Protein AF-0000000081162792 (afdb_homodimer)

Structure (mmCIF, N/CA/C/O backbone):
data_AF-0000000081162792-model_v1
#
loop_
_entity.id
_entity.type
_entity.pdbx_description
1 polymer 'Uncharacterized protein'
#
loop_
_atom_site.group_PDB
_atom_site.id
_atom_site.type_symbol
_atom_site.label_atom_id
_atom_site.label_alt_id
_atom_site.label_comp_id
_atom_site.label_asym_id
_atom_site.label_entity_id
_atom_site.label_seq_id
_atom_site.pdbx_PDB_ins_code
_atom_site.Cartn_x
_atom_site.Cartn_y
_atom_site.Cartn_z
_atom_site.occupancy
_atom_site.B_iso_or_equiv
_atom_site.auth_seq_id
_atom_site.auth_comp_id
_atom_site.auth_asym_id
_atom_site.auth_atom_id
_atom_site.pdbx_PDB_model_num
ATOM 1 N N . M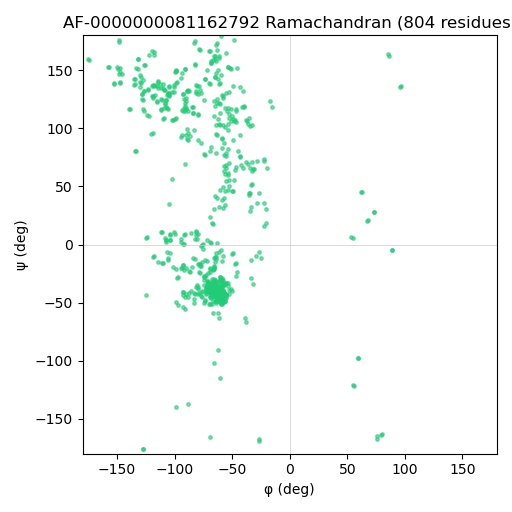ET A 1 1 ? 46.031 16.016 28.375 1 17.11 1 MET A N 1
ATOM 2 C CA . MET A 1 1 ? 46.5 17.344 28.75 1 17.11 1 MET A CA 1
ATOM 3 C C . MET A 1 1 ? 45.969 18.406 27.797 1 17.11 1 MET A C 1
ATOM 5 O O . MET A 1 1 ? 46.375 19.562 27.859 1 17.11 1 MET A O 1
ATOM 9 N N . ALA A 1 2 ? 45.531 17.859 26.625 1 20.59 2 ALA A N 1
ATOM 10 C CA . ALA A 1 2 ? 45.406 18.781 25.5 1 20.59 2 ALA A CA 1
ATOM 11 C C . ALA A 1 2 ? 44.406 19.891 25.812 1 20.59 2 ALA A C 1
ATOM 13 O O . ALA A 1 2 ? 43.281 19.625 26.203 1 20.59 2 ALA A O 1
ATOM 14 N N . GLY A 1 3 ? 44.906 21.172 25.922 1 18.19 3 GLY A N 1
ATOM 15 C CA . GLY A 1 3 ? 44.562 22.469 26.5 1 18.19 3 GLY A CA 1
ATOM 16 C C . GLY A 1 3 ? 43.438 23.172 25.766 1 18.19 3 GLY A C 1
ATOM 17 O O . GLY A 1 3 ? 43.125 22.828 24.625 1 18.19 3 GLY A O 1
ATOM 18 N N . PRO A 1 4 ? 42.562 24.031 26.359 1 22.17 4 PRO A N 1
ATOM 19 C CA . PRO A 1 4 ? 41.25 24.688 26.391 1 22.17 4 PRO A CA 1
ATOM 20 C C . PRO A 1 4 ? 41.188 25.891 25.453 1 22.17 4 PRO A C 1
ATOM 22 O O . PRO A 1 4 ? 40.188 26.625 25.453 1 22.17 4 PRO A O 1
ATOM 25 N N . GLU A 1 5 ? 42.312 26 24.531 1 18.75 5 GLU A N 1
ATOM 26 C CA . GLU A 1 5 ? 42.531 27.422 24.234 1 18.75 5 GLU A CA 1
ATOM 27 C C . GLU A 1 5 ? 41.219 28.062 23.703 1 18.75 5 GLU A C 1
ATOM 29 O O . GLU A 1 5 ? 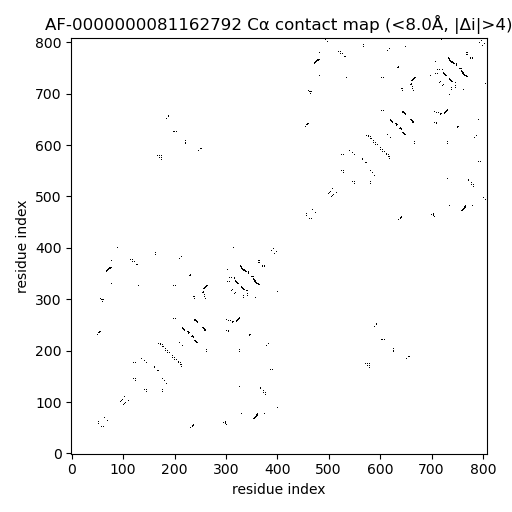40.344 27.359 23.203 1 18.75 5 GLU A O 1
ATOM 34 N N . ASP A 1 6 ? 41.156 29.469 23.688 1 16.95 6 ASP A N 1
ATOM 35 C CA . ASP A 1 6 ? 40.531 30.781 23.844 1 16.95 6 ASP A CA 1
ATOM 36 C C . ASP A 1 6 ? 39.906 31.25 22.531 1 16.95 6 ASP A C 1
ATOM 38 O O . ASP A 1 6 ? 40.594 31.5 21.562 1 16.95 6 ASP A O 1
ATOM 42 N N . ARG A 1 7 ? 38.812 30.594 22.094 1 18.23 7 ARG A N 1
ATOM 43 C CA . ARG A 1 7 ? 38.094 30.891 20.875 1 18.23 7 ARG A CA 1
ATOM 44 C C . ARG A 1 7 ? 37.781 32.375 20.766 1 18.23 7 ARG A C 1
ATOM 46 O O . ARG A 1 7 ? 37.031 32.938 21.578 1 18.23 7 ARG A O 1
ATOM 53 N N . ASP A 1 8 ? 38.719 33.188 20.125 1 16.52 8 ASP A N 1
ATOM 54 C CA . ASP A 1 8 ? 38.938 34.594 19.875 1 16.52 8 ASP A CA 1
ATOM 55 C C . ASP A 1 8 ? 37.688 35.281 19.344 1 16.52 8 ASP A C 1
ATOM 57 O O . ASP A 1 8 ? 36.781 34.625 18.859 1 16.52 8 ASP A O 1
ATOM 61 N N . SER A 1 9 ? 37.75 36.688 19.141 1 17.22 9 SER A N 1
ATOM 62 C CA . SER A 1 9 ? 37.375 38.094 19.25 1 17.22 9 SER A CA 1
ATOM 63 C C . SER A 1 9 ? 36.719 38.594 17.969 1 17.22 9 SER A C 1
ATOM 65 O O . SER A 1 9 ? 37.438 38.969 17.016 1 17.22 9 SER A O 1
ATOM 67 N N . LEU A 1 10 ? 35.906 37.781 17.203 1 17.75 10 LEU A N 1
ATOM 68 C CA . LEU A 1 10 ? 35.5 38.188 15.867 1 17.75 10 LEU A CA 1
ATOM 69 C C . LEU A 1 10 ? 34.781 39.531 15.906 1 17.75 10 LEU A C 1
ATOM 71 O O . LEU A 1 10 ? 33.656 39.656 16.391 1 17.75 10 LEU A O 1
ATOM 75 N N . SER A 1 11 ? 35.5 40.656 16.047 1 16.36 11 SER A N 1
ATOM 76 C CA . SER A 1 11 ? 35.25 42.062 16.172 1 16.36 11 SER A CA 1
ATOM 77 C C . SER A 1 11 ? 34.594 42.625 14.914 1 16.36 11 SER A C 1
ATOM 79 O O . SER A 1 11 ? 34.469 43.844 14.773 1 16.36 11 SER A O 1
ATOM 81 N N . LYS A 1 12 ? 34.5 41.75 13.852 1 18.12 12 LYS A N 1
ATOM 82 C CA . LYS A 1 12 ? 34.531 42.531 12.617 1 18.12 12 LYS A CA 1
ATOM 83 C C . LYS A 1 12 ? 33.531 43.688 12.695 1 18.12 12 LYS A C 1
ATOM 85 O O . LYS A 1 12 ? 32.438 43.562 13.25 1 18.12 12 LYS A O 1
ATOM 90 N N . GLN A 1 13 ? 33.969 44.938 12.219 1 16.03 13 GLN A N 1
ATOM 91 C CA . GLN A 1 13 ? 33.781 46.375 12.086 1 16.03 13 GLN A CA 1
ATOM 92 C C . GLN A 1 13 ? 32.562 46.719 11.25 1 16.03 13 GLN A C 1
ATOM 94 O O . GLN A 1 13 ? 32.344 46.156 10.18 1 16.03 13 GLN A O 1
ATOM 99 N N . LYS A 1 14 ? 31.469 47.281 11.883 1 18.72 14 LYS A N 1
ATOM 100 C CA . LYS A 1 14 ? 30.156 47.844 11.57 1 18.72 14 LYS A CA 1
ATOM 101 C C . LYS A 1 14 ? 30.266 48.938 10.531 1 18.72 14 LYS A C 1
ATOM 103 O O . LYS A 1 14 ? 30.688 50.062 10.852 1 18.72 14 LYS A O 1
ATOM 108 N N . ARG A 1 15 ? 31.078 48.625 9.375 1 18.09 15 ARG A N 1
ATOM 109 C CA . ARG A 1 15 ? 31.266 49.75 8.461 1 18.09 15 ARG A CA 1
ATOM 110 C C . ARG A 1 15 ? 29.938 50.406 8.117 1 18.09 15 ARG A C 1
ATOM 112 O O . ARG A 1 15 ? 28.953 49.719 7.797 1 18.09 15 ARG A O 1
ATOM 119 N N . GLY A 1 16 ? 29.734 51.594 8.602 1 17.89 16 GLY A N 1
ATOM 120 C CA . GLY A 1 16 ? 28.75 52.656 8.703 1 17.89 16 GLY A CA 1
ATOM 121 C C . GLY A 1 16 ? 28.344 53.219 7.352 1 17.89 16 GLY A C 1
ATOM 122 O O . GLY A 1 16 ? 27.719 54.281 7.273 1 17.89 16 GLY A O 1
ATOM 123 N N . PHE A 1 17 ? 28.312 52.375 6.211 1 18.47 17 PHE A N 1
ATOM 124 C CA . PHE A 1 17 ? 28.234 53.125 4.953 1 18.47 17 PHE A CA 1
ATOM 125 C C . PHE A 1 17 ? 27.016 54.031 4.926 1 18.47 17 PHE A C 1
ATOM 127 O O . PHE A 1 17 ? 25.891 53.562 5.066 1 18.47 17 PHE A O 1
ATOM 134 N N . LYS A 1 18 ? 27.141 55.219 5.426 1 18.19 18 LYS A N 1
ATOM 135 C CA . LYS A 1 18 ? 26.234 56.344 5.512 1 18.19 18 LYS A CA 1
ATOM 136 C C . LYS A 1 18 ? 25.766 56.812 4.125 1 18.19 18 LYS A C 1
ATOM 138 O O . LYS A 1 18 ? 26.516 57.469 3.4 1 18.19 18 LYS A O 1
ATOM 143 N N . ARG A 1 19 ? 25.531 55.844 3.203 1 18.44 19 ARG A N 1
ATOM 144 C CA . ARG A 1 19 ? 25.312 56.469 1.91 1 18.44 19 ARG A CA 1
ATOM 145 C C . ARG A 1 19 ? 24.219 57.531 1.996 1 18.44 19 ARG A C 1
ATOM 147 O O . ARG A 1 19 ? 23.125 57.25 2.502 1 18.44 19 ARG A O 1
ATOM 154 N N . LYS A 1 20 ? 24.625 58.75 2.115 1 19.27 20 LYS A N 1
ATOM 155 C CA . LYS A 1 20 ? 23.922 60 2.135 1 19.27 20 LYS A CA 1
ATOM 156 C C . LYS A 1 20 ? 23.031 60.156 0.906 1 19.27 20 LYS A C 1
ATOM 158 O O . LYS A 1 20 ? 23.516 60.312 -0.214 1 19.27 20 LYS A O 1
ATOM 163 N N . LEU A 1 21 ? 22.078 59.281 0.762 1 19.91 21 LEU A N 1
ATOM 164 C CA . LEU A 1 21 ? 21.219 59.438 -0.402 1 19.91 21 LEU A CA 1
ATOM 165 C C . LEU A 1 21 ? 20.594 60.844 -0.421 1 19.91 21 LEU A C 1
ATOM 167 O O . LEU A 1 21 ? 19.922 61.25 0.532 1 19.91 21 LEU A O 1
ATOM 171 N N . SER A 1 22 ? 21.375 61.812 -0.84 1 19.95 22 SER A N 1
ATOM 172 C CA . SER A 1 22 ? 20.922 63.188 -0.993 1 19.95 22 SER A CA 1
ATOM 173 C C . SER A 1 22 ? 19.703 63.281 -1.912 1 19.95 22 SER A C 1
ATOM 175 O O . SER A 1 22 ? 19.797 62.969 -3.102 1 19.95 22 SER A O 1
ATOM 177 N N . CYS A 1 23 ? 18.594 62.781 -1.473 1 21.23 23 CYS A N 1
ATOM 178 C CA . CYS A 1 23 ? 17.328 62.812 -2.211 1 21.23 23 CYS A CA 1
ATOM 179 C C . CYS A 1 23 ? 16.969 64.25 -2.582 1 21.23 23 CYS A C 1
ATOM 181 O O . CYS A 1 23 ? 16.75 65.062 -1.704 1 21.23 23 CYS A O 1
ATOM 183 N N . ASP A 1 24 ? 17.75 64.875 -3.424 1 20.47 24 ASP A N 1
ATOM 184 C CA . ASP A 1 24 ? 17.438 66.188 -3.875 1 20.47 24 ASP A CA 1
ATOM 185 C C . ASP A 1 24 ? 15.977 66.312 -4.301 1 20.47 24 ASP A C 1
ATOM 187 O O . ASP A 1 24 ? 15.453 65.438 -4.977 1 20.47 24 ASP A O 1
ATOM 191 N N . SER A 1 25 ? 15.203 67.125 -3.59 1 21.33 25 SER A N 1
ATOM 192 C CA . SER A 1 25 ? 13.797 67.5 -3.453 1 21.33 25 SER A CA 1
ATOM 193 C C . SER A 1 25 ? 13.289 68.188 -4.707 1 21.33 25 SER A C 1
ATOM 195 O O . SER A 1 25 ? 12.156 68.688 -4.73 1 21.33 25 SER A O 1
ATOM 197 N N . GLU A 1 26 ? 13.797 67.875 -5.906 1 20.91 26 GLU A N 1
ATOM 198 C CA . GLU A 1 26 ? 13.367 68.938 -6.816 1 20.91 26 GLU A CA 1
ATOM 199 C C . GLU A 1 26 ? 11.852 69.062 -6.852 1 20.91 26 GLU A C 1
ATOM 201 O O . GLU A 1 26 ? 11.141 68.062 -6.797 1 20.91 26 GLU A O 1
ATOM 206 N N . SER A 1 27 ? 11.383 70.312 -6.598 1 21.97 27 SER A N 1
ATOM 207 C CA . SER A 1 27 ? 10.117 71 -6.34 1 21.97 27 SER A CA 1
ATOM 208 C C . SER A 1 27 ? 9.219 71 -7.574 1 21.97 27 SER A C 1
ATOM 210 O O . SER A 1 27 ? 8.148 71.625 -7.578 1 21.97 27 SER A O 1
ATOM 212 N N . GLY A 1 28 ? 9.469 70.125 -8.547 1 19.92 28 GLY A N 1
ATOM 213 C CA . GLY A 1 28 ? 8.789 70.625 -9.734 1 19.92 28 GLY A CA 1
ATOM 214 C C . GLY A 1 28 ? 7.285 70.688 -9.562 1 19.92 28 GLY A C 1
ATOM 215 O O . GLY A 1 28 ? 6.656 69.812 -9.055 1 19.92 28 GLY A O 1
ATOM 216 N N . SER A 1 29 ? 6.711 71.938 -9.438 1 20.78 29 SER A N 1
ATOM 217 C CA . SER A 1 29 ? 5.371 72.438 -9.172 1 20.78 29 SER A CA 1
ATOM 218 C C . SER A 1 29 ? 4.395 72 -10.266 1 20.78 29 SER A C 1
ATOM 220 O O . SER A 1 29 ? 3.186 72.25 -10.148 1 20.78 29 SER A O 1
ATOM 222 N N . SER A 1 30 ? 4.801 71.375 -11.336 1 22.98 30 SER A N 1
ATOM 223 C CA . SER A 1 30 ? 3.971 71.812 -12.453 1 22.98 30 SER A CA 1
ATOM 224 C C . SER A 1 30 ? 2.506 71.438 -12.234 1 22.98 30 SER A C 1
ATOM 226 O O . SER A 1 3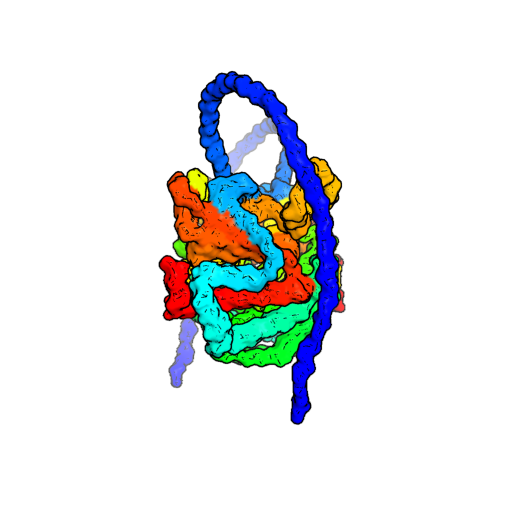0 ? 2.203 70.438 -11.555 1 22.98 30 SER A O 1
ATOM 228 N N . SER A 1 31 ? 1.609 72.375 -12.664 1 23.75 31 SER A N 1
ATOM 229 C CA . SER A 1 31 ? 0.193 72.75 -12.703 1 23.75 31 SER A CA 1
ATOM 230 C C . SER A 1 31 ? -0.622 71.625 -13.406 1 23.75 31 SER A C 1
ATOM 232 O O . SER A 1 31 ? -0.39 71.375 -14.578 1 23.75 31 SER A O 1
ATOM 234 N N . ILE A 1 32 ? -0.986 70.625 -12.734 1 22.12 32 ILE A N 1
ATOM 235 C CA . ILE A 1 32 ? -1.763 69.5 -13.242 1 22.12 32 ILE A CA 1
ATOM 236 C C . ILE A 1 32 ? -3.146 70 -13.672 1 22.12 32 ILE A C 1
ATOM 238 O O . ILE A 1 32 ? -3.91 70.5 -12.852 1 22.12 32 ILE A O 1
ATOM 242 N N . SER A 1 33 ? -3.172 70.625 -14.883 1 24.11 33 SER A N 1
ATOM 243 C CA . SER A 1 33 ? -4.457 71 -15.461 1 24.11 33 SER A CA 1
ATOM 244 C C . SER A 1 33 ? -5.465 69.875 -15.383 1 24.11 33 SER A C 1
ATOM 246 O O . SER A 1 33 ? -5.129 68.688 -15.664 1 24.11 33 SER A O 1
ATOM 248 N N . SER A 1 34 ? -6.523 70.125 -14.633 1 23.44 34 SER A N 1
ATOM 249 C CA . SER A 1 34 ? -7.668 69.312 -14.211 1 23.44 34 SER A CA 1
ATOM 250 C C . SER A 1 34 ? -8.516 68.875 -15.406 1 23.44 34 SER A C 1
ATOM 252 O O . SER A 1 34 ? -9.305 69.688 -15.922 1 23.44 34 SER A O 1
ATOM 254 N N . SER A 1 35 ? -7.887 68.5 -16.562 1 24.45 35 SER A N 1
ATOM 255 C CA . SER A 1 35 ? -8.898 68.188 -17.578 1 24.45 35 SER A CA 1
ATOM 256 C C . SER A 1 35 ? -9.922 67.188 -17.062 1 24.45 35 SER A C 1
ATOM 258 O O . SER A 1 35 ? -9.555 66.125 -16.516 1 24.45 35 SER A O 1
ATOM 260 N N . VAL A 1 36 ? -11.141 67.75 -16.844 1 26.88 36 VAL A N 1
ATOM 261 C CA . VAL A 1 36 ? -12.383 67.062 -16.453 1 26.88 36 VAL A CA 1
ATOM 262 C C . VAL A 1 36 ? -12.672 65.938 -17.406 1 26.88 36 VAL A C 1
ATOM 264 O O . VAL A 1 36 ? -12.977 66.125 -18.578 1 26.88 36 VAL A O 1
ATOM 267 N N . ASN A 1 37 ? -11.758 64.938 -17.531 1 23.95 37 ASN A N 1
ATOM 268 C CA . ASN A 1 37 ? -12.18 63.844 -18.422 1 23.95 37 ASN A CA 1
ATOM 269 C C . ASN A 1 37 ? -13.531 63.281 -18.016 1 23.95 37 ASN A C 1
ATOM 271 O O . ASN A 1 37 ? -13.758 63 -16.828 1 23.95 37 ASN A O 1
ATOM 275 N N . SER A 1 38 ? -14.539 63.656 -18.766 1 28.97 38 SER A N 1
ATOM 276 C CA . SER A 1 38 ? -15.867 63.062 -18.75 1 28.97 38 SER A CA 1
ATOM 277 C C . SER A 1 38 ? -15.766 61.531 -18.734 1 28.97 38 SER A C 1
ATOM 279 O O . SER A 1 38 ? -15.211 60.938 -19.656 1 28.97 38 SER A O 1
ATOM 281 N N . THR A 1 39 ? -15.516 61.031 -17.547 1 26.75 39 THR A N 1
ATOM 282 C CA . THR A 1 39 ? -15.477 59.562 -17.406 1 26.75 39 THR A CA 1
ATOM 283 C C . THR A 1 39 ? -16.766 58.938 -17.938 1 26.75 39 THR A C 1
ATOM 285 O O . THR A 1 39 ? -17.859 59.25 -17.453 1 26.75 39 THR A O 1
ATOM 288 N N . ASP A 1 40 ? -16.828 58.75 -19.297 1 27.73 40 ASP A N 1
ATOM 289 C CA . ASP A 1 40 ? -17.781 57.781 -19.812 1 27.73 40 ASP A CA 1
ATOM 290 C C . ASP A 1 40 ? -17.891 56.562 -18.859 1 27.73 40 ASP A C 1
ATOM 292 O O . ASP A 1 40 ? -16.891 56 -18.438 1 27.73 40 ASP A O 1
ATOM 296 N N . ASN A 1 41 ? -18.969 56.594 -18.156 1 28.12 41 ASN A N 1
ATOM 297 C CA . ASN A 1 41 ? -19.406 55.5 -17.281 1 28.12 41 ASN A CA 1
ATOM 298 C C . ASN A 1 41 ? -19.359 54.156 -17.984 1 28.12 41 ASN A C 1
ATOM 300 O O . ASN A 1 41 ? -20.234 53.875 -18.812 1 28.12 41 ASN A O 1
ATOM 304 N N . ALA A 1 42 ? -18.188 53.75 -18.547 1 28.53 42 ALA A N 1
ATOM 305 C CA . ALA A 1 42 ? -18.141 52.344 -18.922 1 28.53 42 ALA A CA 1
ATOM 306 C C . ALA A 1 42 ? -18.75 51.469 -17.828 1 28.53 42 ALA A C 1
ATOM 308 O O . ALA A 1 42 ? -18.234 51.406 -16.703 1 28.53 42 ALA A O 1
ATOM 309 N N . SER A 1 43 ? -20 51.5 -17.797 1 29.59 43 SER A N 1
ATOM 310 C CA . SER A 1 43 ? -20.641 50.406 -17.078 1 29.59 43 SER A CA 1
ATOM 311 C C . SER A 1 43 ? -19.891 49.094 -17.281 1 29.59 43 SER A C 1
ATOM 313 O O . SER A 1 43 ? -19.906 48.531 -18.375 1 29.59 43 SER A O 1
ATOM 315 N N . SER A 1 44 ? -18.719 49.031 -16.719 1 29.45 44 SER A N 1
ATOM 316 C CA . SER A 1 44 ? -18.125 47.688 -16.609 1 29.45 44 SER A CA 1
ATOM 317 C C . SER A 1 44 ? -19.156 46.656 -16.172 1 29.45 44 SER A C 1
ATOM 319 O O . SER A 1 44 ? -19.672 46.75 -15.047 1 29.45 44 SER A O 1
ATOM 321 N N . SER A 1 45 ? -20.078 46.375 -17.016 1 31.3 45 SER A N 1
ATOM 322 C CA . SER A 1 45 ? -20.703 45.062 -16.766 1 31.3 45 SER A CA 1
ATOM 323 C C . SER A 1 45 ? -19.703 44.094 -16.141 1 31.3 45 SER A C 1
ATOM 325 O O . SER A 1 45 ? -18.812 43.594 -16.812 1 31.3 45 SER A O 1
ATOM 327 N N . CYS A 1 46 ? -19.297 44.438 -14.961 1 32.09 46 CYS A N 1
ATOM 328 C CA . CYS A 1 46 ? -18.734 43.312 -14.203 1 32.09 46 CYS A CA 1
ATOM 329 C C . CYS A 1 46 ? -19.453 42.031 -14.547 1 32.09 46 CYS A C 1
ATOM 331 O O . CYS A 1 46 ? -20.594 41.812 -14.133 1 32.09 46 CYS A O 1
ATOM 333 N N . SER A 1 47 ? -19.578 41.719 -15.797 1 34.81 47 SER A N 1
ATOM 334 C CA . SER A 1 47 ? -19.812 40.281 -16 1 34.81 47 SER A CA 1
ATOM 335 C C . SER A 1 47 ? -19.312 39.469 -14.82 1 34.81 47 SER A C 1
ATOM 337 O O . SER A 1 47 ? -18.109 39.5 -14.5 1 34.81 47 SER A O 1
ATOM 339 N N . ASP A 1 48 ? -19.984 39.5 -13.742 1 35.75 48 ASP A N 1
ATOM 340 C CA . ASP A 1 48 ? -19.828 38.438 -12.742 1 35.75 48 ASP A CA 1
ATOM 341 C C . ASP A 1 48 ? -19.234 37.188 -13.359 1 35.75 48 ASP A C 1
ATOM 343 O O . ASP A 1 48 ? -19.984 36.312 -13.828 1 35.75 48 ASP A O 1
ATOM 347 N N . HIS A 1 49 ? -18.453 37.188 -14.32 1 40.22 49 HIS A N 1
ATOM 348 C CA . HIS A 1 49 ? -17.656 36.031 -14.672 1 40.22 49 HIS A CA 1
ATOM 349 C C . HIS A 1 49 ? -17.234 35.25 -13.43 1 40.22 49 HIS A C 1
ATOM 351 O O . HIS A 1 49 ? -16.109 35.438 -12.938 1 40.22 49 HIS A O 1
ATOM 357 N N . SER A 1 50 ? -17.984 35.281 -12.406 1 47.53 50 SER A N 1
ATOM 358 C CA . SER A 1 50 ? -17.703 34.344 -11.305 1 47.53 50 SER A CA 1
ATOM 359 C C . SER A 1 50 ? -17.047 33.062 -11.812 1 47.53 50 SER A C 1
ATOM 361 O O . SER A 1 50 ? -17.672 32.281 -12.516 1 47.53 50 SER A O 1
ATOM 363 N N . GLU A 1 51 ? -15.914 33.156 -12.172 1 57.75 51 GLU A N 1
ATOM 364 C CA . GLU A 1 51 ? -15.102 32.031 -12.648 1 57.75 51 GLU A CA 1
ATOM 365 C C . GLU A 1 51 ? -15.438 30.75 -11.906 1 57.75 51 GLU A C 1
ATOM 367 O O . GLU A 1 51 ? -15.398 30.703 -10.672 1 57.75 51 GLU A O 1
ATOM 372 N N . LYS A 1 52 ? -16.156 29.891 -12.43 1 76.19 52 LYS A N 1
ATOM 373 C CA . LYS A 1 52 ? -16.547 28.578 -11.938 1 76.19 52 LYS A CA 1
ATOM 374 C C . LYS A 1 52 ? -15.312 27.75 -11.555 1 76.19 52 LYS A C 1
ATOM 376 O O . LYS A 1 52 ? -14.344 27.688 -12.312 1 76.19 52 LYS A O 1
ATOM 381 N N . LEU A 1 53 ? -15.312 27.469 -10.297 1 89.62 53 LEU A N 1
ATOM 382 C CA . LEU A 1 53 ? -14.25 26.594 -9.812 1 89.62 53 LEU A CA 1
ATOM 383 C C . LEU A 1 53 ? -14.195 25.312 -10.625 1 89.62 53 LEU A C 1
ATOM 385 O O . LEU A 1 53 ? -15.234 24.719 -10.922 1 89.62 53 LEU A O 1
ATOM 389 N N . PRO A 1 54 ? -13.016 24.969 -11.055 1 92.94 54 PRO A N 1
ATOM 390 C CA . PRO A 1 54 ? -12.906 23.656 -11.68 1 92.94 54 PRO A CA 1
ATOM 391 C C . PRO A 1 54 ? -13.492 22.547 -10.805 1 92.94 54 PRO A C 1
ATOM 393 O O . PRO A 1 54 ? -13.398 22.609 -9.578 1 92.94 54 PRO A O 1
ATOM 396 N N . ILE A 1 55 ? -13.938 21.562 -11.422 1 92.94 55 ILE A N 1
ATOM 397 C CA . ILE A 1 55 ? -14.664 20.484 -10.758 1 92.94 55 ILE A CA 1
ATOM 398 C C . ILE A 1 55 ? -13.68 19.609 -9.977 1 92.94 55 ILE A C 1
ATOM 400 O O . ILE A 1 55 ? -14.055 19 -8.969 1 92.94 55 ILE A O 1
ATOM 404 N N . ARG A 1 56 ? -12.508 19.578 -10.438 1 94.62 56 ARG A N 1
ATOM 405 C CA . ARG A 1 56 ? -11.5 18.766 -9.766 1 94.62 56 ARG A CA 1
ATOM 406 C C . ARG A 1 56 ? -10.406 19.656 -9.164 1 94.62 56 ARG A C 1
ATOM 408 O O . ARG A 1 56 ? -9.914 20.578 -9.82 1 94.62 56 ARG A O 1
ATOM 415 N N . THR A 1 57 ? -9.992 19.281 -7.98 1 95.31 57 THR A N 1
ATOM 416 C CA . THR A 1 57 ? -8.969 20.062 -7.309 1 95.31 57 THR A CA 1
ATOM 417 C C . THR A 1 57 ? -7.648 20 -8.07 1 95.31 57 THR A C 1
ATOM 419 O O . THR A 1 57 ? -6.863 20.953 -8.039 1 95.31 57 THR A O 1
ATOM 422 N N . CYS A 1 58 ? -7.41 18.844 -8.781 1 92.75 58 CYS A N 1
ATOM 423 C CA . CYS A 1 58 ? -6.164 18.688 -9.523 1 92.75 58 CYS A CA 1
ATOM 424 C C . CYS A 1 58 ? -6.07 19.719 -10.648 1 92.75 58 CYS A C 1
ATOM 426 O O . CYS A 1 58 ? -5.004 19.906 -11.234 1 92.75 58 CYS A O 1
ATOM 428 N N . ASP A 1 59 ? -7.145 20.453 -10.969 1 93.31 59 ASP A N 1
ATOM 429 C CA . ASP A 1 59 ? -7.176 21.469 -12.023 1 93.31 59 ASP A CA 1
ATOM 430 C C . ASP A 1 59 ? -7.137 22.875 -11.438 1 93.31 59 ASP A C 1
ATOM 432 O O . ASP A 1 59 ? -7.25 23.859 -12.172 1 93.31 59 ASP A O 1
ATOM 436 N N . TRP A 1 60 ? -7.004 22.984 -10.141 1 95.19 60 TRP A N 1
ATOM 437 C CA . TRP A 1 60 ? -7.055 24.297 -9.5 1 95.19 60 TRP A CA 1
ATOM 438 C C . TRP A 1 60 ? -5.773 25.078 -9.766 1 95.19 60 TRP A C 1
ATOM 440 O O . TRP A 1 60 ? -4.68 24.516 -9.766 1 95.19 60 TRP A O 1
ATOM 450 N N . LYS A 1 61 ? -5.957 26.297 -9.938 1 93.31 61 LYS A N 1
ATOM 451 C CA . LYS A 1 61 ? -4.902 27.297 -10.117 1 93.31 61 LYS A CA 1
ATOM 452 C C . LYS A 1 61 ? -5.062 28.453 -9.141 1 93.31 61 LYS A C 1
ATOM 454 O O . LYS A 1 61 ? -5.914 28.406 -8.25 1 93.31 61 LYS A O 1
ATOM 459 N N . GLN A 1 62 ? -4.234 29.406 -9.273 1 92.44 62 GLN A N 1
ATOM 460 C CA . GLN A 1 62 ? -4.277 30.547 -8.359 1 92.44 62 GLN A CA 1
ATOM 461 C C . GLN A 1 62 ? -5.645 31.219 -8.383 1 92.44 62 GLN A C 1
ATOM 463 O O . GLN A 1 62 ? -6.145 31.656 -7.348 1 92.44 62 GLN A O 1
ATOM 468 N N . THR A 1 63 ? -6.23 31.219 -9.461 1 92.5 63 THR A N 1
ATOM 469 C CA . THR A 1 63 ? -7.539 31.859 -9.602 1 92.5 63 THR A CA 1
ATOM 470 C C . THR A 1 63 ? -8.57 31.156 -8.727 1 92.5 63 THR A C 1
ATOM 472 O O . THR A 1 63 ? -9.477 31.797 -8.188 1 92.5 63 THR A O 1
ATOM 475 N N . SER A 1 64 ? -8.438 29.844 -8.609 1 93.06 64 SER A N 1
ATOM 476 C CA . SER A 1 64 ? -9.352 29.078 -7.77 1 93.06 64 SER A CA 1
ATOM 477 C C . SER A 1 64 ? -9.219 29.484 -6.305 1 93.06 64 SER A C 1
ATOM 479 O O . SER A 1 64 ? -10.219 29.625 -5.602 1 93.06 64 SER A O 1
ATOM 481 N N . LEU A 1 65 ? -7.992 29.656 -5.836 1 93.88 65 LEU A N 1
ATOM 482 C CA . LEU A 1 65 ? -7.762 30.062 -4.449 1 93.88 65 LEU A CA 1
ATOM 483 C C . LEU A 1 65 ? -8.273 31.469 -4.195 1 93.88 65 LEU A C 1
ATOM 485 O O . LEU A 1 65 ? -8.82 31.75 -3.125 1 93.88 65 LEU A O 1
ATOM 489 N N . ASP A 1 66 ? -8.117 32.312 -5.145 1 90.19 66 ASP A N 1
ATOM 490 C CA . ASP A 1 66 ? -8.555 33.688 -5.02 1 90.19 66 ASP A CA 1
ATOM 491 C C . ASP A 1 66 ? -10.07 33.781 -4.82 1 90.19 66 ASP A C 1
ATOM 493 O O . ASP A 1 66 ? -10.547 34.562 -4.008 1 90.19 66 ASP A O 1
ATOM 497 N N . VAL A 1 67 ? -10.703 32.938 -5.52 1 88.75 67 VAL A N 1
ATOM 498 C CA . VAL A 1 67 ? -12.156 32.938 -5.484 1 88.75 67 VAL A CA 1
ATOM 499 C C . VAL A 1 67 ? -12.641 32.625 -4.07 1 88.75 67 VAL A C 1
ATOM 501 O O . VAL A 1 67 ? -13.672 33.125 -3.631 1 88.75 67 VAL A O 1
ATOM 504 N N . ILE A 1 68 ? -11.867 31.844 -3.406 1 91.88 68 ILE A N 1
ATOM 505 C CA . ILE A 1 68 ? -12.312 31.422 -2.082 1 91.88 68 ILE A CA 1
ATOM 506 C C . ILE A 1 68 ? -11.477 32.125 -1.012 1 91.88 68 ILE A C 1
ATOM 508 O O . ILE A 1 68 ? -11.555 31.781 0.169 1 91.88 68 ILE A O 1
ATOM 512 N N . ARG A 1 69 ? -10.609 33 -1.391 1 91.44 69 ARG A N 1
ATOM 513 C CA . ARG A 1 69 ? -9.797 33.844 -0.504 1 91.44 69 ARG A CA 1
ATOM 514 C C . ARG A 1 69 ? -8.883 32.969 0.36 1 91.44 69 ARG A C 1
ATOM 516 O O . ARG A 1 69 ? -8.828 33.156 1.58 1 91.44 69 ARG A O 1
ATOM 523 N N . MET A 1 70 ? -8.266 32.031 -0.208 1 93.81 70 MET A N 1
ATOM 524 C CA . MET A 1 70 ? -7.223 31.219 0.399 1 93.81 70 MET A CA 1
ATOM 525 C C . MET A 1 70 ? -5.844 31.609 -0.119 1 93.81 70 MET A C 1
ATOM 527 O O . MET A 1 70 ? -5.613 31.625 -1.33 1 93.81 70 MET A O 1
ATOM 531 N N . TYR A 1 71 ? -4.914 31.875 0.823 1 93 71 TYR A N 1
ATOM 532 C CA . TYR A 1 71 ? -3.641 32.438 0.402 1 93 71 TYR A CA 1
ATOM 533 C C . TYR A 1 71 ? -2.469 31.641 0.943 1 93 71 TYR A C 1
ATOM 535 O O . TYR A 1 71 ? -2.346 31.438 2.154 1 93 71 TYR A O 1
ATOM 543 N N . PRO A 1 72 ? -1.64 31.203 0.043 1 93.19 72 PRO A N 1
ATOM 544 C CA . PRO A 1 72 ? -0.422 30.547 0.519 1 93.19 72 PRO A CA 1
ATOM 545 C C . PRO A 1 72 ? 0.548 31.5 1.194 1 93.19 72 PRO A C 1
ATOM 547 O O . PRO A 1 72 ? 0.698 32.656 0.75 1 93.19 72 PRO A O 1
ATOM 550 N N . GLU A 1 73 ? 1.154 31.125 2.285 1 91.12 73 GLU A N 1
ATOM 551 C CA . GLU A 1 73 ? 2.184 31.859 3.006 1 91.12 73 GLU A CA 1
ATOM 552 C C . GLU A 1 73 ? 3.422 31 3.24 1 91.12 73 GLU A C 1
ATOM 554 O O . GLU A 1 73 ? 3.383 30.047 4.016 1 91.12 73 GLU A O 1
ATOM 559 N N . PHE A 1 74 ? 4.457 31.391 2.645 1 88.25 74 PHE A N 1
ATOM 560 C CA . PHE A 1 74 ? 5.707 30.672 2.812 1 88.25 74 PHE A CA 1
ATOM 561 C C . PHE A 1 74 ? 6.492 31.203 4.004 1 88.25 74 PHE A C 1
ATOM 563 O O . PHE A 1 74 ? 6.812 32.375 4.059 1 88.25 74 PHE A O 1
ATOM 570 N N . SER A 1 75 ? 6.727 30.484 5.051 1 79.19 75 SER A N 1
ATOM 571 C CA . SER A 1 75 ? 7.457 30.922 6.238 1 79.19 75 SER A CA 1
ATOM 572 C C . SER A 1 75 ? 8.852 30.312 6.281 1 79.19 75 SER A C 1
ATOM 574 O O . SER A 1 75 ? 9.734 30.812 6.984 1 79.19 75 SER A O 1
ATOM 576 N N . HIS A 1 76 ? 9.297 29.375 5.562 1 78.94 76 HIS A N 1
ATOM 577 C CA . HIS A 1 76 ? 10.547 28.609 5.602 1 78.94 76 HIS A CA 1
ATOM 578 C C . HIS A 1 76 ? 10.781 28 6.98 1 78.94 76 HIS A C 1
ATOM 580 O O . HIS A 1 76 ? 11.906 27.641 7.324 1 78.94 76 HIS A O 1
ATOM 586 N N . ASP A 1 77 ? 9.867 28.109 7.805 1 89.5 77 ASP A N 1
ATOM 587 C CA . ASP A 1 77 ? 9.93 27.453 9.109 1 89.5 77 ASP A CA 1
ATOM 588 C C . ASP A 1 77 ? 10.188 25.969 8.953 1 89.5 77 ASP A C 1
ATOM 590 O O . ASP A 1 77 ? 9.914 25.391 7.902 1 89.5 77 ASP A O 1
ATOM 594 N N . SER A 1 78 ? 10.805 25.469 10.016 1 95.25 78 SER A N 1
ATOM 595 C CA . SER A 1 78 ? 10.891 24 10.07 1 95.25 78 SER A CA 1
ATOM 596 C C . SER A 1 78 ? 9.516 23.375 10.281 1 95.25 78 SER A C 1
ATOM 598 O O . SER A 1 78 ? 8.602 24.031 10.773 1 95.25 78 SER A O 1
ATOM 600 N N . PRO A 1 79 ? 9.383 22.156 9.875 1 95.81 79 PRO A N 1
ATOM 601 C CA . PRO A 1 79 ? 8.125 21.453 10.117 1 95.81 79 PRO A CA 1
ATOM 602 C C . PRO A 1 79 ? 7.676 21.531 11.578 1 95.81 79 PRO A C 1
ATOM 604 O O . PRO A 1 79 ? 6.496 21.766 11.852 1 95.81 79 PRO A O 1
ATOM 607 N N . CYS A 1 80 ? 8.594 21.453 12.5 1 94.75 80 CYS A N 1
ATOM 608 C CA . CYS A 1 80 ? 8.273 21.5 13.922 1 94.75 80 CYS A CA 1
ATOM 609 C C . CYS A 1 80 ? 7.773 22.875 14.32 1 94.75 80 CYS A C 1
ATOM 611 O O . CYS A 1 80 ? 6.887 23 15.164 1 94.75 80 CYS A O 1
ATOM 613 N N . GLU A 1 81 ? 8.336 23.875 13.742 1 95.25 81 GLU A N 1
ATOM 614 C CA . GLU A 1 81 ? 7.898 25.234 14.031 1 95.25 81 GLU A CA 1
ATOM 615 C C . GLU A 1 81 ? 6.504 25.5 13.477 1 95.25 81 GLU A C 1
ATOM 617 O O . GLU A 1 81 ? 5.691 26.172 14.109 1 95.25 81 GLU A O 1
ATOM 622 N N . ILE A 1 82 ? 6.242 24.953 12.273 1 95.5 82 ILE A N 1
ATOM 623 C CA . ILE A 1 82 ? 4.898 25.062 11.719 1 95.5 82 ILE A CA 1
ATOM 624 C C . ILE A 1 82 ? 3.895 24.422 12.672 1 95.5 82 ILE A C 1
ATOM 626 O O . ILE A 1 82 ? 2.836 24.984 12.945 1 95.5 82 ILE A O 1
ATOM 630 N N . LEU A 1 83 ? 4.242 23.266 13.164 1 96 83 LEU A N 1
ATOM 631 C CA . LEU A 1 83 ? 3.369 22.547 14.094 1 96 83 LEU A CA 1
ATOM 632 C C . LEU A 1 83 ? 3.119 23.375 15.344 1 96 83 LEU A C 1
ATOM 634 O O . LEU A 1 83 ? 1.969 23.594 15.734 1 96 83 LEU A O 1
ATOM 638 N N . LYS A 1 84 ? 4.141 23.875 15.914 1 93.69 84 LYS A N 1
ATOM 639 C CA . LYS A 1 84 ? 4.059 24.656 17.141 1 93.69 84 LYS A CA 1
ATOM 640 C C . LYS A 1 84 ? 3.166 25.875 16.953 1 93.69 84 LYS A C 1
ATOM 642 O O . LYS A 1 84 ? 2.264 26.125 17.75 1 93.69 84 LYS A O 1
ATOM 647 N N . ARG A 1 85 ? 3.449 26.578 15.953 1 94.62 85 ARG A N 1
ATOM 648 C CA . ARG A 1 85 ? 2.678 27.781 15.664 1 94.62 85 ARG A CA 1
ATOM 649 C C . ARG A 1 85 ? 1.21 27.453 15.422 1 94.62 85 ARG A C 1
ATOM 651 O O . ARG A 1 85 ? 0.318 28.172 15.867 1 94.62 85 ARG A O 1
ATOM 658 N N . SER A 1 86 ? 0.987 26.406 14.68 1 94.25 86 SER A N 1
ATOM 659 C CA . SER A 1 86 ? -0.374 26 14.352 1 94.25 86 SER A CA 1
ATOM 660 C C . SER A 1 86 ? -1.141 25.578 15.609 1 94.25 86 SER A C 1
ATOM 662 O O . SER A 1 86 ? -2.289 25.984 15.797 1 94.25 86 SER A O 1
ATOM 664 N N . LEU A 1 87 ? -0.512 24.828 16.453 1 92.81 87 LEU A N 1
ATOM 665 C CA . LEU A 1 87 ? -1.172 24.406 17.672 1 92.81 87 LEU A CA 1
ATOM 666 C C . LEU A 1 87 ? -1.469 25.594 18.578 1 92.81 87 LEU A C 1
ATOM 668 O O . LEU A 1 87 ? -2.533 25.656 19.203 1 92.81 87 LEU A O 1
ATOM 672 N N . LYS A 1 88 ? -0.561 26.5 18.641 1 93 88 LYS A N 1
ATOM 673 C CA . LYS A 1 88 ? -0.783 27.719 19.406 1 93 88 LYS A CA 1
ATOM 674 C C . LYS A 1 88 ? -1.992 28.484 18.891 1 93 88 LYS A C 1
ATOM 676 O O . LYS A 1 88 ? -2.783 29.016 19.672 1 93 88 LYS A O 1
ATOM 681 N N . ARG A 1 89 ? -2.02 28.531 17.641 1 91.94 89 ARG A N 1
ATOM 682 C CA . ARG A 1 89 ? -3.133 29.234 17 1 91.94 89 ARG A CA 1
ATOM 683 C C . ARG A 1 89 ? -4.453 28.531 17.266 1 91.94 89 ARG A C 1
ATOM 685 O O . ARG A 1 89 ? -5.469 29.172 17.547 1 91.94 89 ARG A O 1
ATOM 692 N N . LEU A 1 90 ? -4.457 27.25 17.188 1 90.62 90 LEU A N 1
ATOM 693 C CA . LEU A 1 90 ? -5.664 26.438 17.312 1 90.62 90 LEU A CA 1
ATOM 694 C C . LEU A 1 90 ? -6.156 26.406 18.75 1 90.62 90 LEU A C 1
ATOM 696 O O . LEU A 1 90 ? -7.359 26.516 19 1 90.62 90 LEU A O 1
ATOM 700 N N . TRP A 1 91 ? -5.219 26.344 19.719 1 88.31 91 TRP A N 1
ATOM 701 C CA . TRP A 1 91 ? -5.59 26.047 21.094 1 88.31 91 TRP A CA 1
ATOM 702 C C . TRP A 1 91 ? -5.406 27.266 21.984 1 88.31 91 TRP A C 1
ATOM 704 O O . TRP A 1 91 ? -5.949 27.328 23.094 1 88.31 91 TRP A O 1
ATOM 714 N N . GLY A 1 92 ? -4.73 28.172 21.531 1 89.56 92 GLY A N 1
ATOM 715 C CA . GLY A 1 92 ? -4.32 29.281 22.375 1 89.56 92 GLY A CA 1
ATOM 716 C C . GLY A 1 92 ? -3.049 29 23.156 1 89.56 92 GLY A C 1
ATOM 717 O O . GLY A 1 92 ? -2.641 27.859 23.297 1 89.56 92 GLY A O 1
ATOM 718 N N . GLU A 1 93 ? -2.477 30.031 23.656 1 90 93 GLU A N 1
ATOM 719 C CA . GLU A 1 93 ? -1.173 29.969 24.312 1 90 93 GLU A CA 1
ATOM 720 C C . GLU A 1 93 ? -1.24 29.141 25.578 1 90 93 GLU A C 1
ATOM 722 O O . GLU A 1 93 ? -0.376 28.297 25.828 1 90 93 GLU A O 1
ATOM 727 N N . GLU A 1 94 ? -2.203 29.266 26.375 1 87.62 94 GLU A N 1
ATOM 728 C CA . GLU A 1 94 ? -2.312 28.594 27.672 1 87.62 94 GLU A CA 1
ATOM 729 C C . GLU A 1 94 ? -2.463 27.078 27.484 1 87.62 94 GLU A C 1
ATOM 731 O O . GLU A 1 94 ? -1.715 26.312 28.078 1 87.62 94 GLU A O 1
ATOM 736 N N . MET A 1 95 ? -3.371 26.719 26.609 1 85.75 95 MET A N 1
ATOM 737 C CA . MET A 1 95 ? -3.598 25.297 26.375 1 85.75 95 MET A CA 1
ATOM 738 C C . MET A 1 95 ? -2.371 24.656 25.734 1 85.75 95 MET A C 1
ATOM 740 O O . MET A 1 95 ? -2.047 23.5 26.047 1 85.75 95 MET A O 1
ATOM 744 N N . TYR A 1 96 ? -1.743 25.328 24.891 1 89.12 96 TYR A N 1
ATOM 745 C CA . TYR A 1 96 ? -0.536 24.797 24.266 1 89.12 96 TYR A CA 1
ATOM 746 C C . TYR A 1 96 ? 0.559 24.562 25.297 1 89.12 96 TYR A C 1
ATOM 748 O O . TYR A 1 96 ? 1.285 23.562 25.234 1 89.12 96 TYR A O 1
ATOM 756 N N . GLN A 1 97 ? 0.684 25.531 26.25 1 86.81 97 GLN A N 1
ATOM 757 C CA . GLN A 1 97 ? 1.686 25.391 27.297 1 86.81 97 GLN A CA 1
ATOM 758 C C . GLN A 1 97 ? 1.394 24.156 28.172 1 86.81 97 GLN A C 1
ATOM 760 O O . GLN A 1 97 ? 2.311 23.438 28.547 1 86.81 97 GLN A O 1
ATOM 765 N N . HIS A 1 98 ? 0.164 23.938 28.422 1 83.56 98 HIS A N 1
ATOM 766 C CA . HIS A 1 98 ? -0.239 22.734 29.156 1 83.56 98 HIS A CA 1
ATOM 767 C C . HIS A 1 98 ? 0.129 21.469 28.406 1 83.56 98 HIS A C 1
ATOM 769 O O . HIS A 1 98 ? 0.69 20.531 28.984 1 83.56 98 HIS A O 1
ATOM 775 N N . TYR A 1 99 ? -0.193 21.453 27.109 1 82.94 99 TYR A N 1
ATOM 776 C CA . TYR A 1 99 ? 0.155 20.328 26.266 1 82.94 99 TYR A CA 1
ATOM 777 C C . TYR A 1 99 ? 1.663 20.109 26.234 1 82.94 99 TYR A C 1
ATOM 779 O O . TYR A 1 99 ? 2.137 18.984 26.406 1 82.94 99 TYR A O 1
ATOM 787 N N . SER A 1 100 ? 2.373 21.062 26.016 1 81.94 100 SER A N 1
ATOM 788 C CA . SER A 1 100 ? 3.816 20.969 25.812 1 81.94 100 SER A CA 1
ATOM 789 C C . SER A 1 100 ? 4.523 20.562 27.109 1 81.94 100 SER A C 1
ATOM 791 O O . SER A 1 100 ? 5.5 19.812 27.078 1 81.94 100 SER A O 1
ATOM 793 N N . LYS A 1 101 ? 4.062 21.016 28.25 1 75.94 101 LYS A N 1
ATOM 794 C CA . LYS A 1 101 ? 4.746 20.781 29.516 1 75.94 101 LYS A CA 1
ATOM 795 C C . LYS A 1 101 ? 4.141 19.594 30.25 1 75.94 101 LYS A C 1
ATOM 797 O O . LYS A 1 101 ? 4.855 18.672 30.641 1 75.94 101 LYS A O 1
ATOM 802 N N . GLU A 1 102 ? 2.873 19.531 30.453 1 69.69 102 GLU A N 1
ATOM 803 C CA . GLU A 1 102 ? 2.219 18.594 31.344 1 69.69 102 GLU A CA 1
ATOM 804 C C . GLU A 1 102 ? 1.886 17.281 30.625 1 69.69 102 GLU A C 1
ATOM 806 O O . GLU A 1 102 ? 2.135 16.203 31.156 1 69.69 102 GLU A O 1
ATOM 811 N N . ILE A 1 103 ? 1.366 17.406 29.469 1 69.06 103 ILE A N 1
ATOM 812 C CA . ILE A 1 103 ? 0.877 16.219 28.797 1 69.06 103 ILE A CA 1
ATOM 813 C C . ILE A 1 103 ? 2.035 15.508 28.094 1 69.06 103 ILE A C 1
ATOM 815 O O . ILE A 1 103 ? 2.236 14.305 28.281 1 69.06 103 ILE A O 1
ATOM 819 N N . LYS A 1 104 ? 2.732 16.25 27.453 1 69.31 104 LYS A N 1
ATOM 820 C CA . LYS A 1 104 ? 3.834 15.664 26.688 1 69.31 104 LYS A CA 1
ATOM 821 C C . LYS A 1 104 ? 4.977 15.242 27.609 1 69.31 104 LYS A C 1
ATOM 823 O O . LYS A 1 104 ? 5.625 14.219 27.375 1 69.31 104 LYS A O 1
ATOM 828 N N . SER A 1 105 ? 5.301 15.93 28.719 1 61.5 105 SER A N 1
ATOM 829 C CA . SER A 1 105 ? 6.445 15.703 29.594 1 61.5 105 SER A CA 1
ATOM 830 C C . SER A 1 105 ? 6.086 14.773 30.75 1 61.5 105 SER A C 1
ATOM 832 O O . SER A 1 105 ? 6.887 13.922 31.141 1 61.5 105 SER A O 1
ATOM 834 N N . SER A 1 106 ? 5.105 15.031 31.484 1 55.84 106 SER A N 1
ATOM 835 C CA . SER A 1 106 ? 4.891 14.258 32.719 1 55.84 106 SER A CA 1
ATOM 836 C C . SER A 1 106 ? 4.699 12.773 32.406 1 55.84 106 SER A C 1
ATOM 838 O O . SER A 1 106 ? 5.668 12.016 32.344 1 55.84 106 SER A O 1
ATOM 840 N N . ARG A 1 107 ? 3.463 12.117 32.656 1 50 107 ARG A N 1
ATOM 841 C CA . ARG A 1 107 ? 3.098 10.711 32.531 1 50 107 ARG A CA 1
ATOM 842 C C . ARG A 1 107 ? 3.207 10.273 31.062 1 50 107 ARG A C 1
ATOM 844 O O . ARG A 1 107 ? 3.805 9.234 30.766 1 50 107 ARG A O 1
ATOM 851 N N . GLY A 1 108 ? 2.707 10.883 30.141 1 54.22 108 GLY A N 1
ATOM 852 C CA . GLY A 1 108 ? 2.582 10.688 28.703 1 54.22 108 GLY A CA 1
ATOM 853 C C . GLY A 1 108 ? 3.893 10.875 27.969 1 54.22 108 GLY A C 1
ATOM 854 O O . GLY A 1 108 ? 4.105 10.266 26.906 1 54.22 108 GLY A O 1
ATOM 855 N N . ASN A 1 109 ? 4.848 11.711 28.641 1 57.09 109 ASN A N 1
ATOM 856 C CA . ASN A 1 109 ? 6.102 12.211 28.078 1 57.09 109 ASN A CA 1
ATOM 857 C C . ASN A 1 109 ? 7.152 11.109 27.984 1 57.09 109 ASN A C 1
ATOM 859 O O . ASN A 1 109 ? 7.816 10.961 26.953 1 57.09 109 ASN A O 1
ATOM 863 N N . LEU A 1 110 ? 7.207 10.445 29.188 1 59 110 LEU A N 1
ATOM 864 C CA . LEU A 1 110 ? 8.266 9.445 29.156 1 59 110 LEU A CA 1
ATOM 865 C C . LEU A 1 110 ? 8.07 8.492 27.984 1 59 110 LEU A C 1
ATOM 867 O O . LEU A 1 110 ? 9.016 8.211 27.25 1 59 110 LEU A O 1
ATOM 871 N N . TYR A 1 111 ? 6.754 8.359 27.812 1 69.31 111 TYR A N 1
ATOM 872 C CA . TYR A 1 111 ? 6.492 7.371 26.781 1 69.31 111 TYR A CA 1
ATOM 873 C C . TYR A 1 111 ? 6.668 7.984 25.391 1 69.31 111 TYR A C 1
ATOM 875 O O . TYR A 1 111 ? 7.258 7.367 24.5 1 69.31 111 TYR A O 1
ATOM 883 N N . PHE A 1 112 ? 6.242 9.258 25.359 1 78.12 112 PHE A N 1
ATOM 884 C CA . PHE A 1 112 ? 6.387 9.938 24.062 1 78.12 112 PHE A CA 1
ATOM 885 C C . PHE A 1 112 ? 7.859 10.133 23.719 1 78.12 112 PHE A C 1
ATOM 887 O O . PHE A 1 112 ? 8.281 9.844 22.609 1 78.12 112 PHE A O 1
ATOM 894 N N . GLN A 1 113 ? 8.609 10.562 24.734 1 79.62 113 GLN A N 1
ATOM 895 C CA . GLN A 1 113 ? 10.016 10.844 24.484 1 79.62 113 GLN A CA 1
ATOM 896 C C . GLN A 1 113 ? 10.781 9.555 24.172 1 79.62 113 GLN A C 1
ATOM 898 O O . GLN A 1 113 ? 11.656 9.547 23.297 1 79.62 113 GLN A O 1
ATOM 903 N N . GLU A 1 114 ? 10.461 8.539 24.844 1 78.56 114 GLU A N 1
ATOM 904 C CA . GLU A 1 114 ? 11.133 7.27 24.609 1 78.56 114 GLU A CA 1
ATOM 905 C C . GLU A 1 114 ? 10.82 6.734 23.219 1 78.56 114 GLU A C 1
ATOM 907 O O . GLU A 1 114 ? 11.727 6.312 22.484 1 78.56 114 GLU A O 1
ATOM 912 N N . ILE A 1 115 ? 9.617 6.816 22.891 1 80.81 115 ILE A N 1
ATOM 913 C CA . ILE A 1 115 ? 9.203 6.301 21.594 1 80.81 115 ILE A CA 1
ATOM 914 C C . ILE A 1 115 ? 9.766 7.188 20.484 1 80.81 115 ILE A C 1
ATOM 916 O O . ILE A 1 115 ? 10.297 6.688 19.484 1 80.81 115 ILE A O 1
ATOM 920 N N . LYS A 1 116 ? 9.641 8.469 20.688 1 85.62 116 LYS A N 1
ATOM 921 C CA . LYS A 1 116 ? 10.211 9.398 19.719 1 85.62 116 LYS A CA 1
ATOM 922 C C . LYS A 1 116 ? 11.711 9.164 19.547 1 85.62 116 LYS A C 1
ATOM 924 O O . LYS A 1 116 ? 12.227 9.188 18.422 1 85.62 116 LYS A O 1
ATOM 929 N N . SER A 1 117 ? 12.383 8.977 20.656 1 85.88 117 SER A N 1
ATOM 930 C CA . SER A 1 117 ? 13.812 8.695 20.594 1 85.88 117 SER A CA 1
ATOM 931 C C . SER A 1 117 ? 14.102 7.422 19.812 1 85.88 117 SER A C 1
ATOM 933 O O . SER A 1 117 ? 15.062 7.363 19.047 1 85.88 117 SER A O 1
ATOM 935 N N . PHE A 1 118 ? 13.289 6.5 20.031 1 86.56 118 PHE A N 1
ATOM 936 C CA . PHE A 1 118 ? 13.477 5.246 19.297 1 86.56 118 PHE A CA 1
ATOM 937 C C . PHE A 1 118 ? 13.234 5.441 17.812 1 86.56 118 PHE A C 1
ATOM 939 O O . PHE A 1 118 ? 13.984 4.922 16.984 1 86.56 118 PHE A O 1
ATOM 946 N N . ILE A 1 119 ? 12.195 6.145 17.5 1 90.44 119 ILE A N 1
ATOM 947 C CA . ILE A 1 119 ? 11.898 6.43 16.094 1 90.44 119 ILE A CA 1
ATOM 948 C C . ILE A 1 119 ? 13.078 7.168 15.461 1 90.44 119 ILE A C 1
ATOM 950 O O . ILE A 1 119 ? 13.461 6.875 14.328 1 90.44 119 ILE A O 1
ATOM 954 N N . LEU A 1 120 ? 13.633 8.062 16.219 1 92.12 120 LEU A N 1
ATOM 955 C CA . LEU A 1 120 ? 14.773 8.828 15.727 1 92.12 120 LEU A CA 1
ATOM 956 C C . LEU A 1 120 ? 15.984 7.922 15.508 1 92.12 120 LEU A C 1
ATOM 958 O O . LEU A 1 120 ? 16.672 8.031 14.492 1 92.12 120 LEU A O 1
ATOM 962 N N . GLU A 1 121 ? 16.203 7.051 16.406 1 90.94 121 GLU A N 1
ATOM 963 C CA . GLU A 1 121 ? 17.297 6.102 16.266 1 90.94 121 GLU A CA 1
ATOM 964 C C . GLU A 1 121 ? 17.109 5.215 15.039 1 90.94 121 GLU A C 1
ATOM 966 O O . GLU A 1 121 ? 18.047 4.965 14.289 1 90.94 121 GLU A O 1
ATOM 971 N N . LEU A 1 122 ? 15.891 4.703 14.906 1 92.69 122 LEU A N 1
ATOM 972 C CA . LEU A 1 122 ? 15.57 3.895 13.742 1 92.69 122 LEU A CA 1
ATOM 973 C C . LEU A 1 122 ? 15.789 4.684 12.453 1 92.69 122 LEU A C 1
ATOM 975 O O . LEU A 1 122 ? 16.359 4.168 11.492 1 92.69 122 LEU A O 1
ATOM 979 N N . SER A 1 123 ? 15.305 5.891 12.461 1 94.38 123 SER A N 1
ATOM 980 C CA . SER A 1 123 ? 15.461 6.766 11.305 1 94.38 123 SER A CA 1
ATOM 981 C C . SER A 1 123 ? 16.938 6.992 10.977 1 94.38 123 SER A C 1
ATOM 983 O O . SER A 1 123 ? 17.312 7.086 9.812 1 94.38 123 SER A O 1
ATOM 985 N N . ASP A 1 124 ? 17.734 7.031 11.977 1 93.81 124 ASP A N 1
ATOM 986 C CA . ASP A 1 124 ? 19.156 7.25 11.797 1 93.81 124 ASP A CA 1
ATOM 987 C C . ASP A 1 124 ? 19.812 6.043 11.133 1 93.81 124 ASP A C 1
ATOM 989 O O . ASP A 1 124 ? 20.906 6.156 10.57 1 93.81 124 ASP A O 1
ATOM 993 N N . CYS A 1 125 ? 19.172 4.895 11.219 1 94.12 125 CYS A N 1
ATOM 994 C CA . CYS A 1 125 ? 19.688 3.684 10.602 1 94.12 125 CYS A CA 1
ATOM 995 C C . CYS A 1 125 ? 19.406 3.676 9.102 1 94.12 125 CYS A C 1
ATOM 997 O O . CYS A 1 125 ? 19.984 2.885 8.359 1 94.12 125 CYS A O 1
ATOM 999 N N . LEU A 1 126 ? 18.5 4.512 8.641 1 95.62 126 LEU A N 1
ATOM 1000 C CA . LEU A 1 126 ? 18.203 4.562 7.211 1 95.62 126 LEU A CA 1
ATOM 1001 C C . LEU A 1 126 ? 19.375 5.176 6.441 1 95.62 126 LEU A C 1
ATOM 1003 O O . LEU A 1 126 ? 20.281 5.742 7.043 1 95.62 126 LEU A O 1
ATOM 1007 N N . LEU A 1 127 ? 19.375 5.043 5.18 1 94.75 127 LEU A N 1
ATOM 1008 C CA . LEU A 1 127 ? 20.438 5.598 4.348 1 94.75 127 LEU A CA 1
ATOM 1009 C C . LEU A 1 127 ? 20.453 7.117 4.43 1 94.75 127 LEU A C 1
ATOM 1011 O O . LEU A 1 127 ? 19.484 7.73 4.871 1 94.75 127 LEU A O 1
ATOM 1015 N N . ASN A 1 128 ? 21.625 7.719 4.105 1 96.25 128 ASN A N 1
ATOM 1016 C CA . ASN A 1 128 ? 21.828 9.164 4.035 1 96.25 128 ASN A CA 1
ATOM 1017 C C . ASN A 1 128 ? 22.234 9.609 2.635 1 96.25 128 ASN A C 1
ATOM 1019 O O . ASN A 1 128 ? 23.422 9.562 2.291 1 96.25 128 ASN A O 1
ATOM 1023 N N . ARG A 1 129 ? 21.203 10.031 1.905 1 94.81 129 ARG A N 1
ATOM 1024 C CA . ARG A 1 129 ? 21.422 10.438 0.521 1 94.81 129 ARG A CA 1
ATOM 1025 C C . ARG A 1 129 ? 20.719 11.766 0.228 1 94.81 129 ARG A C 1
ATOM 1027 O O . ARG A 1 129 ? 19.672 12.055 0.792 1 94.81 129 ARG A O 1
ATOM 1034 N N . SER A 1 130 ? 21.312 12.477 -0.724 1 91.44 130 SER A N 1
ATOM 1035 C CA . SER A 1 130 ? 20.75 13.766 -1.081 1 91.44 130 SER A CA 1
ATOM 1036 C C . SER A 1 130 ? 19.656 13.617 -2.131 1 91.44 130 SER A C 1
ATOM 1038 O O . SER A 1 130 ? 18.828 14.523 -2.303 1 91.44 130 SER A O 1
ATOM 1040 N N . HIS A 1 131 ? 19.75 12.516 -2.85 1 91.06 131 HIS A N 1
ATOM 1041 C CA . HIS A 1 131 ? 18.781 12.297 -3.916 1 91.06 131 HIS A CA 1
ATOM 1042 C C . HIS A 1 131 ? 18.531 10.812 -4.133 1 91.06 131 HIS A C 1
ATOM 1044 O O . HIS A 1 131 ? 19.406 9.984 -3.877 1 91.06 131 HIS A O 1
ATOM 1050 N N . ILE A 1 132 ? 17.359 10.508 -4.609 1 92.38 132 ILE A N 1
ATOM 1051 C CA . ILE A 1 132 ? 16.938 9.133 -4.836 1 92.38 132 ILE A CA 1
ATOM 1052 C C . ILE A 1 132 ? 17.891 8.461 -5.836 1 92.38 132 ILE A C 1
ATOM 1054 O O . ILE A 1 132 ? 18.141 7.262 -5.754 1 92.38 132 ILE A O 1
ATOM 1058 N N . ASP A 1 133 ? 18.453 9.227 -6.734 1 90.12 133 ASP A N 1
ATOM 1059 C CA . ASP A 1 133 ? 19.328 8.695 -7.777 1 90.12 133 ASP A CA 1
ATOM 1060 C C . ASP A 1 133 ? 20.672 8.258 -7.199 1 90.12 133 ASP A C 1
ATOM 1062 O O . ASP A 1 133 ? 21.438 7.547 -7.852 1 90.12 133 ASP A O 1
ATOM 1066 N N . ASN A 1 134 ? 20.938 8.688 -5.977 1 91.69 134 ASN A N 1
ATOM 1067 C CA . ASN A 1 134 ? 22.219 8.359 -5.336 1 91.69 134 ASN A CA 1
ATOM 1068 C C . ASN A 1 134 ? 22.094 7.105 -4.469 1 91.69 134 ASN A C 1
ATOM 1070 O O . ASN A 1 134 ? 23.047 6.711 -3.805 1 91.69 134 ASN A O 1
ATOM 1074 N N . VAL A 1 135 ? 20.969 6.52 -4.523 1 92.88 135 VAL A N 1
ATOM 1075 C CA . VAL A 1 135 ? 20.766 5.281 -3.775 1 92.88 135 VAL A CA 1
ATOM 1076 C C . VAL A 1 135 ? 21.375 4.109 -4.539 1 92.88 135 VAL A C 1
ATOM 1078 O O . VAL A 1 135 ? 21.172 3.969 -5.746 1 92.88 135 VAL A O 1
ATOM 1081 N N . THR A 1 136 ? 22.172 3.336 -3.836 1 91 136 THR A N 1
ATOM 1082 C CA . THR A 1 136 ? 22.797 2.156 -4.426 1 91 136 THR A CA 1
ATOM 1083 C C . THR A 1 136 ? 22.344 0.889 -3.703 1 91 136 THR A C 1
ATOM 1085 O O . THR A 1 136 ? 21.828 0.955 -2.588 1 91 136 THR A O 1
ATOM 1088 N N . ILE A 1 137 ? 22.594 -0.207 -4.297 1 88.25 137 ILE A N 1
ATOM 1089 C CA . ILE A 1 137 ? 22.25 -1.494 -3.703 1 88.25 137 ILE A CA 1
ATOM 1090 C C . ILE A 1 137 ? 23.016 -1.688 -2.4 1 88.25 137 ILE A C 1
ATOM 1092 O O . ILE A 1 137 ? 22.469 -2.186 -1.414 1 88.25 137 ILE A O 1
ATOM 1096 N N . THR A 1 138 ? 24.266 -1.266 -2.381 1 90.81 138 THR A N 1
ATOM 1097 C CA . THR A 1 138 ? 25.109 -1.413 -1.199 1 90.81 138 THR A CA 1
ATOM 1098 C C . THR A 1 138 ? 24.562 -0.579 -0.042 1 90.81 138 THR A C 1
ATOM 1100 O O . THR A 1 138 ? 24.531 -1.04 1.101 1 90.81 138 THR A O 1
ATOM 1103 N N . SER A 1 139 ? 24.109 0.626 -0.374 1 92.56 139 SER A N 1
ATOM 1104 C CA . SER A 1 139 ? 23.578 1.479 0.68 1 92.56 139 SER A CA 1
ATOM 1105 C C . SER A 1 139 ? 22.312 0.878 1.284 1 92.56 139 SER A C 1
ATOM 1107 O O . SER A 1 139 ? 22.047 1.046 2.477 1 92.56 139 SER A O 1
ATOM 1109 N N . ILE A 1 140 ? 21.531 0.185 0.449 1 91.44 140 ILE A N 1
ATOM 1110 C CA . ILE A 1 140 ? 20.312 -0.455 0.932 1 91.44 140 ILE A CA 1
ATOM 1111 C C . ILE A 1 140 ? 20.672 -1.633 1.835 1 91.44 140 ILE A C 1
ATOM 1113 O O . ILE A 1 140 ? 20.047 -1.827 2.887 1 91.44 140 ILE A O 1
ATOM 1117 N N . TYR A 1 141 ? 21.656 -2.361 1.484 1 88.81 141 TYR A N 1
ATOM 1118 C CA . TYR A 1 141 ? 22.094 -3.496 2.287 1 88.81 141 TYR A CA 1
ATOM 1119 C C . TYR A 1 141 ? 22.625 -3.033 3.639 1 88.81 141 TYR A C 1
ATOM 1121 O O . TYR A 1 141 ? 22.312 -3.629 4.672 1 88.81 141 TYR A O 1
ATOM 1129 N N . ASP A 1 142 ? 23.406 -1.985 3.617 1 92.31 142 ASP A N 1
ATOM 1130 C CA . ASP A 1 142 ? 23.938 -1.427 4.855 1 92.31 142 ASP A CA 1
ATOM 1131 C C . ASP A 1 142 ? 22.812 -0.936 5.766 1 92.31 142 ASP A C 1
ATOM 1133 O O . ASP A 1 142 ? 22.859 -1.128 6.984 1 92.31 142 ASP A O 1
ATOM 1137 N N . MET A 1 143 ? 21.859 -0.307 5.105 1 93.38 143 MET A N 1
ATOM 1138 C CA . MET A 1 143 ? 20.688 0.168 5.844 1 93.38 143 MET A CA 1
ATOM 1139 C C . MET A 1 143 ? 19.953 -0.992 6.516 1 93.38 143 MET A C 1
ATOM 1141 O O . MET A 1 143 ? 19.672 -0.939 7.715 1 93.38 143 MET A O 1
ATOM 1145 N N . LYS A 1 144 ? 19.719 -2.023 5.781 1 87.56 144 LYS A N 1
ATOM 1146 C CA . LYS A 1 144 ? 19 -3.184 6.312 1 87.56 144 LYS A CA 1
ATOM 1147 C C . LYS A 1 144 ? 19.781 -3.836 7.449 1 87.56 144 LYS A C 1
ATOM 1149 O O . LYS A 1 144 ? 19.203 -4.234 8.461 1 87.56 144 LYS A O 1
ATOM 1154 N N . ALA A 1 145 ? 21.094 -3.914 7.344 1 89.44 145 ALA A N 1
ATOM 1155 C CA . ALA A 1 145 ? 21.953 -4.461 8.391 1 89.44 145 ALA A CA 1
ATOM 1156 C C . ALA A 1 145 ? 21.906 -3.604 9.648 1 89.44 145 ALA A C 1
ATOM 1158 O O . ALA A 1 145 ? 21.812 -4.129 10.758 1 89.44 145 ALA A O 1
ATOM 1159 N N . SER A 1 146 ? 21.922 -2.289 9.453 1 91.88 146 SER A N 1
ATOM 1160 C CA . SER A 1 146 ? 21.891 -1.354 10.57 1 91.88 146 SER A CA 1
ATOM 1161 C C . SER A 1 146 ? 20.562 -1.462 11.328 1 91.88 146 SER A C 1
ATOM 1163 O O . SER A 1 146 ? 20.547 -1.422 12.562 1 91.88 146 SER A O 1
ATOM 1165 N N . ILE A 1 147 ? 19.5 -1.596 10.594 1 89.81 147 ILE A N 1
ATOM 1166 C CA . ILE A 1 147 ? 18.172 -1.734 11.195 1 89.81 147 ILE A CA 1
ATOM 1167 C C . ILE A 1 147 ? 18.125 -3.01 12.039 1 89.81 147 ILE A C 1
ATOM 1169 O O . ILE A 1 147 ? 17.641 -2.996 13.172 1 89.81 147 ILE A O 1
ATOM 1173 N N . ARG A 1 148 ? 18.641 -4.062 11.516 1 85.88 148 AR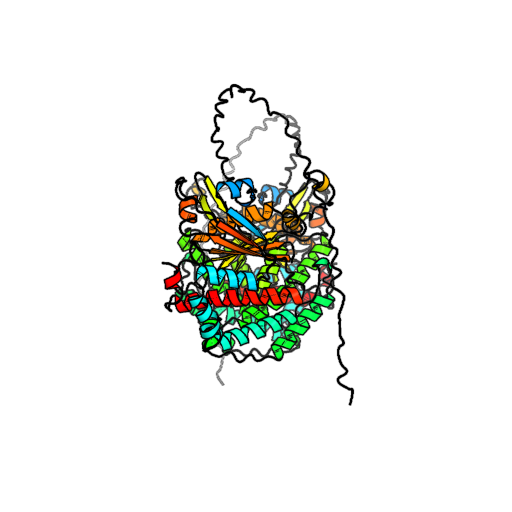G A N 1
ATOM 1174 C CA . ARG A 1 148 ? 18.641 -5.344 12.219 1 85.88 148 ARG A CA 1
ATOM 1175 C C . ARG A 1 148 ? 19.469 -5.262 13.5 1 85.88 148 ARG A C 1
ATOM 1177 O O . ARG A 1 148 ? 19.062 -5.805 14.531 1 85.88 148 ARG A O 1
ATOM 1184 N N . GLU A 1 149 ? 20.562 -4.613 13.445 1 88.5 149 GLU A N 1
ATOM 1185 C CA . GLU A 1 149 ? 21.422 -4.457 14.617 1 88.5 149 GLU A CA 1
ATOM 1186 C C . GLU A 1 149 ? 20.734 -3.645 15.703 1 88.5 149 GLU A C 1
ATOM 1188 O O . GLU A 1 149 ? 20.797 -3.992 16.891 1 88.5 149 GLU A O 1
ATOM 1193 N N . LEU A 1 150 ? 20.062 -2.615 15.281 1 88.25 150 LEU A N 1
ATOM 1194 C CA . LEU A 1 150 ? 19.328 -1.798 16.234 1 88.25 150 LEU A CA 1
ATOM 1195 C C . LEU A 1 150 ? 18.234 -2.613 16.922 1 88.25 150 LEU A C 1
ATOM 1197 O O . LEU A 1 150 ? 18.062 -2.514 18.141 1 88.25 150 LEU A O 1
ATOM 1201 N N . MET A 1 151 ? 17.531 -3.371 16.172 1 79.94 151 MET A N 1
ATOM 1202 C CA . MET A 1 151 ? 16.406 -4.141 16.688 1 79.94 151 MET A CA 1
ATOM 1203 C C . MET A 1 151 ? 16.875 -5.223 17.656 1 79.94 151 MET A C 1
ATOM 1205 O O . MET A 1 151 ? 16.141 -5.609 18.578 1 79.94 151 MET A O 1
ATOM 1209 N N . LYS A 1 152 ? 18.031 -5.738 17.438 1 77.19 152 LYS A N 1
ATOM 1210 C CA . LYS A 1 152 ? 18.609 -6.73 18.344 1 77.19 152 LYS A CA 1
ATOM 1211 C C . LYS A 1 152 ? 18.984 -6.105 19.688 1 77.19 152 LYS A C 1
ATOM 1213 O O . LYS A 1 152 ? 18.828 -6.73 20.734 1 77.19 152 LYS A O 1
ATOM 1218 N N . ARG A 1 153 ? 19.516 -4.941 19.656 1 75.44 153 ARG A N 1
ATOM 1219 C CA . ARG A 1 153 ? 20.078 -4.285 20.828 1 75.44 153 ARG A CA 1
ATOM 1220 C C . ARG A 1 153 ? 18.984 -3.715 21.719 1 75.44 153 ARG A C 1
ATOM 1222 O O . ARG A 1 153 ? 19.109 -3.697 22.953 1 75.44 153 ARG A O 1
ATOM 1229 N N . LYS A 1 154 ? 18.125 -3.145 21.109 1 64.31 154 LYS A N 1
ATOM 1230 C CA . LYS A 1 154 ? 17.266 -2.264 21.891 1 64.31 154 LYS A CA 1
ATOM 1231 C C . LYS A 1 154 ? 15.992 -2.979 22.328 1 64.31 154 LYS A C 1
ATOM 1233 O O . LYS A 1 154 ? 15.195 -3.385 21.484 1 64.31 154 LYS A O 1
ATOM 1238 N N . ASN A 1 155 ? 16.062 -3.531 23.469 1 61.75 155 ASN A N 1
ATOM 1239 C CA . ASN A 1 155 ? 14.836 -3.932 24.156 1 61.75 155 ASN A CA 1
ATOM 1240 C C . ASN A 1 155 ? 14.078 -2.725 24.719 1 61.75 155 ASN A C 1
ATOM 1242 O O . ASN A 1 155 ? 14.516 -2.115 25.703 1 61.75 155 ASN A O 1
ATOM 1246 N N . ILE A 1 156 ? 13.445 -2.086 23.891 1 57.62 156 ILE A N 1
ATOM 1247 C CA . ILE A 1 156 ? 12.68 -0.959 24.406 1 57.62 156 ILE A CA 1
ATOM 1248 C C . ILE A 1 156 ? 11.656 -1.458 25.422 1 57.62 156 ILE A C 1
ATOM 1250 O O . ILE A 1 156 ? 10.812 -2.303 25.109 1 57.62 156 ILE A O 1
ATOM 1254 N N . ASN A 1 157 ? 11.984 -1.248 26.625 1 60.25 157 ASN A N 1
ATOM 1255 C CA . ASN A 1 157 ? 10.969 -1.506 27.641 1 60.25 157 ASN A CA 1
ATOM 1256 C C . ASN A 1 157 ? 9.773 -0.572 27.484 1 60.25 157 ASN A C 1
ATOM 1258 O O . ASN A 1 157 ? 9.891 0.639 27.688 1 60.25 157 ASN A O 1
ATOM 1262 N N . ILE A 1 158 ? 8.844 -1.02 26.844 1 62.03 158 ILE A N 1
ATOM 1263 C CA . ILE A 1 158 ? 7.629 -0.224 26.688 1 62.03 158 ILE A CA 1
ATOM 1264 C C . ILE A 1 158 ? 6.621 -0.605 27.781 1 62.03 158 ILE A C 1
ATOM 1266 O O . ILE A 1 158 ? 6.258 -1.776 27.906 1 62.03 158 ILE A O 1
ATOM 1270 N N . THR A 1 159 ? 6.332 0.384 28.641 1 68.56 159 THR A N 1
ATOM 1271 C CA . THR A 1 159 ? 5.336 0.165 29.672 1 68.56 159 THR A CA 1
ATOM 1272 C C . THR A 1 159 ? 3.969 -0.134 29.062 1 68.56 159 THR A C 1
ATOM 1274 O O . THR A 1 159 ? 3.742 0.124 27.891 1 68.56 159 THR A O 1
ATOM 1277 N N . ALA A 1 160 ? 3.113 -0.697 29.875 1 66.56 160 ALA A N 1
ATOM 1278 C CA . ALA A 1 160 ? 1.746 -0.996 29.453 1 66.56 160 ALA A CA 1
ATOM 1279 C C . ALA A 1 160 ? 1.014 0.275 29.031 1 66.56 160 ALA A C 1
ATOM 1281 O O . ALA A 1 160 ? 0.266 0.27 28.047 1 66.56 160 ALA A O 1
ATOM 1282 N N . GLU A 1 161 ? 1.28 1.295 29.766 1 65.94 161 GLU A N 1
ATOM 1283 C CA . GLU A 1 161 ? 0.643 2.576 29.484 1 65.94 161 GLU A CA 1
ATOM 1284 C C . GLU A 1 161 ? 1.085 3.121 28.125 1 65.94 161 GLU A C 1
ATOM 1286 O O . GLU A 1 161 ? 0.265 3.625 27.359 1 65.94 161 GLU A O 1
ATOM 1291 N N . ALA A 1 162 ? 2.352 2.926 27.906 1 68 162 ALA A N 1
ATOM 1292 C CA . ALA A 1 162 ? 2.883 3.369 26.625 1 68 162 ALA A CA 1
ATOM 1293 C C . ALA A 1 162 ? 2.26 2.588 25.469 1 68 162 ALA A C 1
ATOM 1295 O O . ALA A 1 162 ? 1.944 3.158 24.422 1 68 162 ALA A O 1
ATOM 1296 N N . LEU A 1 163 ? 2.021 1.395 25.797 1 69.5 163 LEU A N 1
ATOM 1297 C CA . LEU A 1 163 ? 1.436 0.525 24.781 1 69.5 163 LEU A CA 1
ATOM 1298 C C . LEU A 1 163 ? -0.015 0.91 24.516 1 69.5 163 LEU A C 1
ATOM 1300 O O . LEU A 1 163 ? -0.479 0.827 23.375 1 69.5 163 LEU A O 1
ATOM 1304 N N . GLU A 1 164 ? -0.591 1.344 25.516 1 68.44 164 GLU A N 1
ATOM 1305 C CA . GLU A 1 164 ? -1.978 1.768 25.344 1 68.44 164 GLU A CA 1
ATOM 1306 C C . GLU A 1 164 ? -2.068 3.043 24.516 1 68.44 164 GLU A C 1
ATOM 1308 O O . GLU A 1 164 ? -2.949 3.174 23.656 1 68.44 164 GLU A O 1
ATOM 1313 N N . LEU A 1 165 ? -1.103 3.857 24.734 1 70.12 165 LEU A N 1
ATOM 1314 C CA . LEU A 1 165 ? -1.116 5.145 24.047 1 70.12 165 LEU A CA 1
ATOM 1315 C C . LEU A 1 165 ? -0.62 4.992 22.609 1 70.12 165 LEU A C 1
ATOM 1317 O O . LEU A 1 165 ? -1.207 5.559 21.688 1 70.12 165 LEU A O 1
ATOM 1321 N N . TRP A 1 166 ? 0.339 4.188 22.406 1 74.69 166 TRP A N 1
ATOM 1322 C CA . TRP A 1 166 ? 1.014 4.148 21.109 1 74.69 166 TRP A CA 1
ATOM 1323 C C . TRP A 1 166 ? 0.58 2.932 20.312 1 74.69 166 TRP A C 1
ATOM 1325 O O . TRP A 1 166 ? 0.806 2.867 19.094 1 74.69 166 TRP A O 1
ATOM 1335 N N . GLY A 1 167 ? -0.145 2.113 20.922 1 73.44 167 GLY A N 1
ATOM 1336 C CA . GLY A 1 167 ? -0.564 0.873 20.297 1 73.44 167 GLY A CA 1
ATOM 1337 C C . GLY A 1 167 ? 0.324 -0.306 20.641 1 73.44 167 GLY A C 1
ATOM 1338 O O . GLY A 1 167 ? 1.552 -0.191 20.625 1 73.44 167 GLY A O 1
ATOM 1339 N N . LYS A 1 168 ? -0.249 -1.359 20.922 1 73.94 168 LYS A N 1
ATOM 1340 C CA . LYS A 1 168 ? 0.442 -2.559 21.391 1 73.94 168 LYS A CA 1
ATOM 1341 C C . LYS A 1 168 ? 1.349 -3.129 20.297 1 73.94 168 LYS A C 1
ATOM 1343 O O . LYS A 1 168 ? 2.32 -3.826 20.594 1 73.94 168 LYS A O 1
ATOM 1348 N N . ASP A 1 169 ? 1.04 -2.707 19.125 1 79.25 169 ASP A N 1
ATOM 1349 C CA . ASP A 1 169 ? 1.751 -3.332 18.016 1 79.25 169 ASP A CA 1
ATOM 1350 C C . ASP A 1 169 ? 2.693 -2.338 17.328 1 79.25 169 ASP A C 1
ATOM 1352 O O . ASP A 1 169 ? 3.227 -2.615 16.266 1 79.25 169 ASP A O 1
ATOM 1356 N N . TRP A 1 170 ? 2.92 -1.229 17.875 1 82.19 170 TRP A N 1
ATOM 1357 C CA . TRP A 1 170 ? 3.648 -0.149 17.219 1 82.19 170 TRP A CA 1
ATOM 1358 C C . TRP A 1 170 ? 5.07 -0.581 16.875 1 82.19 170 TRP A C 1
ATOM 1360 O O . TRP A 1 170 ? 5.582 -0.263 15.797 1 82.19 170 TRP A O 1
ATOM 1370 N N . ARG A 1 171 ? 5.727 -1.342 17.75 1 81 171 ARG A N 1
ATOM 1371 C CA . ARG A 1 171 ? 7.109 -1.75 17.531 1 81 171 ARG A CA 1
ATOM 1372 C C . ARG A 1 171 ? 7.223 -2.643 16.297 1 81 171 ARG A C 1
ATOM 1374 O O . ARG A 1 171 ? 8.125 -2.463 15.469 1 81 171 ARG A O 1
ATOM 1381 N N . CYS A 1 172 ? 6.293 -3.539 16.266 1 83.12 172 CYS A N 1
ATOM 1382 C CA . CYS A 1 172 ? 6.297 -4.453 15.125 1 83.12 172 CYS A CA 1
ATOM 1383 C C . CYS A 1 172 ? 6 -3.709 13.828 1 83.12 172 CYS A C 1
ATOM 1385 O O . CYS A 1 172 ? 6.648 -3.949 12.805 1 83.12 172 CYS A O 1
ATOM 1387 N N . LEU A 1 173 ? 5.105 -2.814 13.891 1 88.31 173 LEU A N 1
ATOM 1388 C CA . LEU A 1 173 ? 4.719 -2.047 12.711 1 88.31 173 LEU A CA 1
ATOM 1389 C C . LEU A 1 173 ? 5.855 -1.143 12.25 1 88.31 173 LEU A C 1
ATOM 1391 O O . LEU A 1 173 ? 6.172 -1.086 11.062 1 88.31 173 LEU A O 1
ATOM 1395 N N . MET A 1 174 ? 6.48 -0.507 13.195 1 89.12 174 MET A N 1
ATOM 1396 C CA . MET A 1 174 ? 7.582 0.402 12.891 1 89.12 174 MET A CA 1
ATOM 1397 C C . MET A 1 174 ? 8.75 -0.352 12.266 1 89.12 174 MET A C 1
ATOM 1399 O O . MET A 1 174 ? 9.305 0.08 11.25 1 89.12 174 MET A O 1
ATOM 1403 N N . LYS A 1 175 ? 9.109 -1.456 12.789 1 86.19 175 LYS A N 1
ATOM 1404 C CA . LYS A 1 175 ? 10.211 -2.26 12.266 1 86.19 175 LYS A CA 1
ATOM 1405 C C . LYS A 1 175 ? 9.898 -2.764 10.859 1 86.19 175 LYS A C 1
ATOM 1407 O O . LYS A 1 175 ? 10.742 -2.689 9.969 1 86.19 175 LYS A O 1
ATOM 1412 N N . SER A 1 176 ? 8.758 -3.283 10.773 1 91.31 176 SER A N 1
ATOM 1413 C CA . SER A 1 176 ? 8.336 -3.775 9.469 1 91.31 176 SER A CA 1
ATOM 1414 C C . SER A 1 176 ? 8.367 -2.666 8.422 1 91.31 176 SER A C 1
ATOM 1416 O O . SER A 1 176 ? 8.758 -2.898 7.273 1 91.31 176 SER A O 1
ATOM 1418 N N . ALA A 1 177 ? 7.945 -1.492 8.836 1 94.69 177 ALA A N 1
ATOM 1419 C CA . ALA A 1 177 ? 7.941 -0.353 7.926 1 94.69 177 ALA A CA 1
ATOM 1420 C C . ALA A 1 177 ? 9.359 -0.031 7.449 1 94.69 177 ALA A C 1
ATOM 1422 O O . ALA A 1 177 ? 9.57 0.256 6.27 1 94.69 177 ALA A O 1
ATOM 1423 N N . ALA A 1 178 ? 10.289 -0.14 8.344 1 93.56 178 ALA A N 1
ATOM 1424 C CA . ALA A 1 178 ? 11.68 0.134 7.984 1 93.56 178 ALA A CA 1
ATOM 1425 C C . ALA A 1 178 ? 12.195 -0.898 6.988 1 93.56 178 ALA A C 1
ATOM 1427 O O . ALA A 1 178 ? 12.875 -0.548 6.02 1 93.56 178 ALA A O 1
ATOM 1428 N N . VAL A 1 179 ? 11.867 -2.131 7.188 1 90.62 179 VAL A N 1
ATOM 1429 C CA . VAL A 1 179 ? 12.273 -3.197 6.277 1 90.62 179 VAL A CA 1
ATOM 1430 C C . VAL A 1 179 ? 11.609 -2.99 4.914 1 90.62 179 VAL A C 1
ATOM 1432 O O . VAL A 1 179 ? 12.273 -3.078 3.877 1 90.62 179 VAL A O 1
ATOM 1435 N N . ARG A 1 180 ? 10.375 -2.668 4.926 1 93.44 180 ARG A N 1
ATOM 1436 C CA . ARG A 1 180 ? 9.617 -2.473 3.695 1 93.44 180 ARG A CA 1
ATOM 1437 C C . ARG A 1 180 ? 10.109 -1.241 2.939 1 93.44 180 ARG A C 1
ATOM 1439 O O . ARG A 1 180 ? 10.094 -1.215 1.707 1 93.44 180 ARG A O 1
ATOM 1446 N N . PHE A 1 181 ? 10.523 -0.269 3.705 1 95.81 181 PHE A N 1
ATOM 1447 C CA . PHE A 1 181 ? 11.156 0.895 3.098 1 95.81 181 PHE A CA 1
ATOM 1448 C C . PHE A 1 181 ? 12.344 0.477 2.23 1 95.81 181 PHE A C 1
ATOM 1450 O O . PHE A 1 181 ? 12.477 0.931 1.092 1 95.81 181 PHE A O 1
ATOM 1457 N N . GLY A 1 182 ? 13.156 -0.443 2.74 1 92.88 182 GLY A N 1
ATOM 1458 C CA . GLY A 1 182 ? 14.281 -0.972 1.983 1 92.88 182 GLY A CA 1
ATOM 1459 C C . GLY A 1 182 ? 13.859 -1.771 0.765 1 92.88 182 GLY A C 1
ATOM 1460 O O . GLY A 1 182 ? 14.43 -1.615 -0.316 1 92.88 182 GLY A O 1
ATOM 1461 N N . ILE A 1 183 ? 12.867 -2.592 0.943 1 90.56 183 ILE A N 1
ATOM 1462 C CA . ILE A 1 183 ? 12.352 -3.396 -0.161 1 90.56 183 ILE A CA 1
ATOM 1463 C C . ILE A 1 183 ? 11.828 -2.482 -1.266 1 90.56 183 ILE A C 1
ATOM 1465 O O . ILE A 1 183 ? 12.055 -2.736 -2.451 1 90.56 183 ILE A O 1
ATOM 1469 N N . GLN A 1 184 ? 11.156 -1.413 -0.912 1 94.5 184 GLN A N 1
ATOM 1470 C CA . GLN A 1 184 ? 10.625 -0.441 -1.865 1 94.5 184 GLN A CA 1
ATOM 1471 C C . GLN A 1 184 ? 11.758 0.253 -2.621 1 94.5 184 GLN A C 1
ATOM 1473 O O . GLN A 1 184 ? 11.664 0.462 -3.832 1 94.5 184 GLN A O 1
ATOM 1478 N N . LEU A 1 185 ? 12.789 0.58 -1.914 1 94.44 185 LEU A N 1
ATOM 1479 C CA . LEU A 1 185 ? 13.938 1.206 -2.564 1 94.44 185 LEU A CA 1
ATOM 1480 C C . LEU A 1 185 ? 14.57 0.256 -3.572 1 94.44 185 LEU A C 1
ATOM 1482 O O . LEU A 1 185 ? 14.969 0.676 -4.66 1 94.44 185 LEU A O 1
ATOM 1486 N N . GLU A 1 186 ? 14.672 -0.987 -3.205 1 90.81 186 GLU A N 1
ATOM 1487 C CA . GLU A 1 186 ? 15.203 -1.991 -4.125 1 90.81 186 GLU A CA 1
ATOM 1488 C C . GLU A 1 186 ? 14.359 -2.07 -5.395 1 90.81 186 GLU A C 1
ATOM 1490 O O . GLU A 1 186 ? 14.898 -2.102 -6.504 1 90.81 186 GLU A O 1
ATOM 1495 N N . HIS A 1 187 ? 13.102 -2.074 -5.18 1 90.88 187 HIS A N 1
ATOM 1496 C CA . HIS A 1 187 ? 12.18 -2.121 -6.309 1 90.88 187 HIS A CA 1
ATOM 1497 C C . HIS A 1 187 ? 12.328 -0.885 -7.191 1 90.88 187 HIS A C 1
ATOM 1499 O O . HIS A 1 187 ? 12.328 -0.99 -8.422 1 90.88 187 HIS A O 1
ATOM 1505 N N . MET A 1 188 ? 12.406 0.237 -6.602 1 91.38 188 MET A N 1
ATOM 1506 C CA . MET A 1 188 ? 12.562 1.49 -7.336 1 91.38 188 MET A CA 1
ATOM 1507 C C . MET A 1 188 ? 13.859 1.49 -8.141 1 91.38 188 MET A C 1
ATOM 1509 O O . MET A 1 188 ? 13.867 1.899 -9.305 1 91.38 188 MET A O 1
ATOM 1513 N N . LEU A 1 189 ? 14.914 1.024 -7.539 1 89.19 189 LEU A N 1
ATOM 1514 C CA . LEU A 1 189 ? 16.188 0.933 -8.242 1 89.19 189 LEU A CA 1
ATOM 1515 C C . LEU A 1 189 ? 16.094 -0.007 -9.438 1 89.19 189 LEU A C 1
ATOM 1517 O O . LEU A 1 189 ? 16.547 0.323 -10.531 1 89.19 189 LEU A O 1
ATOM 1521 N N . SER A 1 190 ? 15.484 -1.133 -9.156 1 86.19 190 SER A N 1
ATOM 1522 C CA . SER A 1 190 ? 15.305 -2.109 -10.227 1 86.19 190 SER A CA 1
ATOM 1523 C C . SER A 1 190 ? 14.477 -1.535 -11.367 1 86.19 190 SER A C 1
ATOM 1525 O O . SER A 1 190 ? 14.805 -1.713 -12.539 1 86.19 190 SER A O 1
ATOM 1527 N N . SER A 1 191 ? 13.422 -0.902 -11.039 1 84.75 191 SER A N 1
ATOM 1528 C CA . SER A 1 191 ? 12.547 -0.287 -12.031 1 84.75 191 SER A CA 1
ATOM 1529 C C . SER A 1 191 ? 13.289 0.782 -12.828 1 84.75 191 SER A C 1
ATOM 1531 O O . SER A 1 191 ? 13.156 0.862 -14.055 1 84.75 191 SER A O 1
ATOM 1533 N N . LYS A 1 192 ? 14.023 1.541 -12.164 1 86.06 192 LYS A N 1
ATOM 1534 C CA . LYS A 1 192 ? 14.789 2.6 -12.812 1 86.06 192 LYS A CA 1
ATOM 1535 C C . LYS A 1 192 ? 15.797 2.02 -13.805 1 86.06 192 LYS A C 1
ATOM 1537 O O . LYS A 1 192 ? 15.992 2.568 -14.891 1 86.06 192 LYS A O 1
ATOM 1542 N N . LEU A 1 193 ? 16.391 0.998 -13.461 1 83.81 193 LEU A N 1
ATOM 1543 C CA . LEU A 1 193 ? 17.359 0.347 -14.336 1 83.81 193 LEU A CA 1
ATOM 1544 C C . LEU A 1 193 ? 16.688 -0.191 -15.594 1 83.81 193 LEU A C 1
ATOM 1546 O O . LEU A 1 193 ? 17.281 -0.16 -16.672 1 83.81 193 LEU A O 1
ATOM 1550 N N . LYS A 1 194 ? 15.469 -0.564 -15.484 1 79.31 194 LYS A N 1
ATOM 1551 C CA . LYS A 1 194 ? 14.758 -1.179 -16.609 1 79.31 194 LYS A CA 1
ATOM 1552 C C . LYS A 1 194 ? 14.109 -0.121 -17.484 1 79.31 194 LYS A C 1
ATOM 1554 O O . LYS A 1 194 ? 14.094 -0.25 -18.719 1 79.31 194 LYS A O 1
ATOM 1559 N N . THR A 1 195 ? 13.531 0.857 -16.938 1 80.25 195 THR A N 1
ATOM 1560 C CA . THR A 1 195 ? 12.719 1.784 -17.703 1 80.25 195 THR A CA 1
ATOM 1561 C C . THR A 1 195 ? 13.297 3.193 -17.656 1 80.25 195 THR A C 1
ATOM 1563 O O . THR A 1 195 ? 12.812 4.098 -18.344 1 80.25 195 THR A O 1
ATOM 1566 N N . ASP A 1 196 ? 14.258 3.459 -16.844 1 80.44 196 ASP A N 1
ATOM 1567 C CA . ASP A 1 196 ? 14.953 4.734 -16.656 1 80.44 196 ASP A CA 1
ATOM 1568 C C . ASP A 1 196 ? 14.023 5.781 -16.047 1 80.44 196 ASP A C 1
ATOM 1570 O O . ASP A 1 196 ? 14.172 6.977 -16.312 1 80.44 196 ASP A O 1
ATOM 1574 N N . ARG A 1 197 ? 12.961 5.289 -15.43 1 83.94 197 ARG A N 1
ATOM 1575 C CA . ARG A 1 197 ? 12.047 6.242 -14.805 1 83.94 197 ARG A CA 1
ATOM 1576 C C . ARG A 1 197 ? 11.438 5.664 -13.539 1 83.94 197 ARG A C 1
ATOM 1578 O O . ARG A 1 197 ? 11.258 4.445 -13.422 1 83.94 197 ARG A O 1
ATOM 1585 N N . TYR A 1 198 ? 11.219 6.605 -12.602 1 89 198 TYR A N 1
ATOM 1586 C CA . TYR A 1 198 ? 10.398 6.266 -11.445 1 89 198 TYR A CA 1
ATOM 1587 C C . TYR A 1 198 ? 8.93 6.59 -11.703 1 89 198 TYR A C 1
ATOM 1589 O O . TYR A 1 198 ? 8.617 7.512 -12.461 1 89 198 TYR A O 1
ATOM 1597 N N . LYS A 1 199 ? 8.148 5.844 -11.07 1 88.69 199 LYS A N 1
ATOM 1598 C CA . LYS A 1 199 ? 6.723 6.148 -11.109 1 88.69 199 LYS A CA 1
ATOM 1599 C C . LYS A 1 199 ? 6.289 6.906 -9.859 1 88.69 199 LYS A C 1
ATOM 1601 O O . LYS A 1 199 ? 6.852 6.711 -8.781 1 88.69 199 LYS A O 1
ATOM 1606 N N . GLU A 1 200 ? 5.301 7.738 -10.039 1 91.25 200 GLU A N 1
ATOM 1607 C CA . GLU A 1 200 ? 4.77 8.516 -8.922 1 91.25 200 GLU A CA 1
ATOM 1608 C C . GLU A 1 200 ? 4.301 7.609 -7.789 1 91.25 200 GLU A C 1
ATOM 1610 O O . GLU A 1 200 ? 4.566 7.883 -6.617 1 91.25 200 GLU A O 1
ATOM 1615 N N . GLY A 1 201 ? 3.639 6.496 -8.172 1 92.19 201 GLY A N 1
ATOM 1616 C CA . GLY A 1 201 ? 3.139 5.555 -7.184 1 92.19 201 GLY A CA 1
ATOM 1617 C C . GLY A 1 201 ? 4.234 4.957 -6.324 1 92.19 201 GLY A C 1
ATOM 1618 O O . GLY A 1 201 ? 3.992 4.582 -5.176 1 92.19 201 GLY A O 1
ATOM 1619 N N . MET A 1 202 ? 5.441 4.855 -6.848 1 94.25 202 MET A N 1
ATOM 1620 C CA . MET A 1 202 ? 6.574 4.336 -6.086 1 94.25 202 MET A CA 1
ATOM 1621 C C . MET A 1 202 ? 6.941 5.281 -4.945 1 94.25 202 MET A C 1
ATOM 1623 O O . MET A 1 202 ? 7.246 4.836 -3.84 1 94.25 202 MET A O 1
ATOM 1627 N N . PHE A 1 203 ? 6.863 6.586 -5.219 1 95.5 203 PHE A N 1
ATOM 1628 C CA . PHE A 1 203 ? 7.168 7.578 -4.199 1 95.5 203 PHE A CA 1
ATOM 1629 C C . PHE A 1 203 ? 6.07 7.621 -3.143 1 95.5 203 PHE A C 1
ATOM 1631 O O . PHE A 1 203 ? 6.352 7.801 -1.955 1 95.5 203 PHE A O 1
ATOM 1638 N N . GLN A 1 204 ? 4.84 7.484 -3.572 1 95.81 204 GLN A N 1
ATOM 1639 C CA . GLN A 1 204 ? 3.734 7.41 -2.627 1 95.81 204 GLN A CA 1
ATOM 1640 C C . GLN A 1 204 ? 3.936 6.273 -1.629 1 95.81 204 GLN A C 1
ATOM 1642 O O . GLN A 1 204 ? 3.838 6.48 -0.417 1 95.81 204 GLN A O 1
ATOM 1647 N N . THR A 1 205 ? 4.266 5.109 -2.162 1 96.19 205 THR A N 1
ATOM 1648 C CA . THR A 1 205 ? 4.453 3.934 -1.32 1 96.19 205 THR A CA 1
ATOM 1649 C C . THR A 1 205 ? 5.652 4.121 -0.394 1 96.19 205 THR A C 1
ATOM 1651 O O . THR A 1 205 ? 5.586 3.777 0.789 1 96.19 205 THR A O 1
ATOM 1654 N N . LEU A 1 206 ? 6.738 4.672 -0.939 1 97.56 206 LEU A N 1
ATOM 1655 C CA . LEU A 1 206 ? 7.934 4.922 -0.139 1 97.56 206 LEU A CA 1
ATOM 1656 C C . LEU A 1 206 ? 7.625 5.859 1.021 1 97.56 206 LEU A C 1
ATOM 1658 O O . LEU A 1 206 ? 8.016 5.594 2.162 1 97.56 206 LEU A O 1
ATOM 1662 N N . PHE A 1 207 ? 6.926 6.926 0.779 1 98.06 207 PHE A N 1
ATOM 1663 C CA . PHE A 1 207 ? 6.59 7.902 1.809 1 98.06 207 PHE A CA 1
ATOM 1664 C C . PHE A 1 207 ? 5.633 7.301 2.834 1 98.06 207 PHE A C 1
ATOM 1666 O O . PHE A 1 207 ? 5.73 7.594 4.027 1 98.06 207 PHE A O 1
ATOM 1673 N N . MET A 1 208 ? 4.688 6.438 2.404 1 97.06 208 MET A N 1
ATOM 1674 C CA . MET A 1 208 ? 3.766 5.789 3.332 1 97.06 208 MET A CA 1
ATOM 1675 C C . MET A 1 208 ? 4.52 4.906 4.32 1 97.06 208 MET A C 1
ATOM 1677 O O . MET A 1 208 ? 4.168 4.848 5.5 1 97.06 208 MET A O 1
ATOM 1681 N N . TYR A 1 209 ? 5.551 4.199 3.852 1 97.06 209 TYR A N 1
ATOM 1682 C CA . TYR A 1 209 ? 6.363 3.422 4.781 1 97.06 209 TYR A CA 1
ATOM 1683 C C . TYR A 1 209 ? 7.09 4.332 5.766 1 97.06 209 TYR A C 1
ATOM 1685 O O . TYR A 1 209 ? 7.254 3.986 6.938 1 97.06 209 TYR A O 1
ATOM 1693 N N . PHE A 1 210 ? 7.555 5.516 5.297 1 98 210 PHE A N 1
ATOM 1694 C CA . PHE A 1 210 ? 8.188 6.484 6.18 1 98 210 PHE A CA 1
ATOM 1695 C C . PHE A 1 210 ? 7.211 6.977 7.242 1 98 210 PHE A C 1
ATOM 1697 O O . PHE A 1 210 ? 7.562 7.082 8.414 1 98 210 PHE A O 1
ATOM 1704 N N . LEU A 1 211 ? 5.973 7.254 6.848 1 97.19 211 LEU A N 1
ATOM 1705 C CA . LEU A 1 211 ? 4.93 7.656 7.785 1 97.19 211 LEU A CA 1
ATOM 1706 C C . LEU A 1 211 ? 4.664 6.555 8.805 1 97.19 211 LEU A C 1
ATOM 1708 O O . LEU A 1 211 ? 4.52 6.836 10 1 97.19 211 LEU A O 1
ATOM 1712 N N . ASP A 1 212 ? 4.645 5.324 8.32 1 94.56 212 ASP A N 1
ATOM 1713 C CA . ASP A 1 212 ? 4.398 4.172 9.18 1 94.56 212 ASP A CA 1
ATOM 1714 C C . ASP A 1 212 ? 5.484 4.051 10.25 1 94.56 212 ASP A C 1
ATOM 1716 O O . ASP A 1 212 ? 5.199 3.682 11.391 1 94.56 212 ASP A O 1
ATOM 1720 N N . MET A 1 213 ? 6.656 4.312 9.883 1 94.69 213 MET A N 1
ATOM 1721 C CA . MET A 1 213 ? 7.766 4.277 10.836 1 94.69 213 MET A CA 1
ATOM 1722 C C . MET A 1 213 ? 7.535 5.258 11.977 1 94.69 213 MET A C 1
ATOM 1724 O O . MET A 1 213 ? 8.008 5.039 13.094 1 94.69 213 MET A O 1
ATOM 1728 N N . CYS A 1 214 ? 6.855 6.305 11.641 1 94.19 214 CYS A N 1
ATOM 1729 C CA . CYS A 1 214 ? 6.59 7.348 12.633 1 94.19 214 CYS A CA 1
ATOM 1730 C C . CYS A 1 214 ? 5.27 7.09 13.352 1 94.19 214 CYS A C 1
ATOM 1732 O O . CYS A 1 214 ? 4.742 7.977 14.023 1 94.19 214 CYS A O 1
ATOM 1734 N N . ASN A 1 215 ? 4.695 5.922 13.109 1 90.31 215 ASN A N 1
ATOM 1735 C CA . ASN A 1 215 ? 3.496 5.445 13.789 1 90.31 215 ASN A CA 1
ATOM 1736 C C . ASN A 1 215 ? 2.248 6.184 13.312 1 90.31 215 ASN A C 1
ATOM 1738 O O . ASN A 1 215 ? 1.316 6.398 14.086 1 90.31 215 ASN A O 1
ATOM 1742 N N . LEU A 1 216 ? 2.291 6.637 12.102 1 93.12 216 LEU A N 1
ATOM 1743 C CA . LEU A 1 216 ? 1.114 7.234 11.484 1 93.12 216 LEU A CA 1
ATOM 1744 C C . LEU A 1 216 ? 0.426 6.242 10.555 1 93.12 216 LEU A C 1
ATOM 1746 O O . LEU A 1 216 ? 1.092 5.496 9.828 1 93.12 216 LEU A O 1
ATOM 1750 N N . THR A 1 217 ? -0.829 6.203 10.625 1 90 217 THR A N 1
ATOM 1751 C CA . THR A 1 217 ? -1.609 5.371 9.711 1 90 217 THR A CA 1
ATOM 1752 C C . THR A 1 217 ? -2.01 6.164 8.469 1 90 217 THR A C 1
ATOM 1754 O O . THR A 1 217 ? -2.648 7.211 8.578 1 90 217 THR A O 1
ATOM 1757 N N . ALA A 1 218 ? -1.609 5.652 7.379 1 93.75 218 ALA A N 1
ATOM 1758 C CA . ALA A 1 218 ? -1.85 6.355 6.117 1 93.75 218 ALA A CA 1
ATOM 1759 C C . ALA A 1 218 ? -2.492 5.43 5.09 1 93.75 218 ALA A C 1
ATOM 1761 O O . ALA A 1 218 ? -2.188 4.238 5.043 1 93.75 218 ALA A O 1
ATOM 1762 N N . PHE A 1 219 ? -3.336 5.945 4.312 1 93.62 219 PHE A N 1
ATOM 1763 C CA . PHE A 1 219 ? -3.994 5.227 3.225 1 93.62 219 PHE A CA 1
ATOM 1764 C C . PHE A 1 219 ? -3.744 5.922 1.89 1 93.62 219 PHE A C 1
ATOM 1766 O O . PHE A 1 219 ? -3.883 7.141 1.784 1 93.62 219 PHE A O 1
ATOM 1773 N N . GLY A 1 220 ? -3.398 5.125 0.895 1 93.12 220 GLY A N 1
ATOM 1774 C CA . GLY A 1 220 ? -3.191 5.66 -0.441 1 93.12 220 GLY A CA 1
ATOM 1775 C C . GLY A 1 220 ? -4.488 5.918 -1.186 1 93.12 220 GLY A C 1
ATOM 1776 O O . GLY A 1 220 ? -5.555 5.477 -0.756 1 93.12 220 GLY A O 1
ATOM 1777 N N . PHE A 1 221 ? -4.41 6.602 -2.268 1 90.56 221 PHE A N 1
ATOM 1778 C CA . PHE A 1 221 ? -5.57 7.094 -3.002 1 90.56 221 PHE A CA 1
ATOM 1779 C C . PHE A 1 221 ? -6.473 5.941 -3.424 1 90.56 221 PHE A C 1
ATOM 1781 O O . PHE A 1 221 ? -7.695 6.098 -3.5 1 90.56 221 PHE A O 1
ATOM 1788 N N . THR A 1 222 ? -5.906 4.762 -3.689 1 87.44 222 THR A N 1
ATOM 1789 C CA . THR A 1 222 ? -6.707 3.619 -4.121 1 87.44 222 THR A CA 1
ATOM 1790 C C . THR A 1 222 ? -7.652 3.172 -3.01 1 87.44 222 THR A C 1
ATOM 1792 O O . THR A 1 222 ? -8.664 2.523 -3.275 1 87.44 222 THR A O 1
ATOM 1795 N N . ASN A 1 223 ? -7.324 3.545 -1.81 1 89.5 223 ASN A N 1
ATOM 1796 C CA . ASN A 1 223 ? -8.094 3.141 -0.64 1 89.5 223 ASN A CA 1
ATOM 1797 C C . ASN A 1 223 ? -9.094 4.215 -0.228 1 89.5 223 ASN A C 1
ATOM 1799 O O . ASN A 1 223 ? -10.086 3.924 0.452 1 89.5 223 ASN A O 1
ATOM 1803 N N . ILE A 1 224 ? -8.82 5.398 -0.494 1 87.12 224 ILE A N 1
ATOM 1804 C CA . ILE A 1 224 ? -9.602 6.512 0.031 1 87.12 224 ILE A CA 1
ATOM 1805 C C . ILE A 1 224 ? -10.703 6.883 -0.963 1 87.12 224 ILE A C 1
ATOM 1807 O O . ILE A 1 224 ? -11.844 7.133 -0.571 1 87.12 224 ILE A O 1
ATOM 1811 N N . GLY A 1 225 ? -10.406 6.941 -2.203 1 78.94 225 GLY A N 1
ATOM 1812 C CA . GLY A 1 225 ? -11.359 7.371 -3.217 1 78.94 225 GLY A CA 1
ATOM 1813 C C . GLY A 1 225 ? -11.492 8.883 -3.305 1 78.94 225 GLY A C 1
ATOM 1814 O O . GLY A 1 225 ? -10.602 9.617 -2.885 1 78.94 225 GLY A O 1
ATOM 1815 N N . SER A 1 226 ? -12.562 9.266 -3.924 1 88.25 226 SER A N 1
ATOM 1816 C CA . SER A 1 226 ? -12.797 10.688 -4.125 1 88.25 226 SER A CA 1
ATOM 1817 C C . SER A 1 226 ? -13.773 11.242 -3.086 1 88.25 226 SER A C 1
ATOM 1819 O O . SER A 1 226 ? -14.617 10.508 -2.572 1 88.25 226 SER A O 1
ATOM 1821 N N . LYS A 1 227 ? -13.57 12.453 -2.766 1 91.25 227 LYS A N 1
ATOM 1822 C CA . LYS A 1 227 ? -14.484 13.188 -1.892 1 91.25 227 LYS A CA 1
ATOM 1823 C C . LYS A 1 227 ? -15.117 14.367 -2.621 1 91.25 227 LYS A C 1
ATOM 1825 O O . LYS A 1 227 ? -14.414 15.172 -3.234 1 91.25 227 LYS A O 1
ATOM 1830 N N . ASN A 1 228 ? -16.422 14.414 -2.531 1 91.44 228 ASN A N 1
ATOM 1831 C CA . ASN A 1 228 ? -17.141 15.531 -3.131 1 91.44 228 ASN A CA 1
ATOM 1832 C C . ASN A 1 228 ? -17.562 16.547 -2.078 1 91.44 228 ASN A C 1
ATOM 1834 O O . ASN A 1 228 ? -18.109 16.188 -1.035 1 91.44 228 ASN A O 1
ATOM 1838 N N . VAL A 1 229 ? -17.266 17.75 -2.377 1 92.81 229 VAL A N 1
ATOM 1839 C CA . VAL A 1 229 ? -17.641 18.844 -1.475 1 92.81 229 VAL A CA 1
ATOM 1840 C C . VAL A 1 229 ? -18.25 19.984 -2.271 1 92.81 229 VAL A C 1
ATOM 1842 O O . VAL A 1 229 ? -17.781 20.312 -3.371 1 92.81 229 VAL A O 1
ATOM 1845 N N . GLN A 1 230 ? -19.203 20.562 -1.687 1 91.56 230 GLN A N 1
ATOM 1846 C CA . GLN A 1 230 ? -19.797 21.75 -2.285 1 91.56 230 GLN A CA 1
ATOM 1847 C C . GLN A 1 230 ? -19 23 -1.903 1 91.56 230 GLN A C 1
ATOM 1849 O O . GLN A 1 230 ? -18.844 23.297 -0.718 1 91.56 230 GLN A O 1
ATOM 1854 N N . ILE A 1 231 ? -18.484 23.641 -2.84 1 88.44 231 ILE A N 1
ATOM 1855 C CA . ILE A 1 231 ? -17.797 24.922 -2.664 1 88.44 231 ILE A CA 1
ATOM 1856 C C . ILE A 1 231 ? -18.438 25.969 -3.555 1 88.44 231 ILE A C 1
ATOM 1858 O O . ILE A 1 231 ? -18.359 25.891 -4.781 1 88.44 231 ILE A O 1
ATOM 1862 N N . LYS A 1 232 ? -19.078 26.875 -2.889 1 84.44 232 LYS A N 1
ATOM 1863 C CA . LYS A 1 232 ? -19.891 27.844 -3.609 1 84.44 232 LYS A CA 1
ATOM 1864 C C . LYS A 1 232 ? -20.906 27.156 -4.504 1 84.44 232 LYS A C 1
ATOM 1866 O O . LYS A 1 232 ? -21.672 26.312 -4.039 1 84.44 232 LYS A O 1
ATOM 1871 N N . ARG A 1 233 ? -20.875 27.391 -5.785 1 80.5 233 ARG A N 1
ATOM 1872 C CA . ARG A 1 233 ? -21.891 26.812 -6.672 1 80.5 233 ARG A CA 1
ATOM 1873 C C . ARG A 1 233 ? -21.344 25.594 -7.395 1 80.5 233 ARG A C 1
ATOM 1875 O O . ARG A 1 233 ? -22.016 25.031 -8.258 1 80.5 233 ARG A O 1
ATOM 1882 N N . ALA A 1 234 ? -20.25 25.188 -6.973 1 87.69 234 ALA A N 1
ATOM 1883 C CA . ALA A 1 234 ? -19.641 24.094 -7.707 1 87.69 234 ALA A CA 1
ATOM 1884 C C . ALA A 1 234 ? -19.469 22.859 -6.816 1 87.69 234 ALA A C 1
ATOM 1886 O O . ALA A 1 234 ? -19.141 22.984 -5.633 1 87.69 234 ALA A O 1
ATOM 1887 N N . GLN A 1 235 ? -19.797 21.75 -7.43 1 92.25 235 GLN A N 1
ATOM 1888 C CA . GLN A 1 235 ? -19.406 20.5 -6.797 1 92.25 235 GLN A CA 1
ATOM 1889 C C . GLN A 1 235 ? -17.969 20.125 -7.141 1 92.25 235 GLN A C 1
ATOM 1891 O O . GLN A 1 235 ? -17.656 19.844 -8.297 1 92.25 235 GLN A O 1
ATOM 1896 N N . VAL A 1 236 ? -17.172 20.172 -6.125 1 94.38 236 VAL A N 1
ATOM 1897 C CA . VAL A 1 236 ? -15.734 19.953 -6.328 1 94.38 236 VAL A CA 1
ATOM 1898 C C . VAL A 1 236 ? -15.352 18.562 -5.832 1 94.38 236 VAL A C 1
ATOM 1900 O O . VAL A 1 236 ? -15.805 18.125 -4.773 1 94.38 236 VAL A O 1
ATOM 1903 N N . THR A 1 237 ? -14.516 17.859 -6.664 1 95.12 237 THR A N 1
ATOM 1904 C CA . THR A 1 237 ? -14.039 16.516 -6.316 1 95.12 237 THR A CA 1
ATOM 1905 C C . THR A 1 237 ? -12.562 16.562 -5.938 1 95.12 237 THR A C 1
ATOM 1907 O O . THR A 1 237 ? -11.734 17.094 -6.688 1 95.12 237 THR A O 1
ATOM 1910 N N . SER A 1 238 ? -12.273 16.062 -4.75 1 95.88 238 SER A N 1
ATOM 1911 C CA . SER A 1 238 ? -10.906 15.945 -4.254 1 95.88 238 SER A CA 1
ATOM 1912 C C . SER A 1 238 ? -10.445 14.492 -4.23 1 95.88 238 SER A C 1
ATOM 1914 O O . SER A 1 238 ? -11.18 13.609 -3.791 1 95.88 238 SER A O 1
ATOM 1916 N N . ILE A 1 239 ? -9.219 14.234 -4.754 1 92.56 239 ILE A N 1
ATOM 1917 C CA . ILE A 1 239 ? -8.594 12.922 -4.688 1 92.56 239 ILE A CA 1
ATOM 1918 C C . ILE A 1 239 ? -7.141 13.07 -4.234 1 92.56 239 ILE A C 1
ATOM 1920 O O . ILE A 1 239 ? -6.223 13.047 -5.055 1 92.56 239 ILE A O 1
ATOM 1924 N N . PRO A 1 240 ? -6.973 13.211 -2.934 1 94.94 240 PRO A N 1
ATOM 1925 C CA . PRO A 1 240 ? -5.582 13.273 -2.473 1 94.94 240 PRO A CA 1
ATOM 1926 C C . PRO A 1 240 ? -4.832 11.961 -2.697 1 94.94 240 PRO A C 1
ATOM 1928 O O . PRO A 1 240 ? -5.449 10.914 -2.902 1 94.94 240 PRO A O 1
ATOM 1931 N N . ASP A 1 241 ? -3.533 12.023 -2.664 1 95.88 241 ASP A N 1
ATOM 1932 C CA . ASP A 1 241 ? -2.719 10.836 -2.891 1 95.88 241 ASP A CA 1
ATOM 1933 C C . ASP A 1 241 ? -2.645 9.977 -1.633 1 95.88 241 ASP A C 1
ATOM 1935 O O . ASP A 1 241 ? -2.615 8.742 -1.718 1 95.88 241 ASP A O 1
ATOM 1939 N N . ILE A 1 242 ? -2.482 10.602 -0.514 1 97.19 242 ILE A N 1
ATOM 1940 C CA . ILE A 1 242 ? -2.428 9.914 0.771 1 97.19 242 ILE A CA 1
ATOM 1941 C C . ILE A 1 242 ? -3.295 10.656 1.789 1 97.19 242 ILE A C 1
ATOM 1943 O O . ILE A 1 242 ? -3.301 11.891 1.832 1 97.19 242 ILE A O 1
ATOM 1947 N N . LEU A 1 243 ? -4.016 9.945 2.553 1 96.38 243 LEU A N 1
ATOM 1948 C CA . LEU A 1 243 ? -4.699 10.477 3.727 1 96.38 243 LEU A CA 1
ATOM 1949 C C . LEU A 1 243 ? -4.152 9.852 5.004 1 96.38 243 LEU A C 1
ATOM 1951 O O . LEU A 1 243 ? -4.043 8.625 5.098 1 96.38 243 LEU A O 1
ATOM 1955 N N . ILE A 1 244 ? -3.695 10.68 5.883 1 95.62 244 ILE A N 1
ATOM 1956 C CA . ILE A 1 244 ? -3.314 10.211 7.211 1 95.62 244 ILE A CA 1
ATOM 1957 C C . ILE A 1 244 ? -4.512 10.297 8.156 1 95.62 244 ILE A C 1
ATOM 1959 O O . ILE A 1 244 ? -5.07 11.383 8.359 1 95.62 244 ILE A O 1
ATOM 1963 N N . MET A 1 245 ? -4.902 9.156 8.625 1 89.56 245 MET A N 1
ATOM 1964 C CA . MET A 1 245 ? -6.105 9.109 9.453 1 89.56 245 MET A CA 1
ATOM 1965 C C . MET A 1 245 ? -5.992 8.016 10.516 1 89.56 245 MET A C 1
ATOM 1967 O O . MET A 1 245 ? -5.152 7.125 10.406 1 89.56 245 MET A O 1
ATOM 1971 N N . ASP A 1 246 ? -6.613 8.156 11.57 1 73.56 246 ASP A N 1
ATOM 1972 C CA . ASP A 1 246 ? -6.672 7.098 12.57 1 73.56 246 ASP A CA 1
ATOM 1973 C C . ASP A 1 246 ? -7.871 6.18 12.328 1 73.56 246 ASP A C 1
ATOM 1975 O O . ASP A 1 246 ? -9.023 6.609 12.445 1 73.56 246 ASP A O 1
ATOM 1979 N N . SER A 1 247 ? -7.695 5.105 11.641 1 57.25 247 SER A N 1
ATOM 1980 C CA . SER A 1 247 ? -8.805 4.215 11.305 1 57.25 247 SER A CA 1
ATOM 1981 C C . SER A 1 247 ? -9.203 3.359 12.5 1 57.25 247 SER A C 1
ATOM 1983 O O . SER A 1 247 ? -10.07 2.49 12.383 1 57.25 247 SER A O 1
ATOM 1985 N N . ARG A 1 248 ? -8.516 3.492 13.641 1 54.72 248 ARG A N 1
ATOM 1986 C CA . ARG A 1 248 ? -8.82 2.541 14.703 1 54.72 248 ARG A CA 1
ATOM 1987 C C . ARG A 1 248 ? -10.219 2.773 15.266 1 54.72 248 ARG A C 1
ATOM 1989 O O . ARG A 1 248 ? -10.523 3.867 15.75 1 54.72 248 ARG A O 1
ATOM 1996 N N . ILE A 1 249 ? -11.25 2.186 14.586 1 46.59 249 ILE A N 1
ATOM 1997 C CA . ILE A 1 249 ? -12.664 2.271 14.953 1 46.59 249 ILE A CA 1
ATOM 1998 C C . ILE A 1 249 ? -12.828 1.919 16.422 1 46.59 249 ILE A C 1
ATOM 2000 O O . ILE A 1 249 ? -12.836 0.741 16.797 1 46.59 249 ILE A O 1
ATOM 2004 N N . HIS A 1 250 ? -12.117 2.355 17.422 1 45.94 250 HIS A N 1
ATOM 2005 C CA . HIS A 1 250 ? -12.688 1.989 18.703 1 45.94 250 HIS A CA 1
ATOM 2006 C C . HIS A 1 250 ? -14.211 2.084 18.688 1 45.94 250 HIS A C 1
ATOM 2008 O O . HIS A 1 250 ? -14.898 1.228 19.25 1 45.94 250 HIS A O 1
ATOM 2014 N N . CYS A 1 251 ? -14.742 3.225 18.5 1 44.34 251 CYS A N 1
ATOM 2015 C CA . CYS A 1 251 ? -16.156 3.527 18.312 1 44.34 251 CYS A CA 1
ATOM 2016 C C . CYS A 1 251 ? -16.438 3.951 16.875 1 44.34 251 CYS A C 1
ATOM 2018 O O . CYS A 1 251 ? -15.539 4.434 16.188 1 44.34 251 CYS A O 1
ATOM 2020 N N . ILE A 1 252 ? -17.281 3.172 16.125 1 48 252 ILE A N 1
ATOM 2021 C CA . ILE A 1 252 ? -17.75 3.592 14.812 1 48 252 ILE A CA 1
ATOM 2022 C C . ILE A 1 252 ? -17.609 5.105 14.68 1 48 252 ILE A C 1
ATOM 2024 O O . ILE A 1 252 ? -18.578 5.844 14.867 1 48 252 ILE A O 1
ATOM 2028 N N . ALA A 1 253 ? -16.797 5.648 15.523 1 52.62 253 ALA A N 1
ATOM 2029 C CA . ALA A 1 253 ? -16.703 7.102 15.391 1 52.62 253 ALA A CA 1
ATOM 2030 C C . ALA A 1 253 ? -16.125 7.5 14.039 1 52.62 253 ALA A C 1
ATOM 2032 O O . ALA A 1 253 ? -15.477 6.688 13.375 1 52.62 253 ALA A O 1
ATOM 2033 N N . GLU A 1 254 ? -16.531 8.562 13.531 1 60.56 254 GLU A N 1
ATOM 2034 C CA . GLU A 1 254 ? -16.172 9.258 12.305 1 60.56 254 GLU A CA 1
ATOM 2035 C C . GLU A 1 254 ? -14.656 9.336 12.148 1 60.56 254 GLU A C 1
ATOM 2037 O O . GLU A 1 254 ? -13.945 9.688 13.094 1 60.56 254 GLU A O 1
ATOM 2042 N N . GLU A 1 255 ? -13.992 8.547 11.258 1 74.12 255 GLU A N 1
ATOM 2043 C CA . GLU A 1 255 ? -12.578 8.695 10.898 1 74.12 255 GLU A CA 1
ATOM 2044 C C . GLU A 1 255 ? -12.195 10.164 10.773 1 74.12 255 GLU A C 1
ATOM 2046 O O . GLU A 1 255 ? -12.891 10.938 10.102 1 74.12 255 GLU A O 1
ATOM 2051 N N . GLU A 1 256 ? -11.266 10.539 11.625 1 85.88 256 GLU A N 1
ATOM 2052 C CA . GLU A 1 256 ? -10.758 11.906 11.562 1 85.88 256 GLU A CA 1
ATOM 2053 C C . GLU A 1 256 ? -9.445 11.969 10.789 1 85.88 256 GLU A C 1
ATOM 2055 O O . GLU A 1 256 ? -8.602 11.078 10.914 1 85.88 256 GLU A O 1
ATOM 2060 N N . VAL A 1 257 ? -9.344 12.953 10.047 1 92.19 257 VAL A N 1
ATOM 2061 C CA . VAL A 1 257 ? -8.18 13.133 9.18 1 92.19 257 VAL A CA 1
ATOM 2062 C C . VAL A 1 257 ? -7.125 13.977 9.898 1 92.19 257 VAL A C 1
ATOM 2064 O O . VAL A 1 257 ? -7.426 15.055 10.414 1 92.19 257 VAL A O 1
ATOM 2067 N N . THR A 1 258 ? -5.922 13.484 9.906 1 94.88 258 THR A N 1
ATOM 2068 C CA . THR A 1 258 ? -4.805 14.188 10.531 1 94.88 258 THR A CA 1
ATOM 2069 C C . THR A 1 258 ? -4.078 15.062 9.516 1 94.88 258 THR A C 1
ATOM 2071 O O . THR A 1 258 ? -3.662 16.172 9.828 1 94.88 258 THR A O 1
ATOM 2074 N N . ALA A 1 259 ? -3.924 14.5 8.359 1 97.81 259 ALA A N 1
ATOM 2075 C CA . ALA A 1 259 ? -3.215 15.258 7.328 1 97.81 259 ALA A CA 1
ATOM 2076 C C . ALA A 1 259 ? -3.578 14.75 5.934 1 97.81 259 ALA A C 1
ATOM 2078 O O . ALA A 1 259 ? -3.936 13.586 5.762 1 97.81 259 ALA A O 1
ATOM 2079 N N . VAL A 1 260 ? -3.48 15.641 4.961 1 98.19 260 VAL A N 1
ATOM 2080 C CA . VAL A 1 260 ? -3.674 15.352 3.541 1 98.19 260 VAL A CA 1
ATOM 2081 C C . VAL A 1 260 ? -2.342 15.477 2.803 1 98.19 260 VAL A C 1
ATOM 2083 O O . VAL A 1 260 ? -1.614 16.453 2.984 1 98.19 260 VAL A O 1
ATOM 2086 N N . VAL A 1 261 ? -2.029 14.523 1.948 1 98.38 261 VAL A N 1
ATOM 2087 C CA . VAL A 1 261 ? -0.713 14.523 1.317 1 98.38 261 VAL A CA 1
ATOM 2088 C C . VAL A 1 261 ? -0.867 14.453 -0.201 1 98.38 261 VAL A C 1
ATOM 2090 O O . VAL A 1 261 ? -1.631 13.633 -0.715 1 98.38 261 VAL A O 1
ATOM 2093 N N . GLU A 1 262 ? -0.165 15.297 -0.891 1 97 262 GLU A N 1
ATOM 2094 C CA . GLU A 1 262 ? 0.02 15.234 -2.338 1 97 262 GLU A CA 1
ATOM 2095 C C . GLU A 1 262 ? 1.425 14.758 -2.697 1 97 262 GLU A C 1
ATOM 2097 O O . GLU A 1 262 ? 2.414 15.281 -2.174 1 97 262 GLU A O 1
ATOM 2102 N N . VAL A 1 263 ? 1.475 13.758 -3.555 1 95.75 263 VAL A N 1
ATOM 2103 C CA . VAL A 1 263 ? 2.766 13.211 -3.971 1 95.75 263 VAL A CA 1
ATOM 2104 C C . VAL A 1 263 ? 2.932 13.383 -5.48 1 95.75 263 VAL A C 1
ATOM 2106 O O . VAL A 1 263 ? 2.045 13.008 -6.254 1 95.75 263 VAL A O 1
ATOM 2109 N N . LYS A 1 264 ? 3.947 13.953 -5.891 1 90.88 264 LYS A N 1
ATOM 2110 C CA . LYS A 1 264 ? 4.285 14.102 -7.305 1 90.88 264 LYS A CA 1
ATOM 2111 C C . LYS A 1 264 ? 5.699 13.609 -7.586 1 90.88 264 LYS A C 1
ATOM 2113 O O . LYS A 1 264 ? 6.578 13.688 -6.723 1 90.88 264 LYS A O 1
ATOM 2118 N N . LYS A 1 265 ? 5.676 12.953 -8.828 1 79.25 265 LYS A N 1
ATOM 2119 C CA . LYS A 1 265 ? 7.035 12.664 -9.281 1 79.25 265 LYS A CA 1
ATOM 2120 C C . LYS A 1 265 ? 7.773 13.945 -9.648 1 79.25 265 LYS A C 1
ATOM 2122 O O . LYS A 1 265 ? 7.156 15 -9.812 1 79.25 265 LYS A O 1
ATOM 2127 N N . ASP A 1 266 ? 8.992 14.008 -10.383 1 58.28 266 ASP A N 1
ATOM 2128 C CA . ASP A 1 266 ? 9.758 15.203 -10.742 1 58.28 266 ASP A CA 1
ATOM 2129 C C . ASP A 1 266 ? 8.875 16.234 -11.445 1 58.28 266 ASP A C 1
ATOM 2131 O O . ASP A 1 266 ? 8.297 15.945 -12.5 1 58.28 266 ASP A O 1
ATOM 2135 N N . TYR A 1 267 ? 7.969 16.906 -10.883 1 45.66 267 TYR A N 1
ATOM 2136 C CA . TYR A 1 267 ? 7.59 18.031 -11.727 1 45.66 267 TYR A CA 1
ATOM 2137 C C . TYR A 1 267 ? 8.812 18.656 -12.391 1 45.66 267 TYR A C 1
ATOM 2139 O O . TYR A 1 267 ? 9.914 18.625 -11.828 1 45.66 267 TYR A O 1
ATOM 2147 N N . GLY A 1 268 ? 8.906 18.688 -13.672 1 41.06 268 GLY A N 1
ATOM 2148 C CA . GLY A 1 268 ? 9.898 19.578 -14.25 1 41.06 268 GLY A CA 1
ATOM 2149 C C . GLY A 1 268 ? 10.336 20.672 -13.305 1 41.06 268 GLY A C 1
ATOM 2150 O O . GLY A 1 268 ? 9.555 21.578 -12.992 1 41.06 268 GLY A O 1
ATOM 2151 N N . LYS A 1 269 ? 10.977 20.438 -12.234 1 39.91 269 LYS A N 1
ATOM 2152 C CA . LYS A 1 269 ? 11.773 21.609 -11.914 1 39.91 269 LYS A CA 1
ATOM 2153 C C . LYS A 1 269 ? 12.109 22.406 -13.18 1 39.91 269 LYS A C 1
ATOM 2155 O O . LYS A 1 269 ? 12.914 21.953 -14 1 39.91 269 LYS A O 1
ATOM 2160 N N . GLN A 1 270 ? 11.219 22.656 -14.117 1 32.06 270 GLN A N 1
ATOM 2161 C CA . GLN A 1 270 ? 11.609 23.625 -15.125 1 32.06 270 GLN A CA 1
ATOM 2162 C C . GLN A 1 270 ? 12.82 24.438 -14.672 1 32.06 270 GLN A C 1
ATOM 2164 O O . GLN A 1 270 ? 12.93 24.797 -13.492 1 32.06 270 GLN A O 1
ATOM 2169 N N . ASP A 1 271 ? 13.867 24.297 -15.438 1 30.78 271 ASP A N 1
ATOM 2170 C CA . ASP A 1 271 ? 14.852 25.359 -15.461 1 30.78 271 ASP A CA 1
ATOM 2171 C C . ASP A 1 271 ? 14.188 26.734 -15.305 1 30.78 271 ASP A C 1
ATOM 2173 O O . ASP A 1 271 ? 13.703 27.312 -16.281 1 30.78 271 ASP A O 1
ATOM 2177 N N . VAL A 1 272 ? 13.383 27.016 -14.578 1 31.03 272 VAL A N 1
ATOM 2178 C CA . VAL A 1 272 ? 13.281 28.453 -14.359 1 31.03 272 VAL A CA 1
ATOM 2179 C C . VAL A 1 272 ? 14.664 29.094 -14.422 1 31.03 272 VAL A C 1
ATOM 2181 O O . VAL A 1 272 ? 15.484 28.906 -13.523 1 31.03 272 VAL A O 1
ATOM 2184 N N . THR A 1 273 ? 15.297 29.094 -15.508 1 30 273 THR A N 1
ATOM 2185 C CA . THR A 1 273 ? 16.172 30.234 -15.766 1 30 273 THR A CA 1
ATOM 2186 C C . THR A 1 273 ? 15.562 31.516 -15.211 1 30 273 THR A C 1
ATOM 2188 O O . THR A 1 273 ? 14.391 31.812 -15.469 1 30 273 THR A O 1
ATOM 2191 N N . ILE A 1 274 ? 16.016 32.062 -14.242 1 30.05 274 ILE A N 1
ATOM 2192 C CA . ILE A 1 274 ? 15.992 33.438 -13.75 1 30.05 274 ILE A CA 1
ATOM 2193 C C . ILE A 1 274 ? 15.797 34.406 -14.914 1 30.05 274 ILE A C 1
ATOM 2195 O O . ILE A 1 274 ? 15.836 35.625 -14.734 1 30.05 274 ILE A O 1
ATOM 2199 N N . ALA A 1 275 ? 15.891 34.031 -16.156 1 29.47 275 ALA A N 1
ATOM 2200 C CA . ALA A 1 275 ? 15.883 35.125 -17.109 1 29.47 275 ALA A CA 1
ATOM 2201 C C . ALA A 1 275 ? 14.57 35.906 -17.062 1 29.47 275 ALA A C 1
ATOM 2203 O O . ALA A 1 275 ? 14.547 37.125 -17.234 1 29.47 275 ALA A O 1
ATOM 2204 N N . ASN A 1 276 ? 13.461 35.219 -17.312 1 28.66 276 ASN A N 1
ATOM 2205 C CA . ASN A 1 276 ? 12.406 36.188 -17.625 1 28.66 276 ASN A CA 1
ATOM 2206 C C . ASN A 1 276 ? 11.898 36.875 -16.375 1 28.66 276 ASN A C 1
ATOM 2208 O O . ASN A 1 276 ? 10.883 37.562 -16.406 1 28.66 276 ASN A O 1
ATOM 2212 N N . LEU A 1 277 ? 12.32 36.562 -15.156 1 28.56 277 LEU A N 1
ATOM 2213 C CA . LEU A 1 277 ? 12.023 37.531 -14.117 1 28.56 277 LEU A CA 1
ATOM 2214 C C . LEU A 1 277 ? 12.641 38.875 -14.453 1 28.56 277 LEU A C 1
ATOM 2216 O O . LEU A 1 277 ? 12.602 39.812 -13.633 1 28.56 277 LEU A O 1
ATOM 2220 N N . THR A 1 278 ? 13.516 39 -15.352 1 29.61 278 THR A N 1
ATOM 2221 C CA . THR A 1 278 ? 14.016 40.312 -15.625 1 29.61 278 THR A CA 1
ATOM 2222 C C . THR A 1 278 ? 12.883 41.25 -16.062 1 29.61 278 THR A C 1
ATOM 2224 O O . THR A 1 278 ? 13.023 42.469 -16 1 29.61 278 THR A O 1
ATOM 2227 N N . ARG A 1 279 ? 12.039 40.875 -16.906 1 30 279 ARG A N 1
ATOM 2228 C CA . ARG A 1 279 ? 11.25 41.938 -17.484 1 30 279 ARG A CA 1
ATOM 2229 C C . ARG A 1 279 ? 10.242 42.5 -16.484 1 30 279 ARG A C 1
ATOM 2231 O O . ARG A 1 279 ? 9.453 43.375 -16.812 1 30 279 ARG A O 1
ATOM 2238 N N . CYS A 1 280 ? 9.617 41.656 -15.508 1 29.61 280 CYS A N 1
ATOM 2239 C CA . CYS A 1 280 ? 8.742 42.562 -14.758 1 29.61 280 CYS A CA 1
ATOM 2240 C C . CYS A 1 280 ? 9.547 43.656 -14.062 1 29.61 280 CYS A C 1
ATOM 2242 O O . CYS A 1 280 ? 10.672 43.406 -13.633 1 29.61 280 CYS A O 1
ATOM 2244 N N . GLY A 1 281 ? 9.367 44.844 -14.258 1 30.08 281 GLY A N 1
ATOM 2245 C CA . GLY A 1 281 ? 9.914 46.031 -13.633 1 30.08 281 GLY A CA 1
ATOM 2246 C C . GLY A 1 281 ? 10.352 45.812 -12.195 1 30.08 281 GLY A C 1
ATOM 2247 O O . GLY A 1 281 ? 10.109 44.75 -11.625 1 30.08 281 GLY A O 1
ATOM 2248 N N . LYS A 1 282 ? 10.633 46.938 -11.43 1 29.66 282 LYS A N 1
ATOM 2249 C CA . LYS A 1 282 ? 11.086 47.094 -10.055 1 29.66 282 LYS A CA 1
ATOM 2250 C C . LYS A 1 282 ? 10.281 46.219 -9.102 1 29.66 282 LYS A C 1
ATOM 2252 O O . LYS A 1 282 ? 9.094 46.469 -8.867 1 29.66 282 LYS A O 1
ATOM 2257 N N . ARG A 1 283 ? 10.359 45.062 -9.172 1 30.67 283 ARG A N 1
ATOM 2258 C CA . ARG A 1 283 ? 9.656 44.188 -8.242 1 30.67 283 ARG A CA 1
ATOM 2259 C C . ARG A 1 283 ? 9.875 44.625 -6.801 1 30.67 283 ARG A C 1
ATOM 2261 O O . ARG A 1 283 ? 11 44.938 -6.398 1 30.67 283 ARG A O 1
ATOM 2268 N N . SER A 1 284 ? 8.875 45.219 -6.168 1 31.69 284 SER A N 1
ATOM 2269 C CA . SER A 1 284 ? 9.148 45.594 -4.793 1 31.69 284 SER A CA 1
ATOM 2270 C C . SER A 1 284 ? 9.938 44.531 -4.051 1 31.69 284 SER A C 1
ATOM 2272 O O . SER A 1 284 ? 9.812 43.344 -4.352 1 31.69 284 SER A O 1
ATOM 2274 N N . PRO A 1 285 ? 11.078 44.719 -3.25 1 34 285 PRO A N 1
ATOM 2275 C CA . PRO A 1 285 ? 12.016 43.875 -2.539 1 34 285 PRO A CA 1
ATOM 2276 C C . PRO A 1 285 ? 11.359 42.594 -2.01 1 34 285 PRO A C 1
ATOM 2278 O O . PRO A 1 285 ? 12.055 41.625 -1.652 1 34 285 PRO A O 1
ATOM 2281 N N . GLY A 1 286 ? 10.133 42.562 -1.597 1 33.09 286 GLY A N 1
ATOM 2282 C CA . GLY A 1 286 ? 9.508 41.5 -0.839 1 33.09 286 GLY A CA 1
ATOM 2283 C C . GLY A 1 286 ? 9.234 40.25 -1.672 1 33.09 286 GLY A C 1
ATOM 2284 O O . GLY A 1 286 ? 8.68 39.281 -1.171 1 33.09 286 GLY A O 1
ATOM 2285 N N . TYR A 1 287 ? 9.07 40.312 -2.883 1 32.69 287 TYR A N 1
ATOM 2286 C CA . TYR A 1 287 ? 8.656 39.219 -3.754 1 32.69 287 TYR A CA 1
ATOM 2287 C C . TYR A 1 287 ? 9.82 38.281 -4.047 1 32.69 287 TYR A C 1
ATOM 2289 O O . TYR A 1 287 ? 9.75 37.469 -4.957 1 32.69 287 TYR A O 1
ATOM 2297 N N . TYR A 1 288 ? 11.133 38.656 -3.818 1 33.97 288 TYR A N 1
ATOM 2298 C CA . TYR A 1 288 ? 12.242 37.719 -4.066 1 33.97 288 TYR A CA 1
ATOM 2299 C C . TYR A 1 288 ? 11.961 36.344 -3.475 1 33.97 288 TYR A C 1
ATOM 2301 O O . TYR A 1 288 ? 12.734 35.406 -3.682 1 33.97 288 TYR A O 1
ATOM 2309 N N . ALA A 1 289 ? 11.172 36.25 -2.443 1 34.41 289 ALA A N 1
ATOM 2310 C CA . ALA A 1 289 ? 10.969 35 -1.697 1 34.41 289 ALA A CA 1
ATOM 2311 C C . ALA A 1 289 ? 10.422 33.906 -2.6 1 34.41 289 ALA A C 1
ATOM 2313 O O . ALA A 1 289 ? 10.125 32.812 -2.135 1 34.41 289 ALA A O 1
ATOM 2314 N N . ASP A 1 290 ? 10.094 34.031 -3.785 1 37.97 290 ASP A N 1
ATOM 2315 C CA . ASP A 1 290 ? 9.516 33.125 -4.766 1 37.97 290 ASP A CA 1
ATOM 2316 C C . ASP A 1 290 ? 10.555 32.094 -5.234 1 37.97 290 ASP A C 1
ATOM 2318 O O . ASP A 1 290 ? 10.195 31.016 -5.727 1 37.97 290 ASP A O 1
ATOM 2322 N N . GLU A 1 291 ? 11.805 32.5 -5.477 1 38.16 291 GLU A N 1
ATOM 2323 C CA . GLU A 1 291 ? 12.844 31.672 -6.109 1 38.16 291 GLU A CA 1
ATOM 2324 C C . GLU A 1 291 ? 13 30.328 -5.406 1 38.16 291 GLU A C 1
ATOM 2326 O O . GLU A 1 291 ? 13.438 29.359 -6.02 1 38.16 291 GLU A O 1
ATOM 2331 N N . CYS A 1 292 ? 12.984 30.328 -4.164 1 40.09 292 CYS A N 1
ATOM 2332 C CA . CYS A 1 292 ? 13.367 29.156 -3.4 1 40.09 292 CYS A CA 1
ATOM 2333 C C . CYS A 1 292 ? 12.211 28.172 -3.305 1 40.09 292 CYS A C 1
ATOM 2335 O O . CYS A 1 292 ? 12.219 27.266 -2.457 1 40.09 292 CYS A O 1
ATOM 2337 N N . ARG A 1 293 ? 11.148 28.469 -4.07 1 53.94 293 ARG A N 1
ATOM 2338 C CA . ARG A 1 293 ? 10.008 27.578 -3.885 1 53.94 293 ARG A CA 1
ATOM 2339 C C . ARG A 1 293 ? 10.102 26.375 -4.812 1 53.94 293 ARG A C 1
ATOM 2341 O O . ARG A 1 293 ? 9.938 26.5 -6.027 1 53.94 293 ARG A O 1
ATOM 2348 N N . ASN A 1 294 ? 10.695 25.359 -4.406 1 67.5 294 ASN A N 1
ATOM 2349 C CA . ASN A 1 294 ? 10.828 24.156 -5.223 1 67.5 294 ASN A CA 1
ATOM 2350 C C . ASN A 1 294 ? 9.484 23.453 -5.414 1 67.5 294 ASN A C 1
ATOM 2352 O O . ASN A 1 294 ? 9.398 22.453 -6.125 1 67.5 294 ASN A O 1
ATOM 2356 N N . VAL A 1 295 ? 8.398 24.203 -4.773 1 83.69 295 VAL A N 1
ATOM 2357 C CA . VAL A 1 295 ? 7.098 23.594 -5.004 1 83.69 295 VAL A CA 1
ATOM 2358 C C . VAL A 1 295 ? 6.32 24.406 -6.039 1 83.69 295 VAL A C 1
ATOM 2360 O O . VAL A 1 295 ? 6.219 25.641 -5.926 1 83.69 295 VAL A O 1
ATOM 2363 N N . SER A 1 296 ? 5.789 23.828 -7.012 1 84.38 296 SER A N 1
ATOM 2364 C CA . SER A 1 296 ? 5.016 24.484 -8.07 1 84.38 296 SER A CA 1
ATOM 2365 C C . SER A 1 296 ? 3.783 25.188 -7.5 1 84.38 296 SER A C 1
ATOM 2367 O O . SER A 1 296 ? 3.115 24.641 -6.613 1 84.38 296 SER A O 1
ATOM 2369 N N . SER A 1 297 ? 3.484 26.344 -7.977 1 88 297 SER A N 1
ATOM 2370 C CA . SER A 1 297 ? 2.305 27.094 -7.547 1 88 297 SER A CA 1
ATOM 2371 C C . SER A 1 297 ? 1.026 26.312 -7.82 1 88 297 SER A C 1
ATOM 2373 O O . SER A 1 297 ? 0.104 26.312 -7 1 88 297 SER A O 1
ATOM 2375 N N . ASP A 1 298 ? 1.002 25.703 -8.977 1 90.19 298 ASP A N 1
ATOM 2376 C CA . ASP A 1 298 ? -0.173 24.906 -9.312 1 90.19 298 ASP A CA 1
ATOM 2377 C C . ASP A 1 298 ? -0.389 23.781 -8.289 1 90.19 298 ASP A C 1
ATOM 2379 O O . ASP A 1 298 ? -1.522 23.516 -7.891 1 90.19 298 ASP A O 1
ATOM 2383 N N . LEU A 1 299 ? 0.702 23.234 -7.895 1 93.69 299 LEU A N 1
ATOM 2384 C CA . LEU A 1 299 ? 0.61 22.141 -6.926 1 93.69 299 LEU A CA 1
ATOM 2385 C C . LEU A 1 299 ? 0.097 22.656 -5.582 1 93.69 299 LEU A C 1
ATOM 2387 O O . LEU A 1 299 ? -0.688 21.969 -4.918 1 93.69 299 LEU A O 1
ATOM 2391 N N . ILE A 1 300 ? 0.479 23.797 -5.227 1 94.62 300 ILE A N 1
ATOM 2392 C CA . ILE A 1 300 ? 0.011 24.422 -3.986 1 94.62 300 ILE A CA 1
ATOM 2393 C C . ILE A 1 300 ? -1.495 24.656 -4.066 1 94.62 300 ILE A C 1
ATOM 2395 O O . ILE A 1 300 ? -2.225 24.375 -3.111 1 94.62 300 ILE A O 1
ATOM 2399 N N . CYS A 1 301 ? -1.941 25.125 -5.219 1 95.88 301 CYS A N 1
ATOM 2400 C CA . CYS A 1 301 ? -3.361 25.406 -5.41 1 95.88 301 CYS A CA 1
ATOM 2401 C C . CYS A 1 301 ? -4.18 24.125 -5.359 1 95.88 301 CYS A C 1
ATOM 2403 O O . CYS A 1 301 ? -5.23 24.078 -4.715 1 95.88 301 CYS A O 1
ATOM 2405 N N . GLN A 1 302 ? -3.703 23.156 -6.004 1 95.5 302 GLN A N 1
ATOM 2406 C CA . GLN A 1 302 ? -4.375 21.859 -6.016 1 95.5 302 GLN A CA 1
ATOM 2407 C C . GLN A 1 302 ? -4.426 21.25 -4.617 1 95.5 302 GLN A C 1
ATOM 2409 O O . GLN A 1 302 ? -5.488 20.828 -4.16 1 95.5 302 GLN A O 1
ATOM 2414 N N . HIS A 1 303 ? -3.279 21.359 -3.955 1 97.44 303 HIS A N 1
ATOM 2415 C CA . HIS A 1 303 ? -3.195 20.906 -2.572 1 97.44 303 HIS A CA 1
ATOM 2416 C C . HIS A 1 303 ? -4.141 21.688 -1.674 1 97.44 303 HIS A C 1
ATOM 2418 O O . HIS A 1 303 ? -4.777 21.125 -0.782 1 97.44 303 HIS A O 1
ATOM 2424 N N . GLY A 1 304 ? -4.27 22.938 -1.906 1 97.69 304 GLY A N 1
ATOM 2425 C CA . GLY A 1 304 ? -5.199 23.766 -1.159 1 97.69 304 GLY A CA 1
ATOM 2426 C C . GLY A 1 304 ? -6.645 23.328 -1.298 1 97.69 304 GLY A C 1
ATOM 2427 O O . GLY A 1 304 ? -7.395 23.312 -0.321 1 97.69 304 GLY A O 1
ATOM 2428 N N . GLY A 1 305 ? -7.023 22.938 -2.492 1 97 305 GLY A N 1
ATOM 2429 C CA . GLY A 1 305 ? -8.352 22.375 -2.709 1 97 305 GLY A CA 1
ATOM 2430 C C . GLY A 1 305 ? -8.594 21.094 -1.936 1 97 305 GLY A C 1
ATOM 2431 O O . GLY A 1 305 ? -9.664 20.891 -1.366 1 97 305 GLY A O 1
ATOM 2432 N N . ASP A 1 306 ? -7.586 20.25 -1.868 1 97.56 306 ASP A N 1
ATOM 2433 C CA . ASP A 1 306 ? -7.707 19 -1.137 1 97.56 306 ASP A CA 1
ATOM 2434 C C . ASP A 1 306 ? -7.801 19.25 0.367 1 97.56 306 ASP A C 1
ATOM 2436 O O . ASP A 1 306 ? -8.602 18.609 1.056 1 97.56 306 ASP A O 1
ATOM 2440 N N . LEU A 1 307 ? -7 20.188 0.838 1 98 307 LEU A N 1
ATOM 2441 C CA . LEU A 1 307 ? -7.07 20.531 2.254 1 98 307 LEU A CA 1
ATOM 2442 C C . LEU A 1 307 ? -8.469 21.031 2.621 1 98 307 LEU A C 1
ATOM 2444 O O . LEU A 1 307 ? -9.031 20.609 3.637 1 98 307 LEU A O 1
ATOM 2448 N N . LEU A 1 308 ? -8.992 21.844 1.813 1 96.94 308 LEU A N 1
ATOM 2449 C CA . LEU A 1 308 ? -10.312 22.406 2.066 1 96.94 308 LEU A CA 1
ATOM 2450 C C . LEU A 1 308 ? -11.383 21.312 2.094 1 96.94 308 LEU A C 1
ATOM 2452 O O . LEU A 1 308 ? -12.258 21.328 2.959 1 96.94 308 LEU A O 1
ATOM 2456 N N . ALA A 1 309 ? -11.281 20.422 1.179 1 96.06 309 ALA A N 1
ATOM 2457 C CA . ALA A 1 309 ? -12.266 19.359 1.068 1 96.06 309 ALA A CA 1
ATOM 2458 C C . ALA A 1 309 ? -12.32 18.516 2.348 1 96.06 309 ALA A C 1
ATOM 2460 O O . ALA A 1 309 ? -13.383 18.016 2.729 1 96.06 309 ALA A O 1
ATOM 2461 N N . TYR A 1 310 ? -11.203 18.422 3.016 1 95.44 310 TYR A N 1
ATOM 2462 C CA . TYR A 1 310 ? -11.133 17.531 4.172 1 95.44 310 TYR A CA 1
ATOM 2463 C C . TYR A 1 310 ? -11.102 18.328 5.469 1 95.44 310 TYR A C 1
ATOM 2465 O O . TYR A 1 310 ? -11.023 17.766 6.559 1 95.44 310 TYR A O 1
ATOM 2473 N N . LEU A 1 311 ? -11.188 19.594 5.414 1 95.88 311 LEU A N 1
ATOM 2474 C CA . LEU A 1 311 ? -11.117 20.453 6.582 1 95.88 311 LEU A CA 1
ATOM 2475 C C . LEU A 1 311 ? -12.164 20.062 7.617 1 95.88 311 LEU A C 1
ATOM 2477 O O . LEU A 1 311 ? -11.859 19.969 8.812 1 95.88 311 LEU A O 1
ATOM 2481 N N . PRO A 1 312 ? -13.391 19.75 7.266 1 91.69 312 PRO A N 1
ATOM 2482 C CA . PRO A 1 312 ? -14.398 19.406 8.266 1 91.69 312 PRO A CA 1
ATOM 2483 C C . PRO A 1 312 ? -14.094 18.094 8.992 1 91.69 312 PRO A C 1
ATOM 2485 O O . PRO A 1 312 ? -14.641 17.828 10.062 1 91.69 312 PRO A O 1
ATOM 2488 N N . ASP A 1 313 ? -13.281 17.266 8.367 1 89.94 313 ASP A N 1
ATOM 2489 C CA . ASP A 1 313 ? -12.961 15.953 8.938 1 89.94 313 ASP A CA 1
ATOM 2490 C C . ASP A 1 313 ? -11.695 16.016 9.781 1 89.94 313 ASP A C 1
ATOM 2492 O O . ASP A 1 313 ? -11.25 14.992 10.32 1 89.94 313 ASP A O 1
ATOM 2496 N N . SER A 1 314 ? -11.094 17.156 9.898 1 92.44 314 SER A N 1
ATOM 2497 C CA . SER A 1 314 ? -9.812 17.312 10.578 1 92.44 314 SER A CA 1
ATOM 2498 C C . SER A 1 314 ? -9.93 16.984 12.062 1 92.44 314 SER A C 1
ATOM 2500 O O . SER A 1 314 ? -10.906 17.359 12.719 1 92.44 314 SER A O 1
ATOM 2502 N N . ILE A 1 315 ? -8.898 16.391 12.609 1 88.5 315 ILE A N 1
ATOM 2503 C CA . ILE A 1 315 ? -8.852 16.125 14.039 1 88.5 315 ILE A CA 1
ATOM 2504 C C . ILE A 1 315 ? -8.812 17.453 14.805 1 88.5 315 ILE A C 1
ATOM 2506 O O . ILE A 1 315 ? -9.047 17.484 16.016 1 88.5 315 ILE A O 1
ATOM 2510 N N . PHE A 1 316 ? -8.578 18.547 14.078 1 87.31 316 PHE A N 1
ATOM 2511 C CA . PHE A 1 316 ? -8.477 19.875 14.695 1 87.31 316 PHE A CA 1
ATOM 2512 C C . PHE A 1 316 ? -9.742 20.688 14.445 1 87.31 316 PHE A C 1
ATOM 2514 O O . PHE A 1 316 ? -9.766 21.891 14.664 1 87.31 316 PHE A O 1
ATOM 2521 N N . GLY A 1 317 ? -10.711 19.984 13.906 1 83.88 317 GLY A N 1
ATOM 2522 C CA . GLY A 1 317 ? -11.938 20.688 13.578 1 83.88 317 GLY A CA 1
ATOM 2523 C C . GLY A 1 317 ? -11.812 21.547 12.336 1 83.88 317 GLY A C 1
ATOM 2524 O O . GLY A 1 317 ? -10.797 21.5 11.641 1 83.88 317 GLY A O 1
ATOM 2525 N N . SER A 1 318 ? -12.75 22.375 12.133 1 88.38 318 SER A N 1
ATOM 2526 C CA . SER A 1 318 ? -12.836 23.156 10.906 1 88.38 318 SER A CA 1
ATOM 2527 C C . SER A 1 318 ? -11.898 24.359 10.945 1 88.38 318 SER A C 1
ATOM 2529 O O . SER A 1 318 ? -11.898 25.188 10.031 1 88.38 318 SER A O 1
ATOM 2531 N N . LYS A 1 319 ? -11.039 24.406 11.969 1 91.06 319 LYS A N 1
ATOM 2532 C CA . LYS A 1 319 ? -10.156 25.562 12.125 1 91.06 319 LYS A CA 1
ATOM 2533 C C . LYS A 1 319 ? -8.812 25.312 11.453 1 91.06 319 LYS A C 1
ATOM 2535 O O . LYS A 1 319 ? -8.039 26.25 11.234 1 91.06 319 LYS A O 1
ATOM 2540 N N . GLY A 1 320 ? -8.523 24.031 11.25 1 95.56 320 GLY A N 1
ATOM 2541 C CA . GLY A 1 320 ? -7.242 23.781 10.602 1 95.56 320 GLY A CA 1
ATOM 2542 C C . GLY A 1 320 ? -7.012 22.328 10.266 1 95.56 320 GLY A C 1
ATOM 2543 O O . GLY A 1 320 ? -7.645 21.438 10.844 1 95.56 320 GLY A O 1
ATOM 2544 N N . ILE A 1 321 ? -6.117 22.125 9.336 1 96.88 321 ILE A N 1
ATOM 2545 C CA . ILE A 1 321 ? -5.73 20.781 8.945 1 96.88 321 ILE A CA 1
ATOM 2546 C C . ILE A 1 321 ? -4.297 20.797 8.414 1 96.88 321 ILE A C 1
ATOM 2548 O O . ILE A 1 321 ? -3.904 21.703 7.691 1 96.88 321 ILE A O 1
ATOM 2552 N N . PHE A 1 322 ? -3.57 19.797 8.805 1 98.12 322 PHE A N 1
ATOM 2553 C CA . PHE A 1 322 ? -2.211 19.656 8.297 1 98.12 322 PHE A CA 1
ATOM 2554 C C . PHE A 1 322 ? -2.213 18.984 6.926 1 98.12 322 PHE A C 1
ATOM 2556 O O . PHE A 1 322 ? -3.139 18.234 6.594 1 98.12 322 PHE A O 1
ATOM 2563 N N . GLY A 1 323 ? -1.182 19.266 6.203 1 98.38 323 GLY A N 1
ATOM 2564 C CA . GLY A 1 323 ? -0.907 18.609 4.93 1 98.38 323 GLY A CA 1
ATOM 2565 C C . GLY A 1 323 ? 0.575 18.484 4.629 1 98.38 323 GLY A C 1
ATOM 2566 O O . GLY A 1 323 ? 1.412 18.938 5.418 1 98.38 323 GLY A O 1
ATOM 2567 N N . MET A 1 324 ? 0.855 17.828 3.543 1 98.25 324 MET A N 1
ATOM 2568 C CA . MET A 1 324 ? 2.215 17.703 3.027 1 98.25 324 MET A CA 1
ATOM 2569 C C . MET A 1 324 ? 2.215 17.641 1.504 1 98.25 324 MET A C 1
ATOM 2571 O O . MET A 1 324 ? 1.319 17.047 0.906 1 98.25 324 MET A O 1
ATOM 2575 N N . ILE A 1 325 ? 3.115 18.266 0.929 1 96.69 325 ILE A N 1
ATOM 2576 C CA . ILE A 1 325 ? 3.447 18.094 -0.481 1 96.69 325 ILE A CA 1
ATOM 2577 C C . ILE A 1 325 ? 4.781 17.359 -0.613 1 96.69 325 ILE A C 1
ATOM 2579 O O . ILE A 1 325 ? 5.797 17.812 -0.08 1 96.69 325 ILE A O 1
ATOM 2583 N N . VAL A 1 326 ? 4.715 16.25 -1.262 1 96.12 326 VAL A N 1
ATOM 2584 C CA . VAL A 1 326 ? 5.922 15.461 -1.468 1 96.12 326 VAL A CA 1
ATOM 2585 C C . VAL A 1 326 ? 6.297 15.461 -2.947 1 96.12 326 VAL A C 1
ATOM 2587 O O . VAL A 1 326 ? 5.516 15.023 -3.795 1 96.12 326 VAL A O 1
ATOM 2590 N N . GLN A 1 327 ? 7.398 16.016 -3.283 1 92.06 327 GLN A N 1
ATOM 2591 C CA . GLN A 1 327 ? 7.984 15.938 -4.617 1 92.06 327 GLN A CA 1
ATOM 2592 C C . GLN A 1 327 ? 9.242 15.062 -4.621 1 92.06 327 GLN A C 1
ATOM 2594 O O . GLN A 1 327 ? 10.258 15.43 -4.031 1 92.06 327 GLN A O 1
ATOM 2599 N N . ASP A 1 328 ? 9.133 13.867 -5.223 1 91.31 328 ASP A N 1
ATOM 2600 C CA . ASP A 1 328 ? 10.141 12.82 -5.102 1 91.31 328 ASP A CA 1
ATOM 2601 C C . ASP A 1 328 ? 10.336 12.406 -3.641 1 91.31 328 ASP A C 1
ATOM 2603 O O . ASP A 1 328 ? 9.516 11.68 -3.084 1 91.31 328 ASP A O 1
ATOM 2607 N N . THR A 1 329 ? 11.391 13 -3.033 1 94.56 329 THR A N 1
ATOM 2608 C CA . THR A 1 329 ? 11.617 12.664 -1.633 1 94.56 329 THR A CA 1
ATOM 2609 C C . THR A 1 329 ? 11.648 13.922 -0.77 1 94.56 329 THR A C 1
ATOM 2611 O O . THR A 1 329 ? 11.914 13.852 0.431 1 94.56 329 THR A O 1
ATOM 2614 N N . GLU A 1 330 ? 11.344 15.086 -1.345 1 93.69 330 GLU A N 1
ATOM 2615 C CA . GLU A 1 330 ? 11.305 16.375 -0.648 1 93.69 330 GLU A CA 1
ATOM 2616 C C . GLU A 1 330 ? 9.906 16.672 -0.113 1 93.69 330 GLU A C 1
ATOM 2618 O O . GLU A 1 330 ? 8.938 16.703 -0.875 1 93.69 330 GLU A O 1
ATOM 2623 N N . VAL A 1 331 ? 9.844 16.922 1.167 1 96.69 331 VAL A N 1
ATOM 2624 C CA . VAL A 1 331 ? 8.555 17.109 1.83 1 96.69 331 VAL A CA 1
ATOM 2625 C C . VAL A 1 331 ? 8.406 18.562 2.26 1 96.69 331 VAL A C 1
ATOM 2627 O O . VAL A 1 331 ? 9.273 19.109 2.949 1 96.69 331 VAL A O 1
ATOM 2630 N N . THR A 1 332 ? 7.363 19.188 1.84 1 95.94 332 THR A N 1
ATOM 2631 C CA . THR A 1 332 ? 6.922 20.469 2.367 1 95.94 332 THR A CA 1
ATOM 2632 C C . THR A 1 332 ? 5.684 20.297 3.244 1 95.94 332 THR A C 1
ATOM 2634 O O . THR A 1 332 ? 4.633 19.875 2.766 1 95.94 332 THR A O 1
ATOM 2637 N N . VAL A 1 333 ? 5.816 20.625 4.488 1 97.75 333 VAL A N 1
ATOM 2638 C CA . VAL A 1 333 ? 4.688 20.547 5.41 1 97.75 333 VAL A CA 1
ATOM 2639 C C . VAL A 1 333 ? 3.799 21.781 5.25 1 97.75 333 VAL A C 1
ATOM 2641 O O . VAL A 1 333 ? 4.297 22.891 5.121 1 97.75 333 VAL A O 1
ATOM 2644 N N . THR A 1 334 ? 2.514 21.562 5.23 1 97.44 334 THR A N 1
ATOM 2645 C CA . THR A 1 334 ? 1.559 22.656 5.09 1 97.44 334 THR A CA 1
ATOM 2646 C C . THR A 1 334 ? 0.533 22.625 6.223 1 97.44 334 THR A C 1
ATOM 2648 O O . THR A 1 334 ? 0.302 21.578 6.828 1 97.44 334 THR A O 1
ATOM 2651 N N . PHE A 1 335 ? -0.006 23.734 6.523 1 97.88 335 PHE A N 1
ATOM 2652 C CA . PHE A 1 335 ? -1.118 23.859 7.457 1 97.88 335 PHE A CA 1
ATOM 2653 C C . PHE A 1 335 ? -2.141 24.875 6.938 1 97.88 335 PHE A C 1
ATOM 2655 O O . PHE A 1 335 ? -1.813 26.031 6.715 1 97.88 335 PHE A O 1
ATOM 2662 N N . LEU A 1 336 ? -3.334 24.391 6.672 1 98 336 LEU A N 1
ATOM 2663 C CA . LEU A 1 336 ? -4.434 25.297 6.348 1 98 336 LEU A CA 1
ATOM 2664 C C . LEU A 1 336 ? -5.023 25.906 7.613 1 98 336 LEU A C 1
ATOM 2666 O O . LEU A 1 336 ? -5.609 25.203 8.438 1 98 336 LEU A O 1
ATOM 2670 N N . ASP A 1 337 ? -4.812 27.109 7.707 1 96.12 337 ASP A N 1
ATOM 2671 C CA . ASP A 1 337 ? -5.32 27.906 8.82 1 96.12 337 ASP A CA 1
ATOM 2672 C C . ASP A 1 337 ? -6.586 28.656 8.422 1 96.12 337 ASP A C 1
ATOM 2674 O O . ASP A 1 337 ? -6.527 29.625 7.66 1 96.12 337 ASP A O 1
ATOM 2678 N N . ALA A 1 338 ? -7.703 28.172 8.977 1 93.94 338 ALA A N 1
ATOM 2679 C CA . ALA A 1 338 ? -8.984 28.75 8.594 1 93.94 338 ALA A CA 1
ATOM 2680 C C . ALA A 1 338 ? -9.648 29.453 9.773 1 93.94 338 ALA A C 1
ATOM 2682 O O . ALA A 1 338 ? -9.68 28.906 10.883 1 93.94 338 ALA A O 1
ATOM 2683 N N . GLU A 1 339 ? -10.148 30.609 9.523 1 88.19 339 GLU A N 1
ATOM 2684 C CA . GLU A 1 339 ? -10.93 31.312 10.531 1 88.19 339 GLU A CA 1
ATOM 2685 C C . GLU A 1 339 ? -12.242 30.594 10.82 1 88.19 339 GLU A C 1
ATOM 2687 O O . GLU A 1 339 ? -12.734 29.828 9.992 1 88.19 339 GLU A O 1
ATOM 2692 N N . SER A 1 340 ? -12.734 30.906 11.961 1 85 340 SER A N 1
ATOM 2693 C CA . SER A 1 340 ? -14.023 30.328 12.312 1 85 340 SER A CA 1
ATOM 2694 C C . SER A 1 340 ? -15.094 30.703 11.297 1 85 340 SER A C 1
ATOM 2696 O O . SER A 1 340 ? -15.227 31.875 10.93 1 85 340 SER A O 1
ATOM 2698 N N . GLY A 1 341 ? -15.789 29.75 10.797 1 86.25 341 GLY A N 1
ATOM 2699 C CA . GLY A 1 341 ? -16.891 29.969 9.867 1 86.25 341 GLY A CA 1
ATOM 2700 C C . GLY A 1 341 ? -16.453 30 8.414 1 86.25 341 GLY A C 1
ATOM 2701 O O . GLY A 1 341 ? -17.281 30.125 7.512 1 86.25 341 GLY A O 1
ATOM 2702 N N . TYR A 1 342 ? -15.164 29.922 8.234 1 91.12 342 TYR A N 1
ATOM 2703 C CA . TYR A 1 342 ? -14.633 30.031 6.875 1 91.12 342 TYR A CA 1
ATOM 2704 C C . TYR A 1 342 ? -15.234 28.969 5.973 1 91.12 342 TYR A C 1
ATOM 2706 O O . TYR A 1 342 ? -15.703 29.266 4.875 1 91.12 342 TYR A O 1
ATOM 2714 N N . PHE A 1 343 ? -15.219 27.766 6.398 1 91.62 343 PHE A N 1
ATOM 2715 C CA . PHE A 1 343 ? -15.703 26.672 5.57 1 91.62 343 PHE A CA 1
ATOM 2716 C C . PHE A 1 343 ? -17.172 26.891 5.203 1 91.62 343 PHE A C 1
ATOM 2718 O O . PHE A 1 343 ? -17.562 26.688 4.051 1 91.62 343 PHE A O 1
ATOM 2725 N N . GLU A 1 344 ? -17.922 27.281 6.148 1 88.81 344 GLU A N 1
ATOM 2726 C CA . GLU A 1 344 ? -19.328 27.562 5.906 1 88.81 344 GLU A CA 1
ATOM 2727 C C . GLU A 1 344 ? -19.5 28.703 4.898 1 88.81 344 GLU A C 1
ATOM 2729 O O . GLU A 1 344 ? -20.375 28.641 4.039 1 88.81 344 GLU A O 1
ATOM 2734 N N . ALA A 1 345 ? -18.688 29.672 5.062 1 88.81 345 ALA A N 1
ATOM 2735 C CA . ALA A 1 345 ? -18.734 30.828 4.164 1 88.81 345 ALA A CA 1
ATOM 2736 C C . ALA A 1 345 ? -18.438 30.406 2.725 1 88.81 345 ALA A C 1
ATOM 2738 O O . ALA A 1 345 ? -19.047 30.906 1.783 1 88.81 345 ALA A O 1
ATOM 2739 N N . VAL A 1 346 ? -17.484 29.562 2.588 1 89.5 346 VAL A N 1
ATOM 2740 C CA . VAL A 1 346 ? -17.062 29.141 1.258 1 89.5 346 VAL A CA 1
ATOM 2741 C C . VAL A 1 346 ? -18.141 28.25 0.631 1 89.5 346 VAL A C 1
ATOM 2743 O O . VAL A 1 346 ? -18.312 28.25 -0.59 1 89.5 346 VAL A O 1
ATOM 2746 N N . GLN A 1 347 ? -18.781 27.531 1.42 1 87.38 347 GLN A N 1
ATOM 2747 C CA . GLN A 1 347 ? -19.844 26.672 0.919 1 87.38 347 GLN A CA 1
ATOM 2748 C C . GLN A 1 347 ? -21.062 27.484 0.478 1 87.38 347 GLN A C 1
ATOM 2750 O O . GLN A 1 347 ? -21.781 27.078 -0.441 1 87.38 347 GLN A O 1
ATOM 2755 N N . THR A 1 348 ? -21.203 28.5 1.308 1 77.88 348 THR A N 1
ATOM 2756 C CA . THR A 1 348 ? -22.391 29.297 1.046 1 77.88 348 THR A CA 1
ATOM 2757 C C . THR A 1 348 ? -22.062 30.484 0.154 1 77.88 348 THR A C 1
ATOM 2759 O O . THR A 1 348 ? -20.891 30.828 -0.017 1 77.88 348 THR A O 1
ATOM 2762 N N . LEU A 1 349 ? -22.859 30.906 -0.743 1 64.56 349 LEU A N 1
ATOM 2763 C CA . LEU A 1 349 ? -22.703 32.094 -1.556 1 64.56 349 LEU A CA 1
ATOM 2764 C C . LEU A 1 349 ? -22.703 33.375 -0.684 1 64.56 349 LEU A C 1
ATOM 2766 O O . LEU A 1 349 ? -22.719 34.469 -1.199 1 64.56 349 LEU A O 1
ATOM 2770 N N . PHE A 1 350 ? -22.812 33.094 0.576 1 57.19 350 PHE A N 1
ATOM 2771 C CA . PHE A 1 350 ? -23.047 34.281 1.403 1 57.19 350 PHE A CA 1
ATOM 2772 C C . PHE A 1 350 ? -21.75 35.062 1.606 1 57.19 350 PHE A C 1
ATOM 2774 O O . PHE A 1 350 ? -20.781 34.531 2.139 1 57.19 350 PHE A O 1
ATOM 2781 N N . GLU A 1 351 ? -21.406 35.969 0.708 1 54.62 351 GLU A N 1
ATOM 2782 C CA . GLU A 1 351 ? -20.281 36.906 0.662 1 54.62 351 GLU A CA 1
ATOM 2783 C C . GLU A 1 351 ? -20.125 37.625 1.986 1 54.62 351 GLU A C 1
ATOM 2785 O O . GLU A 1 351 ? -19.156 38.375 2.182 1 54.62 351 GLU A O 1
ATOM 2790 N N . GLU A 1 352 ? -21.156 37.594 2.824 1 50.97 352 GLU A N 1
ATOM 2791 C CA . GLU A 1 352 ? -21.078 38.594 3.889 1 50.97 352 GLU A CA 1
ATOM 2792 C C . GLU A 1 352 ? -19.828 38.406 4.73 1 50.97 352 GLU A C 1
ATOM 2794 O O . GLU A 1 352 ? -19.297 39.406 5.277 1 50.97 352 GLU A O 1
ATOM 2799 N N . LYS A 1 353 ? -19.531 37.219 5.148 1 58.38 353 LYS A N 1
ATOM 2800 C CA . LYS A 1 353 ? -18.422 37.094 6.094 1 58.38 353 LYS A CA 1
ATOM 2801 C C . LYS A 1 353 ? -17.094 36.938 5.363 1 58.38 353 LYS A C 1
ATOM 2803 O O . LYS A 1 353 ? -16.953 36.062 4.512 1 58.38 353 LYS A O 1
ATOM 2808 N N . ARG A 1 354 ? -16.422 38.094 5.207 1 67.56 354 ARG A N 1
ATOM 2809 C CA . ARG A 1 354 ? -15.125 38.219 4.559 1 67.56 354 ARG A CA 1
ATOM 2810 C C . ARG A 1 354 ? -14.078 37.344 5.258 1 67.56 354 ARG A C 1
ATOM 2812 O O . ARG A 1 354 ? -13.07 37.875 5.754 1 67.56 354 ARG A O 1
ATOM 2819 N N . CYS A 1 355 ? -14.352 36.031 5.523 1 80.88 355 CYS A N 1
ATOM 2820 C CA . CYS A 1 355 ? -13.367 35.125 6.125 1 80.88 355 CYS A CA 1
ATOM 2821 C C . CYS A 1 355 ? -12.336 34.656 5.094 1 80.88 355 CYS A C 1
ATOM 2823 O O . CYS A 1 355 ? -12.641 34.594 3.9 1 80.88 355 CYS A O 1
ATOM 2825 N N . SER A 1 356 ? -11.117 34.75 5.547 1 88.06 356 SER A N 1
ATOM 2826 C CA . SER A 1 356 ? -10.031 34.25 4.707 1 88.06 356 SER A CA 1
ATOM 2827 C C . SER A 1 356 ? -9.289 33.094 5.391 1 88.06 356 SER A C 1
ATOM 2829 O O . SER A 1 356 ? -9.531 32.812 6.562 1 88.06 356 SER A O 1
ATOM 2831 N N . SER A 1 357 ? -8.586 32.406 4.625 1 93.88 357 SER A N 1
ATOM 2832 C CA . SER A 1 357 ? -7.742 31.344 5.129 1 93.88 357 SER A CA 1
ATOM 2833 C C . SER A 1 357 ? -6.336 31.438 4.551 1 93.88 357 SER A C 1
ATOM 2835 O O . SER A 1 357 ? -6.102 32.156 3.574 1 93.88 357 SER A O 1
ATOM 2837 N N . LYS A 1 358 ? -5.438 30.797 5.266 1 94.94 358 LYS A N 1
ATOM 2838 C CA . LYS A 1 358 ? -4.039 30.781 4.848 1 94.94 358 LYS A CA 1
ATOM 2839 C C . LYS A 1 358 ? -3.488 29.359 4.828 1 94.94 358 LYS A C 1
ATOM 2841 O O . LYS A 1 358 ? -3.807 28.547 5.703 1 94.94 358 LYS A O 1
ATOM 2846 N N . ILE A 1 359 ? -2.719 29.094 3.814 1 96.12 359 ILE A N 1
ATOM 2847 C CA . ILE A 1 359 ? -1.924 27.875 3.805 1 96.12 359 ILE A CA 1
ATOM 2848 C C . ILE A 1 359 ? -0.477 28.188 4.172 1 96.12 359 ILE A C 1
ATOM 2850 O O . ILE A 1 359 ? 0.258 28.781 3.375 1 96.12 359 ILE A O 1
ATOM 2854 N N . ASN A 1 360 ? -0.069 27.828 5.344 1 95.75 360 ASN A N 1
ATOM 2855 C CA . ASN A 1 360 ? 1.323 27.984 5.75 1 95.75 360 ASN A CA 1
ATOM 2856 C C . ASN A 1 360 ? 2.195 26.859 5.223 1 95.75 360 ASN A C 1
ATOM 2858 O O . ASN A 1 360 ? 1.838 25.672 5.352 1 95.75 360 ASN A O 1
ATOM 2862 N N . LEU A 1 361 ? 3.285 27.203 4.629 1 94.81 361 LEU A N 1
ATOM 2863 C CA . LEU A 1 361 ? 4.188 26.203 4.051 1 94.81 361 LEU A CA 1
ATOM 2864 C C . LEU A 1 361 ? 5.551 26.25 4.73 1 94.81 361 LEU A C 1
ATOM 2866 O O . LEU A 1 361 ? 6.098 27.328 4.961 1 94.81 361 LEU A O 1
ATOM 2870 N N . SER A 1 362 ? 6.074 25.125 5.027 1 95.5 362 SER A N 1
ATOM 2871 C CA . SER A 1 362 ? 7.438 25.016 5.539 1 95.5 362 SER A CA 1
ATOM 2872 C C . SER A 1 362 ? 8.453 25.031 4.402 1 95.5 362 SER A C 1
ATOM 2874 O O . SER A 1 362 ? 8.078 25.094 3.229 1 95.5 362 SER A O 1
ATOM 2876 N N . GLY A 1 363 ? 9.742 25.047 4.844 1 91.56 363 GLY A N 1
ATOM 2877 C CA . GLY A 1 363 ? 10.766 24.672 3.875 1 91.56 363 GLY A CA 1
ATOM 2878 C C . GLY A 1 363 ? 10.656 23.234 3.406 1 91.56 363 GLY A C 1
ATOM 2879 O O . GLY A 1 363 ? 9.82 22.484 3.895 1 91.56 363 GLY A O 1
ATOM 2880 N N . GLU A 1 364 ? 11.477 22.953 2.404 1 92.06 364 GLU A N 1
ATOM 2881 C CA . GLU A 1 364 ? 11.531 21.594 1.879 1 92.06 364 GLU A CA 1
ATOM 2882 C C . GLU A 1 364 ? 12.539 20.734 2.65 1 92.06 364 GLU A C 1
ATOM 2884 O O . GLU A 1 364 ? 13.664 21.172 2.908 1 92.06 364 GLU A O 1
ATOM 2889 N N . TYR A 1 365 ? 12.133 19.547 3.041 1 95.38 365 TYR A N 1
ATOM 2890 C CA . TYR A 1 365 ? 12.977 18.625 3.779 1 95.38 365 TYR A CA 1
ATOM 2891 C C . TYR A 1 365 ? 13 17.25 3.113 1 95.38 365 TYR A C 1
ATOM 2893 O O . TYR A 1 365 ? 11.945 16.672 2.855 1 95.38 365 TYR A O 1
ATOM 2901 N N . ASN A 1 366 ? 14.156 16.734 2.889 1 96.12 366 ASN A N 1
ATOM 2902 C CA . ASN A 1 366 ? 14.367 15.461 2.205 1 96.12 366 ASN A CA 1
ATOM 2903 C C . ASN A 1 366 ? 14.414 14.297 3.191 1 96.12 366 ASN A C 1
ATOM 2905 O O . ASN A 1 366 ? 15.344 14.188 3.99 1 96.12 366 ASN A O 1
ATOM 2909 N N . PHE A 1 367 ? 13.484 13.344 3.053 1 96.94 367 PHE A N 1
ATOM 2910 C CA . PHE A 1 367 ? 13.438 12.289 4.059 1 96.94 367 PHE A CA 1
ATOM 2911 C C . PHE A 1 367 ? 14.477 11.211 3.766 1 96.94 367 PHE A C 1
ATOM 2913 O O . PHE A 1 367 ? 14.641 10.273 4.543 1 96.94 367 PHE A O 1
ATOM 2920 N N . LEU A 1 368 ? 15.344 11.367 2.738 1 96.44 368 LEU A N 1
ATOM 2921 C CA . LEU A 1 368 ? 16.5 10.492 2.521 1 96.44 368 LEU A CA 1
ATOM 2922 C C . LEU A 1 368 ? 17.734 11.07 3.18 1 96.44 368 LEU A C 1
ATOM 2924 O O . LEU A 1 368 ? 18.75 10.375 3.338 1 96.44 368 LEU A O 1
ATOM 2928 N N . SER A 1 369 ? 17.688 12.367 3.494 1 95.94 369 SER A N 1
ATOM 2929 C CA . SER A 1 369 ? 18.797 13.023 4.184 1 95.94 369 SER A CA 1
ATOM 2930 C C . SER A 1 369 ? 18.641 12.922 5.699 1 95.94 369 SER A C 1
ATOM 2932 O O . SER A 1 369 ? 17.609 13.312 6.25 1 95.94 369 SER A O 1
ATOM 2934 N N . LYS A 1 370 ? 19.672 12.555 6.297 1 95.75 370 LYS A N 1
ATOM 2935 C CA . LYS A 1 370 ? 19.609 12.297 7.73 1 95.75 370 LYS A CA 1
ATOM 2936 C C . LYS A 1 370 ? 19.172 13.547 8.492 1 95.75 370 LYS A C 1
ATOM 2938 O O . LYS A 1 370 ? 18.266 13.484 9.336 1 95.75 370 LYS A O 1
ATOM 2943 N N . ASP A 1 371 ? 19.812 14.68 8.25 1 94.44 371 ASP A N 1
ATOM 2944 C CA . ASP A 1 371 ? 19.531 15.914 8.977 1 94.44 371 ASP A CA 1
ATOM 2945 C C . ASP A 1 371 ? 18.094 16.375 8.727 1 94.44 371 ASP A C 1
ATOM 2947 O O . ASP A 1 371 ? 17.375 16.703 9.672 1 94.44 371 ASP A O 1
ATOM 2951 N N . ASP A 1 372 ? 17.672 16.391 7.484 1 96.25 372 ASP A N 1
ATOM 2952 C CA . ASP A 1 372 ? 16.312 16.766 7.145 1 96.25 372 ASP A CA 1
ATOM 2953 C C . ASP A 1 372 ? 15.305 15.781 7.719 1 96.25 372 ASP A C 1
ATOM 2955 O O . ASP A 1 372 ? 14.258 16.188 8.227 1 96.25 372 ASP A O 1
ATOM 2959 N N . ARG A 1 373 ? 15.648 14.539 7.621 1 96.94 373 ARG A N 1
ATOM 2960 C CA . ARG A 1 373 ? 14.773 13.477 8.109 1 96.94 373 ARG A CA 1
ATOM 2961 C C . ARG A 1 373 ? 14.523 13.617 9.609 1 96.94 373 ARG A C 1
ATOM 2963 O O . ARG A 1 373 ? 13.422 13.344 10.086 1 96.94 373 ARG A O 1
ATOM 2970 N N . ARG A 1 374 ? 15.484 14.039 10.359 1 95.94 374 ARG A N 1
ATOM 2971 C CA . ARG A 1 374 ? 15.328 14.227 11.797 1 95.94 374 ARG A CA 1
ATOM 2972 C C . ARG A 1 374 ? 14.266 15.281 12.094 1 95.94 374 ARG A C 1
ATOM 2974 O O . ARG A 1 374 ? 13.461 15.117 13.016 1 95.94 374 ARG A O 1
ATOM 2981 N N . GLU A 1 375 ? 14.289 16.297 11.336 1 95.75 375 GLU A N 1
ATOM 2982 C CA . GLU A 1 375 ? 13.281 17.344 11.492 1 95.75 375 GLU A CA 1
ATOM 2983 C C . GLU A 1 375 ? 11.883 16.812 11.164 1 95.75 375 GLU A C 1
ATOM 2985 O O . GLU A 1 375 ? 10.93 17.078 11.898 1 95.75 375 GLU A O 1
ATOM 2990 N N . LEU A 1 376 ? 11.812 16.062 10.102 1 97.94 376 LEU A N 1
ATOM 2991 C CA . LEU A 1 376 ? 10.539 15.492 9.695 1 97.94 376 LEU A CA 1
ATOM 2992 C C . LEU A 1 376 ? 10.016 14.516 10.742 1 97.94 376 LEU A C 1
ATOM 2994 O O . LEU A 1 376 ? 8.836 14.531 11.078 1 97.94 376 LEU A O 1
ATOM 2998 N N . VAL A 1 377 ? 10.891 13.727 11.25 1 97 377 VAL A N 1
ATOM 2999 C CA . VAL A 1 377 ? 10.5 12.742 12.266 1 97 377 VAL A CA 1
ATOM 3000 C C . VAL A 1 377 ? 9.992 13.461 13.508 1 97 377 VAL A C 1
ATOM 3002 O O . VAL A 1 377 ? 9.008 13.039 14.117 1 97 377 VAL A O 1
ATOM 3005 N N . GLY A 1 378 ? 10.68 14.555 13.891 1 94.31 378 GLY A N 1
ATOM 3006 C CA . GLY A 1 378 ? 10.195 15.336 15.008 1 94.31 378 GLY A CA 1
ATOM 3007 C C . GLY A 1 378 ? 8.758 15.797 14.836 1 94.31 378 GLY A C 1
ATOM 3008 O O . GLY A 1 378 ? 7.941 15.656 15.75 1 94.31 378 GLY A O 1
ATOM 3009 N N . PHE A 1 379 ? 8.453 16.234 13.734 1 96.75 379 PHE A N 1
ATOM 3010 C CA . PHE A 1 379 ? 7.121 16.719 13.391 1 96.75 379 PHE A CA 1
ATOM 3011 C C . PHE A 1 379 ? 6.137 15.555 13.336 1 96.75 379 PHE A C 1
ATOM 3013 O O . PHE A 1 379 ? 5.082 15.594 13.969 1 96.75 379 PHE A O 1
ATOM 3020 N N . LEU A 1 380 ? 6.445 14.477 12.602 1 96.88 380 LEU A N 1
ATOM 3021 C CA . LEU A 1 380 ? 5.543 13.359 12.344 1 96.88 380 LEU A CA 1
ATOM 3022 C C . LEU A 1 380 ? 5.262 12.586 13.625 1 96.88 380 LEU A C 1
ATOM 3024 O O . LEU A 1 380 ? 4.133 12.148 13.852 1 96.88 380 LEU A O 1
ATOM 3028 N N . ALA A 1 381 ? 6.27 12.406 14.445 1 92.19 381 ALA A N 1
ATOM 3029 C CA . ALA A 1 381 ? 6.066 11.711 15.711 1 92.19 381 ALA A CA 1
ATOM 3030 C C . ALA A 1 381 ? 5.102 12.484 16.609 1 92.19 381 ALA A C 1
ATOM 3032 O O . ALA A 1 381 ? 4.285 11.883 17.312 1 92.19 381 ALA A O 1
ATOM 3033 N N . GLU A 1 382 ? 5.25 13.758 16.625 1 91.31 382 GLU A N 1
ATOM 3034 C CA . GLU A 1 382 ? 4.34 14.57 17.422 1 91.31 382 GLU A CA 1
ATOM 3035 C C . GLU A 1 382 ? 2.922 14.523 16.875 1 91.31 382 GLU A C 1
ATOM 3037 O O . GLU A 1 382 ? 1.951 14.492 17.625 1 91.31 382 GLU A O 1
ATOM 3042 N N . LEU A 1 383 ? 2.803 14.578 15.586 1 92.38 383 LEU A N 1
ATOM 3043 C CA . LEU A 1 383 ? 1.493 14.43 14.961 1 92.38 383 LEU A CA 1
ATOM 3044 C C . LEU A 1 383 ? 0.86 13.094 15.336 1 92.38 383 LEU A C 1
ATOM 3046 O O . LEU A 1 383 ? -0.339 13.023 15.617 1 92.38 383 LEU A O 1
ATOM 3050 N N . ALA A 1 384 ? 1.671 12.062 15.305 1 90.38 384 ALA A N 1
ATOM 3051 C CA . ALA A 1 384 ? 1.198 10.742 15.703 1 90.38 384 ALA A CA 1
ATOM 3052 C C . ALA A 1 384 ? 0.705 10.742 17.141 1 90.38 384 ALA A C 1
ATOM 3054 O O . ALA A 1 384 ? -0.318 10.133 17.469 1 90.38 384 ALA A O 1
ATOM 3055 N N . PHE A 1 385 ? 1.412 11.367 17.969 1 86.94 385 PHE A N 1
ATOM 3056 C CA . PHE A 1 385 ? 1.043 11.477 19.375 1 86.94 385 PHE A CA 1
ATOM 3057 C C . PHE A 1 385 ? -0.294 12.195 19.531 1 86.94 385 PHE A C 1
ATOM 3059 O O . PHE A 1 385 ? -1.155 11.758 20.297 1 86.94 385 PHE A O 1
ATOM 3066 N N . LEU A 1 386 ? -0.458 13.234 18.797 1 84.94 386 LEU A N 1
ATOM 3067 C CA . LEU A 1 386 ? -1.688 14.023 18.859 1 84.94 386 LEU A CA 1
ATOM 3068 C C . LEU A 1 386 ? -2.879 13.195 18.391 1 84.94 386 LEU A C 1
ATOM 3070 O O . LEU A 1 386 ? -3.963 13.266 18.969 1 84.94 386 LEU A O 1
ATOM 3074 N N . GLN A 1 387 ? -2.637 12.453 17.375 1 83.06 387 GLN A N 1
ATOM 3075 C CA . GLN A 1 387 ? -3.676 11.562 16.859 1 83.06 387 GLN A CA 1
ATOM 3076 C C . GLN A 1 387 ? -4.133 10.578 17.922 1 83.06 387 GLN A C 1
ATOM 3078 O O . GLN A 1 387 ? -5.328 10.32 18.078 1 83.06 387 GLN A O 1
ATOM 3083 N N . ARG A 1 388 ? -3.287 10.156 18.672 1 78.19 388 ARG A N 1
ATOM 3084 C CA . ARG A 1 388 ? -3.592 9.156 19.688 1 78.19 388 ARG A CA 1
ATOM 3085 C C . ARG A 1 388 ? -4.191 9.797 20.922 1 78.19 388 ARG A C 1
ATOM 3087 O O . ARG A 1 388 ? -5.043 9.203 21.594 1 78.19 388 ARG A O 1
ATOM 3094 N N . LEU A 1 389 ? -3.65 10.844 21.297 1 76.75 389 LEU A N 1
ATOM 3095 C CA . LEU A 1 389 ? -4.148 11.57 22.453 1 76.75 389 LEU A CA 1
ATOM 3096 C C . LEU A 1 389 ? -5.629 11.906 22.281 1 76.75 389 LEU A C 1
ATOM 3098 O O . LEU A 1 389 ? -6.398 11.812 23.25 1 76.75 389 LEU A O 1
ATOM 3102 N N . LYS A 1 390 ? -5.969 12.32 21.203 1 72.81 390 LYS A N 1
ATOM 3103 C CA . LYS A 1 390 ? -7.363 12.664 20.938 1 72.81 390 LYS A CA 1
ATOM 3104 C C . LYS A 1 390 ? -8.281 11.469 21.172 1 72.81 390 LYS A C 1
ATOM 3106 O O . LYS A 1 390 ? -9.375 11.617 21.719 1 72.81 390 LYS A O 1
ATOM 3111 N N . LYS A 1 391 ? -7.816 10.438 20.906 1 66.06 391 LYS A N 1
ATOM 3112 C CA . LYS A 1 391 ? -8.633 9.242 21.094 1 66.06 391 LYS A CA 1
ATOM 3113 C C . LYS A 1 391 ? -8.828 8.922 22.562 1 66.06 391 LYS A C 1
ATOM 3115 O O . LYS A 1 391 ? -9.891 8.445 22.969 1 66.06 391 LYS A O 1
ATOM 3120 N N . ILE A 1 392 ? -7.73 9.172 23.219 1 61 392 ILE A N 1
ATOM 3121 C CA . ILE A 1 392 ? -7.816 8.914 24.656 1 61 392 ILE A CA 1
ATOM 3122 C C . ILE A 1 392 ? -8.602 10.031 25.328 1 61 392 ILE A C 1
ATOM 3124 O O . ILE A 1 392 ? -9.414 9.781 26.234 1 61 392 ILE A O 1
ATOM 3128 N N . ASP A 1 393 ? -8.336 11.289 24.859 1 57.03 393 ASP A N 1
ATOM 3129 C CA . ASP A 1 393 ? -8.945 12.461 25.469 1 57.03 393 ASP A CA 1
ATOM 3130 C C . ASP A 1 393 ? -10.445 12.523 25.156 1 57.03 393 ASP A C 1
ATOM 3132 O O . ASP A 1 393 ? -11.227 13.023 25.969 1 57.03 393 ASP A O 1
ATOM 3136 N N . THR A 1 394 ? -10.734 12.391 23.703 1 52.28 394 THR A N 1
ATOM 3137 C CA . THR A 1 394 ? -12.18 12.312 23.531 1 52.28 394 THR A CA 1
ATOM 3138 C C . THR A 1 394 ? -12.836 11.578 24.703 1 52.28 394 THR A C 1
ATOM 3140 O O . THR A 1 394 ? -14.023 11.766 24.969 1 52.28 394 THR A O 1
ATOM 3143 N N . HIS A 1 395 ? -11.852 11.023 25.328 1 42.06 395 HIS A N 1
ATOM 3144 C CA . HIS A 1 395 ? -12.219 10.531 26.656 1 42.06 395 HIS A CA 1
ATOM 3145 C C . HIS A 1 395 ? -11.812 11.516 27.75 1 42.06 395 HIS A C 1
ATOM 3147 O O . HIS A 1 395 ? -12.289 11.43 28.875 1 42.06 395 HIS A O 1
ATOM 3153 N N . MET A 1 396 ? -10.727 12.391 27.188 1 43.16 396 MET A N 1
ATOM 3154 C CA . MET A 1 396 ? -10.266 13.391 28.141 1 43.16 396 MET A CA 1
ATOM 3155 C C . MET A 1 396 ? -10.648 14.797 27.688 1 43.16 396 MET A C 1
ATOM 3157 O O . MET A 1 396 ? -10.906 15.023 26.5 1 43.16 396 MET A O 1
ATOM 3161 N N . GLU A 1 397 ? -11.109 15.82 28.328 1 47.12 397 GLU A N 1
ATOM 3162 C CA . GLU A 1 397 ? -11.625 17.188 28.219 1 47.12 397 GLU A CA 1
ATOM 3163 C C . GLU A 1 397 ? -10.703 18.047 27.359 1 47.12 397 GLU A C 1
ATOM 3165 O O . GLU A 1 397 ? -11.078 19.156 26.969 1 47.12 397 GLU A O 1
ATOM 3170 N N . LEU A 1 398 ? -9.602 17.656 26.938 1 47.94 398 LEU A N 1
ATOM 3171 C CA . LEU A 1 398 ? -8.617 18.531 26.312 1 47.94 398 LEU A CA 1
ATOM 3172 C C . LEU A 1 398 ? -9.109 19.031 24.953 1 47.94 398 LEU A C 1
ATOM 3174 O O . LEU A 1 398 ? -8.938 20.203 24.625 1 47.94 398 LEU A O 1
ATOM 3178 N N . PHE A 1 399 ? -9.648 18.172 24.094 1 53.34 399 PHE A N 1
ATOM 3179 C CA . PHE A 1 399 ? -10.023 18.562 22.734 1 53.34 399 PHE A CA 1
ATOM 3180 C C . PHE A 1 399 ? -11.461 19.062 22.688 1 53.34 399 PHE A C 1
ATOM 3182 O O . PHE A 1 399 ? -11.898 19.641 21.688 1 53.34 399 PHE A O 1
ATOM 3189 N N . GLN A 1 400 ? -12.227 18.734 23.609 1 48.5 400 GLN A N 1
ATOM 3190 C CA . GLN A 1 400 ? -13.602 19.219 23.641 1 48.5 400 GLN A CA 1
ATOM 3191 C C . GLN A 1 400 ? -13.641 20.75 23.578 1 48.5 400 GLN A C 1
ATOM 3193 O O . GLN A 1 400 ? -14.562 21.312 22.984 1 48.5 400 GLN A O 1
ATOM 3198 N N . SER A 1 401 ? -12.672 21.281 24.141 1 43.97 401 SER A N 1
ATOM 3199 C CA . SER A 1 401 ? -12.711 22.734 24.172 1 43.97 401 SER A CA 1
ATOM 3200 C C . SER A 1 401 ? -12.305 23.328 22.828 1 43.97 401 SER A C 1
ATOM 3202 O O . SER A 1 401 ? -12.477 24.531 22.609 1 43.97 401 SER A O 1
ATOM 3204 N N . CYS A 1 402 ? -11.703 22.609 22.078 1 42.41 402 CYS A N 1
ATOM 3205 C CA . CYS A 1 402 ? -11.289 23.141 20.781 1 42.41 402 CYS A CA 1
ATOM 3206 C C . CYS A 1 402 ? -12.461 23.156 19.797 1 42.41 402 CYS A C 1
ATOM 3208 O O . CYS A 1 402 ? -12.367 23.766 18.734 1 42.41 402 CYS A O 1
ATOM 3210 N N . SER A 1 403 ? -13.477 22.359 19.938 1 41.94 403 SER A N 1
ATOM 3211 C CA . SER A 1 403 ? -14.633 22.266 19.062 1 41.94 403 SER A CA 1
ATOM 3212 C C . SER A 1 403 ? -15.656 23.344 19.391 1 41.94 403 SER A C 1
ATOM 3214 O O . SER A 1 403 ? -16.719 23.406 18.766 1 41.94 403 SER A O 1
ATOM 3216 N N . MET A 1 404 ? -15.594 24.047 20.453 1 36.88 404 MET A N 1
ATOM 3217 C CA . MET A 1 404 ? -16.516 25.141 20.719 1 36.88 404 MET A CA 1
ATOM 3218 C C . MET A 1 404 ? -15.992 26.469 20.172 1 36.88 404 MET A C 1
ATOM 3220 O O . MET A 1 404 ? -14.812 26.781 20.344 1 36.88 404 MET A O 1
ATOM 3224 N N . MET B 1 1 ? -0.542 -58.469 21.547 1 15.27 1 MET B N 1
ATOM 3225 C CA . MET B 1 1 ? -0.853 -59.781 20.953 1 15.27 1 MET B CA 1
ATOM 3226 C C . MET B 1 1 ? -1.749 -59.594 19.719 1 15.27 1 MET B C 1
ATOM 3228 O O . MET B 1 1 ? -2.045 -60.562 19.016 1 15.27 1 MET B O 1
ATOM 3232 N N . ALA B 1 2 ? -2.607 -58.469 19.875 1 17.27 2 ALA B N 1
ATOM 3233 C CA . ALA B 1 2 ? -3.914 -58.781 19.312 1 17.27 2 ALA B CA 1
ATOM 3234 C C . ALA B 1 2 ? -3.799 -59.125 17.828 1 17.27 2 ALA B C 1
ATOM 3236 O O . ALA B 1 2 ? -3.041 -58.469 17.094 1 17.27 2 ALA B O 1
ATOM 3237 N N . GLY B 1 3 ? -4.621 -60.031 17.359 1 16.05 3 GLY B N 1
ATOM 3238 C CA . GLY B 1 3 ? -4.641 -61.156 16.438 1 16.05 3 GLY B CA 1
ATOM 3239 C C . GLY B 1 3 ? -4.973 -60.75 15.008 1 16.05 3 GLY B C 1
ATOM 3240 O O . GLY B 1 3 ? -5.297 -59.594 14.75 1 16.05 3 GLY B O 1
ATOM 3241 N N . PRO B 1 4 ? -5.848 -61.531 14.289 1 18.7 4 PRO B N 1
ATOM 3242 C CA . PRO B 1 4 ? -5.871 -62.344 13.062 1 18.7 4 PRO B CA 1
ATOM 3243 C C . PRO B 1 4 ? -6.492 -61.594 11.883 1 18.7 4 PRO B C 1
ATOM 3245 O O . PRO B 1 4 ? -7.012 -60.469 12.047 1 18.7 4 PRO B O 1
ATOM 3248 N N . GLU B 1 5 ? -7.43 -62.281 10.875 1 16.69 5 GLU B N 1
ATOM 3249 C CA . GLU B 1 5 ? -7.555 -62.938 9.578 1 16.69 5 GLU B CA 1
ATOM 3250 C C . GLU B 1 5 ? -8.625 -62.25 8.727 1 16.69 5 GLU B C 1
ATOM 3252 O O . GLU B 1 5 ? -8.508 -62.188 7.5 1 16.69 5 GLU B O 1
ATOM 3257 N N . ASP B 1 6 ? -9.898 -61.844 9.25 1 16.52 6 ASP B N 1
ATOM 3258 C CA . ASP B 1 6 ? -11.086 -62.406 8.633 1 16.52 6 ASP B CA 1
ATOM 3259 C C . ASP B 1 6 ? -11.367 -61.781 7.273 1 16.52 6 ASP B C 1
ATOM 3261 O O . ASP B 1 6 ? -11.461 -60.562 7.156 1 16.52 6 ASP B O 1
ATOM 3265 N N . ARG B 1 7 ? -11.523 -62.531 5.969 1 17.78 7 ARG B N 1
ATOM 3266 C CA . ARG B 1 7 ? -11.547 -62.75 4.523 1 17.78 7 ARG B CA 1
ATOM 3267 C C . ARG B 1 7 ? -12.906 -62.375 3.938 1 17.78 7 ARG B C 1
ATOM 3269 O O . ARG B 1 7 ? -13.117 -62.5 2.729 1 17.78 7 ARG B O 1
ATOM 3276 N N . ASP B 1 8 ? -14.008 -62.281 4.695 1 16.59 8 ASP B N 1
ATOM 3277 C CA . ASP B 1 8 ? -15.234 -62.906 4.188 1 16.59 8 ASP B CA 1
ATOM 3278 C C . ASP B 1 8 ? -15.625 -62.281 2.836 1 16.59 8 ASP B C 1
ATOM 3280 O O . ASP B 1 8 ? -15.18 -61.188 2.486 1 16.59 8 ASP B O 1
ATOM 3284 N N . SER B 1 9 ? -16.906 -62.812 2.09 1 16.34 9 SER B N 1
ATOM 3285 C CA . SER B 1 9 ? -17.688 -63.469 1.055 1 16.34 9 SER B CA 1
ATOM 3286 C C . SER B 1 9 ? -18.562 -62.5 0.303 1 16.34 9 SER B C 1
ATOM 3288 O O . SER B 1 9 ? -19.328 -62.875 -0.586 1 16.34 9 SER B O 1
ATOM 3290 N N . LEU B 1 10 ? -18.844 -61.25 0.725 1 17.44 10 LEU B N 1
ATOM 3291 C CA . LEU B 1 10 ? -20.234 -60.906 0.406 1 17.44 10 LEU B CA 1
ATOM 3292 C C . LEU B 1 10 ? -20.438 -60.844 -1.104 1 17.44 10 LEU B C 1
ATOM 3294 O O . LEU B 1 10 ? -19.703 -60.188 -1.819 1 17.44 10 LEU B O 1
ATOM 3298 N N . SER B 1 11 ? -21.344 -61.688 -1.751 1 16.41 11 SER B N 1
ATOM 3299 C CA . SER B 1 11 ? -21.969 -62.375 -2.883 1 16.41 11 SER B CA 1
ATOM 3300 C C . SER B 1 11 ? -22.688 -61.375 -3.801 1 16.41 11 SER B C 1
ATOM 3302 O O . SER B 1 11 ? -22.891 -61.656 -4.98 1 16.41 11 SER B O 1
ATOM 3304 N N . LYS B 1 12 ? -23.406 -60.344 -3.27 1 17.64 12 LYS B N 1
ATOM 3305 C CA . LYS B 1 12 ? -24.734 -60.281 -3.867 1 17.64 12 LYS B CA 1
ATOM 3306 C C . LYS B 1 12 ? -24.656 -60 -5.363 1 17.64 12 LYS B C 1
ATOM 3308 O O . LYS B 1 12 ? -23.672 -59.438 -5.832 1 17.64 12 LYS B O 1
ATOM 3313 N N . GLN B 1 13 ? -25.844 -60.188 -6.066 1 16.78 13 GLN B N 1
ATOM 3314 C CA . GLN B 1 13 ? -26.625 -60.594 -7.234 1 16.78 13 GLN B CA 1
ATOM 3315 C C . GLN B 1 13 ? -26.672 -59.469 -8.281 1 16.78 13 GLN B C 1
ATOM 3317 O O . GLN B 1 13 ? -27.062 -58.344 -7.973 1 16.78 13 GLN B O 1
ATOM 3322 N N . LYS B 1 14 ? -25.812 -59.531 -9.344 1 17.81 14 LYS B N 1
ATOM 3323 C CA . LYS B 1 14 ? -25.484 -58.812 -10.57 1 17.81 14 LYS B CA 1
ATOM 3324 C C . LYS B 1 14 ? -26.703 -58.656 -11.469 1 17.81 14 LYS B C 1
ATOM 3326 O O . LYS B 1 14 ? -27.078 -59.594 -12.18 1 17.81 14 LYS B O 1
ATOM 3331 N N . ARG B 1 15 ? -27.891 -58.219 -10.789 1 17.58 15 ARG B N 1
ATOM 3332 C CA . ARG B 1 15 ? -29.094 -58.25 -11.617 1 17.58 15 ARG B CA 1
ATOM 3333 C C . ARG B 1 15 ? -28.891 -57.5 -12.938 1 17.58 15 ARG B C 1
ATOM 3335 O O . ARG B 1 15 ? -28.312 -56.406 -12.961 1 17.58 15 ARG B O 1
ATOM 3342 N N . GLY B 1 16 ? -28.891 -58.281 -14.047 1 17.48 16 GLY B N 1
ATOM 3343 C CA . GLY B 1 16 ? -28.672 -58.312 -15.484 1 17.48 16 GLY B CA 1
ATOM 3344 C C . GLY B 1 16 ? -29.562 -57.344 -16.25 1 17.48 16 GLY B C 1
ATOM 3345 O O . GLY B 1 16 ? -29.641 -57.406 -17.469 1 17.48 16 GLY B O 1
ATOM 3346 N N . PHE B 1 17 ? -30 -56.125 -15.703 1 18.28 17 PHE B N 1
ATOM 3347 C CA . PHE B 1 17 ? -31.125 -55.562 -16.422 1 18.28 17 PHE B CA 1
ATOM 3348 C C . PHE B 1 17 ? -30.781 -55.312 -17.891 1 18.28 17 PHE B C 1
ATOM 3350 O O . PHE B 1 17 ? -29.812 -54.625 -18.203 1 18.28 17 PHE B O 1
ATOM 3357 N N . LYS B 1 18 ? -31.062 -56.312 -18.719 1 17.67 18 LYS B N 1
ATOM 3358 C CA . LYS B 1 18 ? -30.953 -56.531 -20.156 1 17.67 18 LYS B CA 1
ATOM 3359 C C . LYS B 1 18 ? -31.703 -55.469 -20.938 1 17.67 18 LYS B C 1
ATOM 3361 O O . LYS B 1 18 ? -32.938 -55.5 -21.031 1 17.67 18 LYS B O 1
ATOM 3366 N N . ARG B 1 19 ? -31.766 -54.156 -20.469 1 18.16 19 ARG B N 1
ATOM 3367 C CA . ARG B 1 19 ? -32.781 -53.469 -21.25 1 18.16 19 ARG B CA 1
ATOM 3368 C C . ARG B 1 19 ? -32.469 -53.562 -22.734 1 18.16 19 ARG B C 1
ATOM 3370 O O . ARG B 1 19 ? -31.344 -53.25 -23.156 1 18.16 19 ARG B O 1
ATOM 3377 N N . LYS B 1 20 ? -33.125 -54.438 -23.391 1 18.47 20 LYS B N 1
ATOM 3378 C CA . LYS B 1 20 ? -33.188 -54.812 -24.797 1 18.47 20 LYS B CA 1
ATOM 3379 C C . LYS B 1 20 ? -33.469 -53.594 -25.688 1 18.47 20 LYS B C 1
ATOM 3381 O O . LYS B 1 20 ? -34.594 -53.094 -25.719 1 18.47 20 LYS B O 1
ATOM 3386 N N . LEU B 1 21 ? -32.688 -52.5 -25.516 1 19.7 21 LEU B N 1
ATOM 3387 C CA . LEU B 1 21 ? -33.156 -51.406 -26.375 1 19.7 21 LEU B CA 1
ATOM 3388 C C . LEU B 1 21 ? -33.125 -51.844 -27.844 1 19.7 21 LEU B C 1
ATOM 3390 O O . LEU B 1 21 ? -32.125 -52.281 -28.344 1 19.7 21 LEU B O 1
ATOM 3394 N N . SER B 1 22 ? -34.219 -52.375 -28.281 1 19.27 22 SER B N 1
ATOM 3395 C CA . SER B 1 22 ? -34.5 -52.812 -29.656 1 19.27 22 SER B CA 1
ATOM 3396 C C . SER B 1 22 ? -34.281 -51.688 -30.641 1 19.27 22 SER B C 1
ATOM 3398 O O . SER B 1 22 ? -34.938 -50.656 -30.562 1 19.27 22 SER B O 1
ATOM 3400 N N . CYS B 1 23 ? -33.031 -51.375 -30.953 1 20.73 23 CYS B N 1
ATOM 3401 C CA . CYS B 1 23 ? -32.625 -50.375 -31.938 1 20.73 23 CYS B CA 1
ATOM 3402 C C . CYS B 1 23 ? -33.25 -50.656 -33.312 1 20.73 23 CYS B C 1
ATOM 3404 O O . CYS B 1 23 ? -32.906 -51.656 -33.969 1 20.73 23 CYS B O 1
ATOM 3406 N N . ASP B 1 24 ? -34.562 -50.781 -33.344 1 20 24 ASP B N 1
ATOM 3407 C CA . ASP B 1 24 ? -35.094 -51.094 -34.688 1 20 24 ASP B CA 1
ATOM 3408 C C . ASP B 1 24 ? -34.562 -50.125 -35.719 1 20 24 ASP B C 1
ATOM 3410 O O . ASP B 1 24 ? -34.562 -48.906 -35.5 1 20 24 ASP B O 1
ATOM 3414 N N . SER B 1 25 ? -33.625 -50.531 -36.594 1 20.81 25 SER B N 1
ATOM 3415 C CA . SER B 1 25 ? -32.844 -50.062 -37.719 1 20.81 25 SER B CA 1
ATOM 3416 C C . SER B 1 25 ? -33.719 -49.562 -38.844 1 20.81 25 SER B C 1
ATOM 3418 O O . SER B 1 25 ? -33.25 -49.344 -39.969 1 20.81 25 SER B O 1
ATOM 3420 N N . GLU B 1 26 ? -34.875 -48.812 -38.562 1 20.64 26 GLU B N 1
ATOM 3421 C CA . GLU B 1 26 ? -35.625 -48.688 -39.812 1 20.64 26 GLU B CA 1
ATOM 3422 C C . GLU B 1 26 ? -34.812 -47.969 -40.875 1 20.64 26 GLU B C 1
ATOM 3424 O O . GLU B 1 26 ? -34.094 -47 -40.562 1 20.64 26 GLU B O 1
ATOM 3429 N N . SER B 1 27 ? -34.594 -48.656 -42 1 21.5 27 SER B N 1
ATOM 3430 C CA . SER B 1 27 ? -33.844 -48.562 -43.25 1 21.5 27 SER B CA 1
ATOM 3431 C C . SER B 1 27 ? -34.344 -47.438 -44.125 1 21.5 27 SER B C 1
ATOM 3433 O O . SER B 1 27 ? -33.875 -47.25 -45.25 1 21.5 27 SER B O 1
ATOM 3435 N N . GLY B 1 28 ? -35.125 -46.406 -43.594 1 20.19 28 GLY B N 1
ATOM 3436 C CA . GLY B 1 28 ? -35.812 -45.781 -44.688 1 20.19 28 GLY B CA 1
ATOM 3437 C C . GLY B 1 28 ? -34.875 -45.125 -45.688 1 20.19 28 GLY B C 1
ATOM 3438 O O . GLY B 1 28 ? -33.844 -44.562 -45.312 1 20.19 28 GLY B O 1
ATOM 3439 N N . SER B 1 29 ? -34.906 -45.5 -46.969 1 21.19 29 SER B N 1
ATOM 3440 C CA . SER B 1 29 ? -34.188 -45.344 -48.219 1 21.19 29 SER B CA 1
ATOM 3441 C C . SER B 1 29 ? -34.312 -43.938 -48.75 1 21.19 29 SER B C 1
ATOM 3443 O O . SER B 1 29 ? -33.875 -43.625 -49.875 1 21.19 29 SER B O 1
ATOM 3445 N N . SER B 1 30 ? -34.594 -42.875 -47.938 1 23.62 30 SER B N 1
ATOM 3446 C CA . SER B 1 30 ? -35.094 -41.812 -48.812 1 23.62 30 SER B CA 1
ATOM 3447 C C . SER B 1 30 ? -34.031 -41.312 -49.75 1 23.62 30 SER B C 1
ATOM 3449 O O . SER B 1 30 ? -32.844 -41.219 -49.375 1 23.62 30 SER B O 1
ATOM 3451 N N . SER B 1 31 ? -34.312 -41.375 -51.062 1 23.89 31 SER B N 1
ATOM 3452 C CA . SER B 1 31 ? -33.719 -41.062 -52.344 1 23.89 31 SER B CA 1
ATOM 3453 C C . SER B 1 31 ? -33.312 -39.594 -52.438 1 23.89 31 SER B C 1
ATOM 3455 O O . SER B 1 31 ? -34.156 -38.719 -52.5 1 23.89 31 SER B O 1
ATOM 3457 N N . ILE B 1 32 ? -32.438 -39.094 -51.625 1 21.69 32 ILE B N 1
ATOM 3458 C CA . ILE B 1 32 ? -32.125 -37.656 -51.688 1 21.69 32 ILE B CA 1
ATOM 3459 C C . ILE B 1 32 ? -31.5 -37.312 -53.031 1 21.69 32 ILE B C 1
ATOM 3461 O O . ILE B 1 32 ? -30.531 -37.938 -53.438 1 21.69 32 ILE B O 1
ATOM 3465 N N . SER B 1 33 ? -32.312 -36.719 -53.906 1 25.48 33 SER B N 1
ATOM 3466 C CA . SER B 1 33 ? -32.031 -36.156 -55.219 1 25.48 33 SER B CA 1
ATOM 3467 C C . SER B 1 33 ? -30.859 -35.188 -55.188 1 25.48 33 SER B C 1
ATOM 3469 O O . SER B 1 33 ? -30.75 -34.375 -54.25 1 25.48 33 SER B O 1
ATOM 3471 N N . SER B 1 34 ? -29.781 -35.531 -55.906 1 23.95 34 SER B N 1
ATOM 3472 C CA . SER B 1 34 ? -28.453 -34.969 -56.062 1 23.95 34 SER B CA 1
ATOM 3473 C C . SER B 1 34 ? -28.516 -33.594 -56.719 1 23.95 34 SER B C 1
ATOM 3475 O O . SER B 1 34 ? -28.641 -33.469 -57.938 1 23.95 34 SER B O 1
ATOM 3477 N N . SER B 1 35 ? -29.484 -32.719 -56.344 1 25.39 35 SER B N 1
ATOM 3478 C CA . SER B 1 35 ? -29.391 -31.5 -57.156 1 25.39 35 SER B CA 1
ATOM 3479 C C . SER B 1 35 ? -27.984 -30.891 -57.094 1 25.39 35 SER B C 1
ATOM 3481 O O . SER B 1 35 ? -27.391 -30.797 -56.031 1 25.39 35 SER B O 1
ATOM 3483 N N . VAL B 1 36 ? -27.344 -30.906 -58.281 1 26.36 36 VAL B N 1
ATOM 3484 C CA . VAL B 1 36 ? -26.016 -30.406 -58.625 1 26.36 36 VAL B CA 1
ATOM 3485 C C . VAL B 1 36 ? -25.906 -28.922 -58.281 1 26.36 36 VAL B C 1
ATOM 3487 O O . VAL B 1 36 ? -26.578 -28.094 -58.906 1 26.36 36 VAL B O 1
ATOM 3490 N N . ASN B 1 37 ? -26 -28.516 -57.062 1 24.27 37 ASN B N 1
ATOM 3491 C CA . ASN B 1 37 ? -25.828 -27.094 -56.812 1 24.27 37 ASN B CA 1
ATOM 3492 C C . ASN B 1 37 ? -24.469 -26.594 -57.312 1 24.27 37 ASN B C 1
ATOM 3494 O O . ASN B 1 37 ? -23.438 -27.203 -57.031 1 24.27 37 ASN B O 1
ATOM 3498 N N . SER B 1 38 ? -24.547 -25.922 -58.469 1 28.7 38 SER B N 1
ATOM 3499 C CA . SER B 1 38 ? -23.453 -25.125 -59 1 28.7 38 SER B CA 1
ATOM 3500 C C . SER B 1 38 ? -22.797 -24.297 -57.906 1 28.7 38 SER B C 1
ATOM 3502 O O . SER B 1 38 ? -23.453 -23.516 -57.219 1 28.7 38 SER B O 1
ATOM 3504 N N . THR B 1 39 ? -21.75 -24.844 -57.344 1 27.08 39 THR B N 1
ATOM 3505 C CA . THR B 1 39 ? -20.922 -24.203 -56.344 1 27.08 39 THR B CA 1
ATOM 3506 C C . THR B 1 39 ? -20.359 -22.891 -56.844 1 27.08 39 THR B C 1
ATOM 3508 O O . THR B 1 39 ? -19.547 -22.875 -57.781 1 27.08 39 THR B O 1
ATOM 3511 N N . ASP B 1 40 ? -21.219 -21.859 -57.062 1 28.34 40 ASP B N 1
ATOM 3512 C CA . ASP B 1 40 ? -20.609 -20.531 -57.188 1 28.34 40 ASP B CA 1
ATOM 3513 C C . ASP B 1 40 ? -19.438 -20.391 -56.219 1 28.34 40 ASP B C 1
ATOM 3515 O O . ASP B 1 40 ? -19.578 -20.688 -55.031 1 28.34 40 ASP B O 1
ATOM 3519 N N . ASN B 1 41 ? -18.281 -20.422 -56.75 1 28.66 41 ASN B N 1
ATOM 3520 C CA . ASN B 1 41 ? -17.016 -20.172 -56.062 1 28.66 41 ASN B CA 1
ATOM 3521 C C . ASN B 1 41 ? -17.047 -18.859 -55.312 1 28.66 41 ASN B C 1
ATOM 3523 O O . ASN B 1 41 ? -16.953 -17.781 -55.906 1 28.66 41 ASN B O 1
ATOM 3527 N N . ALA B 1 42 ? -18.016 -18.625 -54.406 1 29.06 42 ALA B N 1
ATOM 3528 C CA . ALA B 1 42 ? -17.812 -17.516 -53.5 1 29.06 42 ALA B CA 1
ATOM 3529 C C . ALA B 1 42 ? -16.375 -17.484 -52.969 1 29.06 42 ALA B C 1
ATOM 3531 O O . ALA B 1 42 ? -15.961 -18.391 -52.219 1 29.06 42 ALA B O 1
ATOM 3532 N N . SER B 1 43 ? -15.531 -17.062 -53.812 1 30.42 43 SER B N 1
ATOM 3533 C CA . SER B 1 43 ? -14.273 -16.609 -53.219 1 30.42 43 SER B CA 1
ATOM 3534 C C . SER B 1 43 ? -14.508 -15.883 -51.906 1 30.42 43 SER B C 1
ATOM 3536 O O . SER B 1 43 ? -15.102 -14.805 -51.875 1 30.42 43 SER B O 1
ATOM 3538 N N . SER B 1 44 ? -14.891 -16.625 -50.906 1 29.94 44 SER B N 1
ATOM 3539 C CA . SER B 1 44 ? -14.766 -16.062 -49.562 1 29.94 44 SER B CA 1
ATOM 3540 C C . SER B 1 44 ? -13.469 -15.289 -49.406 1 29.94 44 SER B C 1
ATOM 3542 O O . SER B 1 44 ? -12.383 -15.875 -49.375 1 29.94 44 SER B O 1
ATOM 3544 N N . SER B 1 45 ? -13.352 -14.211 -50.125 1 32.16 45 SER B N 1
ATOM 3545 C CA . SER B 1 45 ? -12.398 -13.289 -49.531 1 32.16 45 SER B CA 1
ATOM 3546 C C . SER B 1 45 ? -12.414 -13.398 -48 1 32.16 45 SER B C 1
ATOM 3548 O O . SER B 1 45 ? -13.344 -12.922 -47.344 1 32.16 45 SER B O 1
ATOM 3550 N N . CYS B 1 46 ? -12.008 -14.547 -47.562 1 31.89 46 CYS B N 1
ATOM 3551 C CA . CYS B 1 46 ? -11.57 -14.469 -46.156 1 31.89 46 CYS B CA 1
ATOM 3552 C C . CYS B 1 46 ? -10.953 -13.109 -45.844 1 31.89 46 CYS B C 1
ATOM 3554 O O . CYS B 1 46 ? -9.836 -12.828 -46.281 1 31.89 46 CYS B O 1
ATOM 3556 N N . SER B 1 47 ? -11.641 -12.07 -46.156 1 35.31 47 SER B N 1
ATOM 3557 C CA . SER B 1 47 ? -11.211 -10.906 -45.375 1 35.31 47 SER B CA 1
ATOM 3558 C C . SER B 1 47 ? -10.508 -11.336 -44.094 1 35.31 47 SER B C 1
ATOM 3560 O O . SER B 1 47 ? -11.109 -11.977 -43.219 1 35.31 47 SER B O 1
ATOM 3562 N N . ASP B 1 48 ? -9.336 -11.836 -44.188 1 35.75 48 ASP B N 1
ATOM 3563 C CA . ASP B 1 48 ? -8.477 -11.875 -43.031 1 35.75 48 ASP B CA 1
ATOM 3564 C C . ASP B 1 48 ? -8.898 -10.828 -42 1 35.75 48 ASP B C 1
ATOM 3566 O O . ASP B 1 48 ? -8.484 -9.672 -42.062 1 35.75 48 ASP B O 1
ATOM 3570 N N . HIS B 1 49 ? -10.094 -10.539 -41.812 1 40.5 49 HIS B N 1
ATOM 3571 C CA . HIS B 1 49 ? -10.492 -9.812 -40.625 1 40.5 49 HIS B CA 1
ATOM 3572 C C . HIS B 1 49 ? -9.617 -10.203 -39.438 1 40.5 49 HIS B C 1
ATOM 3574 O O . HIS B 1 49 ? -10.023 -11.023 -38.594 1 40.5 49 HIS B O 1
ATOM 3580 N N . SER B 1 50 ? -8.422 -10.516 -39.625 1 47.75 50 SER B N 1
ATOM 3581 C CA . SER B 1 50 ? -7.527 -10.664 -38.5 1 47.75 50 SER B CA 1
ATOM 3582 C C . SER B 1 50 ? -7.895 -9.703 -37.375 1 47.75 50 SER B C 1
ATOM 3584 O O . SER B 1 50 ? -7.758 -8.484 -37.531 1 47.75 50 SER B O 1
ATOM 3586 N N . GLU B 1 51 ? -8.906 -9.961 -36.781 1 58.06 51 GLU B N 1
ATOM 3587 C CA . GLU B 1 51 ? -9.398 -9.18 -35.625 1 58.06 51 GLU B CA 1
ATOM 3588 C C . GLU B 1 51 ? -8.242 -8.625 -34.812 1 58.06 51 GLU B C 1
ATOM 3590 O O . GLU B 1 51 ? -7.375 -9.383 -34.375 1 58.06 51 GLU B O 1
ATOM 3595 N N . LYS B 1 52 ? -7.918 -7.43 -34.906 1 76.75 52 LYS B N 1
ATOM 3596 C CA . LYS B 1 52 ? -6.895 -6.688 -34.188 1 76.75 52 LYS B CA 1
ATOM 3597 C C . LYS B 1 52 ? -7.121 -6.781 -32.688 1 76.75 52 LYS B C 1
ATOM 3599 O O . LYS B 1 52 ? -8.242 -6.586 -32.219 1 76.75 52 LYS B O 1
ATOM 3604 N N . LEU B 1 53 ? -6.141 -7.363 -32.094 1 89.88 53 LEU B N 1
ATOM 3605 C CA . LEU B 1 53 ? -6.176 -7.426 -30.625 1 89.88 53 LEU B CA 1
ATOM 3606 C C . LEU B 1 53 ? -6.324 -6.031 -30.031 1 89.88 53 LEU B C 1
ATOM 3608 O O . LEU B 1 53 ? -5.668 -5.086 -30.469 1 89.88 53 LEU B O 1
ATOM 3612 N N . PRO B 1 54 ? -7.25 -5.902 -29.141 1 93 54 PRO B N 1
ATOM 3613 C CA . PRO B 1 54 ? -7.297 -4.633 -28.406 1 93 54 PRO B CA 1
ATOM 3614 C C . PRO B 1 54 ? -5.941 -4.242 -27.812 1 93 54 PRO B C 1
ATOM 3616 O O . PRO B 1 54 ? -5.176 -5.113 -27.391 1 93 54 PRO B O 1
ATOM 3619 N N . ILE B 1 55 ? -5.734 -3.025 -27.688 1 92.81 55 ILE B N 1
ATOM 3620 C CA . ILE B 1 55 ? -4.445 -2.477 -27.266 1 92.81 55 ILE B CA 1
ATOM 3621 C C . ILE B 1 55 ? -4.238 -2.725 -25.781 1 92.81 55 ILE B C 1
ATOM 3623 O O . ILE B 1 55 ? -3.1 -2.846 -25.312 1 92.81 55 ILE B O 1
ATOM 3627 N N . ARG B 1 56 ? -5.301 -2.801 -25.125 1 94.56 56 ARG B N 1
ATOM 3628 C CA . ARG B 1 56 ? -5.207 -3.027 -23.688 1 94.56 56 ARG B CA 1
ATOM 3629 C C . ARG B 1 56 ? -5.793 -4.383 -23.297 1 94.56 56 ARG B C 1
ATOM 3631 O O . ARG B 1 56 ? -6.871 -4.754 -23.766 1 94.56 56 ARG B O 1
ATOM 3638 N N . THR B 1 57 ? -5.121 -5.012 -22.359 1 95.12 57 THR B N 1
ATOM 3639 C CA . THR B 1 57 ? -5.582 -6.332 -21.953 1 95.12 57 THR B CA 1
ATOM 3640 C C . THR B 1 57 ? -6.926 -6.234 -21.234 1 95.12 57 THR B C 1
ATOM 3642 O O . THR B 1 57 ? -7.738 -7.164 -21.297 1 95.12 57 THR B O 1
ATOM 3645 N N . CYS B 1 58 ? -7.176 -5.07 -20.547 1 92.56 58 CYS B N 1
ATOM 3646 C CA . CYS B 1 58 ? -8.43 -4.906 -19.812 1 92.56 58 CYS B CA 1
ATOM 3647 C C . CYS B 1 58 ? -9.617 -4.902 -20.781 1 92.56 58 CYS B C 1
ATOM 3649 O O . CYS B 1 58 ? -10.766 -5.008 -20.359 1 92.56 58 CYS B O 1
ATOM 3651 N N . ASP B 1 59 ? -9.398 -4.828 -22.109 1 93.38 59 ASP B N 1
ATOM 3652 C CA . ASP B 1 59 ? -10.453 -4.816 -23.125 1 93.38 59 ASP B CA 1
ATOM 3653 C C . ASP B 1 59 ? -10.555 -6.172 -23.812 1 93.38 59 ASP B C 1
ATOM 3655 O O . ASP B 1 59 ? -11.336 -6.336 -24.766 1 93.38 59 ASP B O 1
ATOM 3659 N N . TRP B 1 60 ? -9.797 -7.145 -23.391 1 95.25 60 TRP B N 1
ATOM 3660 C CA . TRP B 1 60 ? -9.773 -8.438 -24.062 1 95.25 60 TRP B CA 1
ATOM 3661 C C . TRP B 1 60 ? -11.047 -9.227 -23.781 1 95.25 60 TRP B C 1
ATOM 3663 O O . TRP B 1 60 ? -11.562 -9.203 -22.656 1 95.25 60 TRP B O 1
ATOM 3673 N N . LYS B 1 61 ? -11.461 -9.891 -24.75 1 93.44 61 LYS B N 1
ATOM 3674 C CA . LYS B 1 61 ? -12.594 -10.805 -24.719 1 93.44 61 LYS B CA 1
ATOM 3675 C C . LYS B 1 61 ? -12.219 -12.18 -25.266 1 93.44 61 LYS B C 1
ATOM 3677 O O . LYS B 1 61 ? -11.047 -12.438 -25.531 1 93.44 61 LYS B O 1
ATOM 3682 N N . GLN B 1 62 ? -13.172 -13.008 -25.344 1 92.75 62 GLN B N 1
ATOM 3683 C CA . GLN B 1 62 ? -12.914 -14.367 -25.812 1 92.75 62 GLN B CA 1
ATOM 3684 C C . GLN B 1 62 ? -12.281 -14.359 -27.203 1 92.75 62 GLN B C 1
ATOM 3686 O O . GLN B 1 62 ? -11.398 -15.172 -27.484 1 92.75 62 GLN B O 1
ATOM 3691 N N . THR B 1 63 ? -12.648 -13.469 -27.969 1 92.5 63 THR B N 1
ATOM 3692 C CA . THR B 1 63 ? -12.117 -13.375 -29.328 1 92.5 63 THR B CA 1
ATOM 3693 C C . THR B 1 63 ? -10.617 -13.125 -29.297 1 92.5 63 THR B C 1
ATOM 3695 O O . THR B 1 63 ? -9.883 -13.609 -30.172 1 92.5 63 THR B O 1
ATOM 3698 N N . SER B 1 64 ? -10.164 -12.336 -28.328 1 93.25 64 SER B N 1
ATOM 3699 C CA . SER B 1 64 ? -8.734 -12.055 -28.188 1 93.25 64 SER B CA 1
ATOM 3700 C C . SER B 1 64 ? -7.953 -13.328 -27.875 1 93.25 64 SER B C 1
ATOM 3702 O O . SER B 1 64 ? -6.883 -13.555 -28.438 1 93.25 64 SER B O 1
ATOM 3704 N N . LEU B 1 65 ? -8.492 -14.148 -27 1 93.94 65 LEU B N 1
ATOM 3705 C CA . LEU B 1 65 ? -7.824 -15.398 -26.641 1 93.94 65 LEU B CA 1
ATOM 3706 C C . LEU B 1 65 ? -7.805 -16.359 -27.812 1 93.94 65 LEU B C 1
ATOM 3708 O O . LEU B 1 65 ? -6.82 -17.078 -28.031 1 93.94 65 LEU B O 1
ATOM 3712 N N . ASP B 1 66 ? -8.844 -16.375 -28.547 1 90.19 66 ASP B N 1
ATOM 3713 C CA . ASP B 1 66 ? -8.953 -17.25 -29.703 1 90.19 66 ASP B CA 1
ATOM 3714 C C . ASP B 1 66 ? -7.875 -16.938 -30.75 1 90.19 66 ASP B C 1
ATOM 3716 O O . ASP B 1 66 ? -7.281 -17.844 -31.328 1 90.19 66 ASP B O 1
ATOM 3720 N N . VAL B 1 67 ? -7.668 -15.688 -30.875 1 88.69 67 VAL B N 1
ATOM 3721 C CA . VAL B 1 67 ? -6.703 -15.219 -31.875 1 88.69 67 VAL B CA 1
ATOM 3722 C C . VAL B 1 67 ? -5.316 -15.773 -31.531 1 88.69 67 VAL B C 1
ATOM 3724 O O . VAL B 1 67 ? -4.527 -16.062 -32.438 1 88.69 67 VAL B O 1
ATOM 3727 N N . ILE B 1 68 ? -5.078 -15.93 -30.281 1 91.88 68 ILE B N 1
ATOM 3728 C CA . ILE B 1 68 ? -3.74 -16.359 -29.891 1 91.88 68 ILE B CA 1
ATOM 3729 C C . ILE B 1 68 ? -3.785 -17.812 -29.406 1 91.88 68 ILE B C 1
ATOM 3731 O O . ILE B 1 68 ? -2.803 -18.328 -28.875 1 91.88 68 ILE B O 1
ATOM 3735 N N . ARG B 1 69 ? -4.91 -18.469 -29.5 1 91.69 69 ARG B N 1
ATOM 3736 C CA . ARG B 1 69 ? -5.109 -19.875 -29.188 1 91.69 69 ARG B CA 1
ATOM 3737 C C . ARG B 1 69 ? -4.805 -20.156 -27.719 1 91.69 69 ARG B C 1
ATOM 3739 O O . ARG B 1 69 ? -4.055 -21.078 -27.406 1 91.69 69 ARG B O 1
ATOM 3746 N N . MET B 1 70 ? -5.277 -19.344 -26.875 1 94 70 MET B N 1
ATOM 3747 C CA . MET B 1 70 ? -5.242 -19.531 -25.422 1 94 70 MET B CA 1
ATOM 3748 C C . MET B 1 70 ? -6.617 -19.922 -24.891 1 94 70 MET B C 1
ATOM 3750 O O . MET B 1 70 ? -7.602 -19.219 -25.125 1 94 70 MET B O 1
ATOM 3754 N N . TYR B 1 71 ? -6.652 -21 -24.109 1 92.75 71 TYR B N 1
ATOM 3755 C CA . TYR B 1 71 ? -7.949 -21.531 -23.734 1 92.75 71 TYR B CA 1
ATOM 3756 C C . TYR B 1 71 ? -8.055 -21.719 -22.219 1 92.75 71 TYR B C 1
ATOM 3758 O O . TYR B 1 71 ? -7.23 -22.422 -21.625 1 92.75 71 TYR B O 1
ATOM 3766 N N . PRO B 1 72 ? -9.055 -21.141 -21.656 1 93.19 72 PRO B N 1
ATOM 3767 C CA . PRO B 1 72 ? -9.281 -21.406 -20.234 1 93.19 72 PRO B CA 1
ATOM 3768 C C . PRO B 1 72 ? -9.766 -22.828 -19.969 1 93.19 72 PRO B C 1
ATOM 3770 O O . PRO B 1 72 ? -10.555 -23.375 -20.75 1 93.19 72 PRO B O 1
ATOM 3773 N N . GLU B 1 73 ? -9.281 -23.453 -18.953 1 91.19 73 GLU B N 1
ATOM 3774 C CA . GLU B 1 73 ? -9.695 -24.781 -18.5 1 91.19 73 GLU B CA 1
ATOM 3775 C C . GLU B 1 73 ? -10.055 -24.766 -17.016 1 91.19 73 GLU B C 1
ATOM 3777 O O . GLU B 1 73 ? -9.172 -24.594 -16.156 1 91.19 73 GLU B O 1
ATOM 3782 N N . PHE B 1 74 ? -11.258 -25.031 -16.75 1 88.38 74 PHE B N 1
ATOM 3783 C CA . PHE B 1 74 ? -11.711 -25.047 -15.367 1 88.38 74 PHE B CA 1
ATOM 3784 C C . PHE B 1 74 ? -11.57 -26.453 -14.773 1 88.38 74 PHE B C 1
ATOM 3786 O O . PHE B 1 74 ? -12.117 -27.422 -15.305 1 88.38 74 PHE B O 1
ATOM 3793 N N . SER B 1 75 ? -10.742 -26.688 -13.805 1 79.31 75 SER B N 1
ATOM 3794 C CA . SER B 1 75 ? -10.531 -28 -13.203 1 79.31 75 SER B CA 1
ATOM 3795 C C . SER B 1 75 ? -11.188 -28.094 -11.828 1 79.31 75 SER B C 1
ATOM 3797 O O . SER B 1 75 ? -11.43 -29.188 -11.32 1 79.31 75 SER B O 1
ATOM 3799 N N . HIS B 1 76 ? -11.648 -27.125 -11.125 1 79.06 76 HIS B N 1
ATOM 3800 C CA . HIS B 1 76 ? -12.156 -27.062 -9.766 1 79.06 76 HIS B CA 1
ATOM 3801 C C . HIS B 1 76 ? -11.148 -27.609 -8.766 1 79.06 76 HIS B C 1
ATOM 3803 O O . HIS B 1 76 ? -11.516 -27.984 -7.648 1 79.06 76 HIS B O 1
ATOM 3809 N N . ASP B 1 77 ? -10.016 -27.922 -9.203 1 89.62 77 ASP B N 1
ATOM 3810 C CA . ASP B 1 77 ? -8.938 -28.344 -8.32 1 89.62 77 ASP B CA 1
ATOM 3811 C C . ASP B 1 77 ? -8.695 -27.312 -7.223 1 89.62 77 ASP B C 1
ATOM 3813 O O . ASP B 1 77 ? -9.055 -26.141 -7.379 1 89.62 77 ASP B O 1
ATOM 3817 N N . SER B 1 78 ? -8.195 -27.859 -6.141 1 95.44 78 SER B N 1
ATOM 3818 C CA . SER B 1 78 ? -7.723 -26.922 -5.125 1 95.44 78 SER B CA 1
ATOM 3819 C C . SER B 1 78 ? -6.48 -26.172 -5.594 1 95.44 78 SER B C 1
ATOM 3821 O O . SER B 1 78 ? -5.777 -26.641 -6.496 1 95.44 78 SER B O 1
ATOM 3823 N N . PRO B 1 79 ? -6.258 -25.031 -5.027 1 95.88 79 PRO B N 1
ATOM 3824 C CA . PRO B 1 79 ? -5.039 -24.281 -5.355 1 95.88 79 PRO B CA 1
ATOM 3825 C C . PRO B 1 79 ? -3.779 -25.141 -5.246 1 95.88 79 PRO B C 1
ATOM 3827 O O . PRO B 1 79 ? -2.912 -25.078 -6.121 1 95.88 79 PRO B O 1
ATOM 3830 N N . CYS B 1 80 ? -3.713 -25.969 -4.262 1 94.75 80 CYS B N 1
ATOM 3831 C CA . CYS B 1 80 ? -2.547 -26.828 -4.055 1 94.75 80 CYS B CA 1
ATOM 3832 C C . CYS B 1 80 ? -2.424 -27.859 -5.164 1 94.75 80 CYS B C 1
ATOM 3834 O O . CYS B 1 80 ? -1.316 -28.203 -5.582 1 94.75 80 CYS B O 1
ATOM 3836 N N . GLU B 1 81 ? -3.52 -28.344 -5.609 1 95.25 81 GLU B N 1
ATOM 3837 C CA . GLU B 1 81 ? -3.5 -29.328 -6.695 1 95.25 81 GLU B CA 1
ATOM 3838 C C . GLU B 1 81 ? -3.08 -28.672 -8.016 1 95.25 81 GLU B C 1
ATOM 3840 O O . GLU B 1 81 ? -2.354 -29.266 -8.805 1 95.25 81 GLU B O 1
ATOM 3845 N N . ILE B 1 82 ? -3.551 -27.438 -8.227 1 95.56 82 ILE B N 1
ATOM 3846 C CA . ILE B 1 82 ? -3.107 -26.688 -9.398 1 95.56 82 ILE B CA 1
ATOM 3847 C C . ILE B 1 82 ? -1.59 -26.531 -9.367 1 95.56 82 ILE B C 1
ATOM 3849 O O . ILE B 1 82 ? -0.916 -26.75 -10.383 1 95.56 82 ILE B O 1
ATOM 3853 N N . LEU B 1 83 ? -1.076 -26.188 -8.227 1 96.06 83 LEU B N 1
ATOM 3854 C CA . LEU B 1 83 ? 0.364 -26.016 -8.07 1 96.06 83 LEU B CA 1
ATOM 3855 C C . LEU B 1 83 ? 1.104 -27.312 -8.375 1 96.06 83 LEU B C 1
ATOM 3857 O O . LEU B 1 83 ? 2.033 -27.328 -9.188 1 96.06 83 LEU B O 1
ATOM 3861 N N . LYS B 1 84 ? 0.674 -28.359 -7.797 1 93.88 84 LYS B N 1
ATOM 3862 C CA . LYS B 1 84 ? 1.302 -29.656 -7.969 1 93.88 84 LYS B CA 1
ATOM 3863 C C . LYS B 1 84 ? 1.319 -30.078 -9.438 1 93.88 84 LYS B C 1
ATOM 3865 O O . LYS B 1 84 ? 2.363 -30.453 -9.961 1 93.88 84 LYS B O 1
ATOM 3870 N N . ARG B 1 85 ? 0.214 -29.984 -10.016 1 94.56 85 ARG B N 1
ATOM 3871 C CA . ARG B 1 85 ? 0.096 -30.359 -11.422 1 94.56 85 ARG B CA 1
ATOM 3872 C C . ARG B 1 85 ? 0.983 -29.484 -12.305 1 94.56 85 ARG B C 1
ATOM 3874 O O . ARG B 1 85 ? 1.618 -29.984 -13.234 1 94.56 85 ARG B O 1
ATOM 3881 N N . SER B 1 86 ? 0.964 -28.234 -12.039 1 94.19 86 SER B N 1
ATOM 3882 C CA . SER B 1 86 ? 1.759 -27.281 -12.82 1 94.19 86 SER B CA 1
ATOM 3883 C C . SER B 1 86 ? 3.25 -27.578 -12.68 1 94.19 86 SER B C 1
ATOM 3885 O O . SER B 1 86 ? 3.979 -27.594 -13.672 1 94.19 86 SER B O 1
ATOM 3887 N N . LEU B 1 87 ? 3.682 -27.812 -11.469 1 92.88 87 LEU B N 1
ATOM 3888 C CA . LEU B 1 87 ? 5.098 -28.109 -11.25 1 92.88 87 LEU B CA 1
ATOM 3889 C C . LEU B 1 87 ? 5.496 -29.406 -11.938 1 92.88 87 LEU B C 1
ATOM 3891 O O . LEU B 1 87 ? 6.582 -29.5 -12.523 1 92.88 87 LEU B O 1
ATOM 3895 N N . LYS B 1 88 ? 4.656 -30.359 -11.867 1 93 88 LYS B N 1
ATOM 3896 C CA . LYS B 1 88 ? 4.91 -31.625 -12.562 1 93 88 LYS B CA 1
ATOM 3897 C C . LYS B 1 88 ? 5.055 -31.391 -14.07 1 93 88 LYS B C 1
ATOM 3899 O O . LYS B 1 88 ? 5.914 -32 -14.711 1 93 88 LYS B O 1
ATOM 3904 N N . ARG B 1 89 ? 4.191 -30.609 -14.523 1 91.94 89 ARG B N 1
ATOM 3905 C CA . ARG B 1 89 ? 4.227 -30.281 -15.953 1 91.94 89 ARG B CA 1
ATOM 3906 C C . ARG B 1 89 ? 5.504 -29.531 -16.312 1 91.94 89 ARG B C 1
ATOM 3908 O O . ARG B 1 89 ? 6.125 -29.828 -17.344 1 91.94 89 ARG B O 1
ATOM 3915 N N . LEU B 1 90 ? 5.875 -28.625 -15.516 1 90.38 90 LEU B N 1
ATOM 3916 C CA . LEU B 1 90 ? 7.008 -27.734 -15.781 1 90.38 90 LEU B CA 1
ATOM 3917 C C . LEU B 1 90 ? 8.328 -28.484 -15.641 1 90.38 90 LEU B C 1
ATOM 3919 O O . LEU B 1 90 ? 9.234 -28.312 -16.453 1 90.38 90 LEU B O 1
ATOM 3923 N N . TRP B 1 91 ? 8.43 -29.375 -14.633 1 88.44 91 TRP B N 1
ATOM 3924 C CA . TRP B 1 91 ? 9.719 -29.938 -14.258 1 88.44 91 TRP B CA 1
ATOM 3925 C C . TRP B 1 91 ? 9.789 -31.422 -14.633 1 88.44 91 TRP B C 1
ATOM 3927 O O . TRP B 1 91 ? 10.883 -32 -14.695 1 88.44 91 TRP B O 1
ATOM 3937 N N . GLY B 1 92 ? 8.75 -31.984 -14.883 1 89.25 92 GLY B N 1
ATOM 3938 C CA . GLY B 1 92 ? 8.68 -33.438 -15.047 1 89.25 92 GLY B CA 1
ATOM 3939 C C . GLY B 1 92 ? 8.492 -34.188 -13.734 1 89.25 92 GLY B C 1
ATOM 3940 O O . GLY B 1 92 ? 8.742 -33.625 -12.664 1 89.25 92 GLY B O 1
ATOM 3941 N N . GLU B 1 93 ? 8.078 -35.375 -13.836 1 90.19 93 GLU B N 1
ATOM 3942 C CA . GLU B 1 93 ? 7.707 -36.188 -12.672 1 90.19 93 GLU B CA 1
ATOM 3943 C C . GLU B 1 93 ? 8.906 -36.438 -11.773 1 90.19 93 GLU B C 1
ATOM 3945 O O . GLU B 1 93 ? 8.812 -36.312 -10.555 1 90.19 93 GLU B O 1
ATOM 3950 N N . GLU B 1 94 ? 10.039 -36.75 -12.281 1 87.62 94 GLU B N 1
ATOM 3951 C CA . GLU B 1 94 ? 11.227 -37.094 -11.508 1 87.62 94 GLU B CA 1
ATOM 3952 C C . GLU B 1 94 ? 11.719 -35.906 -10.688 1 87.62 94 GLU B C 1
ATOM 3954 O O . GLU B 1 94 ? 11.922 -36.031 -9.477 1 87.62 94 GLU B O 1
ATOM 3959 N N . MET B 1 95 ? 11.82 -34.781 -11.352 1 86.12 95 MET B N 1
ATOM 3960 C CA . MET B 1 95 ? 12.297 -33.594 -10.664 1 86.12 95 MET B CA 1
ATOM 3961 C C . MET B 1 95 ? 11.305 -33.125 -9.594 1 86.12 95 MET B C 1
ATOM 3963 O O . MET B 1 95 ? 11.703 -32.656 -8.531 1 86.12 95 MET B O 1
ATOM 3967 N N . TYR B 1 96 ? 10.078 -33.219 -9.883 1 89.5 96 TYR B N 1
ATOM 3968 C CA . TYR B 1 96 ? 9.062 -32.875 -8.906 1 89.5 96 TYR B CA 1
ATOM 3969 C C . TYR B 1 96 ? 9.156 -33.75 -7.672 1 89.5 96 TYR B C 1
ATOM 3971 O O . TYR B 1 96 ? 9 -33.281 -6.543 1 89.5 96 TYR B O 1
ATOM 3979 N N . GLN B 1 97 ? 9.383 -35.094 -7.891 1 87.06 97 GLN B N 1
ATOM 3980 C CA . GLN B 1 97 ? 9.508 -36 -6.762 1 87.06 97 GLN B CA 1
ATOM 3981 C C . GLN B 1 97 ? 10.719 -35.656 -5.898 1 87.06 97 GLN B C 1
ATOM 3983 O O . GLN B 1 97 ? 10.641 -35.688 -4.668 1 87.06 97 GLN B O 1
ATOM 3988 N N . HIS B 1 98 ? 11.758 -35.25 -6.535 1 83.94 98 HIS B N 1
ATOM 3989 C CA . HIS B 1 98 ? 12.938 -34.781 -5.805 1 83.94 98 HIS B CA 1
ATOM 3990 C C . HIS B 1 98 ? 12.625 -33.562 -4.969 1 83.94 98 HIS B C 1
ATOM 3992 O O . HIS B 1 98 ? 12.992 -33.5 -3.793 1 83.94 98 HIS B O 1
ATOM 3998 N N . TYR B 1 99 ? 11.961 -32.562 -5.582 1 83.5 99 TYR B N 1
ATOM 3999 C CA . TYR B 1 99 ? 11.555 -31.344 -4.887 1 83.5 99 TYR B CA 1
ATOM 4000 C C . TYR B 1 99 ? 10.648 -31.672 -3.705 1 83.5 99 TYR B C 1
ATOM 4002 O O . TYR B 1 99 ? 10.867 -31.172 -2.596 1 83.5 99 TYR B O 1
ATOM 4010 N N . SER B 1 100 ? 9.703 -32.438 -3.91 1 82.5 100 SER B N 1
ATOM 4011 C CA . SER B 1 100 ? 8.68 -32.719 -2.91 1 82.5 100 SER B CA 1
ATOM 4012 C C . SER B 1 100 ? 9.25 -33.531 -1.756 1 82.5 100 SER B C 1
ATOM 4014 O O . SER B 1 100 ? 8.867 -33.344 -0.601 1 82.5 100 SER B O 1
ATOM 4016 N N . LYS B 1 101 ? 10.188 -34.406 -2.004 1 76.81 101 LYS B N 1
ATOM 4017 C CA . LYS B 1 101 ? 10.703 -35.312 -0.986 1 76.81 101 LYS B CA 1
ATOM 4018 C C . LYS B 1 101 ? 12.008 -34.812 -0.389 1 76.81 101 LYS B C 1
ATOM 4020 O O . LYS B 1 101 ? 12.133 -34.688 0.832 1 76.81 101 LYS B O 1
ATOM 4025 N N . GLU B 1 102 ? 12.977 -34.438 -1.146 1 70.31 102 GLU B N 1
ATOM 4026 C CA . GLU B 1 102 ? 14.336 -34.156 -0.69 1 70.31 102 GLU B CA 1
ATOM 4027 C C . GLU B 1 102 ? 14.492 -32.688 -0.33 1 70.31 102 GLU B C 1
ATOM 4029 O O . GLU B 1 102 ? 15.078 -32.344 0.707 1 70.31 102 GLU B O 1
ATOM 4034 N N . ILE B 1 103 ? 13.992 -31.828 -1.158 1 69.62 103 ILE B N 1
ATOM 4035 C CA . ILE B 1 103 ? 14.25 -30.406 -0.957 1 69.62 103 ILE B CA 1
ATOM 4036 C C . ILE B 1 103 ? 13.266 -29.844 0.062 1 69.62 103 ILE B C 1
ATOM 4038 O O . ILE B 1 103 ? 13.664 -29.219 1.045 1 69.62 103 ILE B O 1
ATOM 4042 N N . LYS B 1 104 ? 12.094 -30.125 -0.181 1 70.44 104 LYS B N 1
ATOM 4043 C CA . LYS B 1 104 ? 11.055 -29.594 0.687 1 70.44 104 LYS B CA 1
ATOM 4044 C C . LYS B 1 104 ? 11.07 -30.266 2.053 1 70.44 104 LYS B C 1
ATOM 4046 O O . LYS B 1 104 ? 10.867 -29.609 3.078 1 70.44 104 LYS B O 1
ATOM 4051 N N . SER B 1 105 ? 11.336 -31.562 2.203 1 62.44 105 SER B N 1
ATOM 4052 C CA . SER B 1 105 ? 11.25 -32.344 3.441 1 62.44 105 SER B CA 1
ATOM 4053 C C . SER B 1 105 ? 12.586 -32.344 4.184 1 62.44 105 SER B C 1
ATOM 4055 O O . SER B 1 105 ? 12.617 -32.188 5.41 1 62.44 105 SER B O 1
ATOM 4057 N N . SER B 1 106 ? 13.688 -32.719 3.645 1 55.72 106 SER B N 1
ATOM 4058 C CA . SER B 1 106 ? 14.93 -32.938 4.379 1 55.72 106 SER B CA 1
ATOM 4059 C C . SER B 1 106 ? 15.461 -31.641 4.961 1 55.72 106 SER B C 1
ATOM 4061 O O . SER B 1 106 ? 15.656 -31.516 6.172 1 55.72 106 SER B O 1
ATOM 4063 N N . ARG B 1 107 ? 16.469 -31 4.363 1 50.12 107 ARG B N 1
ATOM 4064 C CA . ARG B 1 107 ? 17.234 -29.844 4.824 1 50.12 107 ARG B CA 1
ATOM 4065 C C . ARG B 1 107 ? 16.359 -28.594 4.883 1 50.12 107 ARG B C 1
ATOM 4067 O O . ARG B 1 107 ? 16.328 -27.906 5.898 1 50.12 107 ARG B O 1
ATOM 4074 N N . GLY B 1 108 ? 15.781 -28.141 3.934 1 54 108 GLY B N 1
ATOM 4075 C CA . GLY B 1 108 ? 14.953 -27 3.621 1 54 108 GLY B CA 1
ATOM 4076 C C . GLY B 1 108 ? 13.578 -27.047 4.273 1 54 108 GLY B C 1
ATOM 4077 O O . GLY B 1 108 ? 12.969 -26.016 4.531 1 54 108 GLY B O 1
ATOM 4078 N N . ASN B 1 109 ? 13.109 -28.406 4.621 1 56.56 109 ASN B N 1
ATOM 4079 C CA . ASN B 1 109 ? 11.766 -28.812 4.996 1 56.56 109 ASN B CA 1
ATOM 4080 C C . ASN B 1 109 ? 11.414 -28.375 6.414 1 56.56 109 ASN B C 1
ATOM 4082 O O . ASN B 1 109 ? 10.328 -27.828 6.652 1 56.56 109 ASN B O 1
ATOM 4086 N N . LEU B 1 110 ? 12.445 -28.766 7.281 1 58.47 110 LEU B N 1
ATOM 4087 C CA . LEU B 1 110 ? 12.055 -28.453 8.656 1 58.47 110 LEU B CA 1
ATOM 4088 C C . LEU B 1 110 ? 11.664 -26.984 8.781 1 58.47 110 LEU B C 1
ATOM 4090 O O . LEU B 1 110 ? 10.641 -26.656 9.383 1 58.47 110 LEU B O 1
ATOM 4094 N N . TYR B 1 111 ? 12.43 -26.312 7.93 1 69.62 111 TYR B N 1
ATOM 4095 C CA . TYR B 1 111 ? 12.188 -24.875 8.094 1 69.62 111 TYR B CA 1
ATOM 4096 C C . TYR B 1 111 ? 10.922 -24.453 7.352 1 69.62 111 TYR B C 1
ATOM 4098 O O . TYR B 1 111 ? 10.125 -23.688 7.879 1 69.62 111 TYR B O 1
ATOM 4106 N N . PHE B 1 112 ? 10.742 -25.156 6.199 1 77.94 112 PHE B N 1
ATOM 4107 C CA . PHE B 1 112 ? 9.539 -24.828 5.438 1 77.94 112 PHE B CA 1
ATOM 4108 C C . PHE B 1 112 ? 8.289 -25.25 6.203 1 77.94 112 PHE B C 1
ATOM 4110 O O . PHE B 1 112 ? 7.344 -24.469 6.32 1 77.94 112 PHE B O 1
ATOM 4117 N N . GLN B 1 113 ? 8.406 -26.438 6.777 1 79.62 113 GLN B N 1
ATOM 4118 C CA . GLN B 1 113 ? 7.23 -26.938 7.48 1 79.62 113 GLN B CA 1
ATOM 4119 C C . GLN B 1 113 ? 6.949 -26.125 8.734 1 79.62 113 GLN B C 1
ATOM 4121 O O . GLN B 1 113 ? 5.789 -25.859 9.062 1 79.62 113 GLN B O 1
ATOM 4126 N N . GLU B 1 114 ? 7.949 -25.781 9.391 1 78.94 114 GLU B N 1
ATOM 4127 C CA . GLU B 1 114 ? 7.777 -24.969 10.602 1 78.94 114 GLU B CA 1
ATOM 4128 C C . GLU B 1 114 ? 7.195 -23.609 10.273 1 78.94 114 GLU B C 1
ATOM 4130 O O . GLU B 1 114 ? 6.254 -23.156 10.93 1 78.94 114 GLU B O 1
ATOM 4135 N N . ILE B 1 115 ? 7.723 -23.031 9.266 1 81.12 115 ILE B N 1
ATOM 4136 C CA . ILE B 1 115 ? 7.262 -21.703 8.883 1 81.12 115 ILE B CA 1
ATOM 4137 C C . ILE B 1 115 ? 5.836 -21.797 8.344 1 81.12 115 ILE B C 1
ATOM 4139 O O . ILE B 1 115 ? 4.977 -20.984 8.703 1 81.12 115 ILE B O 1
ATOM 4143 N N . LYS B 1 116 ? 5.637 -22.766 7.512 1 85.5 116 LYS B N 1
ATOM 4144 C CA . LYS B 1 116 ? 4.289 -22.969 6.984 1 85.5 116 LYS B CA 1
ATOM 4145 C C . LYS B 1 116 ? 3.289 -23.203 8.117 1 85.5 116 LYS B C 1
ATOM 4147 O O . LYS B 1 116 ? 2.184 -22.656 8.094 1 85.5 116 LYS B O 1
ATOM 4152 N N . SER B 1 117 ? 3.697 -24.016 9.062 1 85.62 117 SER B N 1
ATOM 4153 C CA . SER B 1 117 ? 2.832 -24.266 10.211 1 85.62 117 SER B CA 1
ATOM 4154 C C . SER B 1 117 ? 2.537 -22.984 10.969 1 85.62 117 SER B C 1
ATOM 4156 O O . SER B 1 117 ? 1.41 -22.766 11.422 1 85.62 117 SER B O 1
ATOM 4158 N N . PHE B 1 118 ? 3.49 -22.219 11.086 1 86.81 118 PHE B N 1
ATOM 4159 C CA . PHE B 1 118 ? 3.299 -20.953 11.789 1 86.81 118 PHE B CA 1
ATOM 4160 C C . PHE B 1 118 ? 2.359 -20.031 11.008 1 86.81 118 PHE B C 1
ATOM 4162 O O . PHE B 1 118 ? 1.479 -19.406 11.586 1 86.81 118 PHE B O 1
ATOM 4169 N N . ILE B 1 119 ? 2.578 -19.969 9.727 1 90.56 119 ILE B N 1
ATOM 4170 C CA . ILE B 1 119 ? 1.707 -19.156 8.875 1 90.56 119 ILE B CA 1
ATOM 4171 C C . ILE B 1 119 ? 0.266 -19.641 9 1 90.56 119 ILE B C 1
ATOM 4173 O O . ILE B 1 119 ? -0.665 -18.844 9.094 1 90.56 119 ILE B O 1
ATOM 4177 N N . LEU B 1 120 ? 0.131 -20.922 9.062 1 91.88 120 LEU B N 1
ATOM 4178 C CA . LEU B 1 120 ? -1.196 -21.516 9.195 1 91.88 120 LEU B CA 1
ATOM 4179 C C . LEU B 1 120 ? -1.819 -21.156 10.539 1 91.88 120 LEU B C 1
ATOM 4181 O O . LEU B 1 120 ? -2.998 -20.812 10.609 1 91.88 120 LEU B O 1
ATOM 4185 N N . GLU B 1 121 ? -1.054 -21.25 11.531 1 90.94 121 GLU B N 1
ATOM 4186 C CA . GLU B 1 121 ? -1.546 -20.875 12.852 1 90.94 121 GLU B CA 1
ATOM 4187 C C . GLU B 1 121 ? -1.961 -19.406 12.898 1 90.94 121 GLU B C 1
ATOM 4189 O O . GLU B 1 121 ? -3.002 -19.062 13.461 1 90.94 121 GLU B O 1
ATOM 4194 N N . LEU B 1 122 ? -1.098 -18.562 12.367 1 92.69 122 LEU B N 1
ATOM 4195 C CA . LEU B 1 122 ? -1.422 -17.141 12.289 1 92.69 122 LEU B CA 1
ATOM 4196 C C . LEU B 1 122 ? -2.715 -16.922 11.508 1 92.69 122 LEU B C 1
ATOM 4198 O O . LEU B 1 122 ? -3.57 -16.141 11.93 1 92.69 122 LEU B O 1
ATOM 4202 N N . SER B 1 123 ? -2.805 -17.578 10.391 1 94.31 123 SER B N 1
ATOM 4203 C CA . SER B 1 123 ? -3.994 -17.469 9.555 1 94.31 123 SER B CA 1
ATOM 4204 C C . SER B 1 123 ? -5.242 -17.906 10.312 1 94.31 123 SER B C 1
ATOM 4206 O O . SER B 1 123 ? -6.32 -17.344 10.125 1 94.31 123 SER B O 1
ATOM 4208 N N . ASP B 1 124 ? -5.07 -18.859 11.164 1 93.94 124 ASP B N 1
ATOM 4209 C CA . ASP B 1 124 ? -6.191 -19.375 11.945 1 93.94 124 ASP B CA 1
ATOM 4210 C C . ASP B 1 124 ? -6.668 -18.344 12.969 1 93.94 124 ASP B C 1
ATOM 4212 O O . ASP B 1 124 ? -7.797 -18.422 13.461 1 93.94 124 ASP B O 1
ATOM 4216 N N . CYS B 1 125 ? -5.816 -17.391 13.289 1 94.12 125 CYS B N 1
ATOM 4217 C CA . CYS B 1 125 ? -6.172 -16.344 14.234 1 94.12 125 CYS B CA 1
ATOM 4218 C C . CYS B 1 125 ? -7.02 -15.266 13.555 1 94.12 125 CYS B C 1
ATOM 4220 O O . CYS B 1 125 ? -7.645 -14.445 14.227 1 94.12 125 CYS B O 1
ATOM 4222 N N . LEU B 1 126 ? -7.016 -15.227 12.219 1 95.69 126 LEU B N 1
ATOM 4223 C CA . LEU B 1 126 ? -7.836 -14.242 11.523 1 95.69 126 LEU B CA 1
ATOM 4224 C C . LEU B 1 126 ? -9.32 -14.555 11.68 1 95.69 126 LEU B C 1
ATOM 4226 O O . LEU B 1 126 ? -9.68 -15.633 12.164 1 95.69 126 LEU B O 1
ATOM 4230 N N . LEU B 1 127 ? -10.141 -13.664 11.352 1 94.75 127 LEU B N 1
ATOM 4231 C CA . LEU B 1 127 ? -11.586 -13.859 11.461 1 94.75 127 LEU B CA 1
ATOM 4232 C C . LEU B 1 127 ? -12.055 -14.961 10.516 1 94.75 127 LEU B C 1
ATOM 4234 O O . LEU B 1 127 ? -11.328 -15.359 9.602 1 94.75 127 LEU B O 1
ATOM 4238 N N . ASN B 1 128 ? -13.258 -15.531 10.828 1 96.44 128 ASN B N 1
ATOM 4239 C CA . ASN B 1 128 ? -13.914 -16.547 10 1 96.44 128 ASN B CA 1
ATOM 4240 C C . ASN B 1 128 ? -15.289 -16.078 9.539 1 96.44 128 ASN B C 1
ATOM 4242 O O . ASN B 1 128 ? -16.281 -16.234 10.258 1 96.44 128 ASN B O 1
ATOM 4246 N N . ARG B 1 129 ? -15.266 -15.523 8.32 1 95.12 129 ARG B N 1
ATOM 4247 C CA . ARG B 1 129 ? -16.484 -14.969 7.746 1 95.12 129 ARG B CA 1
ATOM 4248 C C . ARG B 1 129 ? -16.688 -15.445 6.312 1 95.12 129 ARG B C 1
ATOM 4250 O O . ARG B 1 129 ? -15.711 -15.664 5.582 1 95.12 129 ARG B O 1
ATOM 4257 N N . SER B 1 130 ? -17.953 -15.508 5.949 1 91.94 130 SER B N 1
ATOM 4258 C CA . SER B 1 130 ? -18.266 -15.969 4.602 1 91.94 130 SER B CA 1
ATOM 4259 C C . SER B 1 130 ? -18.25 -14.812 3.605 1 91.94 130 SER B C 1
ATOM 4261 O O . SER B 1 130 ? -18.156 -15.031 2.396 1 91.94 130 SER B O 1
ATOM 4263 N N . HIS B 1 131 ? -18.438 -13.641 4.164 1 91.56 131 HIS B N 1
ATOM 4264 C CA . HIS B 1 131 ? -18.484 -12.469 3.297 1 91.56 131 HIS B CA 1
ATOM 4265 C C . HIS B 1 131 ? -17.969 -11.227 4.016 1 91.56 131 HIS B C 1
ATOM 4267 O O . HIS B 1 131 ? -18.078 -11.125 5.242 1 91.56 131 HIS B O 1
ATOM 4273 N N . ILE B 1 132 ? -17.422 -10.328 3.252 1 92.94 132 ILE B N 1
ATOM 4274 C CA . ILE B 1 132 ? -16.844 -9.102 3.785 1 92.94 132 ILE B CA 1
ATOM 4275 C C . ILE B 1 132 ? -17.906 -8.305 4.543 1 92.94 132 ILE B C 1
ATOM 4277 O O . ILE B 1 132 ? -17.594 -7.625 5.523 1 92.94 132 ILE B O 1
ATOM 4281 N N . ASP B 1 133 ? -19.156 -8.43 4.16 1 90.94 133 ASP B N 1
ATOM 4282 C CA . ASP B 1 133 ? -20.25 -7.68 4.773 1 90.94 133 ASP B CA 1
ATOM 4283 C C . ASP B 1 133 ? -20.578 -8.219 6.164 1 90.94 133 ASP B C 1
ATOM 4285 O O . ASP B 1 133 ? -21.266 -7.562 6.945 1 90.94 133 ASP B O 1
ATOM 4289 N N . ASN B 1 134 ? -20.047 -9.391 6.477 1 92.31 134 ASN B N 1
ATOM 4290 C CA . ASN B 1 134 ? -20.312 -10.008 7.773 1 92.31 134 ASN B CA 1
ATOM 4291 C C . ASN B 1 134 ? -19.219 -9.664 8.781 1 92.31 134 ASN B C 1
ATOM 4293 O O . ASN B 1 134 ? -19.266 -10.117 9.93 1 92.31 134 ASN B O 1
ATOM 4297 N N . VAL B 1 135 ? -18.328 -8.898 8.352 1 93.19 135 VAL B N 1
ATOM 4298 C CA . VAL B 1 135 ? -17.266 -8.461 9.25 1 93.19 135 VAL B CA 1
ATOM 4299 C C . VAL B 1 135 ? -17.797 -7.367 10.18 1 93.19 135 VAL B C 1
ATOM 4301 O O . VAL B 1 135 ? -18.438 -6.418 9.727 1 93.19 135 VAL B O 1
ATOM 4304 N N . THR B 1 136 ? -17.531 -7.57 11.461 1 91.44 136 THR B N 1
ATOM 4305 C CA . THR B 1 136 ? -17.953 -6.59 12.461 1 91.44 136 THR B CA 1
ATOM 4306 C C . THR B 1 136 ? -16.75 -6.043 13.211 1 91.44 136 THR B C 1
ATOM 4308 O O . THR B 1 136 ? -15.664 -6.641 13.188 1 91.44 136 THR B O 1
ATOM 4311 N N . ILE B 1 137 ? -16.938 -5.008 13.906 1 88.38 137 ILE B N 1
ATOM 4312 C CA . ILE B 1 137 ? -15.875 -4.402 14.711 1 88.38 137 ILE B CA 1
ATOM 4313 C C . ILE B 1 137 ? -15.422 -5.387 15.789 1 88.38 137 ILE B C 1
ATOM 4315 O O . ILE B 1 137 ? -14.227 -5.508 16.062 1 88.38 137 ILE B O 1
ATOM 4319 N N . THR B 1 138 ? -16.359 -6.105 16.359 1 90.94 138 THR B N 1
ATOM 4320 C CA . THR B 1 138 ? -16.047 -7.059 17.406 1 90.94 138 THR B CA 1
ATOM 4321 C C . THR B 1 138 ? -15.18 -8.195 16.875 1 90.94 138 THR B C 1
ATOM 4323 O O . THR B 1 138 ? -14.227 -8.625 17.516 1 90.94 138 THR B O 1
ATOM 4326 N N . SER B 1 139 ? -15.523 -8.633 15.672 1 92.81 139 SER B N 1
ATOM 4327 C CA . SER B 1 139 ? -14.734 -9.711 15.094 1 92.81 139 SER B CA 1
ATOM 4328 C C . SER B 1 139 ? -13.305 -9.266 14.812 1 92.81 139 SER B C 1
ATOM 4330 O O . SER B 1 139 ? -12.367 -10.062 14.914 1 92.81 139 SER B O 1
ATOM 4332 N N . ILE B 1 140 ? -13.141 -8 14.445 1 91.56 140 ILE B N 1
ATOM 4333 C CA . ILE B 1 140 ? -11.805 -7.465 14.18 1 91.56 140 ILE B CA 1
ATOM 4334 C C . ILE B 1 140 ? -11.023 -7.367 15.492 1 91.56 140 ILE B C 1
ATOM 4336 O O . ILE B 1 140 ? -9.844 -7.711 15.539 1 91.56 140 ILE B O 1
ATOM 4340 N N . TYR B 1 141 ? -11.656 -6.98 16.531 1 89 141 TYR B N 1
ATOM 4341 C CA . TYR B 1 141 ? -11.016 -6.883 17.844 1 89 141 TYR B CA 1
ATOM 4342 C C . TYR B 1 141 ? -10.57 -8.258 18.328 1 89 141 TYR B C 1
ATOM 4344 O O . TYR B 1 141 ? -9.453 -8.406 18.828 1 89 141 TYR B O 1
ATOM 4352 N N . ASP B 1 142 ? -11.438 -9.227 18.188 1 92.56 142 ASP B N 1
ATOM 4353 C CA . ASP B 1 142 ? -11.109 -10.586 18.594 1 92.56 142 ASP B CA 1
ATOM 4354 C C . ASP B 1 142 ? -9.93 -11.133 17.781 1 92.56 142 ASP B C 1
ATOM 4356 O O . ASP B 1 142 ? -9.062 -11.812 18.344 1 92.56 142 ASP B O 1
ATOM 4360 N N . MET B 1 143 ? -9.977 -10.82 16.5 1 93.5 143 MET B N 1
ATOM 4361 C CA . MET B 1 143 ? -8.875 -11.227 15.633 1 93.5 143 MET B CA 1
ATOM 4362 C C . MET B 1 143 ? -7.559 -10.625 16.094 1 93.5 143 MET B C 1
ATOM 4364 O O . MET B 1 143 ? -6.562 -11.336 16.25 1 93.5 143 MET B O 1
ATOM 4368 N N . LYS B 1 144 ? -7.562 -9.352 16.375 1 87.62 144 LYS B N 1
ATOM 4369 C CA . LYS B 1 144 ? -6.352 -8.664 16.812 1 87.62 144 LYS B CA 1
ATOM 4370 C C . LYS B 1 144 ? -5.855 -9.219 18.141 1 87.62 144 LYS B C 1
ATOM 4372 O O . LYS B 1 144 ? -4.652 -9.398 18.328 1 87.62 144 LYS B O 1
ATOM 4377 N N . ALA B 1 145 ? -6.727 -9.531 19.062 1 89.44 145 ALA B N 1
ATOM 4378 C CA . ALA B 1 145 ? -6.375 -10.125 20.344 1 89.44 145 ALA B CA 1
ATOM 4379 C C . ALA B 1 145 ? -5.762 -11.508 20.172 1 89.44 145 ALA B C 1
ATOM 4381 O O . ALA B 1 145 ? -4.758 -11.836 20.812 1 89.44 145 ALA B O 1
ATOM 4382 N N . SER B 1 146 ? -6.371 -12.281 19.266 1 92 146 SER B N 1
ATOM 4383 C CA . SER B 1 146 ? -5.883 -13.625 18.984 1 92 146 SER B CA 1
ATOM 4384 C C . SER B 1 146 ? -4.477 -13.594 18.406 1 92 146 SER B C 1
ATOM 4386 O O . SER B 1 146 ? -3.629 -14.414 18.766 1 92 146 SER B O 1
ATOM 4388 N N . ILE B 1 147 ? -4.262 -12.688 17.5 1 89.69 147 ILE B N 1
ATOM 4389 C CA . ILE B 1 147 ? -2.951 -12.539 16.875 1 89.69 147 ILE B CA 1
ATOM 4390 C C . ILE B 1 147 ? -1.912 -12.188 17.938 1 89.69 147 ILE B C 1
ATOM 4392 O O . ILE B 1 147 ? -0.826 -12.773 17.969 1 89.69 147 ILE B O 1
ATOM 4396 N N . ARG B 1 148 ? -2.238 -11.289 18.812 1 85.94 148 ARG B N 1
ATOM 4397 C CA . ARG B 1 148 ? -1.326 -10.867 19.875 1 85.94 148 ARG B CA 1
ATOM 4398 C C . ARG B 1 148 ? -0.994 -12.031 20.812 1 85.94 148 ARG B C 1
ATOM 4400 O O . ARG B 1 148 ? 0.156 -12.188 21.219 1 85.94 148 ARG B O 1
ATOM 4407 N N . GLU B 1 149 ? -1.969 -12.812 21.141 1 88.31 149 GLU B N 1
ATOM 4408 C CA . GLU B 1 149 ? -1.764 -13.969 22 1 88.31 149 GLU B CA 1
ATOM 4409 C C . GLU B 1 149 ? -0.841 -14.992 21.359 1 88.31 149 GLU B C 1
ATOM 4411 O O . GLU B 1 149 ? 0.047 -15.539 22.016 1 88.31 149 GLU B O 1
ATOM 4416 N N . LEU B 1 150 ? -1.062 -15.195 20.094 1 88.19 150 LEU B N 1
ATOM 4417 C CA . LEU B 1 150 ? -0.203 -16.125 19.375 1 88.19 150 LEU B CA 1
ATOM 4418 C C . LEU B 1 150 ? 1.243 -15.648 19.375 1 88.19 150 LEU B C 1
ATOM 4420 O O . LEU B 1 150 ? 2.166 -16.438 19.578 1 88.19 150 LEU B O 1
ATOM 4424 N N . MET B 1 151 ? 1.438 -14.406 19.125 1 79.5 151 MET B N 1
ATOM 4425 C CA . MET B 1 151 ? 2.777 -13.836 19.016 1 79.5 151 MET B CA 1
ATOM 4426 C C . MET B 1 151 ? 3.502 -13.875 20.359 1 79.5 151 MET B C 1
ATOM 4428 O O . MET B 1 151 ? 4.73 -13.953 20.391 1 79.5 151 MET B O 1
ATOM 4432 N N . LYS B 1 152 ? 2.795 -13.773 21.422 1 77.25 152 LYS B N 1
ATOM 4433 C CA . LYS B 1 152 ? 3.377 -13.867 22.75 1 77.25 152 LYS B CA 1
ATOM 4434 C C . LYS B 1 152 ? 3.846 -15.289 23.047 1 77.25 152 LYS B C 1
ATOM 4436 O O . LYS B 1 152 ? 4.891 -15.484 23.672 1 77.25 152 LYS B O 1
ATOM 4441 N N . ARG B 1 153 ? 3.072 -16.219 22.672 1 75.19 153 ARG B N 1
ATOM 4442 C CA . ARG B 1 153 ? 3.307 -17.625 23.031 1 75.19 153 ARG B CA 1
ATOM 4443 C C . ARG B 1 153 ? 4.43 -18.219 22.188 1 75.19 153 ARG B C 1
ATOM 4445 O O . ARG B 1 153 ? 5.195 -19.047 22.672 1 75.19 153 ARG B O 1
ATOM 4452 N N . LYS B 1 154 ? 4.324 -17.938 21.031 1 63.84 154 LYS B N 1
ATOM 4453 C CA . LYS B 1 154 ? 5.133 -18.75 20.125 1 63.84 154 LYS B CA 1
ATOM 4454 C C . LYS B 1 154 ? 6.48 -18.094 19.844 1 63.84 154 LYS B C 1
ATOM 4456 O O . LYS B 1 154 ? 6.535 -17 19.281 1 63.84 154 LYS B O 1
ATOM 4461 N N . ASN B 1 155 ? 7.453 -18.469 20.594 1 61.5 155 ASN B N 1
ATOM 4462 C CA . ASN B 1 155 ? 8.844 -18.219 20.234 1 61.5 155 ASN B CA 1
ATOM 4463 C C . ASN B 1 155 ? 9.305 -19.156 19.109 1 61.5 155 ASN B C 1
ATOM 4465 O O . ASN B 1 155 ? 9.531 -20.344 19.344 1 61.5 155 ASN B O 1
ATOM 4469 N N . ILE B 1 156 ? 8.922 -18.844 17.984 1 57.5 156 ILE B N 1
ATOM 4470 C CA . ILE B 1 156 ? 9.383 -19.703 16.906 1 57.5 156 ILE B CA 1
ATOM 4471 C C . ILE B 1 156 ? 10.906 -19.672 16.828 1 57.5 156 ILE B C 1
ATOM 4473 O O . ILE B 1 156 ? 11.508 -18.609 16.688 1 57.5 156 ILE B O 1
ATOM 4477 N N . ASN B 1 157 ? 11.438 -20.703 17.312 1 60.31 157 ASN B N 1
ATOM 4478 C CA . ASN B 1 157 ? 12.875 -20.844 17.109 1 60.31 157 ASN B CA 1
ATOM 4479 C C . ASN B 1 157 ? 13.219 -20.969 15.625 1 60.31 157 ASN B C 1
ATOM 4481 O O . ASN B 1 157 ? 12.875 -21.969 14.992 1 60.31 157 ASN B O 1
ATOM 4485 N N . ILE B 1 158 ? 13.508 -19.922 15.062 1 62.03 158 ILE B N 1
ATOM 4486 C CA . ILE B 1 158 ? 13.922 -19.953 13.664 1 62.03 158 ILE B CA 1
ATOM 4487 C C . ILE B 1 158 ? 15.445 -20.062 13.586 1 62.03 158 ILE B C 1
ATOM 4489 O O . ILE B 1 158 ? 16.156 -19.234 14.141 1 62.03 158 ILE B O 1
ATOM 4493 N N . THR B 1 159 ? 15.891 -21.203 13.047 1 68.56 159 THR B N 1
ATOM 4494 C CA . THR B 1 159 ? 17.328 -21.406 12.859 1 68.56 159 THR B CA 1
ATOM 4495 C C . THR B 1 159 ? 17.891 -20.359 11.906 1 68.56 159 THR B C 1
ATOM 4497 O O . THR B 1 159 ? 17.156 -19.703 11.18 1 68.56 159 THR B O 1
ATOM 4500 N N . ALA B 1 160 ? 19.172 -20.203 11.977 1 65.88 160 ALA B N 1
ATOM 4501 C CA . ALA B 1 160 ? 19.875 -19.281 11.086 1 65.88 160 ALA B CA 1
ATOM 4502 C C . ALA B 1 160 ? 19.641 -19.641 9.617 1 65.88 160 ALA B C 1
ATOM 4504 O O . ALA B 1 160 ? 19.453 -18.766 8.773 1 65.88 160 ALA B O 1
ATOM 4505 N N . GLU B 1 161 ? 19.625 -20.906 9.383 1 65.62 161 GLU B N 1
ATOM 4506 C CA . GLU B 1 161 ? 19.406 -21.406 8.023 1 65.62 161 GLU B CA 1
ATOM 4507 C C . GLU B 1 161 ? 18.016 -21.031 7.512 1 65.62 161 GLU B C 1
ATOM 4509 O O . GLU B 1 161 ? 17.875 -20.625 6.359 1 65.62 161 GLU B O 1
ATOM 4514 N N . ALA B 1 162 ? 17.109 -21.172 8.445 1 68.38 162 ALA B N 1
ATOM 4515 C CA . ALA B 1 162 ? 15.742 -20.797 8.078 1 68.38 162 ALA B CA 1
ATOM 4516 C C . ALA B 1 162 ? 15.641 -19.312 7.754 1 68.38 162 ALA B C 1
ATOM 4518 O O . ALA B 1 162 ? 14.953 -18.922 6.809 1 68.38 162 ALA B O 1
ATOM 4519 N N . LEU B 1 163 ? 16.422 -18.641 8.477 1 69.25 163 LEU B N 1
ATOM 4520 C CA . LEU B 1 163 ? 16.422 -17.188 8.289 1 69.25 163 LEU B CA 1
ATOM 4521 C C . LEU B 1 163 ? 17.062 -16.812 6.953 1 69.25 163 LEU B C 1
ATOM 4523 O O . LEU B 1 163 ? 16.625 -15.867 6.297 1 69.25 163 LEU B O 1
ATOM 4527 N N . GLU B 1 164 ? 17.969 -17.609 6.602 1 67.69 164 GLU B N 1
ATOM 4528 C CA . GLU B 1 164 ? 18.609 -17.359 5.32 1 67.69 164 GLU B CA 1
ATOM 4529 C C . GLU B 1 164 ? 17.672 -17.656 4.152 1 67.69 164 GLU B C 1
ATOM 4531 O O . GLU B 1 164 ? 17.641 -16.906 3.176 1 67.69 164 GLU B O 1
ATOM 4536 N N . LEU B 1 165 ? 16.891 -18.641 4.367 1 70.06 165 LEU B N 1
ATOM 4537 C CA . LEU B 1 165 ? 15.992 -19.062 3.291 1 70.06 165 LEU B CA 1
ATOM 4538 C C . LEU B 1 165 ? 14.742 -18.188 3.242 1 70.06 165 LEU B C 1
ATOM 4540 O O . LEU B 1 165 ? 14.289 -17.812 2.162 1 70.06 165 LEU B O 1
ATOM 4544 N N . TRP B 1 166 ? 14.273 -17.797 4.359 1 74.38 166 TRP B N 1
ATOM 4545 C CA . TRP B 1 166 ? 12.961 -17.156 4.406 1 74.38 166 TRP B CA 1
ATOM 4546 C C . TRP B 1 166 ? 13.102 -15.648 4.652 1 74.38 166 TRP B C 1
ATOM 4548 O O . TRP B 1 166 ? 12.156 -14.891 4.449 1 74.38 166 TRP B O 1
ATOM 4558 N N . GLY B 1 167 ? 14.266 -15.258 4.895 1 73.19 167 GLY B N 1
ATOM 4559 C CA . GLY B 1 167 ? 14.523 -13.867 5.211 1 73.19 167 GLY B CA 1
ATOM 4560 C C . GLY B 1 167 ? 14.586 -13.594 6.703 1 73.19 167 GLY B C 1
ATOM 4561 O O . GLY B 1 167 ? 13.75 -14.086 7.461 1 73.19 167 GLY B O 1
ATOM 4562 N N . LYS B 1 168 ? 15.508 -12.859 7.086 1 74.19 168 LYS B N 1
ATOM 4563 C CA . LYS B 1 168 ? 15.781 -12.578 8.492 1 74.19 168 LYS B CA 1
ATOM 4564 C C . LYS B 1 168 ? 14.641 -11.781 9.117 1 74.19 168 LYS B C 1
ATOM 4566 O O . LYS B 1 168 ? 14.445 -11.812 10.336 1 74.19 168 LYS B O 1
ATOM 4571 N N . ASP B 1 169 ? 13.883 -11.195 8.266 1 79 169 ASP B N 1
ATOM 4572 C CA . ASP B 1 169 ? 12.867 -10.289 8.789 1 79 169 ASP B CA 1
ATOM 4573 C C . ASP B 1 169 ? 11.461 -10.852 8.578 1 79 169 ASP B C 1
ATOM 4575 O O . ASP B 1 169 ? 10.469 -10.148 8.766 1 79 169 ASP B O 1
ATOM 4579 N N . TRP B 1 170 ? 11.336 -12.023 8.203 1 82.12 170 TRP B N 1
ATOM 4580 C CA . TRP B 1 170 ? 10.062 -12.602 7.797 1 82.12 170 TRP B CA 1
ATOM 4581 C C . TRP B 1 170 ? 9.055 -12.555 8.945 1 82.12 170 TRP B C 1
ATOM 4583 O O . TRP B 1 170 ? 7.883 -12.242 8.734 1 82.12 170 TRP B O 1
ATOM 4593 N N . ARG B 1 171 ? 9.5 -12.828 10.164 1 80.88 171 ARG B N 1
ATOM 4594 C CA . ARG B 1 171 ? 8.594 -12.867 11.312 1 80.88 171 ARG B CA 1
ATOM 4595 C C . ARG B 1 171 ? 7.973 -11.492 11.562 1 80.88 171 ARG B C 1
ATOM 4597 O O . ARG B 1 171 ? 6.766 -11.391 11.797 1 80.88 171 ARG B O 1
ATOM 4604 N N . CYS B 1 172 ? 8.828 -10.555 11.492 1 83.25 172 CYS B N 1
ATOM 4605 C CA . CYS B 1 172 ? 8.352 -9.188 11.711 1 83.25 172 CYS B CA 1
ATOM 4606 C C . CYS B 1 172 ? 7.395 -8.766 10.602 1 83.25 172 CYS B C 1
ATOM 4608 O O . CYS B 1 172 ? 6.355 -8.156 10.875 1 83.25 172 CYS B O 1
ATOM 4610 N N . LEU B 1 173 ? 7.707 -9.109 9.43 1 88.69 173 LEU B N 1
ATOM 4611 C CA . LEU B 1 173 ? 6.883 -8.742 8.281 1 88.69 173 LEU B CA 1
ATOM 4612 C C . LEU B 1 173 ? 5.531 -9.453 8.336 1 88.69 173 LEU B C 1
ATOM 4614 O O . LEU B 1 173 ? 4.488 -8.82 8.133 1 88.69 173 LEU B O 1
ATOM 4618 N N . MET B 1 174 ? 5.578 -10.688 8.664 1 89.19 174 MET B N 1
ATOM 4619 C CA . MET B 1 174 ? 4.355 -11.484 8.742 1 89.19 174 MET B CA 1
ATOM 4620 C C . MET B 1 174 ? 3.432 -10.961 9.836 1 89.19 174 MET B C 1
ATOM 4622 O O . MET B 1 174 ? 2.232 -10.797 9.609 1 89.19 174 MET B O 1
ATOM 4626 N N . LYS B 1 175 ? 3.945 -10.68 10.969 1 86.31 175 LYS B N 1
ATOM 4627 C CA . LYS B 1 175 ? 3.152 -10.156 12.078 1 86.31 175 LYS B CA 1
ATOM 4628 C C . LYS B 1 175 ? 2.551 -8.797 11.734 1 86.31 175 LYS B C 1
ATOM 4630 O O . LYS B 1 175 ? 1.367 -8.555 11.984 1 86.31 175 LYS B O 1
ATOM 4635 N N . SER B 1 176 ? 3.383 -8 11.25 1 91.56 176 SER B N 1
ATOM 4636 C CA . SER B 1 176 ? 2.914 -6.68 10.859 1 91.56 176 SER B CA 1
ATOM 4637 C C . SER B 1 176 ? 1.798 -6.773 9.82 1 91.56 176 SER B C 1
ATOM 4639 O O . SER B 1 176 ? 0.834 -6.004 9.867 1 91.56 176 SER B O 1
ATOM 4641 N N . ALA B 1 177 ? 1.964 -7.695 8.906 1 94.69 177 ALA B N 1
ATOM 4642 C CA . ALA B 1 177 ? 0.947 -7.887 7.871 1 94.69 177 ALA B CA 1
ATOM 4643 C C . ALA B 1 177 ? -0.394 -8.273 8.492 1 94.69 177 ALA B C 1
ATOM 4645 O O . ALA B 1 177 ? -1.443 -7.781 8.07 1 94.69 177 ALA B O 1
ATOM 4646 N N . ALA B 1 178 ? -0.335 -9.102 9.492 1 93.5 178 ALA B N 1
ATOM 4647 C CA . ALA B 1 178 ? -1.565 -9.523 10.156 1 93.5 178 ALA B CA 1
ATOM 4648 C C . ALA B 1 178 ? -2.236 -8.344 10.859 1 93.5 178 ALA B C 1
ATOM 4650 O O . ALA B 1 178 ? -3.457 -8.18 10.789 1 93.5 178 ALA B O 1
ATOM 4651 N N . VAL B 1 179 ? -1.467 -7.531 11.508 1 90.56 179 VAL B N 1
ATOM 4652 C CA . VAL B 1 179 ? -1.992 -6.348 12.18 1 90.56 179 VAL B CA 1
ATOM 4653 C C . VAL B 1 179 ? -2.58 -5.387 11.148 1 90.56 179 VAL B C 1
ATOM 4655 O O . VAL B 1 179 ? -3.691 -4.879 11.328 1 90.56 179 VAL B O 1
ATOM 4658 N N . ARG B 1 180 ? -1.902 -5.195 10.07 1 93.44 180 ARG B N 1
ATOM 4659 C CA . ARG B 1 180 ? -2.334 -4.277 9.023 1 93.44 180 ARG B CA 1
ATOM 4660 C C . ARG B 1 180 ? -3.586 -4.797 8.32 1 93.44 180 ARG B C 1
ATOM 4662 O O . ARG B 1 180 ? -4.434 -4.012 7.898 1 93.44 180 ARG B O 1
ATOM 4669 N N . PHE B 1 181 ? -3.656 -6.09 8.227 1 95.94 181 PHE B N 1
ATOM 4670 C CA . PHE B 1 181 ? -4.875 -6.707 7.715 1 95.94 181 PHE B CA 1
ATOM 4671 C C . PHE B 1 181 ? -6.086 -6.262 8.523 1 95.94 181 PHE B C 1
ATOM 4673 O O . PHE B 1 181 ? -7.113 -5.883 7.953 1 95.94 181 PHE B O 1
ATOM 4680 N N . GLY B 1 182 ? -5.953 -6.238 9.852 1 92.81 182 GLY B N 1
ATOM 4681 C CA . GLY B 1 182 ? -7.016 -5.77 10.727 1 92.81 182 GLY B CA 1
ATOM 4682 C C . GLY B 1 182 ? -7.316 -4.293 10.555 1 92.81 182 GLY B C 1
ATOM 4683 O O . GLY B 1 182 ? -8.484 -3.893 10.492 1 92.81 182 GLY B O 1
ATOM 4684 N N . ILE B 1 183 ? -6.285 -3.506 10.453 1 90.56 183 ILE B N 1
ATOM 4685 C CA . ILE B 1 183 ? -6.445 -2.068 10.266 1 90.56 183 ILE B CA 1
ATOM 4686 C C . ILE B 1 183 ? -7.18 -1.799 8.961 1 90.56 183 ILE B C 1
ATOM 4688 O O . ILE B 1 183 ? -8.062 -0.936 8.898 1 90.56 183 ILE B O 1
ATOM 4692 N N . GLN B 1 184 ? -6.855 -2.539 7.91 1 94.56 184 GLN B N 1
ATOM 4693 C CA . GLN B 1 184 ? -7.504 -2.404 6.609 1 94.56 184 GLN B CA 1
ATOM 4694 C C . GLN B 1 184 ? -8.984 -2.766 6.691 1 94.56 184 GLN B C 1
ATOM 4696 O O . GLN B 1 184 ? -9.828 -2.092 6.098 1 94.56 184 GLN B O 1
ATOM 4701 N N . LEU B 1 185 ? -9.266 -3.789 7.418 1 94.56 185 LEU B N 1
ATOM 4702 C CA . LEU B 1 185 ? -10.664 -4.176 7.594 1 94.56 185 LEU B CA 1
ATOM 4703 C C . LEU B 1 185 ? -11.445 -3.09 8.328 1 94.56 185 LEU B C 1
ATOM 4705 O O . LEU B 1 185 ? -12.594 -2.803 7.98 1 94.56 185 LEU B O 1
ATOM 4709 N N . GLU B 1 186 ? -10.836 -2.518 9.328 1 91 186 GLU B N 1
ATOM 4710 C CA . GLU B 1 186 ? -11.469 -1.411 10.047 1 91 186 GLU B CA 1
ATOM 4711 C C . GLU B 1 186 ? -11.773 -0.247 9.102 1 91 186 GLU B C 1
ATOM 4713 O O . GLU B 1 186 ? -12.867 0.31 9.133 1 91 186 GLU B O 1
ATOM 4718 N N . HIS B 1 187 ? -10.82 0.052 8.305 1 91.12 187 HIS B N 1
ATOM 4719 C CA . HIS B 1 187 ? -10.984 1.129 7.336 1 91.12 187 HIS B CA 1
ATOM 4720 C C . HIS B 1 187 ? -12.102 0.812 6.348 1 91.12 187 HIS B C 1
ATOM 4722 O O . HIS B 1 187 ? -12.906 1.683 6.016 1 91.12 187 HIS B O 1
ATOM 4728 N N . MET B 1 188 ? -12.133 -0.377 5.875 1 91.5 188 MET B N 1
ATOM 4729 C CA . MET B 1 188 ? -13.164 -0.805 4.93 1 91.5 188 MET B CA 1
ATOM 4730 C C . MET B 1 188 ? -14.555 -0.711 5.555 1 91.5 188 MET B C 1
ATOM 4732 O O . MET B 1 188 ? -15.492 -0.241 4.914 1 91.5 188 MET B O 1
ATOM 4736 N N . LEU B 1 189 ? -14.664 -1.145 6.773 1 89.56 189 LEU B N 1
ATOM 4737 C CA . LEU B 1 189 ? -15.938 -1.055 7.48 1 89.56 189 LEU B CA 1
ATOM 4738 C C . LEU B 1 189 ? -16.375 0.399 7.633 1 89.56 189 LEU B C 1
ATOM 4740 O O . LEU B 1 189 ? -17.531 0.733 7.379 1 89.56 189 LEU B O 1
ATOM 4744 N N . SER B 1 190 ? -15.422 1.18 8.047 1 86.44 190 SER B N 1
ATOM 4745 C CA . SER B 1 190 ? -15.711 2.602 8.211 1 86.44 190 SER B CA 1
ATOM 4746 C C . SER B 1 190 ? -16.141 3.227 6.887 1 86.44 190 SER B C 1
ATOM 4748 O O . SER B 1 190 ? -17.109 3.992 6.848 1 86.44 190 SER B O 1
ATOM 4750 N N . SER B 1 191 ? -15.453 2.934 5.863 1 85.25 191 SER B N 1
ATOM 4751 C CA . SER B 1 191 ? -15.781 3.453 4.539 1 85.25 191 SER B CA 1
ATOM 4752 C C . SER B 1 191 ? -17.172 2.996 4.098 1 85.25 191 SER B C 1
ATOM 4754 O O . SER B 1 191 ? -17.953 3.785 3.553 1 85.25 191 SER B O 1
ATOM 4756 N N . LYS B 1 192 ? -17.438 1.803 4.316 1 86.38 192 LYS B N 1
ATOM 4757 C CA . LYS B 1 192 ? -18.734 1.247 3.947 1 86.38 192 LYS B CA 1
ATOM 4758 C C . LYS B 1 192 ? -19.859 1.946 4.695 1 86.38 192 LYS B C 1
ATOM 4760 O O . LYS B 1 192 ? -20.922 2.215 4.121 1 86.38 192 LYS B O 1
ATOM 4765 N N . LEU B 1 193 ? -19.656 2.201 5.879 1 84.06 193 LEU B N 1
ATOM 4766 C CA . LEU B 1 193 ? -20.672 2.883 6.688 1 84.06 193 LEU B CA 1
ATOM 4767 C C . LEU B 1 193 ? -20.922 4.293 6.16 1 84.06 193 LEU B C 1
ATOM 4769 O O . LEU B 1 193 ? -22.062 4.766 6.176 1 84.06 193 LEU B O 1
ATOM 4773 N N . LYS B 1 194 ? -19.922 4.914 5.621 1 79.69 194 LYS B N 1
ATOM 4774 C CA . LYS B 1 194 ? -20.031 6.297 5.168 1 79.69 194 LYS B CA 1
ATOM 4775 C C . LYS B 1 194 ? -20.578 6.371 3.746 1 79.69 194 LYS B C 1
ATOM 4777 O O . LYS B 1 194 ? -21.359 7.266 3.42 1 79.69 194 LYS B O 1
ATOM 4782 N N . THR B 1 195 ? -20.172 5.504 2.902 1 80.38 195 THR B N 1
ATOM 4783 C CA . THR B 1 195 ? -20.484 5.656 1.485 1 80.38 195 THR B CA 1
ATOM 4784 C C . THR B 1 195 ? -21.312 4.484 0.985 1 80.38 195 THR B C 1
ATOM 4786 O O . THR B 1 195 ? -21.781 4.488 -0.157 1 80.38 195 THR B O 1
ATOM 4789 N N . ASP B 1 196 ? -21.469 3.436 1.731 1 81.44 196 ASP B N 1
ATOM 4790 C CA . ASP B 1 196 ? -22.219 2.227 1.429 1 81.44 196 ASP B CA 1
ATOM 4791 C C . ASP B 1 196 ? -21.547 1.427 0.311 1 81.44 196 ASP B C 1
ATOM 4793 O O . ASP B 1 196 ? -22.234 0.729 -0.448 1 81.44 196 ASP B O 1
ATOM 4797 N N . ARG B 1 197 ? -20.266 1.693 0.124 1 84.31 197 ARG B N 1
ATOM 4798 C CA . ARG B 1 197 ? -19.578 0.946 -0.919 1 84.31 197 ARG B CA 1
ATOM 4799 C C . ARG B 1 197 ? -18.109 0.725 -0.552 1 84.31 197 ARG B C 1
ATOM 4801 O O . ARG B 1 197 ? -17.516 1.546 0.145 1 84.31 197 ARG B O 1
ATOM 4808 N N . TYR B 1 198 ? -17.641 -0.442 -1.007 1 89.38 198 TYR B N 1
ATOM 4809 C CA . TYR B 1 198 ? -16.203 -0.683 -0.981 1 89.38 198 TYR B CA 1
ATOM 4810 C C . TYR B 1 198 ? -15.547 -0.245 -2.289 1 89.38 198 TYR B C 1
ATOM 4812 O O . TYR B 1 198 ? -16.172 -0.288 -3.348 1 89.38 198 TYR B O 1
ATOM 4820 N N . LYS B 1 199 ? -14.359 0.12 -2.15 1 88.81 199 LYS B N 1
ATOM 4821 C CA . LYS B 1 199 ? -13.578 0.409 -3.352 1 88.81 199 LYS B CA 1
ATOM 4822 C C . LYS B 1 199 ? -12.695 -0.775 -3.732 1 88.81 199 LYS B C 1
ATOM 4824 O O . LYS B 1 199 ? -12.258 -1.534 -2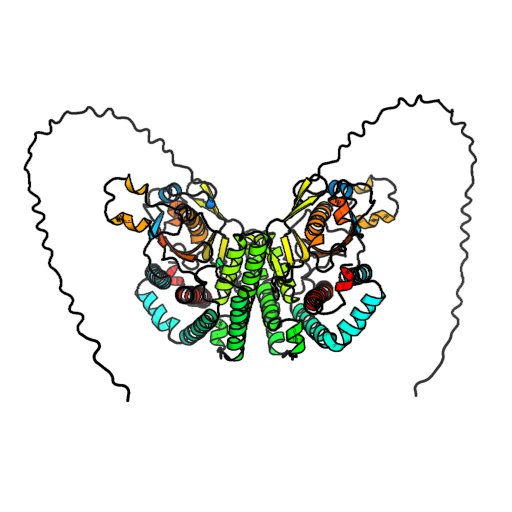.863 1 88.81 199 LYS B O 1
ATOM 4829 N N . GLU B 1 200 ? -12.461 -0.894 -5.004 1 91.5 200 GLU B N 1
ATOM 4830 C CA . GLU B 1 200 ? -11.609 -1.971 -5.508 1 91.5 200 GLU B CA 1
ATOM 4831 C C . GLU B 1 200 ? -10.227 -1.927 -4.871 1 91.5 200 GLU B C 1
ATOM 4833 O O . GLU B 1 200 ? -9.68 -2.963 -4.484 1 91.5 200 GLU B O 1
ATOM 4838 N N . GLY B 1 201 ? -9.688 -0.694 -4.73 1 92.25 201 GLY B N 1
ATOM 4839 C CA . GLY B 1 201 ? -8.375 -0.521 -4.141 1 92.25 201 GLY B CA 1
ATOM 4840 C C . GLY B 1 201 ? -8.281 -1.038 -2.719 1 92.25 201 GLY B C 1
ATOM 4841 O O . GLY B 1 201 ? -7.211 -1.439 -2.264 1 92.25 201 GLY B O 1
ATOM 4842 N N . MET B 1 202 ? -9.391 -1.038 -1.995 1 94.25 202 MET B N 1
ATOM 4843 C CA . MET B 1 202 ? -9.422 -1.559 -0.631 1 94.25 202 MET B CA 1
ATOM 4844 C C . MET B 1 202 ? -9.195 -3.066 -0.619 1 94.25 202 MET B C 1
ATOM 4846 O O . MET B 1 202 ? -8.477 -3.584 0.24 1 94.25 202 MET B O 1
ATOM 4850 N N . PHE B 1 203 ? -9.766 -3.748 -1.615 1 95.62 203 PHE B N 1
ATOM 4851 C CA . PHE B 1 203 ? -9.594 -5.191 -1.715 1 95.62 203 PHE B CA 1
ATOM 4852 C C . PHE B 1 203 ? -8.18 -5.539 -2.16 1 95.62 203 PHE B C 1
ATOM 4854 O O . PHE B 1 203 ? -7.602 -6.527 -1.699 1 95.62 203 PHE B O 1
ATOM 4861 N N . GLN B 1 204 ? -7.629 -4.766 -3.055 1 95.94 204 GLN B N 1
ATOM 4862 C CA . GLN B 1 204 ? -6.238 -4.957 -3.463 1 95.94 204 GLN B CA 1
ATOM 4863 C C . GLN B 1 204 ? -5.301 -4.898 -2.262 1 95.94 204 GLN B C 1
ATOM 4865 O O . GLN B 1 204 ? -4.473 -5.793 -2.072 1 95.94 204 GLN B O 1
ATOM 4870 N N . THR B 1 205 ? -5.496 -3.869 -1.457 1 96.25 205 THR B N 1
ATOM 4871 C CA . THR B 1 205 ? -4.641 -3.68 -0.29 1 96.25 205 THR B CA 1
ATOM 4872 C C . THR B 1 205 ? -4.84 -4.809 0.715 1 96.25 205 THR B C 1
ATOM 4874 O O . THR B 1 205 ? -3.871 -5.328 1.276 1 96.25 205 THR B O 1
ATOM 4877 N N . LEU B 1 206 ? -6.105 -5.188 0.921 1 97.5 206 LEU B N 1
ATOM 4878 C CA . LEU B 1 206 ? -6.406 -6.277 1.842 1 97.5 206 LEU B CA 1
ATOM 4879 C C . LEU B 1 206 ? -5.73 -7.57 1.395 1 97.5 206 LEU B C 1
ATOM 4881 O O . LEU B 1 206 ? -5.109 -8.266 2.205 1 97.5 206 LEU B O 1
ATOM 4885 N N . PHE B 1 207 ? -5.809 -7.902 0.15 1 98.06 207 PHE B N 1
ATOM 4886 C CA . PHE B 1 207 ? -5.219 -9.125 -0.379 1 98.06 207 PHE B CA 1
ATOM 4887 C C . PHE B 1 207 ? -3.695 -9.062 -0.316 1 98.06 207 PHE B C 1
ATOM 4889 O O . PHE B 1 207 ? -3.037 -10.07 -0.055 1 98.06 207 PHE B O 1
ATOM 4896 N N . MET B 1 208 ? -3.08 -7.871 -0.566 1 96.94 208 MET B N 1
ATOM 4897 C CA . MET B 1 208 ? -1.631 -7.723 -0.478 1 96.94 208 MET B CA 1
ATOM 4898 C C . MET B 1 208 ? -1.139 -8.016 0.935 1 96.94 208 MET B C 1
ATOM 4900 O O . MET B 1 208 ? -0.082 -8.625 1.113 1 96.94 208 MET B O 1
ATOM 4904 N N . TYR B 1 209 ? -1.891 -7.566 1.954 1 96.94 209 TYR B N 1
ATOM 4905 C CA . TYR B 1 209 ? -1.51 -7.914 3.318 1 96.94 209 TYR B CA 1
ATOM 4906 C C . TYR B 1 209 ? -1.606 -9.414 3.549 1 96.94 209 TYR B C 1
ATOM 4908 O O . TYR B 1 209 ? -0.787 -10 4.266 1 96.94 209 TYR B O 1
ATOM 4916 N N . PHE B 1 210 ? -2.623 -10.055 2.941 1 97.94 210 PHE B N 1
ATOM 4917 C CA . PHE B 1 210 ? -2.752 -11.5 3.041 1 97.94 210 PHE B CA 1
ATOM 4918 C C . PHE B 1 210 ? -1.561 -12.195 2.393 1 97.94 210 PHE B C 1
ATOM 4920 O O . PHE B 1 210 ? -1.011 -13.148 2.949 1 97.94 210 PHE B O 1
ATOM 4927 N N . LEU B 1 211 ? -1.13 -11.734 1.245 1 97.06 211 LEU B N 1
ATOM 4928 C CA . LEU B 1 211 ? 0.052 -12.266 0.574 1 97.06 211 LEU B CA 1
ATOM 4929 C C . LEU B 1 211 ? 1.294 -12.094 1.441 1 97.06 211 LEU B C 1
ATOM 4931 O O . LEU B 1 211 ? 2.109 -13.008 1.557 1 97.06 211 LEU B O 1
ATOM 4935 N N . ASP B 1 212 ? 1.395 -10.914 2.062 1 94.44 212 ASP B N 1
ATOM 4936 C CA . ASP B 1 212 ? 2.531 -10.609 2.926 1 94.44 212 ASP B CA 1
ATOM 4937 C C . ASP B 1 212 ? 2.611 -11.594 4.094 1 94.44 212 ASP B C 1
ATOM 4939 O O . ASP B 1 212 ? 3.703 -11.984 4.508 1 94.44 212 ASP B O 1
ATOM 4943 N N . MET B 1 213 ? 1.518 -11.922 4.605 1 94.5 213 MET B N 1
ATOM 4944 C CA . MET B 1 213 ? 1.467 -12.883 5.703 1 94.5 213 MET B CA 1
ATOM 4945 C C . MET B 1 213 ? 2.064 -14.219 5.281 1 94.5 213 MET B C 1
ATOM 4947 O O . MET B 1 213 ? 2.592 -14.961 6.117 1 94.5 213 MET B O 1
ATOM 4951 N N . CYS B 1 214 ? 1.935 -14.484 4.02 1 93.94 214 CYS B N 1
ATOM 4952 C CA . CYS B 1 214 ? 2.436 -15.75 3.484 1 93.94 214 CYS B CA 1
ATOM 4953 C C . CYS B 1 214 ? 3.867 -15.594 2.98 1 93.94 214 CYS B C 1
ATOM 4955 O O . CYS B 1 214 ? 4.367 -16.453 2.258 1 93.94 214 CYS B O 1
ATOM 4957 N N . ASN B 1 215 ? 4.461 -14.445 3.26 1 90.12 215 ASN B N 1
ATOM 4958 C CA . ASN B 1 215 ? 5.859 -14.156 2.965 1 90.12 215 ASN B CA 1
ATOM 4959 C C . ASN B 1 215 ? 6.082 -13.938 1.473 1 90.12 215 ASN B C 1
ATOM 4961 O O . ASN B 1 215 ? 7.145 -14.266 0.945 1 90.12 215 ASN B O 1
ATOM 4965 N N . LEU B 1 216 ? 5.059 -13.477 0.816 1 92.94 216 LEU B N 1
ATOM 4966 C CA . LEU B 1 216 ? 5.188 -13.102 -0.586 1 92.94 216 LEU B CA 1
ATOM 4967 C C . LEU B 1 216 ? 5.328 -11.586 -0.727 1 92.94 216 LEU B C 1
ATOM 4969 O O . LEU B 1 216 ? 4.652 -10.828 -0.028 1 92.94 216 LEU B O 1
ATOM 4973 N N . THR B 1 217 ? 6.207 -11.18 -1.527 1 89.75 217 THR B N 1
ATOM 4974 C CA . THR B 1 217 ? 6.359 -9.758 -1.832 1 89.75 217 THR B CA 1
ATOM 4975 C C . THR B 1 217 ? 5.492 -9.367 -3.023 1 89.75 217 THR B C 1
ATOM 4977 O O . THR B 1 217 ? 5.605 -9.953 -4.102 1 89.75 217 THR B O 1
ATOM 4980 N N . ALA B 1 218 ? 4.672 -8.43 -2.783 1 93.56 218 ALA B N 1
ATOM 4981 C CA . ALA B 1 218 ? 3.727 -8.008 -3.816 1 93.56 218 ALA B CA 1
ATOM 4982 C C . ALA B 1 218 ? 3.742 -6.496 -3.994 1 93.56 218 ALA B C 1
ATOM 4984 O O . ALA B 1 218 ? 3.922 -5.75 -3.025 1 93.56 218 ALA B O 1
ATOM 4985 N N . PHE B 1 219 ? 3.559 -6.051 -5.156 1 93.44 219 PHE B N 1
ATOM 4986 C CA . PHE B 1 219 ? 3.475 -4.637 -5.5 1 93.44 219 PHE B CA 1
ATOM 4987 C C . PHE B 1 219 ? 2.16 -4.328 -6.207 1 93.44 219 PHE B C 1
ATOM 4989 O O . PHE B 1 219 ? 1.764 -5.043 -7.129 1 93.44 219 PHE B O 1
ATOM 4996 N N . GLY B 1 220 ? 1.525 -3.266 -5.758 1 92.88 220 GLY B N 1
ATOM 4997 C CA . GLY B 1 220 ? 0.29 -2.834 -6.391 1 92.88 220 GLY B CA 1
ATOM 4998 C C . GLY B 1 220 ? 0.516 -2.086 -7.691 1 92.88 220 GLY B C 1
ATOM 4999 O O . GLY B 1 220 ? 1.646 -1.704 -8.008 1 92.88 220 GLY B O 1
ATOM 5000 N N . PHE B 1 221 ? -0.513 -1.874 -8.453 1 90.19 221 PHE B N 1
ATOM 5001 C CA . PHE B 1 221 ? -0.446 -1.343 -9.805 1 90.19 221 PHE B CA 1
ATOM 5002 C C . PHE B 1 221 ? 0.23 0.022 -9.82 1 90.19 221 PHE B C 1
ATOM 5004 O O . PHE B 1 221 ? 0.898 0.38 -10.797 1 90.19 221 PHE B O 1
ATOM 5011 N N . THR B 1 222 ? 0.106 0.797 -8.742 1 87.38 222 THR B N 1
ATOM 5012 C CA . THR B 1 222 ? 0.71 2.123 -8.688 1 87.38 222 THR B CA 1
ATOM 5013 C C . THR B 1 222 ? 2.232 2.025 -8.703 1 87.38 222 THR B C 1
ATOM 5015 O O . THR B 1 222 ? 2.92 2.982 -9.062 1 87.38 222 THR B O 1
ATOM 5018 N N . ASN B 1 223 ? 2.736 0.882 -8.352 1 89.5 223 ASN B N 1
ATOM 5019 C CA . ASN B 1 223 ? 4.176 0.658 -8.258 1 89.5 223 ASN B CA 1
ATOM 5020 C C . ASN B 1 223 ? 4.723 -0.007 -9.516 1 89.5 223 ASN B C 1
ATOM 5022 O O . ASN B 1 223 ? 5.918 0.085 -9.805 1 89.5 223 ASN B O 1
ATOM 5026 N N . ILE B 1 224 ? 3.973 -0.749 -10.164 1 86.62 224 ILE B N 1
ATOM 5027 C CA . ILE B 1 224 ? 4.449 -1.597 -11.258 1 86.62 224 ILE B CA 1
ATOM 5028 C C . ILE B 1 224 ? 4.359 -0.84 -12.578 1 86.62 224 ILE B C 1
ATOM 5030 O O . ILE B 1 224 ? 5.27 -0.912 -13.406 1 86.62 224 ILE B O 1
ATOM 5034 N N . GLY B 1 225 ? 3.342 -0.151 -12.812 1 78.12 225 GLY B N 1
ATOM 5035 C CA . GLY B 1 225 ? 3.125 0.525 -14.086 1 78.12 225 GLY B CA 1
ATOM 5036 C C . GLY B 1 225 ? 2.625 -0.403 -15.18 1 78.12 225 GLY B C 1
ATOM 5037 O O . GLY B 1 225 ? 2.078 -1.47 -14.891 1 78.12 225 GLY B O 1
ATOM 5038 N N . SER B 1 226 ? 2.742 0.081 -16.375 1 87.88 226 SER B N 1
ATOM 5039 C CA . SER B 1 226 ? 2.268 -0.687 -17.516 1 87.88 226 SER B CA 1
ATOM 5040 C C . SER B 1 226 ? 3.416 -1.415 -18.203 1 87.88 226 SER B C 1
ATOM 5042 O O . SER B 1 226 ? 4.566 -0.97 -18.156 1 87.88 226 SER B O 1
ATOM 5044 N N . LYS B 1 227 ? 3.096 -2.527 -18.766 1 91.06 227 LYS B N 1
ATOM 5045 C CA . LYS B 1 227 ? 4.031 -3.295 -19.578 1 91.06 227 LYS B CA 1
ATOM 5046 C C . LYS B 1 227 ? 3.527 -3.428 -21.016 1 91.06 227 LYS B C 1
ATOM 5048 O O . LYS B 1 227 ? 2.379 -3.814 -21.234 1 91.06 227 LYS B O 1
ATOM 5053 N N . ASN B 1 228 ? 4.414 -3.064 -21.906 1 91.44 228 ASN B N 1
ATOM 5054 C CA . ASN B 1 228 ? 4.086 -3.205 -23.328 1 91.44 228 ASN B CA 1
ATOM 5055 C C . ASN B 1 228 ? 4.734 -4.445 -23.922 1 91.44 228 ASN B C 1
ATOM 5057 O O . ASN B 1 228 ? 5.926 -4.691 -23.719 1 91.44 228 ASN B O 1
ATOM 5061 N N . VAL B 1 229 ? 3.914 -5.191 -24.609 1 93 229 VAL B N 1
ATOM 5062 C CA . VAL B 1 229 ? 4.41 -6.395 -25.281 1 93 229 VAL B CA 1
ATOM 5063 C C . VAL B 1 229 ? 3.852 -6.469 -26.703 1 93 229 VAL B C 1
ATOM 5065 O O . VAL B 1 229 ? 2.691 -6.125 -26.938 1 93 229 VAL B O 1
ATOM 5068 N N . GLN B 1 230 ? 4.684 -6.914 -27.531 1 91.81 230 GLN B N 1
ATOM 5069 C CA . GLN B 1 230 ? 4.234 -7.148 -28.891 1 91.81 230 GLN B CA 1
ATOM 5070 C C . GLN B 1 230 ? 3.564 -8.516 -29.031 1 91.81 230 GLN B C 1
ATOM 5072 O O . GLN B 1 230 ? 4.168 -9.539 -28.719 1 91.81 230 GLN B O 1
ATOM 5077 N N . ILE B 1 231 ? 2.348 -8.508 -29.375 1 89 231 ILE B N 1
ATOM 5078 C CA . ILE B 1 231 ? 1.593 -9.719 -29.672 1 89 231 ILE B CA 1
ATOM 5079 C C . ILE B 1 231 ? 1.037 -9.656 -31.094 1 89 231 ILE B C 1
ATOM 5081 O O . ILE B 1 231 ? 0.166 -8.836 -31.391 1 89 231 ILE B O 1
ATOM 5085 N N . LYS B 1 232 ? 1.612 -10.508 -31.906 1 84.69 232 LYS B N 1
ATOM 5086 C CA . LYS B 1 232 ? 1.309 -10.438 -33.312 1 84.69 232 LYS B CA 1
ATOM 5087 C C . LYS B 1 232 ? 1.584 -9.047 -33.875 1 84.69 232 LYS B C 1
ATOM 5089 O O . LYS B 1 232 ? 2.68 -8.508 -33.719 1 84.69 232 LYS B O 1
ATOM 5094 N N . ARG B 1 233 ? 0.585 -8.391 -34.438 1 80.94 233 ARG B N 1
ATOM 5095 C CA . ARG B 1 233 ? 0.812 -7.094 -35.062 1 80.94 233 ARG B CA 1
ATOM 5096 C C . ARG B 1 233 ? 0.394 -5.961 -34.125 1 80.94 233 ARG B C 1
ATOM 5098 O O . ARG B 1 233 ? 0.429 -4.789 -34.531 1 80.94 233 ARG B O 1
ATOM 5105 N N . ALA B 1 234 ? 0.108 -6.324 -32.969 1 88.06 234 ALA B N 1
ATOM 5106 C CA . ALA B 1 234 ? -0.41 -5.297 -32.062 1 88.06 234 ALA B CA 1
ATOM 5107 C C . ALA B 1 234 ? 0.518 -5.094 -30.875 1 88.06 234 ALA B C 1
ATOM 5109 O O . ALA B 1 234 ? 1.082 -6.055 -30.359 1 88.06 234 ALA B O 1
ATOM 5110 N N . GLN B 1 235 ? 0.685 -3.822 -30.578 1 92.38 235 GLN B N 1
ATOM 5111 C CA . GLN B 1 235 ? 1.301 -3.504 -29.297 1 92.38 235 GLN B CA 1
ATOM 5112 C C . GLN B 1 235 ? 0.267 -3.508 -28.172 1 92.38 235 GLN B C 1
ATOM 5114 O O . GLN B 1 235 ? -0.642 -2.676 -28.156 1 92.38 235 GLN B O 1
ATOM 5119 N N . VAL B 1 236 ? 0.445 -4.461 -27.312 1 94.56 236 VAL B N 1
ATOM 5120 C CA . VAL B 1 236 ? -0.532 -4.652 -26.234 1 94.56 236 VAL B CA 1
ATOM 5121 C C . VAL B 1 236 ? 0.037 -4.141 -24.922 1 94.56 236 VAL B C 1
ATOM 5123 O O . VAL B 1 236 ? 1.208 -4.375 -24.609 1 94.56 236 VAL B O 1
ATOM 5126 N N . THR B 1 237 ? -0.841 -3.387 -24.156 1 95.12 237 THR B N 1
ATOM 5127 C CA . THR B 1 237 ? -0.459 -2.852 -22.859 1 95.12 237 THR B CA 1
ATOM 5128 C C . THR B 1 237 ? -1.16 -3.609 -21.734 1 95.12 237 THR B C 1
ATOM 5130 O O . THR B 1 237 ? -2.385 -3.758 -21.75 1 95.12 237 THR B O 1
ATOM 5133 N N . SER B 1 238 ? -0.351 -4.129 -20.812 1 95.69 238 SER B N 1
ATOM 5134 C CA . SER B 1 238 ? -0.853 -4.828 -19.641 1 95.69 238 SER B CA 1
ATOM 5135 C C . SER B 1 238 ? -0.635 -4.004 -18.375 1 95.69 238 SER B C 1
ATOM 5137 O O . SER B 1 238 ? 0.441 -3.436 -18.172 1 95.69 238 SER B O 1
ATOM 5139 N N . ILE B 1 239 ? -1.678 -3.893 -17.531 1 92.44 239 ILE B N 1
ATOM 5140 C CA . ILE B 1 239 ? -1.583 -3.252 -16.219 1 92.44 239 ILE B CA 1
ATOM 5141 C C . ILE B 1 239 ? -2.268 -4.121 -15.172 1 92.44 239 ILE B C 1
ATOM 5143 O O . ILE B 1 239 ? -3.412 -3.863 -14.797 1 92.44 239 ILE B O 1
ATOM 5147 N N . PRO B 1 240 ? -1.538 -5.129 -14.727 1 94.81 240 PRO B N 1
ATOM 5148 C CA . PRO B 1 240 ? -2.143 -5.93 -13.656 1 94.81 240 PRO B CA 1
ATOM 5149 C C . PRO B 1 240 ? -2.342 -5.137 -12.367 1 94.81 240 PRO B C 1
ATOM 5151 O O . PRO B 1 240 ? -1.734 -4.078 -12.188 1 94.81 240 PRO B O 1
ATOM 5154 N N . ASP B 1 241 ? -3.184 -5.621 -11.492 1 95.81 241 ASP B N 1
ATOM 5155 C CA . ASP B 1 241 ? -3.459 -4.934 -10.234 1 95.81 241 ASP B CA 1
ATOM 5156 C C . ASP B 1 241 ? -2.35 -5.188 -9.219 1 95.81 241 ASP B C 1
ATOM 5158 O O . ASP B 1 241 ? -2.01 -4.301 -8.43 1 95.81 241 ASP B O 1
ATOM 5162 N N . ILE B 1 242 ? -1.894 -6.406 -9.156 1 97.06 242 ILE B N 1
ATOM 5163 C CA . ILE B 1 242 ? -0.813 -6.793 -8.258 1 97.06 242 ILE B CA 1
ATOM 5164 C C . ILE B 1 242 ? 0.19 -7.672 -9 1 97.06 242 ILE B C 1
ATOM 5166 O O . ILE B 1 242 ? -0.198 -8.539 -9.781 1 97.06 242 ILE B O 1
ATOM 5170 N N . LEU B 1 243 ? 1.425 -7.441 -8.789 1 96.31 243 LEU B N 1
ATOM 5171 C CA . LEU B 1 243 ? 2.486 -8.344 -9.219 1 96.31 243 LEU B CA 1
ATOM 5172 C C . LEU B 1 243 ? 3.225 -8.93 -8.023 1 96.31 243 LEU B C 1
ATOM 5174 O O . LEU B 1 243 ? 3.639 -8.188 -7.125 1 96.31 243 LEU B O 1
ATOM 5178 N N . ILE B 1 244 ? 3.246 -10.227 -7.949 1 95.56 244 ILE B N 1
ATOM 5179 C CA . ILE B 1 244 ? 4.07 -10.891 -6.949 1 95.56 244 ILE B CA 1
ATOM 5180 C C . ILE B 1 244 ? 5.461 -11.164 -7.523 1 95.56 244 ILE B C 1
ATOM 5182 O O . ILE B 1 244 ? 5.598 -11.852 -8.539 1 95.56 244 ILE B O 1
ATOM 5186 N N . MET B 1 245 ? 6.434 -10.547 -6.91 1 89.44 245 MET B N 1
ATOM 5187 C CA . MET B 1 245 ? 7.797 -10.648 -7.434 1 89.44 245 MET B CA 1
ATOM 5188 C C . MET B 1 245 ? 8.82 -10.617 -6.301 1 89.44 245 MET B C 1
ATOM 5190 O O . MET B 1 245 ? 8.516 -10.164 -5.199 1 89.44 245 MET B O 1
ATOM 5194 N N . ASP B 1 246 ? 9.867 -11.242 -6.449 1 73.12 246 ASP B N 1
ATOM 5195 C CA . ASP B 1 246 ? 10.938 -11.156 -5.461 1 73.12 246 ASP B CA 1
ATOM 5196 C C . ASP B 1 246 ? 11.859 -9.969 -5.754 1 73.12 246 ASP B C 1
ATOM 5198 O O . ASP B 1 246 ? 12.547 -9.953 -6.777 1 73.12 246 ASP B O 1
ATOM 5202 N N . SER B 1 247 ? 11.641 -8.844 -5.188 1 57.28 247 SER B N 1
ATOM 5203 C CA . SER B 1 247 ? 12.438 -7.66 -5.465 1 57.28 247 SER B CA 1
ATOM 5204 C C . SER B 1 247 ? 13.789 -7.73 -4.766 1 57.28 247 SER B C 1
ATOM 5206 O O . SER B 1 247 ? 14.578 -6.781 -4.82 1 57.28 247 SER B O 1
ATOM 5208 N N . ARG B 1 248 ? 14.062 -8.812 -4.012 1 53.62 248 ARG B N 1
ATOM 5209 C CA . ARG B 1 248 ? 15.289 -8.766 -3.225 1 53.62 248 ARG B CA 1
ATOM 5210 C C . ARG B 1 248 ? 16.516 -8.828 -4.125 1 53.62 248 ARG B C 1
ATOM 5212 O O . ARG B 1 248 ? 16.703 -9.797 -4.859 1 53.62 248 ARG B O 1
ATOM 5219 N N . ILE B 1 249 ? 16.906 -7.605 -4.742 1 46.22 249 ILE B N 1
ATOM 5220 C CA . ILE B 1 249 ? 18.031 -7.43 -5.645 1 46.22 249 ILE B CA 1
ATOM 5221 C C . ILE B 1 249 ? 19.281 -8.062 -5.039 1 46.22 249 ILE B C 1
ATOM 5223 O O . ILE B 1 249 ? 19.938 -7.469 -4.18 1 46.22 249 ILE B O 1
ATOM 5227 N N . HIS B 1 250 ? 19.359 -9.219 -4.5 1 45.69 250 HIS B N 1
ATOM 5228 C CA . HIS B 1 250 ? 20.734 -9.578 -4.23 1 45.69 250 HIS B CA 1
ATOM 5229 C C . HIS B 1 250 ? 21.656 -9.102 -5.355 1 45.69 250 HIS B C 1
ATOM 5231 O O . HIS B 1 250 ? 22.75 -8.586 -5.098 1 45.69 250 HIS B O 1
ATOM 5237 N N . CYS B 1 251 ? 21.531 -9.641 -6.504 1 45.09 251 CYS B N 1
ATOM 5238 C CA . CYS B 1 251 ? 22.219 -9.266 -7.73 1 45.09 251 CYS B CA 1
ATOM 5239 C C . CYS B 1 251 ? 21.266 -8.523 -8.68 1 45.09 251 CYS B C 1
ATOM 5241 O O . CYS B 1 251 ? 20.047 -8.703 -8.609 1 45.09 251 CYS B O 1
ATOM 5243 N N . ILE B 1 252 ? 21.578 -7.207 -8.984 1 48.09 252 ILE B N 1
ATOM 5244 C CA . ILE B 1 252 ? 20.828 -6.461 -9.992 1 48.09 252 ILE B CA 1
ATOM 5245 C C . ILE B 1 252 ? 20.141 -7.434 -10.953 1 48.09 252 ILE B C 1
ATOM 5247 O O . ILE B 1 252 ? 20.578 -7.609 -12.086 1 48.09 252 ILE B O 1
ATOM 5251 N N . ALA B 1 253 ? 20.062 -8.648 -10.562 1 52.66 253 ALA B N 1
ATOM 5252 C CA . ALA B 1 253 ? 19.422 -9.562 -11.516 1 52.66 253 ALA B CA 1
ATOM 5253 C C . ALA B 1 253 ? 17.984 -9.156 -11.773 1 52.66 253 ALA B C 1
ATOM 5255 O O . ALA B 1 253 ? 17.375 -8.414 -10.992 1 52.66 253 ALA B O 1
ATOM 5256 N N . GLU B 1 254 ? 17.516 -9.43 -12.914 1 60.38 254 GLU B N 1
ATOM 5257 C CA . GLU B 1 254 ? 16.203 -9.219 -13.516 1 60.38 254 GLU B CA 1
ATOM 5258 C C . GLU B 1 254 ? 15.086 -9.68 -12.578 1 60.38 254 GLU B C 1
ATOM 5260 O O . GLU B 1 254 ? 15.164 -10.758 -11.992 1 60.38 254 GLU B O 1
ATOM 5265 N N . GLU B 1 255 ? 14.305 -8.766 -11.938 1 73.62 255 GLU B N 1
ATOM 5266 C CA . GLU B 1 255 ? 13.102 -9.102 -11.18 1 73.62 255 GLU B CA 1
ATOM 5267 C C . GLU B 1 255 ? 12.273 -10.164 -11.898 1 73.62 255 GLU B C 1
ATOM 5269 O O . GLU B 1 255 ? 12 -10.047 -13.102 1 73.62 255 GLU B O 1
ATOM 5274 N N . GLU B 1 256 ? 12.125 -11.305 -11.219 1 85.62 256 GLU B N 1
ATOM 5275 C CA . GLU B 1 256 ? 11.297 -12.375 -11.766 1 85.62 256 GLU B CA 1
ATOM 5276 C C . GLU B 1 256 ? 9.906 -12.367 -11.148 1 85.62 256 GLU B C 1
ATOM 5278 O O . GLU B 1 256 ? 9.75 -12.117 -9.953 1 85.62 256 GLU B O 1
ATOM 5283 N N . VAL B 1 257 ? 8.977 -12.594 -11.977 1 92.31 257 VAL B N 1
ATOM 5284 C CA . VAL B 1 257 ? 7.574 -12.539 -11.57 1 92.31 257 VAL B CA 1
ATOM 5285 C C . VAL B 1 257 ? 7.105 -13.93 -11.148 1 92.31 257 VAL B C 1
ATOM 5287 O O . VAL B 1 257 ? 7.301 -14.906 -11.875 1 92.31 257 VAL B O 1
ATOM 5290 N N . THR B 1 258 ? 6.5 -14.008 -9.992 1 94.62 258 THR B N 1
ATOM 5291 C CA . THR B 1 258 ? 5.977 -15.266 -9.477 1 94.62 258 THR B CA 1
ATOM 5292 C C . THR B 1 258 ? 4.512 -15.438 -9.867 1 94.62 258 THR B C 1
ATOM 5294 O O . THR B 1 258 ? 4.078 -16.547 -10.195 1 94.62 258 THR B O 1
ATOM 5297 N N . ALA B 1 259 ? 3.803 -14.352 -9.773 1 97.75 259 ALA B N 1
ATOM 5298 C CA . ALA B 1 259 ? 2.383 -14.43 -10.109 1 97.75 259 ALA B CA 1
ATOM 5299 C C . ALA B 1 259 ? 1.832 -13.062 -10.492 1 97.75 259 ALA B C 1
ATOM 5301 O O . ALA B 1 259 ? 2.334 -12.031 -10.031 1 97.75 259 ALA B O 1
ATOM 5302 N N . VAL B 1 260 ? 0.806 -13.078 -11.32 1 98.12 260 VAL B N 1
ATOM 5303 C CA . VAL B 1 260 ? 0.049 -11.898 -11.727 1 98.12 260 VAL B CA 1
ATOM 5304 C C . VAL B 1 260 ? -1.351 -11.945 -11.117 1 98.12 260 VAL B C 1
ATOM 5306 O O . VAL B 1 260 ? -2.027 -12.977 -11.188 1 98.12 260 VAL B O 1
ATOM 5309 N N . VAL B 1 261 ? -1.823 -10.844 -10.562 1 98.38 261 VAL B N 1
ATOM 5310 C CA . VAL B 1 261 ? -3.098 -10.875 -9.852 1 98.38 261 VAL B CA 1
ATOM 5311 C C . VAL B 1 261 ? -4.02 -9.789 -10.398 1 98.38 261 VAL B C 1
ATOM 5313 O O . VAL B 1 261 ? -3.607 -8.633 -10.555 1 98.38 261 VAL B O 1
ATOM 5316 N N . GLU B 1 262 ? -5.234 -10.141 -10.688 1 96.81 262 GLU B N 1
ATOM 5317 C CA . GLU B 1 262 ? -6.328 -9.227 -10.992 1 96.81 262 GLU B CA 1
ATOM 5318 C C . GLU B 1 262 ? -7.312 -9.133 -9.828 1 96.81 262 GLU B C 1
ATOM 5320 O O . GLU B 1 262 ? -7.762 -10.156 -9.312 1 96.81 262 GLU B O 1
ATOM 5325 N N . VAL B 1 263 ? -7.609 -7.922 -9.43 1 95.62 263 VAL B N 1
ATOM 5326 C CA . VAL B 1 263 ? -8.539 -7.715 -8.328 1 95.62 263 VAL B CA 1
ATOM 5327 C C . VAL B 1 263 ? -9.742 -6.906 -8.805 1 95.62 263 VAL B C 1
ATOM 5329 O O . VAL B 1 263 ? -9.578 -5.848 -9.422 1 95.62 263 VAL B O 1
ATOM 5332 N N . LYS B 1 264 ? -10.883 -7.406 -8.562 1 90.69 264 LYS B N 1
ATOM 5333 C CA . LYS B 1 264 ? -12.125 -6.711 -8.875 1 90.69 264 LYS B CA 1
ATOM 5334 C C . LYS B 1 264 ? -13.062 -6.691 -7.668 1 90.69 264 LYS B C 1
ATOM 5336 O O . LYS B 1 264 ? -13.047 -7.613 -6.852 1 90.69 264 LYS B O 1
ATOM 5341 N N . LYS B 1 265 ? -13.711 -5.574 -7.332 1 75.25 265 LYS B N 1
ATOM 5342 C CA . LYS B 1 265 ? -14.68 -5.555 -6.242 1 75.25 265 LYS B CA 1
ATOM 5343 C C . LYS B 1 265 ? -15.852 -6.484 -6.527 1 75.25 265 LYS B C 1
ATOM 5345 O O . LYS B 1 265 ? -16.219 -7.305 -5.684 1 75.25 265 LYS B O 1
ATOM 5350 N N . ASP B 1 266 ? -17.188 -5.766 -7.34 1 58.03 266 ASP B N 1
ATOM 5351 C CA . ASP B 1 266 ? -18.422 -6.496 -7.629 1 58.03 266 ASP B CA 1
ATOM 5352 C C . ASP B 1 266 ? -18.469 -6.914 -9.094 1 58.03 266 ASP B C 1
ATOM 5354 O O . ASP B 1 266 ? -18.547 -6.062 -9.984 1 58.03 266 ASP B O 1
ATOM 5358 N N . TYR B 1 267 ? -17.719 -7.523 -9.656 1 45.44 267 TYR B N 1
ATOM 5359 C CA . TYR B 1 267 ? -18.359 -7.77 -10.938 1 45.44 267 TYR B CA 1
ATOM 5360 C C . TYR B 1 267 ? -19.812 -8.195 -10.742 1 45.44 267 TYR B C 1
ATOM 5362 O O . TYR B 1 267 ? -20.172 -8.727 -9.688 1 45.44 267 TYR B O 1
ATOM 5370 N N . GLY B 1 268 ? -20.734 -7.914 -11.75 1 41.91 268 GLY B N 1
ATOM 5371 C CA . GLY B 1 268 ? -22.078 -8.406 -11.977 1 41.91 268 GLY B CA 1
ATOM 5372 C C . GLY B 1 268 ? -22.312 -9.805 -11.43 1 41.91 268 GLY B C 1
ATOM 5373 O O . GLY B 1 268 ? -22.172 -10.789 -12.164 1 41.91 268 GLY B O 1
ATOM 5374 N N . LYS B 1 269 ? -21.812 -10.25 -10.383 1 39.59 269 LYS B N 1
ATOM 5375 C CA . LYS B 1 269 ? -22.672 -11.406 -10.148 1 39.59 269 LYS B CA 1
ATOM 5376 C C . LYS B 1 269 ? -24.094 -11.125 -10.578 1 39.59 269 LYS B C 1
ATOM 5378 O O . LYS B 1 269 ? -24.828 -10.383 -9.906 1 39.59 269 LYS B O 1
ATOM 5383 N N . GLN B 1 270 ? -24.422 -10.484 -11.719 1 31.84 270 GLN B N 1
ATOM 5384 C CA . GLN B 1 270 ? -25.766 -10.609 -12.281 1 31.84 270 GLN B CA 1
ATOM 5385 C C . GLN B 1 270 ? -26.5 -11.812 -11.68 1 31.84 270 GLN B C 1
ATOM 5387 O O . GLN B 1 270 ? -25.891 -12.852 -11.422 1 31.84 270 GLN B O 1
ATOM 5392 N N . ASP B 1 271 ? -27.625 -11.516 -11.117 1 30.23 271 ASP B N 1
ATOM 5393 C CA . ASP B 1 271 ? -28.672 -12.531 -11.047 1 30.23 271 ASP B CA 1
ATOM 5394 C C . ASP B 1 271 ? -28.672 -13.414 -12.289 1 30.23 271 ASP B C 1
ATOM 5396 O O . ASP B 1 271 ? -29.25 -13.055 -13.32 1 30.23 271 ASP B O 1
ATOM 5400 N N . VAL B 1 272 ? -27.797 -13.875 -12.82 1 30.77 272 VAL B N 1
ATOM 5401 C CA . VAL B 1 272 ? -28.125 -15 -13.68 1 30.77 272 VAL B CA 1
ATOM 5402 C C . VAL B 1 272 ? -29.297 -15.781 -13.086 1 30.77 272 VAL B C 1
ATOM 5404 O O . VAL B 1 272 ? -29.141 -16.469 -12.078 1 30.77 272 VAL B O 1
ATOM 5407 N N . THR B 1 273 ? -30.422 -15.203 -12.977 1 29.61 273 THR B N 1
ATOM 5408 C CA . THR B 1 273 ? -31.578 -16.062 -13.141 1 29.61 273 THR B CA 1
ATOM 5409 C C . THR B 1 273 ? -31.344 -17.109 -14.219 1 29.61 273 THR B C 1
ATOM 5411 O O . THR B 1 273 ? -30.922 -16.781 -15.336 1 29.61 273 THR B O 1
ATOM 5414 N N . ILE B 1 274 ? -31.156 -18.266 -13.961 1 29.56 274 ILE B N 1
ATOM 5415 C CA . ILE B 1 274 ? -31.344 -19.531 -14.656 1 29.56 274 ILE B CA 1
ATOM 5416 C C . ILE B 1 274 ? -32.469 -19.391 -15.688 1 29.56 274 ILE B C 1
ATOM 5418 O O . ILE B 1 274 ? -32.906 -20.375 -16.281 1 29.56 274 ILE B O 1
ATOM 5422 N N . ALA B 1 275 ? -33.219 -18.344 -15.805 1 29.3 275 ALA B N 1
ATOM 5423 C CA . ALA B 1 275 ? -34.312 -18.531 -16.75 1 29.3 275 ALA B CA 1
ATOM 5424 C C . ALA B 1 275 ? -33.781 -18.812 -18.156 1 29.3 275 ALA B C 1
ATOM 5426 O O . ALA B 1 275 ? -34.344 -19.641 -18.875 1 29.3 275 ALA B O 1
ATOM 5427 N N . ASN B 1 276 ? -33.062 -17.859 -18.766 1 28.17 276 ASN B N 1
ATOM 5428 C CA . ASN B 1 276 ? -33.031 -18.094 -20.203 1 28.17 276 ASN B CA 1
ATOM 5429 C C . ASN B 1 276 ? -32.094 -19.234 -20.562 1 28.17 276 ASN B C 1
ATOM 5431 O O . ASN B 1 276 ? -31.734 -19.406 -21.734 1 28.17 276 ASN B O 1
ATOM 5435 N N . LEU B 1 277 ? -31.406 -19.922 -19.656 1 28.36 277 LEU B N 1
ATOM 5436 C CA . LEU B 1 277 ? -30.875 -21.203 -20.125 1 28.36 277 LEU B CA 1
ATOM 5437 C C . LEU B 1 277 ? -32 -22.109 -20.625 1 28.36 277 LEU B C 1
ATOM 5439 O O . LEU B 1 277 ? -31.781 -23.281 -20.891 1 28.36 277 LEU B O 1
ATOM 5443 N N . THR B 1 278 ? -33.188 -21.812 -20.438 1 28.94 278 THR B N 1
ATOM 5444 C CA . THR B 1 278 ? -34.188 -22.719 -21 1 28.94 278 THR B CA 1
ATOM 5445 C C . THR B 1 278 ? -34.031 -22.828 -22.516 1 28.94 278 THR B C 1
ATOM 5447 O O . THR B 1 278 ? -34.5 -23.797 -23.125 1 28.94 278 THR B O 1
ATOM 5450 N N . ARG B 1 279 ? -33.875 -21.812 -23.219 1 29.39 279 ARG B N 1
ATOM 5451 C CA . ARG B 1 279 ? -34.156 -22 -24.641 1 29.39 279 ARG B CA 1
ATOM 5452 C C . ARG B 1 279 ? -33.031 -22.781 -25.328 1 29.39 279 ARG B C 1
ATOM 5454 O O . ARG B 1 279 ? -33.094 -22.984 -26.531 1 29.39 279 ARG B O 1
ATOM 5461 N N . CYS B 1 280 ? -31.672 -22.719 -24.922 1 28.72 280 CYS B N 1
ATOM 5462 C CA . CYS B 1 280 ? -31 -23.641 -25.812 1 28.72 280 CYS B CA 1
ATOM 5463 C C . CYS B 1 280 ? -31.5 -25.062 -25.609 1 28.72 280 CYS B C 1
ATOM 5465 O O . CYS B 1 280 ? -31.859 -25.453 -24.5 1 28.72 280 CYS B O 1
ATOM 5467 N N . GLY B 1 281 ? -31.938 -25.766 -26.5 1 29.91 281 GLY B N 1
ATOM 5468 C CA . GLY B 1 281 ? -32.281 -27.172 -26.578 1 29.91 281 GLY B CA 1
ATOM 5469 C C . GLY B 1 281 ? -31.5 -28.031 -25.609 1 29.91 281 GLY B C 1
ATOM 5470 O O . GLY B 1 281 ? -30.547 -27.562 -24.984 1 29.91 281 GLY B O 1
ATOM 5471 N N . LYS B 1 282 ? -31.562 -29.406 -25.75 1 29.41 282 LYS B N 1
ATOM 5472 C CA . LYS B 1 282 ? -30.969 -30.516 -25 1 29.41 282 LYS B CA 1
ATOM 5473 C C . LYS B 1 282 ? -29.484 -30.266 -24.766 1 29.41 282 LYS B C 1
ATOM 5475 O O . LYS B 1 282 ? -28.672 -30.344 -25.688 1 29.41 282 LYS B O 1
ATOM 5480 N N . ARG B 1 283 ? -29.125 -29.391 -24.125 1 30.78 283 ARG B N 1
ATOM 5481 C CA . ARG B 1 283 ? -27.703 -29.156 -23.859 1 30.78 283 ARG B CA 1
ATOM 5482 C C . ARG B 1 283 ? -27.016 -30.438 -23.391 1 30.78 283 ARG B C 1
ATOM 5484 O O . ARG B 1 283 ? -27.531 -31.141 -22.516 1 30.78 283 ARG B O 1
ATOM 5491 N N . SER B 1 284 ? -26.188 -31.047 -24.219 1 31.45 284 SER B N 1
ATOM 5492 C CA . SER B 1 284 ? -25.562 -32.281 -23.75 1 31.45 284 SER B CA 1
ATOM 5493 C C . SER B 1 284 ? -25.078 -32.156 -22.312 1 31.45 284 SER B C 1
ATOM 5495 O O . SER B 1 284 ? -24.734 -31.047 -21.875 1 31.45 284 SER B O 1
ATOM 5497 N N . PRO B 1 285 ? -25.219 -33.062 -21.266 1 34 285 PRO B N 1
ATOM 5498 C CA . PRO B 1 285 ? -24.906 -33.125 -19.828 1 34 285 PRO B CA 1
ATOM 5499 C C . PRO B 1 285 ? -23.625 -32.375 -19.484 1 34 285 PRO B C 1
ATOM 5501 O O . PRO B 1 285 ? -23.344 -32.156 -18.297 1 34 285 PRO B O 1
ATOM 5504 N N . GLY B 1 286 ? -22.641 -32.219 -20.312 1 33.12 286 GLY B N 1
ATOM 5505 C CA . GLY B 1 286 ? -21.297 -31.734 -20.016 1 33.12 286 GLY B CA 1
ATOM 5506 C C . GLY B 1 286 ? -21.25 -30.234 -19.766 1 33.12 286 GLY B C 1
ATOM 5507 O O . GLY B 1 286 ? -20.172 -29.688 -19.516 1 33.12 286 GLY B O 1
ATOM 5508 N N . TYR B 1 287 ? -22.062 -29.469 -20.25 1 32.94 287 TYR B N 1
ATOM 5509 C CA . TYR B 1 287 ? -22.031 -28.016 -20.188 1 32.94 287 TYR B CA 1
ATOM 5510 C C . TYR B 1 287 ? -22.469 -27.516 -18.828 1 32.94 287 TYR B C 1
ATOM 5512 O O . TYR B 1 287 ? -22.781 -26.344 -18.656 1 32.94 287 TYR B O 1
ATOM 5520 N N . TYR B 1 288 ? -23.109 -28.312 -17.922 1 33.94 288 TYR B N 1
ATOM 5521 C CA . TYR B 1 288 ? -23.438 -27.859 -16.578 1 33.94 288 TYR B CA 1
ATOM 5522 C C . TYR B 1 288 ? -22.25 -27.141 -15.938 1 33.94 288 TYR B C 1
ATOM 5524 O O . TYR B 1 288 ? -22.375 -26.547 -14.859 1 33.94 288 TYR B O 1
ATOM 5532 N N . ALA B 1 289 ? -21.047 -27.391 -16.344 1 34.53 289 ALA B N 1
ATOM 5533 C CA . ALA B 1 289 ? -19.828 -26.938 -15.688 1 34.53 289 ALA B CA 1
ATOM 5534 C C . ALA B 1 289 ? -19.719 -25.422 -15.719 1 34.53 289 ALA B C 1
ATOM 5536 O O . ALA B 1 289 ? -18.797 -24.844 -15.133 1 34.53 289 ALA B O 1
ATOM 5537 N N . ASP B 1 290 ? -20.391 -24.641 -16.438 1 38.28 290 ASP B N 1
ATOM 5538 C CA . ASP B 1 290 ? -20.375 -23.188 -16.578 1 38.28 290 ASP B CA 1
ATOM 5539 C C . ASP B 1 290 ? -20.984 -22.5 -15.367 1 38.28 290 ASP B C 1
ATOM 5541 O O . ASP B 1 290 ? -20.688 -21.344 -15.086 1 38.28 290 ASP B O 1
ATOM 5545 N N . GLU B 1 291 ? -22.078 -22.969 -14.82 1 38.62 291 GLU B N 1
ATOM 5546 C CA . GLU B 1 291 ? -22.891 -22.328 -13.789 1 38.62 291 GLU B CA 1
ATOM 5547 C C . GLU B 1 291 ? -22.047 -21.922 -12.594 1 38.62 291 GLU B C 1
ATOM 5549 O O . GLU B 1 291 ? -22.406 -21 -11.867 1 38.62 291 GLU B O 1
ATOM 5554 N N . CYS B 1 292 ? -21.141 -22.688 -12.203 1 40.94 292 CYS B N 1
ATOM 5555 C CA . CYS B 1 292 ? -20.453 -22.5 -10.938 1 40.94 292 CYS B CA 1
ATOM 5556 C C . CYS B 1 292 ? -19.281 -21.531 -11.109 1 40.94 292 CYS B C 1
ATOM 5558 O O . CYS B 1 292 ? -18.391 -21.469 -10.258 1 40.94 292 CYS B O 1
ATOM 5560 N N . ARG B 1 293 ? -19.234 -20.891 -12.312 1 54.34 293 ARG B N 1
ATOM 5561 C CA . ARG B 1 293 ? -18.047 -20.047 -12.508 1 54.34 293 ARG B CA 1
ATOM 5562 C C . ARG B 1 293 ? -18.312 -18.641 -12 1 54.34 293 ARG B C 1
ATOM 5564 O O . ARG B 1 293 ? -19.078 -17.891 -12.594 1 54.34 293 ARG B O 1
ATOM 5571 N N . ASN B 1 294 ? -18.031 -18.359 -10.805 1 67.5 294 ASN B N 1
ATOM 5572 C CA . ASN B 1 294 ? -18.25 -17.047 -10.211 1 67.5 294 ASN B CA 1
ATOM 5573 C C . ASN B 1 294 ? -17.266 -16.016 -10.75 1 67.5 294 ASN B C 1
ATOM 5575 O O . ASN B 1 294 ? -17.328 -14.844 -10.367 1 67.5 294 ASN B O 1
ATOM 5579 N N . VAL B 1 295 ? -16.422 -16.578 -11.773 1 84 295 VAL B N 1
ATOM 5580 C CA . VAL B 1 295 ? -15.531 -15.586 -12.359 1 84 295 VAL B CA 1
ATOM 5581 C C . VAL B 1 295 ? -16.031 -15.203 -13.758 1 84 295 VAL B C 1
ATOM 5583 O O . VAL B 1 295 ? -16.328 -16.078 -14.578 1 84 295 VAL B O 1
ATOM 5586 N N . SER B 1 296 ? -16.156 -13.992 -14.086 1 84.75 296 SER B N 1
ATOM 5587 C CA . SER B 1 296 ? -16.609 -13.492 -15.375 1 84.75 296 SER B CA 1
ATOM 5588 C C . SER B 1 296 ? -15.672 -13.93 -16.5 1 84.75 296 SER B C 1
ATOM 5590 O O . SER B 1 296 ? -14.445 -13.922 -16.328 1 84.75 296 SER B O 1
ATOM 5592 N N . SER B 1 297 ? -16.219 -14.328 -17.609 1 88.06 297 SER B N 1
ATOM 5593 C CA . SER B 1 297 ? -15.43 -14.719 -18.766 1 88.06 297 SER B CA 1
ATOM 5594 C C . SER B 1 297 ? -14.523 -13.586 -19.234 1 88.06 297 SER B C 1
ATOM 5596 O O . SER B 1 297 ? -13.375 -13.812 -19.625 1 88.06 297 SER B O 1
ATOM 5598 N N . ASP B 1 298 ? -15.062 -12.406 -19.219 1 90.25 298 ASP B N 1
ATOM 5599 C CA . ASP B 1 298 ? -14.273 -11.258 -19.641 1 90.25 298 ASP B CA 1
ATOM 5600 C C . ASP B 1 298 ? -13.047 -11.078 -18.734 1 90.25 298 ASP B C 1
ATOM 5602 O O . ASP B 1 298 ? -11.953 -10.789 -19.219 1 90.25 298 ASP B O 1
ATOM 5606 N N . LEU B 1 299 ? -13.289 -11.32 -17.484 1 93.88 299 LEU B N 1
ATOM 5607 C CA . LEU B 1 299 ? -12.195 -11.172 -16.531 1 93.88 299 LEU B CA 1
ATOM 5608 C C . LEU B 1 299 ? -11.117 -12.227 -16.781 1 93.88 299 LEU B C 1
ATOM 5610 O O . LEU B 1 299 ? -9.93 -11.93 -16.672 1 93.88 299 LEU B O 1
ATOM 5614 N N . ILE B 1 300 ? -11.508 -13.359 -17.141 1 94.69 300 ILE B N 1
ATOM 5615 C CA . ILE B 1 300 ? -10.57 -14.43 -17.453 1 94.69 300 ILE B CA 1
ATOM 5616 C C . ILE B 1 300 ? -9.734 -14.047 -18.672 1 94.69 300 ILE B C 1
ATOM 5618 O O . ILE B 1 300 ? -8.516 -14.242 -18.688 1 94.69 300 ILE B O 1
ATOM 5622 N N . CYS B 1 301 ? -10.406 -13.484 -19.688 1 95.94 301 CYS B N 1
ATOM 5623 C CA . CYS B 1 301 ? -9.719 -13.078 -20.906 1 95.94 301 CYS B CA 1
ATOM 5624 C C . CYS B 1 301 ? -8.727 -11.961 -20.625 1 95.94 301 CYS B C 1
ATOM 5626 O O . CYS B 1 301 ? -7.59 -12 -21.109 1 95.94 301 CYS B O 1
ATOM 5628 N N . GLN B 1 302 ? -9.141 -11.023 -19.859 1 95.5 302 GLN B N 1
ATOM 5629 C CA . GLN B 1 302 ? -8.281 -9.906 -19.5 1 95.5 302 GLN B CA 1
ATOM 5630 C C . GLN B 1 302 ? -7.078 -10.383 -18.688 1 95.5 302 GLN B C 1
ATOM 5632 O O . GLN B 1 302 ? -5.934 -10.047 -19 1 95.5 302 GLN B O 1
ATOM 5637 N N . HIS B 1 303 ? -7.395 -11.258 -17.734 1 97.38 303 HIS B N 1
ATOM 5638 C CA . HIS B 1 303 ? -6.344 -11.875 -16.938 1 97.38 303 HIS B CA 1
ATOM 5639 C C . HIS B 1 303 ? -5.391 -12.688 -17.797 1 97.38 303 HIS B C 1
ATOM 5641 O O . HIS B 1 303 ? -4.176 -12.664 -17.578 1 97.38 303 HIS B O 1
ATOM 5647 N N . GLY B 1 304 ? -5.895 -13.352 -18.781 1 97.69 304 GLY B N 1
ATOM 5648 C CA . GLY B 1 304 ? -5.066 -14.102 -19.703 1 97.69 304 GLY B CA 1
ATOM 5649 C C . GLY B 1 304 ? -4.086 -13.219 -20.469 1 97.69 304 GLY B C 1
ATOM 5650 O O . GLY B 1 304 ? -2.928 -13.602 -20.656 1 97.69 304 GLY B O 1
ATOM 5651 N N . GLY B 1 305 ? -4.531 -12.055 -20.875 1 97.06 305 GLY B N 1
ATOM 5652 C CA . GLY B 1 305 ? -3.643 -11.094 -21.516 1 97.06 305 GLY B CA 1
ATOM 5653 C C . GLY B 1 305 ? -2.518 -10.633 -20.594 1 97.06 305 GLY B C 1
ATOM 5654 O O . GLY B 1 305 ? -1.37 -10.516 -21.031 1 97.06 305 GLY B O 1
ATOM 5655 N N . ASP B 1 306 ? -2.822 -10.438 -19.328 1 97.56 306 ASP B N 1
ATOM 5656 C CA . ASP B 1 306 ? -1.812 -10.008 -18.375 1 97.56 306 ASP B CA 1
ATOM 5657 C C . ASP B 1 306 ? -0.803 -11.125 -18.109 1 97.56 306 ASP B C 1
ATOM 5659 O O . ASP B 1 306 ? 0.401 -10.875 -18.016 1 97.56 306 ASP B O 1
ATOM 5663 N N . LEU B 1 307 ? -1.316 -12.328 -18 1 97.94 307 LEU B N 1
ATOM 5664 C CA . LEU B 1 307 ? -0.417 -13.461 -17.812 1 97.94 307 LEU B CA 1
ATOM 5665 C C . LEU B 1 307 ? 0.563 -13.57 -18.984 1 97.94 307 LEU B C 1
ATOM 5667 O O . LEU B 1 307 ? 1.765 -13.75 -18.781 1 97.94 307 LEU B O 1
ATOM 5671 N N . LEU B 1 308 ? 0.081 -13.438 -20.156 1 96.94 308 LEU B N 1
ATOM 5672 C CA . LEU B 1 308 ? 0.907 -13.555 -21.344 1 96.94 308 LEU B CA 1
ATOM 5673 C C . LEU B 1 308 ? 1.98 -12.477 -21.375 1 96.94 308 LEU B C 1
ATOM 5675 O O . LEU B 1 308 ? 3.135 -12.75 -21.703 1 96.94 308 LEU B O 1
ATOM 5679 N N . ALA B 1 309 ? 1.6 -11.305 -21.016 1 96.06 309 ALA B N 1
ATOM 5680 C CA . ALA B 1 309 ? 2.523 -10.172 -21.047 1 96.06 309 ALA B CA 1
ATOM 5681 C C . ALA B 1 309 ? 3.717 -10.414 -20.125 1 96.06 309 ALA B C 1
ATOM 5683 O O . ALA B 1 309 ? 4.832 -9.977 -20.406 1 96.06 309 ALA B O 1
ATOM 5684 N N . TYR B 1 310 ? 3.48 -11.156 -19.078 1 95.38 310 TYR B N 1
ATOM 5685 C CA . TYR B 1 310 ? 4.531 -11.328 -18.078 1 95.38 310 TYR B CA 1
ATOM 5686 C C . TYR B 1 310 ? 5.129 -12.727 -18.141 1 95.38 310 TYR B C 1
ATOM 5688 O O . TYR B 1 310 ? 6.016 -13.07 -17.359 1 95.38 310 TYR B O 1
ATOM 5696 N N . LEU B 1 311 ? 4.719 -13.5 -19.047 1 95.88 311 LEU B N 1
ATOM 5697 C CA . LEU B 1 311 ? 5.176 -14.875 -19.172 1 95.88 311 LEU B CA 1
ATOM 5698 C C . LEU B 1 311 ? 6.691 -14.938 -19.297 1 95.88 311 LEU B C 1
ATOM 5700 O O . LEU B 1 311 ? 7.344 -15.75 -18.641 1 95.88 311 LEU B O 1
ATOM 5704 N N . PRO B 1 312 ? 7.355 -14.102 -20.047 1 91.56 312 PRO B N 1
ATOM 5705 C CA . PRO B 1 312 ? 8.812 -14.18 -20.188 1 91.56 312 PRO B CA 1
ATOM 5706 C C . PRO B 1 312 ? 9.547 -13.852 -18.891 1 91.56 312 PRO B C 1
ATOM 5708 O O . PRO B 1 312 ? 10.734 -14.18 -18.75 1 91.56 312 PRO B O 1
ATOM 5711 N N . ASP B 1 313 ? 8.891 -13.133 -18 1 89.81 313 ASP B N 1
ATOM 5712 C CA . ASP B 1 313 ? 9.516 -12.711 -16.75 1 89.81 313 ASP B CA 1
ATOM 5713 C C . ASP B 1 313 ? 9.266 -13.727 -15.641 1 89.81 313 ASP B C 1
ATOM 5715 O O . ASP B 1 313 ? 9.703 -13.531 -14.508 1 89.81 313 ASP B O 1
ATOM 5719 N N . SER B 1 314 ? 8.57 -14.789 -15.938 1 92.38 314 SER B N 1
ATOM 5720 C CA . SER B 1 314 ? 8.172 -15.766 -14.93 1 92.38 314 SER B CA 1
ATOM 5721 C C . SER B 1 314 ? 9.383 -16.469 -14.32 1 92.38 314 SER B C 1
ATOM 5723 O O . SER B 1 314 ? 10.328 -16.812 -15.023 1 92.38 314 SER B O 1
ATOM 5725 N N . ILE B 1 315 ? 9.297 -16.75 -13.047 1 88.25 315 ILE B N 1
ATOM 5726 C CA . ILE B 1 315 ? 10.344 -17.516 -12.375 1 88.25 315 ILE B CA 1
ATOM 5727 C C . ILE B 1 315 ? 10.414 -18.922 -12.961 1 88.25 315 ILE B C 1
ATOM 5729 O O . ILE B 1 315 ? 11.391 -19.641 -12.75 1 88.25 315 ILE B O 1
ATOM 5733 N N . PHE B 1 316 ? 9.398 -19.297 -13.75 1 86.88 316 PHE B N 1
ATOM 5734 C CA . PHE B 1 316 ? 9.32 -20.625 -14.336 1 86.88 316 PHE B CA 1
ATOM 5735 C C . PHE B 1 316 ? 9.688 -20.594 -15.812 1 86.88 316 PHE B C 1
ATOM 5737 O O . PHE B 1 316 ? 9.438 -21.547 -16.547 1 86.88 316 PHE B O 1
ATOM 5744 N N . GLY B 1 317 ? 10.164 -19.438 -16.203 1 83.5 317 GLY B N 1
ATOM 5745 C CA . GLY B 1 317 ? 10.477 -19.281 -17.609 1 83.5 317 GLY B CA 1
ATOM 5746 C C . GLY B 1 317 ? 9.25 -19.094 -18.484 1 83.5 317 GLY B C 1
ATOM 5747 O O . GLY B 1 317 ? 8.141 -18.922 -17.984 1 83.5 317 GLY B O 1
ATOM 5748 N N . SER B 1 318 ? 9.422 -19.25 -19.734 1 88.12 318 SER B N 1
ATOM 5749 C CA . SER B 1 318 ? 8.359 -18.969 -20.703 1 88.12 318 SER B CA 1
ATOM 5750 C C . SER B 1 318 ? 7.387 -20.141 -20.812 1 88.12 318 SER B C 1
ATOM 5752 O O . SER B 1 318 ? 6.516 -20.141 -21.688 1 88.12 318 SER B O 1
ATOM 5754 N N . LYS B 1 319 ? 7.5 -21.109 -19.891 1 90.94 319 LYS B N 1
ATOM 5755 C CA . LYS B 1 319 ? 6.652 -22.297 -19.984 1 90.94 319 LYS B CA 1
ATOM 5756 C C . LYS B 1 319 ? 5.402 -22.141 -19.125 1 90.94 319 LYS B C 1
ATOM 5758 O O . LYS B 1 319 ? 4.445 -22.906 -19.266 1 90.94 319 LYS B O 1
ATOM 5763 N N . GLY B 1 320 ? 5.504 -21.219 -18.172 1 95.5 320 GLY B N 1
ATOM 5764 C CA . GLY B 1 320 ? 4.32 -21.062 -17.344 1 95.5 320 GLY B CA 1
ATOM 5765 C C . GLY B 1 320 ? 4.438 -19.922 -16.344 1 95.5 320 GLY B C 1
ATOM 5766 O O . GLY B 1 320 ? 5.543 -19.484 -16.031 1 95.5 320 GLY B O 1
ATOM 5767 N N . ILE B 1 321 ? 3.307 -19.484 -15.898 1 96.81 321 ILE B N 1
ATOM 5768 C CA . ILE B 1 321 ? 3.244 -18.422 -14.883 1 96.81 321 ILE B CA 1
ATOM 5769 C C . ILE B 1 321 ? 1.957 -18.562 -14.078 1 96.81 321 ILE B C 1
ATOM 5771 O O . ILE B 1 321 ? 0.897 -18.875 -14.625 1 96.81 321 ILE B O 1
ATOM 5775 N N . PHE B 1 322 ? 2.102 -18.375 -12.805 1 98.06 322 PHE B N 1
ATOM 5776 C CA . PHE B 1 322 ? 0.928 -18.391 -11.938 1 98.06 322 PHE B CA 1
ATOM 5777 C C . PHE B 1 322 ? 0.218 -17.047 -11.953 1 98.06 322 PHE B C 1
ATOM 5779 O O . PHE B 1 322 ? 0.836 -16.016 -12.227 1 98.06 322 PHE B O 1
ATOM 5786 N N . GLY B 1 323 ? -1.045 -17.109 -11.664 1 98.38 323 GLY B N 1
ATOM 5787 C CA . GLY B 1 323 ? -1.88 -15.938 -11.477 1 98.38 323 GLY B CA 1
ATOM 5788 C C . GLY B 1 323 ? -2.994 -16.156 -10.469 1 98.38 323 GLY B C 1
ATOM 5789 O O . GLY B 1 323 ? -3.135 -17.25 -9.914 1 98.38 323 GLY B O 1
ATOM 5790 N N . MET B 1 324 ? -3.705 -15.094 -10.188 1 98.25 324 MET B N 1
ATOM 5791 C CA . MET B 1 324 ? -4.891 -15.125 -9.336 1 98.25 324 MET B CA 1
ATOM 5792 C C . MET B 1 324 ? -5.91 -14.086 -9.781 1 98.25 324 MET B C 1
ATOM 5794 O O . MET B 1 324 ? -5.543 -12.992 -10.203 1 98.25 324 MET B O 1
ATOM 5798 N N . ILE B 1 325 ? -7.105 -14.453 -9.758 1 96.75 325 ILE B N 1
ATOM 5799 C CA . ILE B 1 325 ? -8.227 -13.523 -9.875 1 96.75 325 ILE B CA 1
ATOM 5800 C C . ILE B 1 325 ? -8.93 -13.391 -8.523 1 96.75 325 ILE B C 1
ATOM 5802 O O . ILE B 1 325 ? -9.375 -14.383 -7.949 1 96.75 325 ILE B O 1
ATOM 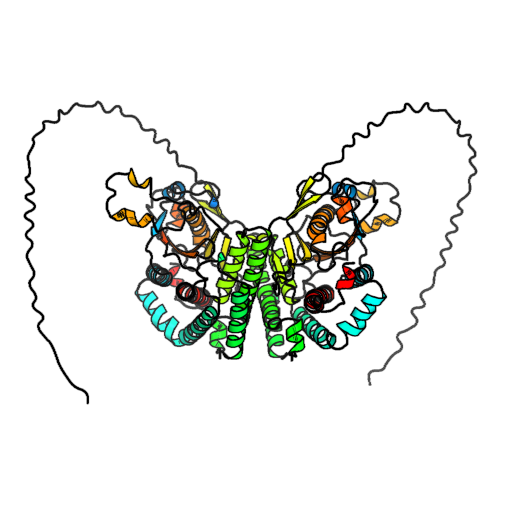5806 N N . VAL B 1 326 ? -8.969 -12.211 -8.07 1 96.19 326 VAL B N 1
ATOM 5807 C CA . VAL B 1 326 ? -9.617 -11.938 -6.789 1 96.19 326 VAL B CA 1
ATOM 5808 C C . VAL B 1 326 ? -10.883 -11.109 -7.02 1 96.19 326 VAL B C 1
ATOM 5810 O O . VAL B 1 326 ? -10.812 -9.992 -7.543 1 96.19 326 VAL B O 1
ATOM 5813 N N . GLN B 1 327 ? -11.992 -11.617 -6.719 1 92.31 327 GLN B N 1
ATOM 5814 C CA . GLN B 1 327 ? -13.266 -10.898 -6.703 1 92.31 327 GLN B CA 1
ATOM 5815 C C . GLN B 1 327 ? -13.781 -10.719 -5.277 1 92.31 327 GLN B C 1
ATOM 5817 O O . GLN B 1 327 ? -14.164 -11.688 -4.621 1 92.31 327 GLN B O 1
ATOM 5822 N N . ASP B 1 328 ? -13.711 -9.477 -4.777 1 91.31 328 ASP B N 1
ATOM 5823 C CA . ASP B 1 328 ? -13.906 -9.18 -3.363 1 91.31 328 ASP B CA 1
ATOM 5824 C C . ASP B 1 328 ? -12.891 -9.914 -2.496 1 91.31 328 ASP B C 1
ATOM 5826 O O . ASP B 1 328 ? -11.719 -9.516 -2.428 1 91.31 328 ASP B O 1
ATOM 5830 N N . THR B 1 329 ? -13.344 -11.078 -1.948 1 94.62 329 THR B N 1
ATOM 5831 C CA . THR B 1 329 ? -12.406 -11.828 -1.119 1 94.62 329 THR B CA 1
ATOM 5832 C C . THR B 1 329 ? -12.258 -13.258 -1.634 1 94.62 329 THR B C 1
ATOM 5834 O O . THR B 1 329 ? -11.57 -14.078 -1.018 1 94.62 329 THR B O 1
ATOM 5837 N N . GLU B 1 330 ? -12.875 -13.57 -2.773 1 93.69 330 GLU B N 1
ATOM 5838 C CA . GLU B 1 330 ? -12.797 -14.883 -3.406 1 93.69 330 GLU B CA 1
ATOM 5839 C C . GLU B 1 330 ? -11.633 -14.961 -4.383 1 93.69 330 GLU B C 1
ATOM 5841 O O . GLU B 1 330 ? -11.539 -14.156 -5.312 1 93.69 330 GLU B O 1
ATOM 5846 N N . VAL B 1 331 ? -10.812 -15.945 -4.188 1 96.75 331 VAL B N 1
ATOM 5847 C CA . VAL B 1 331 ? -9.586 -16.078 -4.98 1 96.75 331 VAL B CA 1
ATOM 5848 C C . VAL B 1 331 ? -9.688 -17.297 -5.887 1 96.75 331 VAL B C 1
ATOM 5850 O O . VAL B 1 331 ? -9.953 -18.406 -5.418 1 96.75 331 VAL B O 1
ATOM 5853 N N . THR B 1 332 ? -9.508 -17.094 -7.133 1 96 332 THR B N 1
ATOM 5854 C CA . THR B 1 332 ? -9.297 -18.172 -8.094 1 96 332 THR B CA 1
ATOM 5855 C C . THR B 1 332 ? -7.844 -18.203 -8.555 1 96 332 THR B C 1
ATOM 5857 O O . THR B 1 332 ? -7.352 -17.25 -9.156 1 96 332 THR B O 1
ATOM 5860 N N . VAL B 1 333 ? -7.184 -19.297 -8.273 1 97.75 333 VAL B N 1
ATOM 5861 C CA . VAL B 1 333 ? -5.797 -19.453 -8.703 1 97.75 333 VAL B CA 1
ATOM 5862 C C . VAL B 1 333 ? -5.754 -19.891 -10.164 1 97.75 333 VAL B C 1
ATOM 5864 O O . VAL B 1 333 ? -6.543 -20.734 -10.586 1 97.75 333 VAL B O 1
ATOM 5867 N N . THR B 1 334 ? -4.859 -19.312 -10.93 1 97.44 334 THR B N 1
ATOM 5868 C CA . THR B 1 334 ? -4.715 -19.641 -12.336 1 97.44 334 THR B CA 1
ATOM 5869 C C . THR B 1 334 ? -3.268 -20.016 -12.656 1 97.44 334 THR B C 1
ATOM 5871 O O . THR B 1 334 ? -2.346 -19.609 -11.945 1 97.44 334 THR B O 1
ATOM 5874 N N . PHE B 1 335 ? -3.096 -20.766 -13.633 1 97.88 335 PHE B N 1
ATOM 5875 C CA . PHE B 1 335 ? -1.788 -21.094 -14.188 1 97.88 335 PHE B CA 1
ATOM 5876 C C . PHE B 1 335 ? -1.83 -21.109 -15.711 1 97.88 335 PHE B C 1
ATOM 5878 O O . PHE B 1 335 ? -2.596 -21.875 -16.312 1 97.88 335 PHE B O 1
ATOM 5885 N N . LEU B 1 336 ? -1.08 -20.203 -16.312 1 98 336 LEU B N 1
ATOM 5886 C CA . LEU B 1 336 ? -0.902 -20.25 -17.75 1 98 336 LEU B CA 1
ATOM 5887 C C . LEU B 1 336 ? 0.133 -21.297 -18.141 1 98 336 LEU B C 1
ATOM 5889 O O . LEU B 1 336 ? 1.316 -21.156 -17.828 1 98 336 LEU B O 1
ATOM 5893 N N . ASP B 1 337 ? -0.346 -22.25 -18.734 1 96.12 337 ASP B N 1
ATOM 5894 C CA . ASP B 1 337 ? 0.475 -23.344 -19.25 1 96.12 337 ASP B CA 1
ATOM 5895 C C . ASP B 1 337 ? 0.755 -23.188 -20.734 1 96.12 337 ASP B C 1
ATOM 5897 O O . ASP B 1 337 ? -0.143 -23.344 -21.562 1 96.12 337 ASP B O 1
ATOM 5901 N N . ALA B 1 338 ? 2.016 -22.859 -21.031 1 93.94 338 ALA B N 1
ATOM 5902 C CA . ALA B 1 338 ? 2.369 -22.594 -22.422 1 93.94 338 ALA B CA 1
ATOM 5903 C C . ALA B 1 338 ? 3.355 -23.625 -22.938 1 93.94 338 ALA B C 1
ATOM 5905 O O . ALA B 1 338 ? 4.328 -23.969 -22.266 1 93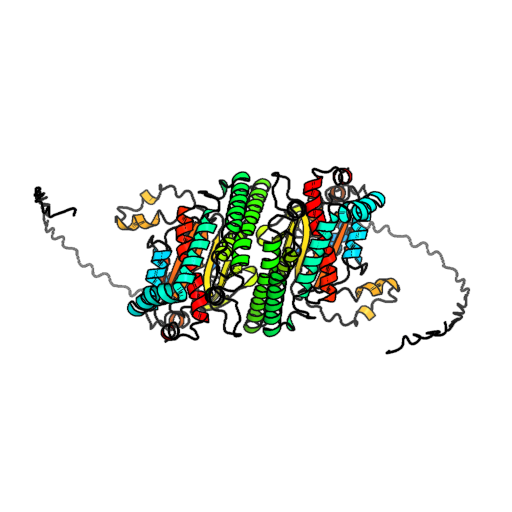.94 338 ALA B O 1
ATOM 5906 N N . GLU B 1 339 ? 3.109 -24.078 -24.125 1 88.31 339 GLU B N 1
ATOM 5907 C CA . GLU B 1 339 ? 4.055 -24.969 -24.797 1 88.31 339 GLU B CA 1
ATOM 5908 C C . GLU B 1 339 ? 5.344 -24.234 -25.156 1 88.31 339 GLU B C 1
ATOM 5910 O O . GLU B 1 339 ? 5.355 -23 -25.266 1 88.31 339 GLU B O 1
ATOM 5915 N N . SER B 1 340 ? 6.309 -25.031 -25.312 1 84.38 340 SER B N 1
ATOM 5916 C CA . SER B 1 340 ? 7.582 -24.453 -25.719 1 84.38 340 SER B CA 1
ATOM 5917 C C . SER B 1 340 ? 7.445 -23.688 -27.031 1 84.38 340 SER B C 1
ATOM 5919 O O . SER B 1 340 ? 6.859 -24.188 -27.984 1 84.38 340 SER B O 1
ATOM 5921 N N . GLY B 1 341 ? 7.895 -22.453 -27.047 1 86.12 341 GLY B N 1
ATOM 5922 C CA . GLY B 1 341 ? 7.879 -21.641 -28.25 1 86.12 341 GLY B CA 1
ATOM 5923 C C . GLY B 1 341 ? 6.594 -20.859 -28.438 1 86.12 341 GLY B C 1
ATOM 5924 O O . GLY B 1 341 ? 6.457 -20.078 -29.375 1 86.12 341 GLY B O 1
ATOM 5925 N N . TYR B 1 342 ? 5.664 -21.109 -27.547 1 91.06 342 TYR B N 1
ATOM 5926 C CA . TYR B 1 342 ? 4.359 -20.469 -27.688 1 91.06 342 TYR B CA 1
ATOM 5927 C C . TYR B 1 342 ? 4.5 -18.953 -27.703 1 91.06 342 TYR B C 1
ATOM 5929 O O . TYR B 1 342 ? 3.945 -18.281 -28.578 1 91.06 342 TYR B O 1
ATOM 5937 N N . PHE B 1 343 ? 5.203 -18.422 -26.797 1 91.56 343 PHE B N 1
ATOM 5938 C CA . PHE B 1 343 ? 5.324 -16.969 -26.688 1 91.56 343 PHE B CA 1
ATOM 5939 C C . PHE B 1 343 ? 5.949 -16.391 -27.953 1 91.56 343 PHE B C 1
ATOM 5941 O O . PHE B 1 343 ? 5.484 -15.375 -28.469 1 91.56 343 PHE B O 1
ATOM 5948 N N . GLU B 1 344 ? 6.934 -17.031 -28.422 1 88.81 344 GLU B N 1
ATOM 5949 C CA . GLU B 1 344 ? 7.578 -16.609 -29.656 1 88.81 344 GLU B CA 1
ATOM 5950 C C . GLU B 1 344 ? 6.605 -16.672 -30.828 1 88.81 344 GLU B C 1
ATOM 5952 O O . GLU B 1 344 ? 6.602 -15.773 -31.688 1 88.81 344 GLU B O 1
ATOM 5957 N N . ALA B 1 345 ? 5.836 -17.703 -30.859 1 88.75 345 ALA B N 1
ATOM 5958 C CA . ALA B 1 345 ? 4.859 -17.875 -31.922 1 88.75 345 ALA B CA 1
ATOM 5959 C C . ALA B 1 345 ? 3.824 -16.75 -31.922 1 88.75 345 ALA B C 1
ATOM 5961 O O . ALA B 1 345 ? 3.4 -16.281 -32.969 1 88.75 345 ALA B O 1
ATOM 5962 N N . VAL B 1 346 ? 3.424 -16.391 -30.75 1 89.69 346 VAL B N 1
ATOM 5963 C CA . VAL B 1 346 ? 2.391 -15.375 -30.625 1 89.69 346 VAL B CA 1
ATOM 5964 C C . VAL B 1 346 ? 2.963 -14.008 -31 1 89.69 346 VAL B C 1
ATOM 5966 O O . VAL B 1 346 ? 2.242 -13.141 -31.5 1 89.69 346 VAL B O 1
ATOM 5969 N N . GLN B 1 347 ? 4.168 -13.828 -30.75 1 87.5 347 GLN B N 1
ATOM 5970 C CA . GLN B 1 347 ? 4.809 -12.555 -31.078 1 87.5 347 GLN B CA 1
ATOM 5971 C C . GLN B 1 347 ? 5.016 -12.422 -32.594 1 87.5 347 GLN B C 1
ATOM 5973 O O . GLN B 1 347 ? 5.004 -11.312 -33.125 1 87.5 347 GLN B O 1
ATOM 5978 N N . THR B 1 348 ? 5.316 -13.578 -33.094 1 77.94 348 THR B N 1
ATOM 5979 C CA . THR B 1 348 ? 5.641 -13.555 -34.531 1 77.94 348 THR B CA 1
ATOM 5980 C C . THR B 1 348 ? 4.402 -13.859 -35.344 1 77.94 348 THR B C 1
ATOM 5982 O O . THR B 1 348 ? 3.391 -14.328 -34.844 1 77.94 348 THR B O 1
ATOM 5985 N N . LEU B 1 349 ? 4.227 -13.336 -36.5 1 64.94 349 LEU B N 1
ATOM 5986 C CA . LEU B 1 349 ? 3.148 -13.625 -37.438 1 64.94 349 LEU B CA 1
ATOM 5987 C C . LEU B 1 349 ? 3.281 -15.039 -38 1 64.94 349 LEU B C 1
ATOM 5989 O O . LEU B 1 349 ? 2.518 -15.438 -38.875 1 64.94 349 LEU B O 1
ATOM 5993 N N . PHE B 1 350 ? 4.297 -15.672 -37.5 1 57.41 350 PHE B N 1
ATOM 5994 C CA . PHE B 1 350 ? 4.555 -16.938 -38.188 1 57.41 350 PHE B CA 1
ATOM 5995 C C . PHE B 1 350 ? 3.598 -18.016 -37.688 1 57.41 350 PHE B C 1
ATOM 5997 O O . PHE B 1 350 ? 3.525 -18.297 -36.469 1 57.41 350 PHE B O 1
ATOM 6004 N N . GLU B 1 351 ? 2.447 -18.188 -38.281 1 54.66 351 GLU B N 1
ATOM 6005 C CA . GLU B 1 351 ? 1.372 -19.156 -38.094 1 54.66 351 GLU B CA 1
ATOM 6006 C C . GLU B 1 351 ? 1.914 -20.578 -38 1 54.66 351 GLU B C 1
ATOM 6008 O O . GLU B 1 351 ? 1.172 -21.516 -37.688 1 54.66 351 GLU B O 1
ATOM 6013 N N . GLU B 1 352 ? 3.156 -20.781 -38.406 1 50.94 352 GLU B N 1
ATOM 6014 C CA . GLU B 1 352 ? 3.494 -22.172 -38.656 1 50.94 352 GLU B CA 1
ATOM 6015 C C . GLU B 1 352 ? 3.338 -23 -37.375 1 50.94 352 GLU B C 1
ATOM 6017 O O . GLU B 1 352 ? 3.096 -24.219 -37.438 1 50.94 352 GLU B O 1
ATOM 6022 N N . LYS B 1 353 ? 3.801 -22.5 -36.25 1 58.88 353 LYS B N 1
ATOM 6023 C CA . LYS B 1 353 ? 3.807 -23.391 -35.125 1 58.88 353 LYS B CA 1
ATOM 6024 C C . LYS B 1 353 ? 2.49 -23.312 -34.344 1 58.88 353 LYS B C 1
ATOM 6026 O O . LYS B 1 353 ? 2.025 -22.219 -34 1 58.88 353 LYS B O 1
ATOM 6031 N N . ARG B 1 354 ? 1.625 -24.281 -34.625 1 68.25 354 ARG B N 1
ATOM 6032 C CA . ARG B 1 354 ? 0.301 -24.469 -34.031 1 68.25 354 ARG B CA 1
ATOM 6033 C C . ARG B 1 354 ? 0.391 -24.672 -32.531 1 68.25 354 ARG B C 1
ATOM 6035 O O . ARG B 1 354 ? -0.091 -25.672 -32 1 68.25 354 ARG B O 1
ATOM 6042 N N . CYS B 1 355 ? 1.197 -23.797 -31.812 1 81.5 355 CYS B N 1
ATOM 6043 C CA . CYS B 1 355 ? 1.291 -23.891 -30.359 1 81.5 355 CYS B CA 1
ATOM 6044 C C . CYS B 1 355 ? 0.077 -23.25 -29.688 1 81.5 355 CYS B C 1
ATOM 6046 O O . CYS B 1 355 ? -0.538 -22.344 -30.25 1 81.5 355 CYS B O 1
ATOM 6048 N N . SER B 1 356 ? -0.392 -23.969 -28.703 1 88.25 356 SER B N 1
ATOM 6049 C CA . SER B 1 356 ? -1.492 -23.438 -27.922 1 88.25 356 SER B CA 1
ATOM 6050 C C . SER B 1 356 ? -1.115 -23.344 -26.438 1 88.25 356 SER B C 1
ATOM 6052 O O . SER B 1 356 ? -0.057 -23.844 -26.031 1 88.25 356 SER B O 1
ATOM 6054 N N . SER B 1 357 ? -1.853 -22.625 -25.781 1 93.88 357 SER B N 1
ATOM 6055 C CA . SER B 1 357 ? -1.683 -22.5 -24.344 1 93.88 357 SER B CA 1
ATOM 6056 C C . SER B 1 357 ? -3.014 -22.656 -23.609 1 93.88 357 SER B C 1
ATOM 6058 O O . SER B 1 357 ? -4.078 -22.594 -24.234 1 93.88 357 SER B O 1
ATOM 6060 N N . LYS B 1 358 ? -2.885 -22.969 -22.344 1 95 358 LYS B N 1
ATOM 6061 C CA . LYS B 1 358 ? -4.062 -23.156 -21.5 1 95 358 LYS B CA 1
ATOM 6062 C C . LYS B 1 358 ? -3.947 -22.359 -20.203 1 95 358 LYS B C 1
ATOM 6064 O O . LYS B 1 358 ? -2.867 -22.266 -19.625 1 95 358 LYS B O 1
ATOM 6069 N N . ILE B 1 359 ? -5.055 -21.797 -19.828 1 96.19 359 ILE B N 1
ATOM 6070 C CA . ILE B 1 359 ? -5.156 -21.219 -18.5 1 96.19 359 ILE B CA 1
ATOM 6071 C C . ILE B 1 359 ? -5.938 -22.156 -17.578 1 96.19 359 ILE B C 1
ATOM 6073 O O . ILE B 1 359 ? -7.16 -22.281 -17.719 1 96.19 359 ILE B O 1
ATOM 6077 N N . ASN B 1 360 ? -5.273 -22.797 -16.688 1 95.81 360 ASN B N 1
ATOM 6078 C CA . ASN B 1 360 ? -5.941 -23.625 -15.703 1 95.81 360 ASN B CA 1
ATOM 6079 C C . ASN B 1 360 ? -6.477 -22.797 -14.539 1 95.81 360 ASN B C 1
ATOM 6081 O O . ASN B 1 360 ? -5.766 -21.953 -13.992 1 95.81 360 ASN B O 1
ATOM 6085 N N . LEU B 1 361 ? -7.703 -23.031 -14.18 1 94.88 361 LEU B N 1
ATOM 6086 C CA . LEU B 1 361 ? -8.336 -22.266 -13.109 1 94.88 361 LEU B CA 1
ATOM 6087 C C . LEU B 1 361 ? -8.758 -23.203 -11.969 1 94.88 361 LEU B C 1
ATOM 6089 O O . LEU B 1 361 ? -9.312 -24.266 -12.211 1 94.88 361 LEU B O 1
ATOM 6093 N N . SER B 1 362 ? -8.508 -22.781 -10.805 1 95.69 362 SER B N 1
ATOM 6094 C CA . SER B 1 362 ? -8.992 -23.5 -9.617 1 95.69 362 SER B CA 1
ATOM 6095 C C . SER B 1 362 ? -10.438 -23.109 -9.305 1 95.69 362 SER B C 1
ATOM 6097 O O . SER B 1 362 ? -11.031 -22.281 -9.992 1 95.69 362 SER B O 1
ATOM 6099 N N . GLY B 1 363 ? -10.969 -23.859 -8.297 1 92.25 363 GLY B N 1
ATOM 6100 C CA . GLY B 1 363 ? -12.172 -23.312 -7.672 1 92.25 363 GLY B CA 1
ATOM 6101 C C . GLY B 1 363 ? -11.938 -21.984 -6.973 1 92.25 363 GLY B C 1
ATOM 6102 O O . GLY B 1 363 ? -10.805 -21.516 -6.906 1 92.25 363 GLY B O 1
ATOM 6103 N N . GLU B 1 364 ? -13.055 -21.422 -6.527 1 92.25 364 GLU B N 1
ATOM 6104 C CA . GLU B 1 364 ? -12.992 -20.172 -5.781 1 92.25 364 GLU B CA 1
ATOM 6105 C C . GLU B 1 364 ? -12.805 -20.422 -4.289 1 92.25 364 GLU B C 1
ATOM 6107 O O . GLU B 1 364 ? -13.492 -21.266 -3.711 1 92.25 364 GLU B O 1
ATOM 6112 N N . TYR B 1 365 ? -11.883 -19.719 -3.68 1 95.44 365 TYR B N 1
ATOM 6113 C CA . TYR B 1 365 ? -11.594 -19.844 -2.254 1 95.44 365 TYR B CA 1
ATOM 6114 C C . TYR B 1 365 ? -11.609 -18.484 -1.573 1 95.44 365 TYR B C 1
ATOM 6116 O O . TYR B 1 365 ? -10.922 -17.547 -2.012 1 95.44 365 TYR B O 1
ATOM 6124 N N . ASN B 1 366 ? -12.312 -18.375 -0.507 1 96.06 366 ASN B N 1
ATOM 6125 C CA . ASN B 1 366 ? -12.492 -17.141 0.233 1 96.06 366 ASN B CA 1
ATOM 6126 C C . ASN B 1 366 ? -11.453 -16.984 1.341 1 96.06 366 ASN B C 1
ATOM 6128 O O . ASN B 1 366 ? -11.469 -17.734 2.318 1 96.06 366 ASN B O 1
ATOM 6132 N N . PHE B 1 367 ? -10.625 -15.945 1.255 1 96.94 367 PHE B N 1
ATOM 6133 C CA . PHE B 1 367 ? -9.547 -15.859 2.232 1 96.94 367 PHE B CA 1
ATOM 6134 C C . PHE B 1 367 ? -10.055 -15.281 3.547 1 96.94 367 PHE B C 1
ATOM 6136 O O . PHE B 1 367 ? -9.297 -15.188 4.52 1 96.94 367 PHE B O 1
ATOM 6143 N N . LEU B 1 368 ? -11.375 -15.008 3.713 1 96.5 368 LEU B N 1
ATOM 6144 C CA . LEU B 1 368 ? -11.969 -14.656 4.996 1 96.5 368 LEU B CA 1
ATOM 6145 C C . LEU B 1 368 ? -12.508 -15.891 5.703 1 96.5 368 LEU B C 1
ATOM 6147 O O . LEU B 1 368 ? -12.805 -15.852 6.902 1 96.5 368 LEU B O 1
ATOM 6151 N N . SER B 1 369 ? -12.695 -16.953 4.941 1 96.06 369 SER B N 1
ATOM 6152 C CA . SER B 1 369 ? -13.156 -18.219 5.508 1 96.06 369 SER B CA 1
ATOM 6153 C C . SER B 1 369 ? -11.977 -19.094 5.953 1 96.06 369 SER B C 1
ATOM 6155 O O . SER B 1 369 ? -11.062 -19.359 5.172 1 96.06 369 SER B O 1
ATOM 6157 N N . LYS B 1 370 ? -12.086 -19.578 7.082 1 95.81 370 LYS B N 1
ATOM 6158 C CA . LYS B 1 370 ? -10.977 -20.312 7.668 1 95.81 370 LYS B CA 1
ATOM 6159 C C . LYS B 1 370 ? -10.602 -21.516 6.812 1 95.81 370 LYS B C 1
ATOM 6161 O O . LYS B 1 370 ? -9.422 -21.734 6.504 1 95.81 370 LYS B O 1
ATOM 6166 N N . ASP B 1 371 ? -11.555 -22.344 6.434 1 94.31 371 ASP B N 1
ATOM 6167 C CA . ASP B 1 371 ? -11.289 -23.562 5.676 1 94.31 371 ASP B CA 1
ATOM 6168 C C . ASP B 1 371 ? -10.695 -23.25 4.309 1 94.31 371 ASP B C 1
ATOM 6170 O O . ASP B 1 371 ? -9.695 -23.844 3.906 1 94.31 371 ASP B O 1
ATOM 6174 N N . ASP B 1 372 ? -11.297 -22.312 3.596 1 96.38 372 ASP B N 1
ATOM 6175 C CA . ASP B 1 372 ? -10.781 -21.891 2.297 1 96.38 372 ASP B CA 1
ATOM 6176 C C . ASP B 1 372 ? -9.406 -21.25 2.436 1 96.38 372 ASP B C 1
ATOM 6178 O O . ASP B 1 372 ? -8.516 -21.5 1.619 1 96.38 372 ASP B O 1
ATOM 6182 N N . ARG B 1 373 ? -9.266 -20.438 3.447 1 96.94 373 ARG B N 1
ATOM 6183 C CA . ARG B 1 373 ? -8.008 -19.75 3.695 1 96.94 373 ARG B CA 1
ATOM 6184 C C . ARG B 1 373 ? -6.867 -20.734 3.916 1 96.94 373 ARG B C 1
ATOM 6186 O O . ARG B 1 373 ? -5.738 -20.484 3.484 1 96.94 373 ARG B O 1
ATOM 6193 N N . ARG B 1 374 ? -7.105 -21.828 4.555 1 95.88 374 ARG B N 1
ATOM 6194 C CA . ARG B 1 374 ? -6.082 -22.828 4.789 1 95.88 374 ARG B CA 1
ATOM 6195 C C . ARG B 1 374 ? -5.551 -23.391 3.471 1 95.88 374 ARG B C 1
ATOM 6197 O O . ARG B 1 374 ? -4.344 -23.594 3.32 1 95.88 374 ARG B O 1
ATOM 6204 N N . GLU B 1 375 ? -6.445 -23.609 2.58 1 95.56 375 GLU B N 1
ATOM 6205 C CA . GLU B 1 375 ? -6.043 -24.094 1.26 1 95.56 375 GLU B CA 1
ATOM 6206 C C . GLU B 1 375 ? -5.191 -23.047 0.535 1 95.56 375 GLU B C 1
ATOM 6208 O O . GLU B 1 375 ? -4.16 -23.391 -0.052 1 95.56 375 GLU B O 1
ATOM 6213 N N . LEU B 1 376 ? -5.617 -21.828 0.623 1 97.94 376 LEU B N 1
ATOM 6214 C CA . LEU B 1 376 ? -4.883 -20.734 -0.021 1 97.94 376 LEU B CA 1
ATOM 6215 C C . LEU B 1 376 ? -3.5 -20.578 0.599 1 97.94 376 LEU B C 1
ATOM 6217 O O . LEU B 1 376 ? -2.51 -20.406 -0.118 1 97.94 376 LEU B O 1
ATOM 6221 N N . VAL B 1 377 ? -3.439 -20.641 1.896 1 96.94 377 VAL B N 1
ATOM 6222 C CA . VAL B 1 377 ? -2.166 -20.5 2.592 1 96.94 377 VAL B CA 1
ATOM 6223 C C . VAL B 1 377 ? -1.222 -21.625 2.186 1 96.94 377 VAL B C 1
ATOM 6225 O O . VAL B 1 377 ? -0.026 -21.406 1.982 1 96.94 377 VAL B O 1
ATOM 6228 N N . GLY B 1 378 ? -1.763 -22.844 2.076 1 94.31 378 GLY B N 1
ATOM 6229 C CA . GLY B 1 378 ? -0.941 -23.953 1.602 1 94.31 378 GLY B CA 1
ATOM 6230 C C . GLY B 1 378 ? -0.292 -23.672 0.258 1 94.31 378 GLY B C 1
ATOM 6231 O O . GLY B 1 378 ? 0.91 -23.891 0.088 1 94.31 378 GLY B O 1
ATOM 6232 N N . PHE B 1 379 ? -1.001 -23.188 -0.61 1 96.56 379 PHE B N 1
ATOM 6233 C CA . PHE B 1 379 ? -0.54 -22.844 -1.95 1 96.56 379 PHE B CA 1
ATOM 6234 C C . PHE B 1 379 ? 0.445 -21.672 -1.901 1 96.56 379 PHE B C 1
ATOM 6236 O O . PHE B 1 379 ? 1.545 -21.766 -2.451 1 96.56 379 PHE B O 1
ATOM 6243 N N . LEU B 1 380 ? 0.087 -20.562 -1.227 1 96.81 380 LEU B N 1
ATOM 6244 C CA . LEU B 1 380 ? 0.869 -19.328 -1.211 1 96.81 380 LEU B CA 1
ATOM 6245 C C . LEU B 1 380 ? 2.193 -19.531 -0.485 1 96.81 380 LEU B C 1
ATOM 6247 O O . LEU B 1 380 ? 3.225 -19.016 -0.905 1 96.81 380 LEU B O 1
ATOM 6251 N N . ALA B 1 381 ? 2.178 -20.281 0.597 1 92.06 381 ALA B N 1
ATOM 6252 C CA . ALA B 1 381 ? 3.414 -20.578 1.322 1 92.06 381 ALA B CA 1
ATOM 6253 C C . ALA B 1 381 ? 4.391 -21.359 0.453 1 92.06 381 ALA B C 1
ATOM 6255 O O . ALA B 1 381 ? 5.602 -21.125 0.503 1 92.06 381 ALA B O 1
ATOM 6256 N N . GLU B 1 382 ? 3.885 -22.281 -0.274 1 91.31 382 GLU B N 1
ATOM 6257 C CA . GLU B 1 382 ? 4.742 -23.062 -1.168 1 91.31 382 GLU B CA 1
ATOM 6258 C C . GLU B 1 382 ? 5.285 -22.188 -2.299 1 91.31 382 GLU B C 1
ATOM 6260 O O . GLU B 1 382 ? 6.441 -22.328 -2.699 1 91.31 382 GLU B O 1
ATOM 6265 N N . LEU B 1 383 ? 4.453 -21.359 -2.838 1 92.19 383 LEU B N 1
ATOM 6266 C CA . LEU B 1 383 ? 4.914 -20.422 -3.85 1 92.19 383 LEU B CA 1
ATOM 6267 C C . LEU B 1 383 ? 6.031 -19.531 -3.303 1 92.19 383 LEU B C 1
ATOM 6269 O O . LEU B 1 383 ? 7.016 -19.281 -3.994 1 92.19 383 LEU B O 1
ATOM 6273 N N . ALA B 1 384 ? 5.836 -19.062 -2.078 1 90.31 384 ALA B N 1
ATOM 6274 C CA . ALA B 1 384 ? 6.863 -18.25 -1.423 1 90.31 384 ALA B CA 1
ATOM 6275 C C . ALA B 1 384 ? 8.172 -19.031 -1.295 1 90.31 384 ALA B C 1
ATOM 6277 O O . ALA B 1 384 ? 9.25 -18.469 -1.506 1 90.31 384 ALA B O 1
ATOM 6278 N N . PHE B 1 385 ? 8.07 -20.219 -0.941 1 86.94 385 PHE B N 1
ATOM 6279 C CA . PHE B 1 385 ? 9.234 -21.094 -0.812 1 86.94 385 PHE B CA 1
ATOM 6280 C C . PHE B 1 385 ? 9.953 -21.234 -2.146 1 86.94 385 PHE B C 1
ATOM 6282 O O . PHE B 1 385 ? 11.188 -21.141 -2.209 1 86.94 385 PHE B O 1
ATOM 6289 N N . LEU B 1 386 ? 9.203 -21.438 -3.168 1 84.94 386 LEU B N 1
ATOM 6290 C CA . LEU B 1 386 ? 9.766 -21.594 -4.508 1 84.94 386 LEU B CA 1
ATOM 6291 C C . LEU B 1 386 ? 10.484 -20.328 -4.949 1 84.94 386 LEU B C 1
ATOM 6293 O O . LEU B 1 386 ? 11.555 -20.391 -5.555 1 84.94 386 LEU B O 1
ATOM 6297 N N . GLN B 1 387 ? 9.898 -19.219 -4.625 1 82.88 387 GLN B N 1
ATOM 6298 C CA . GLN B 1 387 ? 10.508 -17.938 -4.945 1 82.88 387 GLN B CA 1
ATOM 6299 C C . GLN B 1 387 ? 11.867 -17.797 -4.277 1 82.88 387 GLN B C 1
ATOM 6301 O O . GLN B 1 387 ? 12.828 -17.312 -4.895 1 82.88 387 GLN B O 1
ATOM 6306 N N . ARG B 1 388 ? 11.992 -18.281 -3.176 1 78.31 388 ARG B N 1
ATOM 6307 C CA . ARG B 1 388 ? 13.227 -18.141 -2.41 1 78.31 388 ARG B CA 1
ATOM 6308 C C . ARG B 1 388 ? 14.242 -19.188 -2.83 1 78.31 388 ARG B C 1
ATOM 6310 O O . ARG B 1 388 ? 15.453 -18.938 -2.824 1 78.31 388 ARG B O 1
ATOM 6317 N N . LEU B 1 389 ? 13.789 -20.312 -3.016 1 76.75 389 LEU B N 1
ATOM 6318 C CA . LEU B 1 389 ? 14.656 -21.406 -3.451 1 76.75 389 LEU B CA 1
ATOM 6319 C C . LEU B 1 389 ? 15.375 -21.031 -4.746 1 76.75 389 LEU B C 1
ATOM 6321 O O . LEU B 1 389 ? 16.562 -21.328 -4.91 1 76.75 389 LEU B O 1
ATOM 6325 N N . LYS B 1 390 ? 14.711 -20.5 -5.637 1 72.75 390 LYS B N 1
ATOM 6326 C CA . LYS B 1 390 ? 15.305 -20.109 -6.91 1 72.75 390 LYS B CA 1
ATOM 6327 C C . LYS B 1 390 ? 16.469 -19.141 -6.699 1 72.75 390 LYS B C 1
ATOM 6329 O O . LYS B 1 390 ? 17.484 -19.234 -7.383 1 72.75 390 LYS B O 1
ATOM 6334 N N . LYS B 1 391 ? 16.344 -18.406 -5.82 1 66.12 391 LYS B N 1
ATOM 6335 C CA . LYS B 1 391 ? 17.406 -17.422 -5.562 1 66.12 391 LYS B CA 1
ATOM 6336 C C . LYS B 1 391 ? 18.656 -18.094 -5.008 1 66.12 391 LYS B C 1
ATOM 6338 O O . LYS B 1 391 ? 19.766 -17.656 -5.277 1 66.12 391 LYS B O 1
ATOM 6343 N N . ILE B 1 392 ? 18.297 -19.062 -4.203 1 60.75 392 ILE B N 1
ATOM 6344 C CA . ILE B 1 392 ? 19.422 -19.797 -3.627 1 60.75 392 ILE B CA 1
ATOM 6345 C C . ILE B 1 392 ? 20.016 -20.75 -4.668 1 60.75 392 ILE B C 1
ATOM 6347 O O . ILE B 1 392 ? 21.234 -20.891 -4.766 1 60.75 392 ILE B O 1
ATOM 6351 N N . ASP B 1 393 ? 19.078 -21.406 -5.453 1 57.44 393 ASP B N 1
ATOM 6352 C CA . ASP B 1 393 ? 19.484 -22.438 -6.406 1 57.44 393 ASP B CA 1
ATOM 6353 C C . ASP B 1 393 ? 20.172 -21.812 -7.625 1 57.44 393 ASP B C 1
ATOM 6355 O O . ASP B 1 393 ? 21 -22.453 -8.273 1 57.44 393 ASP B O 1
ATOM 6359 N N . THR B 1 394 ? 19.438 -20.641 -8.234 1 52.06 394 THR B N 1
ATOM 6360 C CA . THR B 1 394 ? 20.266 -20.062 -9.281 1 52.06 394 THR B CA 1
ATOM 6361 C C . THR B 1 394 ? 21.75 -20.281 -8.977 1 52.06 394 THR B C 1
ATOM 6363 O O . THR B 1 394 ? 22.578 -20.234 -9.883 1 52.06 394 THR B O 1
ATOM 6366 N N . HIS B 1 395 ? 21.797 -20.734 -7.773 1 41.16 395 HIS B N 1
ATOM 6367 C CA . HIS B 1 395 ? 23.078 -21.312 -7.391 1 41.16 395 HIS B CA 1
ATOM 6368 C C . HIS B 1 395 ? 23.031 -22.844 -7.434 1 41.16 395 HIS B C 1
ATOM 6370 O O . HIS B 1 395 ? 24.062 -23.516 -7.398 1 41.16 395 HIS B O 1
ATOM 6376 N N . MET B 1 396 ? 21.625 -23.328 -7.387 1 43.78 396 MET B N 1
ATOM 6377 C CA . MET B 1 396 ? 21.484 -24.781 -7.418 1 43.78 396 MET B CA 1
ATOM 6378 C C . MET B 1 396 ? 20.891 -25.25 -8.734 1 43.78 396 MET B C 1
ATOM 6380 O O . MET B 1 396 ? 20.203 -24.484 -9.422 1 43.78 396 MET B O 1
ATOM 6384 N N . GLU B 1 397 ? 21.188 -26.25 -9.492 1 49.31 397 GLU B N 1
ATOM 6385 C CA . GLU B 1 397 ? 20.906 -26.922 -10.758 1 49.31 397 GLU B CA 1
ATOM 6386 C C . GLU B 1 397 ? 19.422 -27.141 -10.945 1 49.31 397 GLU B C 1
ATOM 6388 O O . GLU B 1 397 ? 18.969 -27.422 -12.055 1 49.31 397 GLU B O 1
ATOM 6393 N N . LEU B 1 398 ? 18.578 -26.906 -10.016 1 49.81 398 LEU B N 1
ATOM 6394 C CA . LEU B 1 398 ? 17.172 -27.312 -10.109 1 49.81 398 LEU B CA 1
ATOM 6395 C C . LEU B 1 398 ? 16.438 -26.5 -11.164 1 49.81 398 LEU B C 1
ATOM 6397 O O . LEU B 1 398 ? 15.625 -27.047 -11.914 1 49.81 398 LEU B O 1
ATOM 6401 N N . PHE B 1 399 ? 16.625 -25.188 -11.219 1 55.34 399 PHE B N 1
ATOM 6402 C CA . PHE B 1 399 ? 15.875 -24.328 -12.141 1 55.34 399 PHE B CA 1
ATOM 6403 C C . PHE B 1 399 ? 16.625 -24.172 -13.453 1 55.34 399 PHE B C 1
ATOM 6405 O O . PHE B 1 399 ? 16.062 -23.688 -14.445 1 55.34 399 PHE B O 1
ATOM 6412 N N . GLN B 1 400 ? 17.859 -24.375 -13.469 1 50.5 400 GLN B N 1
ATOM 6413 C CA . GLN B 1 400 ? 18.641 -24.297 -14.703 1 50.5 400 GLN B CA 1
ATOM 6414 C C . GLN B 1 400 ? 18.047 -25.203 -15.773 1 50.5 400 GLN B C 1
ATOM 6416 O O . GLN B 1 400 ? 18.078 -24.891 -16.969 1 50.5 400 GLN B O 1
ATOM 6421 N N . SER B 1 401 ? 17.562 -26.266 -15.297 1 45.62 401 SER B N 1
ATOM 6422 C CA . SER B 1 401 ? 17.062 -27.219 -16.281 1 45.62 401 SER B CA 1
ATOM 6423 C C . SER B 1 401 ? 15.711 -26.781 -16.828 1 45.62 401 SER B C 1
ATOM 6425 O O . SER B 1 401 ? 15.227 -27.344 -17.812 1 45.62 401 SER B O 1
ATOM 6427 N N . CYS B 1 402 ? 15.086 -25.969 -16.172 1 43.12 402 CYS B N 1
ATOM 6428 C CA . CYS B 1 402 ? 13.773 -25.531 -16.641 1 43.12 402 CYS B CA 1
ATOM 6429 C C . CYS B 1 402 ? 13.922 -24.5 -17.766 1 43.12 402 CYS B C 1
ATOM 6431 O O . CYS B 1 402 ? 12.945 -24.172 -18.438 1 43.12 402 CYS B O 1
ATOM 6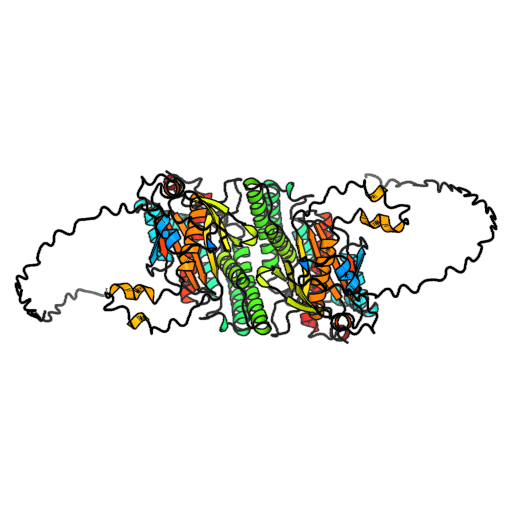433 N N . SER B 1 403 ? 15.016 -23.781 -17.859 1 42.88 403 SER B N 1
ATOM 6434 C CA . SER B 1 403 ? 15.25 -22.75 -18.859 1 42.88 403 SER B CA 1
ATOM 6435 C C . SER B 1 403 ? 15.766 -23.328 -20.172 1 42.88 403 SER B C 1
ATOM 6437 O O . SER B 1 403 ? 16.062 -22.594 -21.109 1 42.88 403 SER B O 1
ATOM 6439 N N . MET B 1 404 ? 16.156 -24.547 -20.25 1 38.28 404 MET B N 1
ATOM 6440 C CA . MET B 1 404 ? 16.562 -25.156 -21.516 1 38.28 404 MET B CA 1
ATOM 6441 C C . MET B 1 404 ? 15.367 -25.828 -22.203 1 38.28 404 MET B C 1
ATOM 6443 O O . MET B 1 404 ? 14.609 -26.547 -21.562 1 38.28 404 MET B O 1
#

Nearest PDB structures (foldseek):
  7nqh-assembly1_Bw  TM=3.387E-01  e=1.676E-02  Sus scrofa
  5hyl-assembly1_C  TM=5.487E-01  e=9.869E+00  Deinococcus radiodurans R1 = ATCC 13939 = DSM 20539

Secondary structure (DSSP, 8-state):
---------------------------------------------------PPPSBGGG--HHHHHHTTEEEEE----HHHHHHHHHHHHHHHHHHHHIIIIIHHSHHHHHHHHHHHHHHHHHHTS---SSGGG--HHHHHHHHHHHHHHHHH------HHHHHHH-TTHHHHHHHHHHHHHHHHHHHHHHHHHHS---HHHHHHHHHHHHHHTT--EEEHHHH--EEEEETTEEEEE--SEEEE----SSS----EEEEEEEES--------TTGGGSS-S--GGGGGGTT--S-HHHHHHHHHHHHHHGGGBTTGGGEEEEEEEETTEEEEEEEEE-TTHHHHHHS--TTS---EEEEEEEEEETTSHHHHHHHHHHHHHHHHHHHHHHHHSSSTTTGGG--/---------------------------------------------------PPPSBGGG--HHHHHHTTEEEEE----HHHHHHHHHHHHH-HHHHHHIIIIIIIIIHHHHHHHHHHHHHHHHHTS---SSGGG--HHHHHHHHHHHHHHHHH------HHHHHHH-TTHHHHHHHHHHHHHHHHHHHHHHHHHHS---HHHHHHHHHHHHHHTT--EEEHHHH--EEEEETTEEEEE--SEEEE----SSS----EEEEEEEES--------TTGGGSS-S--GGGGGGTT--S-HHHHHHHHHHHHHHGGGBTTGGGEEEEEEEETTEEEEEEEEE-TTHHHHHHSS-TTS---EEEEEEEEEETTSHHHHHHHHHHHHHHHHHHHHHHHHSSSTTTGGG--

Organism: Pinctada imbricata (NCBI:txid66713)

Sequence (808 aa):
MAGPEDRDSLSKQKRGFKRKLSCDSESGSSSISSSVNSTDNASSSCSDHSEKLPIRTCDWKQTSLDVIRMYPEFSHDSPCEILKRSLKRLWGEEMYQHYSKEIKSSRGNLYFQEIKSFILELSDCLLNRSHIDNVTITSIYDMKASIRELMKRKNINITAEALELWGKDWRCLMKSAAVRFGIQLEHMLSSKLKTDRYKEGMFQTLFMYFLDMCNLTAFGFTNIGSKNVQIKRAQVTSIPDILIMDSRIHCIAEEEVTAVVEVKKDYGKQDVTIANLTRCGKRSPGYYADECRNVSSDLICQHGGDLLAYLPDSIFGSKGIFGMIVQDTEVTVTFLDAESGYFEAVQTLFEEKRCSSKINLSGEYNFLSKDDRRELVGFLAELAFLQRLKKIDTHMELFQSCSMMAGPEDRDSLSKQKRGFKRKLSCDSESGSSSISSSVNSTDNASSSCSDHSEKLPIRTCDWKQTSLDVIRMYPEFSHDSPCEILKRSLKRLWGEEMYQHYSKEIKSSRGNLYFQEIKSFILELSDCLLNRSHIDNVTITSIYDMKASIRELMKRKNINITAEALELWGKDWRCLMKSAAVRFGIQLEHMLSSKLKTDRYKEGMFQTLFMYFLDMCNLTAFGFTNIGSKNVQIKRAQVTSIPDILIMDSRIHCIAEEEVTAVVEVKKDYGKQDVTIANLTRCGKRSPGYYADECRNVSSDLICQHGGDLLAYLPDSIFGSKGIFGMIVQDTEVTVTFLDAESGYFEAVQTLFEEKRCSSKINLSGEYNFLSKDDRRELVGFLAELAFLQRLKKIDTHMELFQSCSM

Radius of gyration: 33.53 Å; Cα contacts (8 Å, |Δi|>4): 1213; chains: 2; bounding box: 82×136×92 Å

pLDDT: mean 74.19, std 26.4, range [15.27, 98.38]

Solvent-accessible surface area (backbone atoms only — not comparable to full-atom values): 44774 Å² total; per-residue (Å²): 127,92,74,84,82,78,88,78,80,84,68,84,77,82,78,67,82,69,75,73,76,76,76,75,70,81,72,82,70,79,81,76,77,77,73,79,68,77,72,73,78,70,73,68,71,68,65,76,66,70,72,75,58,59,47,36,23,88,68,27,32,67,68,50,31,56,74,61,38,45,41,82,40,81,68,61,34,51,51,48,52,50,49,52,54,49,45,31,69,69,56,31,65,67,54,37,51,44,43,63,50,52,46,44,47,54,82,55,8,56,42,46,52,51,50,47,49,47,41,50,54,55,56,64,30,45,57,75,33,95,44,80,86,70,64,47,72,66,49,46,52,51,20,55,52,42,46,52,53,49,61,70,67,55,76,75,83,71,51,71,67,40,25,67,59,64,38,82,54,41,68,44,39,22,52,30,20,54,54,48,38,46,50,47,49,40,41,50,52,53,40,26,73,73,69,73,48,83,52,46,39,44,41,48,53,43,50,47,25,55,39,26,38,38,64,37,49,66,42,46,35,58,57,68,49,72,45,78,38,63,46,42,94,32,68,28,38,27,65,53,44,29,41,29,34,59,49,76,56,82,53,94,51,80,68,34,34,55,30,42,29,43,65,38,44,82,59,74,74,60,77,72,61,74,58,70,68,60,71,60,65,88,63,66,83,78,64,67,75,59,76,81,53,89,65,56,65,49,55,51,29,16,48,50,43,36,47,59,66,44,21,75,39,14,74,58,29,60,43,27,35,39,32,35,42,29,48,58,57,32,35,27,39,32,34,39,43,32,38,86,61,25,66,59,32,44,36,36,80,53,69,79,65,84,53,47,33,35,33,40,32,30,38,78,32,33,65,42,24,55,75,38,26,51,46,48,47,57,30,44,34,50,51,29,48,51,61,36,45,47,65,57,19,83,70,34,74,75,59,63,61,59,74,105,126,89,79,91,80,92,78,84,75,94,72,85,82,80,78,69,84,69,76,74,74,76,74,76,70,82,72,81,70,80,78,75,78,79,73,79,71,78,73,72,78,68,73,67,70,67,64,75,67,69,73,74,61,57,47,36,23,88,67,27,34,68,68,48,31,56,75,61,39,45,40,79,41,81,68,62,35,50,51,47,53,50,50,52,53,49,45,31,69,67,57,31,66,69,51,37,50,44,43,63,51,51,44,46,48,59,79,56,8,59,43,45,52,52,48,47,50,47,42,49,53,56,56,65,29,45,56,76,34,93,43,81,85,68,63,48,72,66,50,47,51,52,21,54,52,42,46,52,52,50,60,70,67,53,75,74,83,69,52,71,66,40,25,67,57,62,39,81,54,42,67,44,39,23,52,29,20,54,53,48,38,47,50,47,50,38,39,50,52,53,42,26,74,73,69,72,46,82,52,47,38,43,39,47,53,45,48,47,26,54,39,25,38,39,64,35,48,67,42,46,36,58,58,67,50,72,45,79,37,66,48,42,94,30,67,28,38,28,66,53,44,30,41,31,33,59,48,77,55,81,55,95,53,81,68,33,34,56,31,41,28,43,64,39,50,76,68,77,75,57,80,72,64,73,60,74,69,62,71,62,68,88,64,66,86,77,64,68,72,61,78,80,52,88,63,56,67,48,56,52,29,17,50,49,42,37,46,59,66,43,21,75,39,14,75,56,25,62,41,26,36,38,31,35,42,30,48,50,57,32,35,27,40,33,35,40,42,32,39,88,62,27,66,59,34,43,36,36,82,53,71,78,64,85,53,46,32,35,33,39,30,32,39,77,31,33,65,41,23,55,75,39,25,51,46,49,48,56,32,44,34,50,52,29,48,51,60,38,45,47,68,59,21,83,72,37,74,76,60,62,60,52,72,104

Foldseek 3Di:
DPDDDDPDDPPPDPPPPPVPPVVPPPPPPDDPPPPPPPPPPPPPPPPCCVPDQDQELLQFFPVNQVSLFEAADEDQDFLVVVVLVQCCVLQNDVLSVCCVDPCCPDPNVVLLVLLLVLLLQLLLLQAADPALVPDDPVNLVSSLVSLVVSVVPDPPPHDPVSCLLLPVCLVVQLSVLSNVLSVLSVVQVVVCVVPVDGDQVSLLSNVCSVLSNLSWHKDAQVPPDWFWDAFEPHTHIYGFGMWTWDPPPPDVDQIATAETEHTDEPPPPPPPPPPVVVPPPPDPPPPVVPVQPSDDNSVVSSRVVNQLRRCCRHLSHNQKHKYWYHYRQKIKIKMKGWDPCSSVCRNYVPPPPVTHIYIYIHHIAGSSRSVSVSSVSVNSNVSSSSNSVSVCCCVNCSSVVSHD/DDDDDDDDDDDDDPPPPPPPPVPPPPPPPPPPDPPPPPPPPPPPPPPCCVPDADQELLQFFPVNQVSLFEAADEDQDFLVVVVLVVCCVLQNDVLSVCCVDPCCPPPVPVLLVLLLVLLLQLLLLQAADPALVPDDPVNLVSSLVSLVVSVVPDPPPHDPVSCLLLNVCLVVQLSVLSVVLSVLSVVQVVVCVVPVDGDQVSLLSNVCSVLSNLSWDKDAQVPPDWFWDAFEPHTHIYGFGMWTWDPPPPDVDQIATAETEHTAEDDCPPPPPPPVVPPPPPDPPPVVVPVQPPDDNSVVSSRVVNQLRRCCRHLLHNQKHKYWYHYRQKIKIKMKGWDPCSSVCRNYPPPPDPTHIYIYIHHIAGSSRSVSVSSVSVNSNVSSSVNSVSVVCCVPCSSVVSHD